Protein AF-A0A818DPW4-F1 (afdb_monomer_lite)

Radius of gyration: 39.36 Å; chains: 1; bounding box: 122×91×58 Å

pLDDT: mean 83.92, std 16.4, range [26.89, 98.94]

Organism: NCBI:txid392032

InterPro domains:
  IPR001952 Alkaline phosphatase [PF00245] (474-916)
  IPR001952 Alkaline phosphatase [PR00113] (474-494)
  IPR001952 Alkaline phosphatase [PR00113] (530-545)
  IPR001952 Alkaline phosphatase [PR00113] (577-597)
  IPR001952 Alkaline phosphatase [PR00113] (639-649)
  IPR001952 Alkaline phosphatase [PR00113] (728-757)
  IPR001952 Alkaline phosphatase [PTHR11596] (425-923)
  IPR001952 Alkaline phosphatase [SM00098] (475-918)
  IPR001952 Alkaline phosphatase [cd16012] (475-916)
  IPR002867 IBR domain [PF01485] (257-321)
  IPR002867 IBR domain [SM00647] (256-321)
  IPR002867 IBR domain [SM00647] (355-417)
  IPR006575 RWD domain [PF05773] (7-127)
  IPR006575 RWD domain [PS50908] (11-133)
  IPR006575 RWD domain [SM00591] (11-133)
  IPR013083 Zinc finger, RING/FYVE/PHD-type [G3DSA:3.30.40.10] (181-267)
  IPR016135 Ubiquitin-conjugating enzyme/RWD-like [G3DSA:3.10.110.10] (1-137)
  IPR016135 Ubiquitin-conjugating enzyme/RWD-like [SSF54495] (6-136)
  IPR017850 Alkaline-phosphatase-like, core domain superfamily [G3DSA:3.40.720.10] (444-927)
  IPR017850 Alkaline-phosphatase-like, core domain superfamily [SSF53649] (446-919)

Secondary structure (DSSP, 8-state):
--HHHHHHHHHHHHHHHHHS-TTTEEEE--SSTTSPPEEEEEEPPPPPTT-EEEETTTEEEE-S-PPPEEEEEE--TTTTTT-PPEEEEE-TTS-HHHHHHHHHHHHHHHHHTTTS--HHHHHHHHHHHHHHHTT-SSEEETT--------S----PPPHHHHHHHHHHHHHHHHHHHHHTSEEE-TTT--EEEGGGEEEETTTTEEEEHHHHHHHHHHHHHTT--SS-B-SS-TT--PBPPHHHHHTTS-HHHHHHHHHHHHHHHHTT-TTEEE-TTT--EEE----SS-TTTTTEEEETTTTEEEETTTSSB--TTSPP---HHHHHHHHHHHHHS-HHHHHHHHHHHTHHHHHHHHHHHHTTTGGGT-EE-TTT--EE---SS-SEEE-TTT--EEETTT--EE-SSSSGGGSS---------------------------TGGGSHHHHHHHHHHHHHHHHH-----SPPSEEEEEEETT--HHHHHHHHHHHHHHTTS-STT---TTTTSSEEEEEE---SS-SS--HHHHHHHHHHSS---TT-BSB-TTSPTT-GGGGTT-BPPPHHHHHHHTT-EEEEEEEEETTSHHHHTTT--BS-TT-SSS-SSS-SHHHHHTT---HHHHHHH-SSPPSEEEEE-GGGGSBTTSBPSS-TT-B--BSS---IIIII--SEEE-SHHHHTTPPTT-SS-EEEE-SSSSPPPHHHHHHS--S---HHHHHHHHHHHHHHHTSSS--EEEEEE-THHHHHHHTT-HHHHHHHHHHHHHHHHHHHHHHHHTT-GGGEEEEEEES-EESEEE-TTPPTT--TTSB---TT-SS-TTT-S--BSEEESSBTTTT----HHHHTT--TT-TTPPPPBSSB-SSPPEE-SPEEEEEESTTGGGS-EEEETTHHHHHHHHHHT-GGGGGSBTB-

Sequence (927 aa):
MSTADSEIQSDELDALGSILDETTFEMTKASIATEKTHGTIVIEVTLPDQFHIEYYPNHRRHVEYLPPIFLRFTLPNDYPSISSPCFQLECIWMTDEQLQVLSENLNNIWLDNSNEPILFLWYSSLSAQTLEWLNMTTTLDLQLSFPSIITESIKPQLTSAQVAATIHNYEREKKIVILSRTIITCPVCVDEVAGTDCFLCYACSGEACKPCIKSYLETRILAGQVKHITCPINPSCNVELTPAQIASCVDKQVFHRYDRLLFQLSIDSMDDIIYCPRCEKPVIVTKGTDDYLKNTLGECATCSFVFCTLCGKTFHGVNPCQYSENKLKDIYKEYQNATPEERLALEQRYGKIFNRLMDDMASMETIKQTARQCPQCSIYVDKLEGCNKMTCIKCHSYFCWVCLQLLSKTDPYGHFNRPGMYHFLVILLIVASNLNIDAGRTDWSEEKNPSFWNEQARLDIEYNIRRTENKRTAKNVIFFLGDGMGISTVTAGRIRKGQMLGQLGEDFITEMEQFSHLGLAKTYCTDHQTSDSAATATALFCGVKAALGTIGLDGRALRGNCSSSHGHHANSIFEWAQQLGYHIGIVVTSRVSHASPASGYAHSPERNWEGYDSINFGAKQVAEGCVDIAQQLVLRSPPIDLVLGGGRRFFYPTQTPDIANSSLRGARTDNVSLIDDIWKGRFIWNKTDLHKIELGSSAPILGLFHYDQMRFETDRIQDPKEEPSLSEMATFAVKHLLQKSQDKNGFFLFVEGSRIDHAHHYTQPRYALDDYVEFDNTIGQIKRILQDEGVLDDTLLVVTSDHSNAFSFGAGAARGSNIFGFGTLENANVSSIDKMPVNIIAYGNGPNFASNRNKTYLDSLDFNQTGYRAPAALPMSEASHAGEDVAVFAQGPWSHLFIGVMEQSTIAHKMAYAACWGDYQKRKGCA

Structure (mmCIF, N/CA/C/O backbone):
data_AF-A0A818DPW4-F1
#
_entry.id   AF-A0A818DPW4-F1
#
loop_
_atom_site.group_PDB
_atom_site.id
_atom_site.type_symbol
_atom_site.label_atom_id
_atom_site.label_alt_id
_atom_site.label_comp_id
_atom_site.label_asym_id
_atom_site.label_entity_id
_atom_site.label_seq_id
_atom_site.pdbx_PDB_ins_code
_atom_site.Cartn_x
_atom_site.Cartn_y
_atom_site.Cartn_z
_atom_site.occupancy
_atom_site.B_iso_or_equiv
_atom_site.auth_seq_id
_atom_site.auth_comp_id
_atom_site.auth_asym_id
_atom_site.auth_atom_id
_atom_site.pdbx_PDB_model_num
ATOM 1 N N . MET A 1 1 ? -37.219 -36.122 5.006 1.00 50.38 1 MET A N 1
ATOM 2 C CA . MET A 1 1 ? -36.490 -37.121 5.807 1.00 50.38 1 MET A CA 1
ATOM 3 C C . MET A 1 1 ? -37.498 -38.166 6.248 1.00 50.38 1 MET A C 1
ATOM 5 O O . MET A 1 1 ? -38.609 -37.775 6.606 1.00 50.38 1 MET A O 1
ATOM 9 N N . SER A 1 2 ? -37.151 -39.454 6.212 1.00 55.03 2 SER A N 1
ATOM 10 C CA . SER A 1 2 ? -37.752 -40.378 7.181 1.00 55.03 2 SER A CA 1
ATOM 11 C C . SER A 1 2 ? -37.152 -40.046 8.557 1.00 55.03 2 SER A C 1
ATOM 13 O O . SER A 1 2 ? -36.068 -39.462 8.622 1.00 55.03 2 SER A O 1
ATOM 15 N N . THR A 1 3 ? -37.838 -40.347 9.660 1.00 63.53 3 THR A N 1
ATOM 16 C CA . THR A 1 3 ? -37.243 -40.112 10.990 1.00 63.53 3 THR A CA 1
ATOM 17 C C . THR A 1 3 ? -36.083 -41.073 11.257 1.00 63.53 3 THR A C 1
ATOM 19 O O . THR A 1 3 ? -35.090 -40.656 11.836 1.00 63.53 3 THR A O 1
ATOM 22 N N . ALA A 1 4 ? -36.164 -42.307 10.746 1.00 76.44 4 ALA A N 1
ATOM 23 C CA . ALA A 1 4 ? -35.147 -43.339 10.937 1.00 76.44 4 ALA A CA 1
ATOM 24 C C . ALA A 1 4 ? -33.811 -43.007 10.247 1.00 76.44 4 ALA A C 1
ATOM 26 O O . ALA A 1 4 ? -32.771 -43.082 10.889 1.00 76.44 4 ALA A O 1
ATOM 27 N N . ASP A 1 5 ? -33.823 -42.580 8.976 1.00 82.75 5 ASP A N 1
ATOM 28 C CA . ASP A 1 5 ? -32.588 -42.212 8.256 1.00 82.75 5 ASP A CA 1
ATOM 29 C C . ASP A 1 5 ? -31.846 -41.072 8.972 1.00 82.75 5 ASP A C 1
ATOM 31 O O . ASP A 1 5 ? -30.628 -41.100 9.111 1.00 82.75 5 ASP A O 1
ATOM 35 N N . SER A 1 6 ? -32.586 -40.080 9.484 1.00 79.94 6 SER A N 1
ATOM 36 C CA . SER A 1 6 ? -31.998 -38.938 10.193 1.00 79.94 6 SER A CA 1
ATOM 37 C C . SER A 1 6 ? -31.430 -39.295 11.572 1.00 79.94 6 SER A C 1
ATOM 39 O O . SER A 1 6 ? -30.535 -38.594 12.041 1.00 79.94 6 SER A O 1
ATOM 41 N N . GLU A 1 7 ? -31.954 -40.333 12.226 1.00 82.25 7 GLU A N 1
ATOM 42 C CA . GLU A 1 7 ? -31.418 -40.865 13.485 1.00 82.25 7 GLU A CA 1
ATOM 43 C C . GLU A 1 7 ? -30.132 -41.660 13.200 1.00 82.25 7 GLU A C 1
ATOM 45 O O . GLU A 1 7 ? -29.079 -41.330 13.744 1.00 82.25 7 GLU A O 1
ATOM 50 N N . ILE A 1 8 ? -30.178 -42.590 12.236 1.00 85.94 8 ILE A N 1
ATOM 51 C CA . ILE A 1 8 ? -29.028 -43.404 11.799 1.00 85.94 8 ILE A CA 1
ATOM 52 C C . ILE A 1 8 ? -27.851 -42.528 11.330 1.00 85.94 8 ILE A C 1
ATOM 54 O O . ILE A 1 8 ? -26.698 -42.833 11.631 1.00 85.94 8 ILE A O 1
ATOM 58 N N . GLN A 1 9 ? -28.123 -41.412 10.643 1.00 87.25 9 GLN A N 1
ATOM 59 C CA . GLN A 1 9 ? -27.086 -40.452 10.254 1.00 87.25 9 GLN A CA 1
ATOM 60 C C . GLN A 1 9 ? -26.390 -39.795 11.448 1.00 87.25 9 GLN A C 1
ATOM 62 O O . GLN A 1 9 ? -25.172 -39.631 11.404 1.00 87.25 9 GLN A O 1
ATOM 67 N N . SER A 1 10 ? -27.113 -39.404 12.506 1.00 83.56 10 SER A N 1
ATOM 68 C CA . SER A 1 10 ? -26.437 -38.836 13.682 1.00 83.56 10 SER A CA 1
ATOM 69 C C . SER A 1 10 ? -25.642 -39.910 14.414 1.00 83.56 10 SER A C 1
ATOM 71 O O . SER A 1 10 ? -24.503 -39.643 14.781 1.00 83.56 10 SER A O 1
ATOM 73 N N . ASP A 1 11 ? -26.188 -41.121 14.549 1.00 86.12 11 ASP A N 1
ATOM 74 C CA . ASP A 1 11 ? -25.507 -42.236 15.211 1.00 86.12 11 ASP A CA 1
ATOM 75 C C . ASP A 1 11 ? -24.190 -42.614 14.502 1.00 86.12 11 ASP A C 1
ATOM 77 O O . ASP A 1 11 ? -23.176 -42.798 15.175 1.00 86.12 11 ASP A O 1
ATOM 81 N N . GLU A 1 12 ? -24.146 -42.663 13.161 1.00 89.75 12 GLU A N 1
ATOM 82 C CA . GLU A 1 12 ? -22.893 -42.892 12.417 1.00 89.75 12 GLU A CA 1
ATOM 83 C C . GLU A 1 12 ? -21.880 -41.756 12.631 1.00 89.75 12 GLU A C 1
ATOM 85 O O . GLU A 1 12 ? -20.703 -42.010 12.889 1.00 89.75 12 GLU A O 1
ATOM 90 N N . LEU A 1 13 ? -22.319 -40.500 12.533 1.00 86.62 13 LEU A N 1
ATOM 91 C CA . LEU A 1 13 ? -21.433 -39.336 12.620 1.00 86.62 13 LEU A CA 1
ATOM 92 C C . LEU A 1 13 ? -20.890 -39.116 14.041 1.00 86.62 13 LEU A C 1
ATOM 94 O O . LEU A 1 13 ? -19.720 -38.768 14.211 1.00 86.62 13 LEU A O 1
ATOM 98 N N . ASP A 1 14 ? -21.713 -39.354 15.062 1.00 84.19 14 ASP A N 1
ATOM 99 C CA . ASP A 1 14 ? -21.319 -39.257 16.467 1.00 84.19 14 ASP A CA 1
ATOM 100 C C . ASP A 1 14 ? -20.467 -40.478 16.892 1.00 84.19 14 ASP A C 1
ATOM 102 O O . ASP A 1 14 ? -19.559 -40.340 17.718 1.00 84.19 14 ASP A O 1
ATOM 106 N N . ALA A 1 15 ? -20.652 -41.649 16.264 1.00 85.56 15 ALA A N 1
ATOM 107 C CA . ALA A 1 15 ? -19.731 -42.783 16.388 1.00 85.56 15 ALA A CA 1
ATOM 108 C C . ALA A 1 15 ? -18.373 -42.513 15.712 1.00 85.56 15 ALA A C 1
ATOM 110 O O . ALA A 1 15 ? -17.335 -42.786 16.315 1.00 85.56 15 ALA A O 1
ATOM 111 N N . LEU A 1 16 ? -18.345 -41.925 14.510 1.00 85.31 16 LEU A N 1
ATOM 112 C CA . LEU A 1 16 ? -17.101 -41.516 13.841 1.00 85.31 16 LEU A CA 1
ATOM 113 C C . LEU A 1 16 ? -16.308 -40.517 14.686 1.00 85.31 16 LEU A C 1
ATOM 115 O O . LEU A 1 16 ? -15.124 -40.742 14.920 1.00 85.31 16 LEU A O 1
ATOM 119 N N . GLY A 1 17 ? -16.965 -39.484 15.224 1.00 79.19 17 GLY A N 1
ATOM 120 C CA . GLY A 1 17 ? -16.358 -38.531 16.164 1.00 79.19 17 GLY A CA 1
ATOM 121 C C . GLY A 1 17 ? -15.961 -39.124 17.525 1.00 79.19 17 GLY A C 1
ATOM 122 O O . GLY A 1 17 ? -15.327 -38.442 18.324 1.00 79.19 17 GLY A O 1
ATOM 123 N N . SER A 1 18 ? -16.316 -40.386 17.795 1.00 82.00 18 SER A N 1
ATOM 124 C CA . SER A 1 18 ? -15.868 -41.148 18.970 1.00 82.00 18 SER A CA 1
ATOM 125 C C . SER A 1 18 ? -14.706 -42.110 18.667 1.00 82.00 18 SER A C 1
ATOM 127 O O . SER A 1 18 ? -14.065 -42.600 19.597 1.00 82.00 18 SER A O 1
ATOM 129 N N . ILE A 1 19 ? -14.453 -42.418 17.388 1.00 83.50 19 ILE A N 1
ATOM 130 C CA . ILE A 1 19 ? -13.435 -43.380 16.922 1.00 83.50 19 ILE A CA 1
ATOM 131 C C . ILE A 1 19 ? -12.226 -42.658 16.308 1.00 83.50 19 ILE A C 1
ATOM 133 O O . ILE A 1 19 ? -11.092 -43.109 16.467 1.00 83.50 19 ILE A O 1
ATOM 137 N N . LEU A 1 20 ? -12.471 -41.553 15.604 1.00 83.56 20 LEU A N 1
ATOM 138 C CA . LEU A 1 20 ? -11.479 -40.721 14.928 1.00 83.56 20 LEU A CA 1
ATOM 139 C C . LEU A 1 20 ? -11.209 -39.461 15.758 1.00 83.56 20 LEU A C 1
ATOM 141 O O . LEU A 1 20 ? -12.117 -38.941 16.403 1.00 83.56 20 LEU A O 1
ATOM 145 N N . ASP A 1 21 ? -9.971 -38.958 15.747 1.00 75.81 21 ASP A N 1
ATOM 146 C CA . ASP A 1 21 ? -9.649 -37.708 16.443 1.00 75.81 21 ASP A CA 1
ATOM 147 C C . ASP A 1 21 ? -10.079 -36.458 15.650 1.00 75.81 21 ASP A C 1
ATOM 149 O O . ASP A 1 21 ? -10.329 -36.513 14.444 1.00 75.81 21 ASP A O 1
ATOM 153 N N . GLU A 1 22 ? -10.132 -35.308 16.331 1.00 67.75 22 GLU A N 1
ATOM 154 C CA . GLU A 1 22 ? -10.517 -34.005 15.753 1.00 67.75 22 GLU A CA 1
ATOM 155 C C . GLU A 1 22 ? -9.590 -33.535 14.611 1.00 67.75 22 GLU A C 1
ATOM 157 O O . GLU A 1 22 ? -9.921 -32.589 13.902 1.00 67.75 22 GLU A O 1
ATOM 162 N N . THR A 1 23 ? -8.430 -34.175 14.410 1.00 67.50 23 THR A N 1
ATOM 163 C CA . THR A 1 23 ? -7.540 -33.921 13.261 1.00 67.50 23 THR A CA 1
ATOM 164 C C . THR A 1 23 ? -7.739 -34.900 12.100 1.00 67.50 23 THR A C 1
ATOM 166 O O . THR A 1 23 ? -7.218 -34.671 11.009 1.00 67.50 23 THR A O 1
ATOM 169 N N . THR A 1 24 ? -8.509 -35.967 12.320 1.00 76.44 24 THR A N 1
ATOM 170 C CA . THR A 1 24 ? -8.822 -37.033 11.359 1.00 76.44 24 THR A CA 1
ATOM 171 C C . THR A 1 24 ? -10.228 -36.871 10.768 1.00 76.44 24 THR A C 1
ATOM 173 O O . THR A 1 24 ? -10.471 -37.282 9.632 1.00 76.44 24 THR A O 1
ATOM 176 N N . PHE A 1 25 ? -11.162 -36.260 11.505 1.00 81.31 25 PHE A N 1
ATOM 177 C CA . PHE A 1 25 ? -12.560 -36.098 11.097 1.00 81.31 25 PHE A CA 1
ATOM 178 C C . PHE A 1 25 ? -13.116 -34.711 11.451 1.00 81.31 25 PHE A C 1
ATOM 180 O O . PHE A 1 25 ? -13.179 -34.340 12.621 1.00 81.31 25 PHE A O 1
ATOM 187 N N . GLU A 1 26 ? -13.575 -33.967 10.439 1.00 78.12 26 GLU A N 1
ATOM 188 C CA . GLU A 1 26 ? -14.241 -32.667 10.597 1.00 78.12 26 GLU A CA 1
ATOM 189 C C . GLU A 1 26 ? -15.654 -32.708 9.991 1.00 78.12 26 GLU A C 1
ATOM 191 O O . GLU A 1 26 ? -15.867 -33.222 8.890 1.00 78.12 26 GLU A O 1
ATOM 196 N N . MET A 1 27 ? -16.635 -32.141 10.697 1.00 77.50 27 MET A N 1
ATOM 197 C CA . MET A 1 27 ? -18.051 -32.152 10.318 1.00 77.50 27 MET A CA 1
ATOM 198 C C . MET A 1 27 ? -18.702 -30.792 10.583 1.00 77.50 27 MET A C 1
ATOM 200 O O . MET A 1 27 ? -18.478 -30.173 11.620 1.00 77.50 27 MET A O 1
ATOM 204 N N . THR A 1 28 ? -19.615 -30.380 9.701 1.00 64.25 28 THR A N 1
ATOM 205 C CA . THR A 1 28 ? -20.562 -29.290 9.977 1.00 64.25 28 THR A CA 1
ATOM 206 C C . THR A 1 28 ? -21.982 -29.857 9.993 1.00 64.25 28 THR A C 1
ATOM 208 O O . THR A 1 28 ? -22.497 -30.292 8.962 1.00 64.25 28 THR A O 1
ATOM 211 N N . LYS A 1 29 ? -22.630 -29.882 11.169 1.00 58.94 29 LYS A N 1
ATOM 212 C CA . LYS A 1 29 ? -24.044 -30.281 11.271 1.00 58.94 29 LYS A CA 1
ATOM 213 C C . LYS A 1 29 ? -24.932 -29.163 10.700 1.00 58.94 29 LYS A C 1
ATOM 215 O O . LYS A 1 29 ? -24.752 -27.994 11.037 1.00 58.94 29 LYS A O 1
ATOM 220 N N . ALA A 1 30 ? -25.871 -29.538 9.830 1.00 56.16 30 ALA A N 1
ATOM 221 C CA . ALA A 1 30 ? -26.829 -28.636 9.189 1.00 56.16 30 ALA A CA 1
ATOM 222 C C . ALA A 1 30 ? -27.627 -27.813 10.220 1.00 56.16 30 ALA A C 1
ATOM 224 O O . ALA A 1 30 ? -28.093 -28.355 11.224 1.00 56.16 30 ALA A O 1
ATOM 225 N N . SER A 1 31 ? -27.810 -26.513 9.971 1.00 44.91 31 SER A N 1
ATOM 226 C CA . SER A 1 31 ? -28.505 -25.604 10.899 1.00 44.91 31 SER A CA 1
ATOM 227 C C . SER A 1 31 ? -30.018 -25.566 10.669 1.00 44.91 31 SER A C 1
ATOM 229 O O . SER A 1 31 ? -30.778 -25.160 11.550 1.00 44.91 31 SER A O 1
ATOM 231 N N . ILE A 1 32 ? -30.465 -25.968 9.477 1.00 51.00 32 ILE A N 1
ATOM 232 C CA . ILE A 1 32 ? -31.859 -25.913 9.031 1.00 51.00 32 ILE A CA 1
ATOM 233 C C . ILE A 1 32 ? -32.232 -27.260 8.395 1.00 51.00 32 ILE A C 1
ATOM 235 O O . ILE A 1 32 ? -31.444 -27.832 7.648 1.00 51.00 32 ILE A O 1
ATOM 239 N N . ALA A 1 33 ? -33.467 -27.735 8.604 1.00 51.41 33 ALA A N 1
ATOM 240 C CA . ALA A 1 33 ? -33.998 -29.012 8.086 1.00 51.41 33 ALA A CA 1
ATOM 241 C C . ALA A 1 33 ? -34.140 -29.113 6.540 1.00 51.41 33 ALA A C 1
ATOM 243 O O . ALA A 1 33 ? -34.895 -29.939 6.024 1.00 51.41 33 ALA A O 1
ATOM 244 N N . THR A 1 34 ? -33.447 -28.249 5.797 1.00 49.53 34 THR A N 1
ATOM 245 C CA . THR A 1 34 ? -33.343 -28.220 4.330 1.00 49.53 34 THR A CA 1
ATOM 246 C C . THR A 1 34 ? -31.897 -28.282 3.828 1.00 49.53 34 THR A C 1
ATOM 248 O O . THR A 1 34 ? -31.687 -28.440 2.628 1.00 49.53 34 THR A O 1
ATOM 251 N N . GLU A 1 35 ? -30.908 -28.145 4.712 1.00 58.88 35 GLU A N 1
ATOM 252 C CA . GLU A 1 35 ? -29.482 -28.273 4.396 1.00 58.88 35 GLU A CA 1
ATOM 253 C C . GLU A 1 35 ? -29.040 -29.740 4.515 1.00 58.88 35 GLU A C 1
ATOM 255 O O . GLU A 1 35 ? -29.592 -30.500 5.310 1.00 58.88 35 GLU A O 1
ATOM 260 N N . LYS A 1 36 ? -28.041 -30.148 3.723 1.00 69.69 36 LYS A N 1
ATOM 261 C CA . LYS A 1 36 ? -27.438 -31.486 3.808 1.00 69.69 36 LYS A CA 1
ATOM 262 C C . LYS A 1 36 ? -26.220 -31.458 4.726 1.00 69.69 36 LYS A C 1
ATOM 264 O O . LYS A 1 36 ? -25.389 -30.562 4.601 1.00 69.69 36 LYS A O 1
ATOM 269 N N . THR A 1 37 ? -26.074 -32.467 5.580 1.00 80.50 37 THR A N 1
ATOM 270 C CA . THR A 1 37 ? -24.871 -32.646 6.406 1.00 80.50 37 THR A CA 1
ATOM 271 C C . THR A 1 37 ? -23.655 -32.946 5.530 1.00 80.50 37 THR A C 1
ATOM 273 O O . THR A 1 37 ? -23.733 -33.787 4.629 1.00 80.50 37 THR A O 1
ATOM 276 N N . HIS A 1 38 ? -22.528 -32.288 5.806 1.00 86.88 38 HIS A N 1
ATOM 277 C CA . HIS A 1 38 ? -21.263 -32.501 5.103 1.00 86.88 38 HIS A CA 1
ATOM 278 C C . HIS A 1 38 ? -20.082 -32.624 6.073 1.00 86.88 38 HIS A C 1
ATOM 280 O O . HIS A 1 38 ? -20.106 -32.101 7.192 1.00 86.88 38 HIS A O 1
ATOM 286 N N . GLY A 1 39 ? -19.025 -33.296 5.621 1.00 86.56 39 GLY A N 1
ATOM 287 C CA . GLY A 1 39 ? -17.808 -33.505 6.399 1.00 86.56 39 GLY A CA 1
ATOM 288 C C . GLY A 1 39 ? -16.609 -33.880 5.536 1.00 86.56 39 GLY A C 1
ATOM 289 O O . GLY A 1 39 ? -16.734 -34.113 4.330 1.00 86.56 39 GLY A O 1
ATOM 290 N N . THR A 1 40 ? -15.445 -33.932 6.175 1.00 88.81 40 THR A N 1
ATOM 291 C CA . THR A 1 40 ? -14.176 -34.352 5.578 1.00 88.81 40 THR A CA 1
ATOM 292 C C . THR A 1 40 ? -13.524 -35.393 6.477 1.00 88.81 40 THR A C 1
ATOM 294 O O . THR A 1 40 ? -13.404 -35.185 7.684 1.00 88.81 40 THR A O 1
ATOM 297 N N . ILE A 1 41 ? -13.084 -36.502 5.884 1.00 90.00 41 ILE A N 1
ATOM 298 C CA . ILE A 1 41 ? -12.258 -37.511 6.546 1.00 90.00 41 ILE A CA 1
ATOM 299 C C . ILE A 1 41 ? -10.840 -37.417 5.977 1.00 90.00 41 ILE A C 1
ATOM 301 O O . ILE A 1 41 ? -10.646 -37.462 4.760 1.00 90.00 41 ILE A O 1
ATOM 305 N N . VAL A 1 42 ? -9.856 -37.271 6.860 1.00 90.31 42 VAL A N 1
ATOM 306 C CA . VAL A 1 42 ? -8.427 -37.245 6.539 1.00 90.31 42 VAL A CA 1
ATOM 307 C C . VAL A 1 42 ? -7.889 -38.661 6.720 1.00 90.31 42 VAL A C 1
ATOM 309 O O . VAL A 1 42 ? -7.921 -39.211 7.818 1.00 90.31 42 VAL A O 1
ATOM 312 N N . ILE A 1 43 ? -7.435 -39.287 5.638 1.00 90.81 43 ILE A N 1
ATOM 313 C CA . ILE A 1 43 ? -7.058 -40.703 5.628 1.00 90.81 43 ILE A CA 1
ATOM 314 C C . ILE A 1 43 ? -5.553 -40.839 5.437 1.00 90.81 43 ILE A C 1
ATOM 316 O O . ILE A 1 43 ? -5.000 -40.461 4.403 1.00 90.81 43 ILE A O 1
ATOM 320 N N . GLU A 1 44 ? -4.898 -41.440 6.423 1.00 88.56 44 GLU A N 1
ATOM 321 C CA . GLU A 1 44 ? -3.495 -41.835 6.337 1.00 88.56 44 GLU A CA 1
ATOM 322 C C . GLU A 1 44 ? -3.407 -43.278 5.816 1.00 88.56 44 GLU A C 1
ATOM 324 O O . GLU A 1 44 ? -4.101 -44.176 6.301 1.00 88.56 44 GLU A O 1
ATOM 329 N N . VAL A 1 45 ? -2.589 -43.491 4.782 1.00 88.94 45 VAL A N 1
ATOM 330 C CA . VAL A 1 45 ? -2.424 -44.794 4.119 1.00 88.94 45 VAL A CA 1
ATOM 331 C C . VAL A 1 45 ? -1.341 -45.595 4.834 1.00 88.94 45 VAL A C 1
ATOM 333 O O . VAL A 1 45 ? -0.231 -45.102 5.033 1.00 88.94 45 VAL A O 1
ATOM 336 N N . THR A 1 46 ? -1.644 -46.843 5.186 1.00 85.81 46 THR A N 1
ATOM 337 C CA . THR A 1 46 ? -0.691 -47.747 5.842 1.00 85.81 46 THR A CA 1
ATOM 338 C C . THR A 1 46 ? 0.393 -48.186 4.852 1.00 85.81 46 THR A C 1
ATOM 340 O O . THR A 1 46 ? 0.086 -48.833 3.852 1.00 85.81 46 THR A O 1
ATOM 343 N N . LEU A 1 47 ? 1.662 -47.854 5.119 1.00 86.81 47 LEU A N 1
ATOM 344 C CA . LEU A 1 47 ? 2.795 -48.238 4.266 1.00 86.81 47 LEU A CA 1
ATOM 345 C C . LEU A 1 47 ? 3.527 -49.489 4.797 1.00 86.81 47 LEU A C 1
ATOM 347 O O . LEU A 1 47 ? 3.671 -49.637 6.010 1.00 86.81 47 LEU A O 1
ATOM 351 N N . PRO A 1 48 ? 4.066 -50.357 3.919 1.00 85.69 48 PRO A N 1
ATOM 352 C CA . PRO A 1 48 ? 5.023 -51.397 4.305 1.00 85.69 48 PRO A CA 1
ATOM 353 C C . PRO A 1 48 ? 6.386 -50.829 4.736 1.00 85.69 48 PRO A C 1
ATOM 355 O O . PRO A 1 48 ? 6.860 -49.857 4.150 1.00 85.69 48 PRO A O 1
ATOM 358 N N . ASP A 1 49 ? 7.088 -51.526 5.640 1.00 76.56 49 ASP A N 1
ATOM 359 C CA . ASP A 1 49 ? 8.403 -51.162 6.214 1.00 76.56 49 ASP A CA 1
ATOM 360 C C . ASP A 1 49 ? 9.474 -50.682 5.210 1.00 76.56 49 ASP A C 1
ATOM 362 O O . ASP A 1 49 ? 10.403 -49.965 5.579 1.00 76.56 49 ASP A O 1
ATOM 366 N N . GLN A 1 50 ? 9.393 -51.105 3.943 1.00 81.25 50 GLN A N 1
ATOM 367 C CA . GLN A 1 50 ? 10.348 -50.769 2.879 1.00 81.25 50 GLN A CA 1
ATOM 368 C C . GLN A 1 50 ? 9.689 -50.069 1.679 1.00 81.25 50 GLN A C 1
ATOM 370 O O . GLN A 1 50 ? 10.083 -50.294 0.530 1.00 81.25 50 GLN A O 1
ATOM 375 N N . PHE A 1 51 ? 8.696 -49.212 1.920 1.00 87.62 51 PHE A N 1
ATOM 376 C CA . PHE A 1 51 ? 8.114 -48.369 0.876 1.00 87.62 51 PHE A CA 1
ATOM 377 C C . PHE A 1 51 ? 9.090 -47.277 0.402 1.00 87.62 51 PHE A C 1
ATOM 379 O O . PHE A 1 51 ? 9.873 -46.728 1.175 1.00 87.62 51 PHE A O 1
ATOM 386 N N . HIS A 1 52 ? 9.078 -46.974 -0.895 1.00 87.06 52 HIS A N 1
ATOM 387 C CA . HIS A 1 52 ? 9.957 -45.981 -1.513 1.00 87.06 52 HIS A CA 1
ATOM 388 C C . HIS A 1 52 ? 9.187 -45.067 -2.471 1.00 87.06 52 HIS A C 1
ATOM 390 O O . HIS A 1 52 ? 8.224 -45.500 -3.095 1.00 87.06 52 HIS A O 1
ATOM 396 N N . ILE A 1 53 ? 9.673 -43.842 -2.669 1.00 88.00 53 ILE A N 1
ATOM 397 C CA . ILE A 1 53 ? 9.286 -42.990 -3.801 1.00 88.00 53 ILE A CA 1
ATOM 398 C C . ILE A 1 53 ? 10.429 -42.911 -4.819 1.00 88.00 53 ILE A C 1
ATOM 400 O O . ILE A 1 53 ? 11.602 -42.841 -4.432 1.00 88.00 53 ILE A O 1
ATOM 404 N N . GLU A 1 54 ? 10.094 -42.898 -6.110 1.00 84.31 54 GLU A N 1
ATOM 405 C CA . GLU A 1 54 ? 11.044 -42.728 -7.218 1.00 84.31 54 GLU A CA 1
ATOM 406 C C . GLU A 1 54 ? 10.662 -41.518 -8.083 1.00 84.31 54 GLU A C 1
ATOM 408 O O . GLU A 1 54 ? 9.503 -41.348 -8.452 1.00 84.31 54 GLU A O 1
ATOM 413 N N . TYR A 1 55 ? 11.624 -40.633 -8.369 1.00 81.94 55 TYR A N 1
ATOM 414 C CA . TYR A 1 55 ? 11.390 -39.397 -9.126 1.00 81.94 55 TYR A CA 1
ATOM 415 C C . TYR A 1 55 ? 12.617 -38.943 -9.931 1.00 81.94 55 TYR A C 1
ATOM 417 O O . TYR A 1 55 ? 13.756 -39.333 -9.665 1.00 81.94 55 TYR A O 1
ATOM 425 N N . TYR A 1 56 ? 12.392 -38.101 -10.942 1.00 64.12 56 TYR A N 1
ATOM 426 C CA . TYR A 1 56 ? 13.438 -37.655 -11.863 1.00 64.12 56 TYR A CA 1
ATOM 427 C C . TYR A 1 56 ? 14.442 -36.677 -11.206 1.00 64.12 56 TYR A C 1
ATOM 429 O O . TYR A 1 56 ? 14.015 -35.778 -10.477 1.00 64.12 56 TYR A O 1
ATOM 437 N N . PRO A 1 57 ? 15.757 -36.759 -11.509 1.00 53.75 57 PRO A N 1
ATOM 438 C CA . PRO A 1 57 ? 16.431 -37.807 -12.279 1.00 53.75 57 PRO A CA 1
ATOM 439 C C . PRO A 1 57 ? 16.863 -38.973 -11.373 1.00 53.75 57 PRO A C 1
ATOM 441 O O . PRO A 1 57 ? 17.810 -38.837 -10.602 1.00 53.75 57 PRO A O 1
ATOM 444 N N . ASN A 1 58 ? 16.184 -40.119 -11.474 1.00 62.91 58 ASN A N 1
ATOM 445 C CA . ASN A 1 58 ? 16.505 -41.393 -10.807 1.00 62.91 58 ASN A CA 1
ATOM 446 C C . ASN A 1 58 ? 16.825 -41.302 -9.297 1.00 62.91 58 ASN A C 1
ATOM 448 O O . ASN A 1 58 ? 17.711 -41.991 -8.788 1.00 62.91 58 ASN A O 1
ATOM 452 N N . HIS A 1 59 ? 16.100 -40.457 -8.565 1.00 71.75 59 HIS A N 1
ATOM 453 C CA . HIS A 1 59 ? 16.159 -40.390 -7.110 1.00 71.75 59 HIS A CA 1
ATOM 454 C C . HIS A 1 59 ? 15.158 -41.380 -6.504 1.00 71.75 59 HIS A C 1
ATOM 456 O O . HIS A 1 59 ? 13.959 -41.115 -6.489 1.00 71.75 59 HIS A O 1
ATOM 462 N N . ARG A 1 60 ? 15.660 -42.494 -5.959 1.00 82.44 60 ARG A N 1
ATOM 463 C CA . ARG A 1 60 ? 14.902 -43.411 -5.092 1.00 82.44 60 ARG A CA 1
ATOM 464 C C . ARG A 1 60 ? 15.147 -43.052 -3.626 1.00 82.44 60 ARG A C 1
ATOM 466 O O . ARG A 1 60 ? 16.303 -42.927 -3.217 1.00 82.44 60 ARG A O 1
ATOM 473 N N . ARG A 1 61 ? 14.091 -42.921 -2.820 1.00 80.75 61 ARG A N 1
ATOM 474 C CA . ARG A 1 61 ? 14.181 -42.725 -1.359 1.00 80.75 61 ARG A CA 1
ATOM 475 C C . ARG A 1 61 ? 13.113 -43.521 -0.620 1.00 80.75 61 ARG A C 1
ATOM 477 O O . ARG A 1 61 ? 11.985 -43.591 -1.085 1.00 80.75 61 ARG A O 1
ATOM 484 N N . HIS A 1 62 ? 13.486 -44.099 0.517 1.00 84.88 62 HIS A N 1
ATOM 485 C CA . HIS A 1 62 ? 12.562 -44.705 1.481 1.00 84.88 62 HIS A CA 1
ATOM 486 C C . HIS A 1 62 ? 11.744 -43.615 2.196 1.00 84.88 62 HIS A C 1
ATOM 488 O O . HIS A 1 62 ? 12.256 -42.509 2.387 1.00 84.88 62 HIS A O 1
ATOM 494 N N . VAL A 1 63 ? 10.487 -43.921 2.532 1.00 85.69 63 VAL A N 1
ATOM 495 C CA . VAL A 1 63 ? 9.561 -43.067 3.301 1.00 85.69 63 VAL A CA 1
ATOM 496 C C . VAL A 1 63 ? 8.686 -43.945 4.200 1.00 85.69 63 VAL A C 1
ATOM 498 O O . VAL A 1 63 ? 8.395 -45.086 3.842 1.00 85.69 63 VAL A O 1
ATOM 501 N N . GLU A 1 64 ? 8.243 -43.414 5.339 1.00 85.62 64 GLU A N 1
ATOM 502 C CA . GLU A 1 64 ? 7.341 -44.112 6.274 1.00 85.62 64 GLU A CA 1
ATOM 503 C C . GLU A 1 64 ? 5.924 -43.518 6.273 1.00 85.62 64 GLU A C 1
ATOM 505 O O . GLU A 1 64 ? 4.970 -44.221 6.599 1.00 85.62 64 GLU A O 1
ATOM 510 N N . TYR A 1 65 ? 5.769 -42.255 5.861 1.00 88.56 65 TYR A N 1
ATOM 511 C CA . TYR A 1 65 ? 4.499 -41.534 5.868 1.00 88.56 65 TYR A CA 1
ATOM 512 C C . TYR A 1 65 ? 4.279 -40.801 4.537 1.00 88.56 65 TYR A C 1
ATOM 514 O O . TYR A 1 65 ? 5.101 -39.990 4.105 1.00 88.56 65 TYR A O 1
ATOM 522 N N . LEU A 1 66 ? 3.131 -41.040 3.897 1.00 89.88 66 LEU A N 1
ATOM 523 C CA . LEU A 1 66 ? 2.664 -40.233 2.766 1.00 89.88 66 LEU A CA 1
ATOM 524 C C . LEU A 1 66 ? 1.663 -39.165 3.247 1.00 89.88 66 LEU A C 1
ATOM 526 O O . LEU A 1 66 ? 0.925 -39.425 4.197 1.00 89.88 66 LEU A O 1
ATOM 530 N N . PRO A 1 67 ? 1.594 -37.991 2.586 1.00 90.50 67 PRO A N 1
ATOM 531 C CA . PRO A 1 67 ? 0.524 -37.015 2.804 1.00 90.50 67 PRO A CA 1
ATOM 532 C C . PRO A 1 67 ? -0.868 -37.668 2.701 1.00 90.50 67 PRO A C 1
ATOM 534 O O . PRO A 1 67 ? -1.044 -38.555 1.862 1.00 90.50 67 PRO A O 1
ATOM 537 N N . PRO A 1 68 ? -1.862 -37.247 3.498 1.00 91.56 68 PRO A N 1
ATOM 538 C CA . PRO A 1 68 ? -3.150 -37.927 3.558 1.00 91.56 68 PRO A CA 1
ATOM 539 C C . PRO A 1 68 ? -3.986 -37.764 2.282 1.00 91.56 68 PRO A C 1
ATOM 541 O O . PRO A 1 68 ? -3.811 -36.823 1.502 1.00 91.56 68 PRO A O 1
ATOM 544 N N . ILE A 1 69 ? -4.943 -38.677 2.119 1.00 92.62 69 ILE A N 1
ATOM 545 C CA . ILE A 1 69 ? -6.056 -38.557 1.175 1.00 92.62 69 ILE A CA 1
ATOM 546 C C . ILE A 1 69 ? -7.196 -37.835 1.897 1.00 92.62 69 ILE A C 1
ATOM 548 O O . ILE A 1 69 ? -7.557 -38.209 3.013 1.00 92.62 69 ILE A O 1
ATOM 552 N N . PHE A 1 70 ? -7.794 -36.833 1.262 1.00 91.06 70 PHE A N 1
ATOM 553 C CA . PHE A 1 70 ? -8.973 -36.145 1.783 1.00 91.06 70 PHE A CA 1
ATOM 554 C C . PHE A 1 70 ? -10.231 -36.704 1.115 1.00 91.06 70 PHE A C 1
ATOM 556 O O . PHE A 1 70 ? -10.405 -36.576 -0.097 1.00 91.06 70 PHE A O 1
ATOM 563 N N . LEU A 1 71 ? -11.111 -37.313 1.910 1.00 93.31 71 LEU A N 1
ATOM 564 C CA . LEU A 1 71 ? -12.443 -37.756 1.501 1.00 93.31 71 LEU A CA 1
ATOM 565 C C . LEU A 1 71 ? -13.467 -36.721 1.975 1.00 93.31 71 LEU A C 1
ATOM 567 O O . LEU A 1 71 ? -13.858 -36.707 3.141 1.00 93.31 71 LEU A O 1
ATOM 571 N N . ARG A 1 72 ? -13.900 -35.842 1.069 1.00 91.06 72 ARG A N 1
ATOM 572 C CA . ARG A 1 72 ? -14.998 -34.894 1.315 1.00 91.06 72 ARG A CA 1
ATOM 573 C C . ARG A 1 72 ? -16.317 -35.585 0.988 1.00 91.06 72 ARG A C 1
ATOM 575 O O . ARG A 1 72 ? -16.415 -36.203 -0.071 1.00 91.06 72 ARG A O 1
ATOM 582 N N . PHE A 1 73 ? -17.334 -35.472 1.840 1.00 91.62 73 PHE A N 1
ATOM 583 C CA . PHE A 1 73 ? -18.633 -36.113 1.611 1.00 91.62 73 PHE A CA 1
ATOM 584 C C . PHE A 1 73 ? -19.834 -35.238 1.996 1.00 91.62 73 PHE A C 1
ATOM 586 O O . PHE A 1 73 ? -19.726 -34.246 2.718 1.00 91.62 73 PHE A O 1
ATOM 593 N N . THR A 1 74 ? -21.012 -35.601 1.489 1.00 89.75 74 THR A N 1
ATOM 594 C CA . THR A 1 74 ? -22.300 -34.960 1.783 1.00 89.75 74 THR A CA 1
ATOM 595 C C . THR A 1 74 ? -23.413 -36.004 1.783 1.00 89.75 74 THR A C 1
ATOM 597 O O . THR A 1 74 ? -23.566 -36.752 0.814 1.00 89.75 74 THR A O 1
ATOM 600 N N . LEU A 1 75 ? -24.210 -36.042 2.853 1.00 89.06 75 LEU A N 1
ATOM 601 C CA . LEU A 1 75 ? -25.257 -37.047 3.049 1.00 89.06 75 LEU A CA 1
ATOM 602 C C . LEU A 1 75 ? -26.591 -36.631 2.392 1.00 89.06 75 LEU A C 1
ATOM 604 O O . LEU A 1 75 ? -27.058 -35.505 2.588 1.00 89.06 75 LEU A O 1
ATOM 608 N N . PRO A 1 76 ? -27.227 -37.507 1.592 1.00 87.69 76 PRO A N 1
ATOM 609 C CA . PRO A 1 76 ? -28.628 -37.373 1.192 1.00 87.69 76 PRO A CA 1
ATOM 610 C C . PRO A 1 76 ? -29.607 -37.464 2.378 1.00 87.69 76 PRO A C 1
ATOM 612 O O . PRO A 1 76 ? -29.280 -37.993 3.433 1.00 87.69 76 PRO A O 1
ATOM 615 N N . ASN A 1 77 ? -30.854 -37.018 2.186 1.00 84.31 77 ASN A N 1
ATOM 616 C CA . ASN A 1 77 ? -31.916 -37.048 3.217 1.00 84.31 77 ASN A CA 1
ATOM 617 C C . ASN A 1 77 ? -32.587 -38.434 3.381 1.00 84.31 77 ASN A C 1
ATOM 619 O O . ASN A 1 77 ? -33.616 -38.557 4.056 1.00 84.31 77 ASN A O 1
ATOM 623 N N . ASP A 1 78 ? -32.038 -39.414 2.671 1.00 85.19 78 ASP A N 1
ATOM 624 C CA . ASP A 1 78 ? -32.508 -40.768 2.373 1.00 85.19 78 ASP A CA 1
ATOM 625 C C . ASP A 1 78 ? -31.328 -41.772 2.348 1.00 85.19 78 ASP A C 1
ATOM 627 O O . ASP A 1 78 ? -31.426 -42.866 1.796 1.00 85.19 78 ASP A O 1
ATOM 631 N N . TYR A 1 79 ? -30.192 -41.382 2.932 1.00 86.94 79 TYR A N 1
ATOM 632 C CA . TYR A 1 79 ? -29.084 -42.269 3.290 1.00 86.94 79 TYR A CA 1
ATOM 633 C C . TYR A 1 79 ? -29.280 -42.763 4.740 1.00 86.94 79 TYR A C 1
ATOM 635 O O . TYR A 1 79 ? -29.605 -41.929 5.589 1.00 86.94 79 TYR A O 1
ATOM 643 N N . PRO A 1 80 ? -29.060 -44.053 5.059 1.00 86.56 80 PRO A N 1
ATOM 644 C CA . PRO A 1 80 ? -28.575 -45.109 4.169 1.00 86.56 80 PRO A CA 1
ATOM 645 C C . PRO A 1 80 ? -29.666 -45.883 3.408 1.00 86.56 80 PRO A C 1
ATOM 647 O O . PRO A 1 80 ? -29.317 -46.725 2.588 1.00 86.56 80 PRO A O 1
ATOM 650 N N . SER A 1 81 ? -30.966 -45.639 3.618 1.00 83.88 81 SER A N 1
ATOM 651 C CA . SER A 1 81 ? -32.018 -46.525 3.071 1.00 83.88 81 SER A CA 1
ATOM 652 C C . SER A 1 81 ? -32.201 -46.509 1.541 1.00 83.88 81 SER A C 1
ATOM 654 O O . SER A 1 81 ? -32.895 -47.376 1.012 1.00 83.88 81 SER A O 1
ATOM 656 N N . ILE A 1 82 ? -31.681 -45.510 0.814 1.00 84.25 82 ILE A N 1
ATOM 657 C CA . ILE A 1 82 ? -31.899 -45.355 -0.642 1.00 84.25 82 ILE A CA 1
ATOM 658 C C . ILE A 1 82 ? -30.645 -44.883 -1.391 1.00 84.25 82 ILE A C 1
ATOM 660 O O . ILE A 1 82 ? -30.296 -45.467 -2.419 1.00 84.25 82 ILE A O 1
ATOM 664 N N . SER A 1 83 ? -29.981 -43.825 -0.916 1.00 87.88 83 SER A N 1
ATOM 665 C CA . SER A 1 83 ? -28.935 -43.121 -1.678 1.00 87.88 83 SER A CA 1
ATOM 666 C C . SER A 1 83 ? -27.567 -43.158 -0.995 1.00 87.88 83 SER A C 1
ATOM 668 O O . SER A 1 83 ? -27.472 -42.904 0.199 1.00 87.88 83 SER A O 1
ATOM 670 N N . SER A 1 84 ? -26.499 -43.380 -1.771 1.00 89.81 84 SER A N 1
ATOM 671 C CA . SER A 1 84 ? -25.102 -43.274 -1.312 1.00 89.81 84 SER A CA 1
ATOM 672 C C . SER A 1 84 ? -24.755 -41.840 -0.882 1.00 89.81 84 SER A C 1
ATOM 674 O O . SER A 1 84 ? -25.268 -40.891 -1.490 1.00 89.81 84 SER A O 1
ATOM 676 N N . PRO A 1 85 ? -23.814 -41.631 0.061 1.00 91.44 85 PRO A N 1
ATOM 677 C CA . PRO A 1 85 ? -23.174 -40.335 0.244 1.00 91.44 85 PRO A CA 1
ATOM 678 C C . PRO A 1 85 ? -22.584 -39.836 -1.082 1.00 91.44 85 PRO A C 1
ATOM 680 O O . PRO A 1 85 ? -21.953 -40.597 -1.819 1.00 91.44 85 PRO A O 1
ATOM 683 N N . CYS A 1 86 ? -22.768 -38.552 -1.386 1.00 90.00 86 CYS A N 1
ATOM 684 C CA . CYS A 1 86 ? -22.023 -37.897 -2.461 1.00 90.00 86 CYS A CA 1
ATOM 685 C C . CYS A 1 86 ? -20.608 -37.620 -1.946 1.00 90.00 86 CYS A C 1
ATOM 687 O O . CYS A 1 86 ? -20.486 -37.077 -0.849 1.00 90.00 86 CYS A O 1
ATOM 689 N N . PHE A 1 87 ? -19.559 -37.953 -2.699 1.00 93.19 87 PHE A N 1
ATOM 690 C CA . PHE A 1 87 ? -18.179 -37.782 -2.236 1.00 93.19 87 PHE A CA 1
ATOM 691 C C . PHE A 1 87 ? -17.220 -37.273 -3.319 1.00 93.19 87 PHE A C 1
ATOM 693 O O . PHE A 1 87 ? -17.499 -37.359 -4.514 1.00 93.19 87 PHE A O 1
ATOM 700 N N . GLN A 1 88 ? -16.075 -36.756 -2.873 1.00 91.25 88 GLN A N 1
ATOM 701 C CA . GLN A 1 88 ? -14.932 -36.373 -3.696 1.00 91.25 88 GLN A CA 1
ATOM 702 C C . GLN A 1 88 ? -13.639 -36.766 -2.966 1.00 91.25 88 GLN A C 1
ATOM 704 O O . GLN A 1 88 ? -13.493 -36.493 -1.773 1.00 91.25 88 GLN A O 1
ATOM 709 N N . LEU A 1 89 ? -12.700 -37.379 -3.691 1.00 91.50 89 LEU A N 1
ATOM 710 C CA . LEU A 1 89 ? -11.346 -37.660 -3.209 1.00 91.50 89 LEU A CA 1
ATOM 711 C C . LEU A 1 89 ? -10.361 -36.593 -3.704 1.00 91.50 89 LEU A C 1
ATOM 713 O O . LEU A 1 89 ? -10.405 -36.187 -4.866 1.00 91.50 89 LEU A O 1
ATOM 717 N N . GLU A 1 90 ? -9.436 -36.181 -2.841 1.00 89.62 90 GLU A N 1
ATOM 718 C CA . GLU A 1 90 ? -8.307 -35.313 -3.186 1.00 89.62 90 GLU A CA 1
ATOM 719 C C . GLU A 1 90 ? -7.011 -35.876 -2.585 1.00 89.62 90 GLU A C 1
ATOM 721 O O . GLU A 1 90 ? -6.948 -36.177 -1.393 1.00 89.62 90 GLU A O 1
ATOM 726 N N . CYS A 1 91 ? -5.960 -36.018 -3.395 1.00 87.88 91 CYS A N 1
ATOM 727 C CA . CYS A 1 91 ? -4.643 -36.463 -2.943 1.00 87.88 91 CYS A CA 1
ATOM 728 C C . CYS A 1 91 ? -3.547 -35.839 -3.813 1.00 87.88 91 CYS A C 1
ATOM 730 O O . CYS A 1 91 ? -3.682 -35.778 -5.032 1.00 87.88 91 CYS A O 1
ATOM 732 N N . ILE A 1 92 ? -2.453 -35.377 -3.201 1.00 85.19 92 ILE A N 1
ATOM 733 C CA . ILE A 1 92 ? -1.402 -34.611 -3.899 1.00 85.19 92 ILE A CA 1
ATOM 734 C C . ILE A 1 92 ? -0.327 -35.467 -4.587 1.00 85.19 92 ILE A C 1
ATOM 736 O O . ILE A 1 92 ? 0.550 -34.921 -5.254 1.00 85.19 92 ILE A O 1
ATOM 740 N N . TRP A 1 93 ? -0.359 -36.788 -4.395 1.00 86.25 93 TRP A N 1
ATOM 741 C CA . TRP A 1 93 ? 0.610 -37.743 -4.952 1.00 86.25 93 TRP A CA 1
ATOM 742 C C . TRP A 1 93 ? -0.034 -38.823 -5.835 1.00 86.25 93 TRP A C 1
ATOM 744 O O . TRP A 1 93 ? 0.637 -39.770 -6.237 1.00 86.25 93 TRP A O 1
ATOM 754 N N . MET A 1 94 ? -1.317 -38.655 -6.167 1.00 85.81 94 MET A N 1
ATOM 755 C CA . MET A 1 94 ? -2.069 -39.500 -7.096 1.00 85.81 94 MET A CA 1
ATOM 756 C C . MET A 1 94 ? -2.451 -38.724 -8.359 1.00 85.81 94 MET A C 1
ATOM 758 O O . MET A 1 94 ? -2.590 -37.502 -8.343 1.00 85.81 94 MET A O 1
ATOM 762 N N . THR A 1 95 ? -2.659 -39.456 -9.446 1.00 81.69 95 THR A N 1
ATOM 763 C CA . THR A 1 95 ? -3.272 -38.965 -10.689 1.00 81.69 95 THR A CA 1
ATOM 764 C C . THR A 1 95 ? -4.802 -39.010 -10.610 1.00 81.69 95 THR A C 1
ATOM 766 O O . THR A 1 95 ? -5.361 -39.773 -9.820 1.00 81.69 95 THR A O 1
ATOM 769 N N . ASP A 1 96 ? -5.498 -38.245 -11.462 1.00 81.56 96 ASP A N 1
ATOM 770 C CA . ASP A 1 96 ? -6.967 -38.312 -11.551 1.00 81.56 96 ASP A CA 1
ATOM 771 C C . ASP A 1 96 ? -7.453 -39.738 -11.936 1.00 81.56 96 ASP A C 1
ATOM 773 O O . ASP A 1 96 ? -8.482 -40.184 -11.434 1.00 81.56 96 ASP A O 1
ATOM 777 N N . GLU A 1 97 ? -6.680 -40.507 -12.724 1.00 83.69 97 GLU A N 1
ATOM 778 C CA . GLU A 1 97 ? -6.964 -41.926 -13.035 1.00 83.69 97 GLU A CA 1
ATOM 779 C C . GLU A 1 97 ? -6.930 -42.818 -11.779 1.00 83.69 97 GLU A C 1
ATOM 781 O O . GLU A 1 97 ? -7.820 -43.639 -11.559 1.00 83.69 97 GLU A O 1
ATOM 786 N N . GLN A 1 98 ? -5.930 -42.640 -10.910 1.00 87.81 98 GLN A N 1
ATOM 787 C CA . GLN A 1 98 ? -5.824 -43.386 -9.650 1.00 87.81 98 GLN A CA 1
ATOM 788 C C . GLN A 1 98 ? -6.935 -42.990 -8.666 1.00 87.81 98 GLN A C 1
ATOM 790 O O . GLN A 1 98 ? -7.516 -43.856 -8.011 1.00 87.81 98 GLN A O 1
ATOM 795 N N . LEU A 1 99 ? -7.293 -41.703 -8.604 1.00 89.19 99 LEU A N 1
ATOM 796 C CA . LEU A 1 99 ? -8.434 -41.226 -7.815 1.00 89.19 99 LEU A CA 1
ATOM 797 C C . LEU A 1 99 ? -9.771 -41.785 -8.334 1.00 89.19 99 LEU A C 1
ATOM 799 O O . LEU A 1 99 ? -10.657 -42.079 -7.525 1.00 89.19 99 LEU A O 1
ATOM 803 N N . GLN A 1 100 ? -9.914 -42.003 -9.647 1.00 89.25 100 GLN A N 1
ATOM 804 C CA . GLN A 1 100 ? -11.067 -42.705 -10.213 1.00 89.25 100 GLN A CA 1
ATOM 805 C C . GLN A 1 100 ? -11.108 -44.175 -9.762 1.00 89.25 100 GLN A C 1
ATOM 807 O O . GLN A 1 100 ? -12.154 -44.614 -9.291 1.00 89.25 100 GLN A O 1
ATOM 812 N N . VAL A 1 101 ? -9.990 -44.913 -9.806 1.00 92.31 101 VAL A N 1
ATOM 813 C CA . VAL A 1 101 ? -9.931 -46.313 -9.327 1.00 92.31 101 VAL A CA 1
ATOM 814 C C . VAL A 1 101 ? -10.331 -46.428 -7.851 1.00 92.31 101 VAL A C 1
ATOM 816 O O . VAL A 1 101 ? -11.108 -47.313 -7.490 1.00 92.31 101 VAL A O 1
ATOM 819 N N . LEU A 1 102 ? -9.868 -45.518 -6.986 1.00 93.31 102 LEU A N 1
ATOM 820 C CA . LEU A 1 102 ? -10.327 -45.481 -5.591 1.00 93.31 102 LEU A CA 1
ATOM 821 C C . LEU A 1 102 ? -11.834 -45.191 -5.505 1.00 93.31 102 LEU A C 1
ATOM 823 O O . LEU A 1 102 ? -12.552 -45.875 -4.779 1.00 93.31 102 LEU A O 1
ATOM 827 N N . SER A 1 103 ? -12.332 -44.227 -6.284 1.00 93.00 103 SER A N 1
ATOM 828 C CA . SER A 1 103 ? -13.755 -43.861 -6.310 1.00 93.00 103 SER A CA 1
ATOM 829 C C . SER A 1 103 ? -14.657 -45.010 -6.780 1.00 93.00 103 SER A C 1
ATOM 831 O O . SER A 1 103 ? -15.742 -45.201 -6.235 1.00 93.00 103 SER A O 1
ATOM 833 N N . GLU A 1 104 ? -14.227 -45.812 -7.753 1.00 92.88 104 GLU A N 1
ATOM 834 C CA . GLU A 1 104 ? -14.959 -47.003 -8.204 1.00 92.88 104 GLU A CA 1
ATOM 835 C C . GLU A 1 104 ? -15.050 -48.062 -7.092 1.00 92.88 104 GLU A C 1
ATOM 837 O O . GLU A 1 104 ? -16.129 -48.605 -6.852 1.00 92.88 104 GLU A O 1
ATOM 842 N N . ASN A 1 105 ? -13.977 -48.277 -6.323 1.00 93.00 105 ASN A N 1
ATOM 843 C CA . ASN A 1 105 ? -14.001 -49.186 -5.171 1.00 93.00 105 ASN A CA 1
ATOM 844 C C . ASN A 1 105 ? -14.909 -48.689 -4.028 1.00 93.00 105 ASN A C 1
ATOM 846 O O . ASN A 1 105 ? -15.624 -49.490 -3.428 1.00 93.00 105 ASN A O 1
ATOM 850 N N . LEU A 1 106 ? -14.970 -47.378 -3.767 1.00 93.31 106 LEU A N 1
ATOM 851 C CA . LEU A 1 106 ? -15.910 -46.809 -2.786 1.00 93.31 106 LEU A CA 1
ATOM 852 C C . LEU A 1 106 ? -17.376 -46.996 -3.200 1.00 93.31 106 LEU A C 1
ATOM 854 O O . LEU A 1 106 ? -18.217 -47.322 -2.358 1.00 93.31 106 LEU A O 1
ATOM 858 N N . ASN A 1 107 ? -17.678 -46.856 -4.494 1.00 92.12 107 ASN A N 1
ATOM 859 C CA . ASN A 1 107 ? -19.006 -47.155 -5.031 1.00 92.12 107 ASN A CA 1
ATOM 860 C C . ASN A 1 107 ? -19.349 -48.652 -4.917 1.00 92.12 107 ASN A C 1
ATOM 862 O O . ASN A 1 107 ? -20.483 -48.981 -4.576 1.00 92.12 107 ASN A O 1
ATOM 866 N N . ASN A 1 108 ? -18.385 -49.557 -5.123 1.00 91.75 108 ASN A N 1
ATOM 867 C CA . ASN A 1 108 ? -18.592 -50.995 -4.909 1.00 91.75 108 ASN A CA 1
ATOM 868 C C . ASN A 1 108 ? -18.896 -51.315 -3.433 1.00 91.75 108 ASN A C 1
ATOM 870 O O . ASN A 1 108 ? -19.855 -52.029 -3.159 1.00 91.75 108 ASN A O 1
ATOM 874 N N . ILE A 1 109 ? -18.170 -50.710 -2.481 1.00 91.69 109 ILE A N 1
ATOM 875 C CA . ILE A 1 109 ? -18.444 -50.867 -1.038 1.00 91.69 109 ILE A CA 1
ATOM 876 C C . ILE A 1 109 ? -19.877 -50.436 -0.688 1.00 91.69 109 ILE A C 1
ATOM 878 O O . ILE A 1 109 ? -20.532 -51.113 0.102 1.00 91.69 109 ILE A O 1
ATOM 882 N N . TRP A 1 110 ? -20.399 -49.362 -1.289 1.00 91.00 110 TRP A N 1
ATOM 883 C CA . TRP A 1 110 ? -21.810 -48.992 -1.124 1.00 91.00 110 TRP A CA 1
ATOM 884 C C . TRP A 1 110 ? -22.771 -50.035 -1.715 1.00 91.00 110 TRP A C 1
ATOM 886 O O . TRP A 1 110 ? -23.757 -50.386 -1.070 1.00 91.00 110 TRP A O 1
ATOM 896 N N . LEU A 1 111 ? -22.501 -50.542 -2.922 1.00 88.56 111 LEU A N 1
ATOM 897 C CA . LEU A 1 111 ? -23.363 -51.534 -3.578 1.00 88.56 111 LEU A CA 1
ATOM 898 C C . LEU A 1 111 ? -23.452 -52.844 -2.779 1.00 88.56 111 LEU A C 1
ATOM 900 O O . LEU A 1 111 ? -24.541 -53.404 -2.660 1.00 88.56 111 LEU A O 1
ATOM 904 N N . ASP A 1 112 ? -22.339 -53.289 -2.192 1.00 88.62 112 ASP A N 1
ATOM 905 C CA . ASP A 1 112 ? -22.280 -54.499 -1.365 1.00 88.62 112 ASP A CA 1
ATOM 906 C C . ASP A 1 112 ? -22.923 -54.317 0.028 1.00 88.62 112 ASP A C 1
ATOM 908 O O . ASP A 1 112 ? -23.385 -55.295 0.615 1.00 88.62 112 ASP A O 1
ATOM 912 N N . ASN A 1 113 ? -23.000 -53.081 0.543 1.00 88.31 113 ASN A N 1
ATOM 913 C CA . ASN A 1 113 ? -23.518 -52.747 1.884 1.00 88.31 113 ASN A CA 1
ATOM 914 C C . ASN A 1 113 ? -24.750 -51.815 1.829 1.00 88.31 113 ASN A C 1
ATOM 916 O O . ASN A 1 113 ? -24.971 -50.987 2.713 1.00 88.31 113 ASN A O 1
ATOM 920 N N . SER A 1 114 ? -25.558 -51.917 0.768 1.00 75.00 114 SER A N 1
ATOM 921 C CA . SER A 1 114 ? -26.743 -51.066 0.594 1.00 75.00 114 SER A CA 1
ATOM 922 C C . SER A 1 114 ? -27.718 -51.189 1.776 1.00 75.00 114 SER A C 1
ATOM 924 O O . SER A 1 114 ? -27.993 -52.298 2.241 1.00 75.00 114 SER A O 1
ATOM 926 N N . ASN A 1 115 ? -28.313 -50.067 2.199 1.00 81.25 115 ASN A N 1
ATOM 927 C CA . ASN A 1 115 ? -29.134 -49.906 3.414 1.00 81.25 115 ASN A CA 1
ATOM 928 C C . ASN A 1 115 ? -28.363 -49.843 4.752 1.00 81.25 115 ASN A C 1
ATOM 930 O O . ASN A 1 115 ? -29.004 -49.636 5.783 1.00 81.25 115 ASN A O 1
ATOM 934 N N . GLU A 1 116 ? -27.029 -49.954 4.768 1.00 86.94 116 GLU A N 1
ATOM 935 C CA . GLU A 1 116 ? -26.206 -49.811 5.983 1.00 86.94 116 GLU A CA 1
ATOM 936 C C . GLU A 1 116 ? -25.319 -48.541 5.951 1.00 86.94 116 GLU A C 1
ATOM 938 O O . GLU A 1 116 ? -25.071 -47.992 4.873 1.00 86.94 116 GLU A O 1
ATOM 943 N N . PRO A 1 117 ? -24.852 -48.023 7.109 1.00 89.44 117 PRO A N 1
ATOM 944 C CA . PRO A 1 117 ? -23.919 -46.893 7.162 1.00 89.44 117 PRO A CA 1
ATOM 945 C C . PRO A 1 117 ? -22.495 -47.321 6.762 1.00 89.44 117 PRO A C 1
ATOM 947 O O . PRO A 1 117 ? -21.987 -48.333 7.247 1.00 89.44 117 PRO A O 1
ATOM 950 N N . ILE A 1 118 ? -21.840 -46.561 5.876 1.00 92.31 118 ILE A N 1
ATOM 951 C CA . ILE A 1 118 ? -20.599 -46.978 5.193 1.00 92.31 118 ILE A CA 1
ATOM 952 C C . ILE A 1 118 ? -19.383 -46.068 5.407 1.00 92.31 118 ILE A C 1
ATOM 954 O O . ILE A 1 118 ? -18.290 -46.425 4.967 1.00 92.31 118 ILE A O 1
ATOM 958 N N . LEU A 1 119 ? -19.507 -44.902 6.045 1.00 90.94 119 LEU A N 1
ATOM 959 C CA . LEU A 1 119 ? -18.415 -43.918 6.106 1.00 90.94 119 LEU A CA 1
ATOM 960 C C . LEU A 1 119 ? -17.178 -44.472 6.834 1.00 90.94 119 LEU A C 1
ATOM 962 O O . LEU A 1 119 ? -16.043 -44.224 6.418 1.00 90.94 119 LEU A O 1
ATOM 966 N N . PHE A 1 120 ? -17.379 -45.285 7.878 1.00 90.25 120 PHE A N 1
ATOM 967 C CA . PHE A 1 120 ? -16.279 -45.981 8.556 1.00 90.25 120 PHE A CA 1
ATOM 968 C C . PHE A 1 120 ? -15.674 -47.115 7.706 1.00 90.25 120 PHE A C 1
ATOM 970 O O . PHE A 1 120 ? -14.460 -47.339 7.750 1.00 90.25 120 PHE A O 1
ATOM 977 N N . LEU A 1 121 ? -16.482 -47.806 6.891 1.00 90.62 121 LEU A N 1
ATOM 978 C CA . LEU A 1 121 ? -16.001 -48.820 5.943 1.00 90.62 121 LEU A CA 1
ATOM 979 C C . LEU A 1 121 ? -15.157 -48.178 4.833 1.00 90.62 121 LEU A C 1
ATOM 981 O O . LEU A 1 121 ? -14.106 -48.709 4.481 1.00 90.62 121 LEU A O 1
ATOM 985 N N . TRP A 1 122 ? -15.557 -47.003 4.340 1.00 93.56 122 TRP A N 1
ATOM 986 C CA . TRP A 1 122 ? -14.766 -46.188 3.417 1.00 93.56 122 TRP A CA 1
ATOM 987 C C . TRP A 1 122 ? -13.441 -45.731 4.037 1.00 93.56 122 TRP A C 1
ATOM 989 O O . TRP A 1 122 ? -12.392 -45.970 3.442 1.00 93.56 122 TRP A O 1
ATOM 999 N N . TYR A 1 123 ? -13.458 -45.141 5.239 1.00 92.19 123 TYR A N 1
ATOM 1000 C CA . TYR A 1 123 ? -12.239 -44.726 5.951 1.00 92.19 123 TYR A CA 1
ATOM 1001 C C . TYR A 1 123 ? -11.250 -45.889 6.135 1.00 92.19 123 TYR A C 1
ATOM 1003 O O . TYR A 1 123 ? -10.089 -45.801 5.727 1.00 92.19 123 TYR A O 1
ATOM 1011 N N . SER A 1 124 ? -11.717 -46.999 6.715 1.00 90.75 124 SER A N 1
ATOM 1012 C CA . SER A 1 124 ? -10.868 -48.155 7.024 1.00 90.75 124 SER A CA 1
ATOM 1013 C C . SER A 1 124 ? -10.353 -48.858 5.763 1.00 90.75 124 SER A C 1
ATOM 1015 O O . SER A 1 124 ? -9.183 -49.241 5.714 1.00 90.75 124 SER A O 1
ATOM 1017 N N . SER A 1 125 ? -11.170 -48.952 4.708 1.00 92.19 125 SER A N 1
ATOM 1018 C CA . SER A 1 125 ? -10.737 -49.522 3.427 1.00 92.19 125 SER A CA 1
ATOM 1019 C C . SER A 1 125 ? -9.728 -48.626 2.706 1.00 92.19 125 SER A C 1
ATOM 1021 O O . SER A 1 125 ? -8.732 -49.137 2.207 1.00 92.19 125 SER A O 1
ATOM 1023 N N . LEU A 1 126 ? -9.896 -47.299 2.709 1.00 91.44 126 LEU A N 1
ATOM 1024 C CA . LEU A 1 126 ? -8.909 -46.385 2.116 1.00 91.44 126 LEU A CA 1
ATOM 1025 C C . LEU A 1 126 ? -7.583 -46.380 2.894 1.00 91.44 126 LEU A C 1
ATOM 1027 O O . LEU A 1 126 ? -6.522 -46.326 2.273 1.00 91.44 126 LEU A O 1
ATOM 1031 N N . SER A 1 127 ? -7.610 -46.488 4.226 1.00 89.75 127 SER A N 1
ATOM 1032 C CA . SER A 1 127 ? -6.382 -46.550 5.034 1.00 89.75 127 SER A CA 1
ATOM 1033 C C . SER A 1 127 ? -5.596 -47.859 4.837 1.00 89.75 127 SER A C 1
ATOM 1035 O O . SER A 1 127 ? -4.362 -47.838 4.830 1.00 89.75 127 SER A O 1
ATOM 1037 N N . ALA A 1 128 ? -6.291 -48.989 4.644 1.00 87.88 128 ALA A N 1
ATOM 1038 C CA . ALA A 1 128 ? -5.677 -50.319 4.563 1.00 87.88 128 ALA A CA 1
ATOM 1039 C C . ALA A 1 128 ? -5.451 -50.853 3.133 1.00 87.88 128 ALA A C 1
ATOM 1041 O O . ALA A 1 128 ? -4.445 -51.514 2.889 1.00 87.88 128 ALA A O 1
ATOM 1042 N N . GLN A 1 129 ? -6.368 -50.597 2.192 1.00 91.25 129 GLN A N 1
ATOM 1043 C CA . GLN A 1 129 ? -6.408 -51.258 0.875 1.00 91.25 129 GLN A CA 1
ATOM 1044 C C . GLN A 1 129 ? -5.987 -50.360 -0.300 1.00 91.25 129 GLN A C 1
ATOM 1046 O O . GLN A 1 129 ? -5.780 -50.877 -1.393 1.00 91.25 129 GLN A O 1
ATOM 1051 N N . THR A 1 130 ? -5.797 -49.044 -0.110 1.00 91.25 130 THR A N 1
ATOM 1052 C CA . THR A 1 130 ? -5.398 -48.113 -1.195 1.00 91.25 130 THR A CA 1
ATOM 1053 C C . THR A 1 130 ? -4.202 -48.620 -2.008 1.00 91.25 130 THR A C 1
ATOM 1055 O O . THR A 1 130 ? -4.215 -48.543 -3.235 1.00 91.25 130 THR A O 1
ATOM 1058 N N . LEU A 1 131 ? -3.172 -49.163 -1.351 1.00 88.62 131 LEU A N 1
ATOM 1059 C CA . LEU A 1 131 ? -1.991 -49.686 -2.045 1.00 88.62 131 LEU A CA 1
ATOM 1060 C C . LEU A 1 131 ? -2.304 -50.944 -2.875 1.00 88.62 131 LEU A C 1
ATOM 1062 O O . LEU A 1 131 ? -1.765 -51.095 -3.967 1.00 88.62 131 LEU A O 1
ATOM 1066 N N . GLU A 1 132 ? -3.207 -51.809 -2.408 1.00 88.69 132 GLU A N 1
ATOM 1067 C CA . GLU A 1 132 ? -3.658 -52.996 -3.145 1.00 88.69 132 GLU A CA 1
ATOM 1068 C C . GLU A 1 132 ? -4.523 -52.605 -4.353 1.00 88.69 132 GLU A C 1
ATOM 1070 O O . GLU A 1 132 ? -4.243 -53.036 -5.472 1.00 88.69 132 GLU A O 1
ATOM 1075 N N . TRP A 1 133 ? -5.504 -51.714 -4.165 1.00 90.75 133 TRP A N 1
ATOM 1076 C CA . TRP A 1 133 ? -6.379 -51.220 -5.238 1.00 90.75 133 TRP A CA 1
ATOM 1077 C C . TRP A 1 133 ? -5.611 -50.467 -6.336 1.00 90.75 133 TRP A C 1
ATOM 1079 O O . TRP A 1 133 ? -5.979 -50.543 -7.506 1.00 90.75 133 TRP A O 1
ATOM 1089 N N . LEU A 1 134 ? -4.522 -49.773 -5.981 1.00 87.19 134 LEU A N 1
ATOM 1090 C CA . LEU A 1 134 ? -3.622 -49.107 -6.931 1.00 87.19 134 LEU A CA 1
ATOM 1091 C C . LEU A 1 134 ? -2.465 -50.001 -7.424 1.00 87.19 134 LEU A C 1
ATOM 1093 O O . LEU A 1 134 ? -1.613 -49.526 -8.177 1.00 87.19 134 LEU A O 1
ATOM 1097 N N . ASN A 1 135 ? -2.422 -51.279 -7.024 1.00 84.19 135 ASN A N 1
ATOM 1098 C CA . ASN A 1 135 ? -1.382 -52.257 -7.373 1.00 84.19 135 ASN A CA 1
ATOM 1099 C C . ASN A 1 135 ? 0.061 -51.791 -7.036 1.00 84.19 135 ASN A C 1
ATOM 1101 O O . ASN A 1 135 ? 1.026 -52.105 -7.736 1.00 84.19 135 ASN A O 1
ATOM 1105 N N . MET A 1 136 ? 0.211 -51.017 -5.956 1.00 82.81 136 MET A N 1
ATOM 1106 C CA . MET A 1 136 ? 1.471 -50.460 -5.457 1.00 82.81 136 MET A CA 1
ATOM 1107 C C . MET A 1 136 ? 2.043 -51.337 -4.336 1.00 82.81 136 MET A C 1
ATOM 1109 O O . MET A 1 136 ? 1.557 -51.311 -3.211 1.00 82.81 136 MET A O 1
ATOM 1113 N N . THR A 1 137 ? 3.114 -52.092 -4.597 1.00 75.00 137 THR A N 1
ATOM 1114 C CA . THR A 1 137 ? 3.653 -53.038 -3.597 1.00 75.00 137 THR A CA 1
ATOM 1115 C C . THR A 1 137 ? 4.694 -52.433 -2.651 1.00 75.00 137 THR A C 1
ATOM 1117 O O . THR A 1 137 ? 4.609 -52.612 -1.441 1.00 75.00 137 THR A O 1
ATOM 1120 N N . THR A 1 138 ? 5.717 -51.754 -3.182 1.00 80.88 138 THR A N 1
ATOM 1121 C CA . THR A 1 138 ? 6.855 -51.215 -2.397 1.00 80.88 138 THR A CA 1
ATOM 1122 C C . THR A 1 138 ? 7.427 -49.906 -2.956 1.00 80.88 138 THR A C 1
ATOM 1124 O O . THR A 1 138 ? 8.422 -49.393 -2.439 1.00 80.88 138 THR A O 1
ATOM 1127 N N . THR A 1 139 ? 6.827 -49.362 -4.016 1.00 82.38 139 THR A N 1
ATOM 1128 C CA . THR A 1 139 ? 7.328 -48.197 -4.757 1.00 82.38 139 THR A CA 1
ATOM 1129 C C . THR A 1 139 ? 6.181 -47.346 -5.296 1.00 82.38 139 THR A C 1
ATOM 1131 O O . THR A 1 139 ? 5.338 -47.861 -6.029 1.00 82.38 139 THR A O 1
ATOM 1134 N N . LEU A 1 140 ? 6.206 -46.044 -5.013 1.00 84.56 140 LEU A N 1
ATOM 1135 C CA . LEU A 1 140 ? 5.430 -45.012 -5.700 1.00 84.56 140 LEU A CA 1
ATOM 1136 C C . LEU A 1 140 ? 6.318 -44.349 -6.765 1.00 84.56 140 LEU A C 1
ATOM 1138 O O . LEU A 1 140 ? 7.257 -43.624 -6.429 1.00 84.56 140 LEU A O 1
ATOM 1142 N N . ASP A 1 141 ? 6.034 -44.604 -8.042 1.00 80.06 141 ASP A N 1
ATOM 1143 C CA . ASP A 1 141 ? 6.740 -43.968 -9.159 1.00 80.06 141 ASP A CA 1
ATOM 1144 C C . ASP A 1 141 ? 6.063 -42.647 -9.549 1.00 80.06 141 ASP A C 1
ATOM 1146 O O . ASP A 1 141 ? 4.936 -42.624 -10.043 1.00 80.06 141 ASP A O 1
ATOM 1150 N N . LEU A 1 142 ? 6.771 -41.537 -9.342 1.00 76.06 142 LEU A N 1
ATOM 1151 C CA . LEU A 1 142 ? 6.316 -40.187 -9.674 1.00 76.06 142 LEU A CA 1
ATOM 1152 C C . LEU A 1 142 ? 6.703 -39.774 -11.109 1.00 76.06 142 LEU A C 1
ATOM 1154 O O . LEU A 1 142 ? 6.579 -38.603 -11.461 1.00 76.06 142 LEU A O 1
ATOM 1158 N N . GLN A 1 143 ? 7.202 -40.691 -11.947 1.00 64.69 143 GLN A N 1
ATOM 1159 C CA . GLN A 1 143 ? 7.576 -40.410 -13.342 1.00 64.69 143 GLN A CA 1
ATOM 1160 C C . GLN A 1 143 ? 6.423 -40.594 -14.345 1.00 64.69 143 GLN A C 1
ATOM 1162 O O . GLN A 1 143 ? 6.531 -40.145 -15.486 1.00 64.69 143 GLN A O 1
ATOM 1167 N N . LEU A 1 144 ? 5.309 -41.215 -13.942 1.00 56.28 144 LEU A N 1
ATOM 1168 C CA . LEU A 1 144 ? 4.203 -41.620 -14.824 1.00 56.28 144 LEU A CA 1
ATOM 1169 C C . LEU A 1 144 ? 3.190 -40.494 -15.138 1.00 56.28 144 LEU A C 1
ATOM 1171 O O . LEU A 1 144 ? 1.984 -40.713 -15.201 1.00 56.28 144 LEU A O 1
ATOM 1175 N N . SER A 1 145 ? 3.668 -39.267 -15.356 1.00 48.81 145 SER A N 1
ATOM 1176 C CA . SER A 1 145 ? 2.883 -38.129 -15.870 1.00 48.81 145 SER A CA 1
ATOM 1177 C C . SER A 1 145 ? 3.831 -37.130 -16.557 1.00 48.81 145 SER A C 1
ATOM 1179 O O . SER A 1 145 ? 4.847 -36.760 -15.976 1.00 48.81 145 SER A O 1
ATOM 1181 N N . PHE A 1 146 ? 3.616 -36.665 -17.795 1.00 43.72 146 PHE A N 1
ATOM 1182 C CA . PHE A 1 146 ? 2.394 -36.652 -18.616 1.00 43.72 146 PHE A CA 1
ATOM 1183 C C . PHE A 1 146 ? 2.689 -36.988 -20.095 1.00 43.72 146 PHE A C 1
ATOM 1185 O O . PHE A 1 146 ? 3.708 -36.533 -20.623 1.00 43.72 146 PHE A O 1
ATOM 1192 N N . PRO A 1 147 ? 1.767 -37.639 -20.830 1.00 31.66 147 PRO A N 1
ATOM 1193 C CA . PRO A 1 147 ? 1.680 -37.515 -22.283 1.00 31.66 147 PRO A CA 1
ATOM 1194 C C . PRO A 1 147 ? 1.027 -36.170 -22.641 1.00 31.66 147 PRO A C 1
ATOM 1196 O O . PRO A 1 147 ? -0.106 -35.896 -22.253 1.00 31.66 147 PRO A O 1
ATOM 1199 N N . SER A 1 148 ? 1.716 -35.306 -23.386 1.00 41.03 148 SER A N 1
ATOM 1200 C CA . SER A 1 148 ? 1.160 -34.006 -23.787 1.00 41.03 148 SER A CA 1
ATOM 1201 C C . SER A 1 148 ? 0.138 -34.141 -24.924 1.00 41.03 148 SER A C 1
ATOM 1203 O O . SER A 1 148 ? 0.543 -34.507 -26.023 1.00 41.03 148 SER A O 1
ATOM 1205 N N . ILE A 1 149 ? -1.132 -33.756 -24.713 1.00 29.42 149 ILE A N 1
ATOM 1206 C CA . ILE A 1 149 ? -2.052 -33.258 -25.763 1.00 29.42 149 ILE A CA 1
ATOM 1207 C C . ILE A 1 149 ? -3.230 -32.453 -25.154 1.00 29.42 149 ILE A C 1
ATOM 1209 O O . ILE A 1 149 ? -4.075 -32.990 -24.457 1.00 29.42 149 ILE A O 1
ATOM 1213 N N . ILE A 1 150 ? -3.217 -31.145 -25.439 1.00 37.53 150 ILE A N 1
ATOM 1214 C CA . ILE A 1 150 ? -4.315 -30.228 -25.834 1.00 37.53 150 ILE A CA 1
ATOM 1215 C C . ILE A 1 150 ? -5.695 -30.267 -25.108 1.00 37.53 150 ILE A C 1
ATOM 1217 O O . ILE A 1 150 ? -6.389 -31.276 -25.072 1.00 37.53 150 ILE A O 1
ATOM 1221 N N . THR A 1 151 ? -6.160 -29.045 -24.788 1.00 34.69 151 THR A N 1
ATOM 1222 C CA . THR A 1 151 ? -7.530 -28.544 -24.474 1.00 34.69 151 THR A CA 1
ATOM 1223 C C . THR A 1 151 ? -8.112 -28.643 -23.051 1.00 34.69 151 THR A C 1
ATOM 1225 O O . THR A 1 151 ? -8.326 -29.719 -22.517 1.00 34.69 151 THR A O 1
ATOM 1228 N N . GLU A 1 152 ? -8.503 -27.449 -22.570 1.00 34.81 152 GLU A N 1
ATOM 1229 C CA . GLU A 1 152 ? -9.462 -27.106 -21.499 1.00 34.81 152 GLU A CA 1
ATOM 1230 C C . GLU A 1 152 ? -9.109 -27.445 -20.029 1.00 34.81 152 GLU A C 1
ATOM 1232 O O . GLU A 1 152 ? -8.452 -28.426 -19.716 1.00 34.81 152 GLU A O 1
ATOM 1237 N N . SER A 1 153 ? -9.562 -26.572 -19.114 1.00 35.44 153 SER A N 1
ATOM 1238 C CA . SER A 1 153 ? -9.447 -26.669 -17.641 1.00 35.44 153 SER A CA 1
ATOM 1239 C C . SER A 1 153 ? -8.026 -26.715 -17.035 1.00 35.44 153 SER A C 1
ATOM 1241 O O . SER A 1 153 ? -7.502 -27.775 -16.701 1.00 35.44 153 SER A O 1
ATOM 1243 N N . ILE A 1 154 ? -7.421 -25.549 -16.763 1.00 37.41 154 ILE A N 1
ATOM 1244 C CA . ILE A 1 154 ? -6.131 -25.476 -16.045 1.00 37.41 154 ILE A CA 1
ATOM 1245 C C . ILE A 1 154 ? -6.336 -25.615 -14.523 1.00 37.41 154 ILE A C 1
ATOM 1247 O O . ILE A 1 154 ? -6.560 -24.625 -13.829 1.00 37.41 154 ILE A O 1
ATOM 1251 N N . LYS A 1 155 ? -6.152 -26.830 -13.987 1.00 39.22 155 LYS A N 1
ATOM 1252 C CA . LYS A 1 155 ? -5.511 -26.996 -12.665 1.00 39.22 155 LYS A CA 1
ATOM 1253 C C . LYS A 1 155 ? -3.991 -26.806 -12.856 1.00 39.22 155 LYS A C 1
ATOM 1255 O O . LYS A 1 155 ? -3.459 -27.301 -13.852 1.00 39.22 155 LYS A O 1
ATOM 1260 N N . PRO A 1 156 ? -3.256 -26.136 -11.948 1.00 43.50 156 PRO A N 1
ATOM 1261 C CA . PRO A 1 156 ? -1.802 -26.029 -12.058 1.00 43.50 156 PRO A CA 1
ATOM 1262 C C . PRO A 1 156 ? -1.142 -27.397 -11.816 1.00 43.50 156 PRO A C 1
ATOM 1264 O O . PRO A 1 156 ? -1.139 -27.909 -10.699 1.00 43.50 156 PRO A O 1
ATOM 1267 N N . GLN A 1 157 ? -0.583 -27.997 -12.869 1.00 57.06 157 GLN A N 1
ATOM 1268 C CA . GLN A 1 157 ? 0.096 -29.293 -12.785 1.00 57.06 157 GLN A CA 1
ATOM 1269 C C . GLN A 1 157 ? 1.415 -29.174 -12.005 1.00 57.06 157 GLN A C 1
ATOM 1271 O O . GLN A 1 157 ? 2.338 -28.471 -12.420 1.00 57.06 157 GLN A O 1
ATOM 1276 N N . LEU A 1 158 ? 1.509 -29.881 -10.875 1.00 62.72 158 LEU A N 1
ATOM 1277 C CA . LEU A 1 158 ? 2.742 -30.006 -10.098 1.00 62.72 158 LEU A CA 1
ATOM 1278 C C . LEU A 1 158 ? 3.739 -30.922 -10.821 1.00 62.72 158 LEU A C 1
ATOM 1280 O O . LEU A 1 158 ? 3.375 -31.973 -11.345 1.00 62.72 158 LEU A O 1
ATOM 1284 N N . THR A 1 159 ? 5.020 -30.554 -10.810 1.00 73.44 159 THR A N 1
ATOM 1285 C CA . THR A 1 159 ? 6.093 -31.435 -11.295 1.00 73.44 159 THR A CA 1
ATOM 1286 C C . THR A 1 159 ? 6.392 -32.544 -10.285 1.00 73.44 159 THR A C 1
ATOM 1288 O O . THR A 1 159 ? 6.254 -32.357 -9.074 1.00 73.44 159 THR A O 1
ATOM 1291 N N . SER A 1 160 ? 6.896 -33.684 -10.760 1.00 72.56 160 SER A N 1
ATOM 1292 C CA . SER A 1 160 ? 7.292 -34.820 -9.912 1.00 72.56 160 SER A CA 1
ATOM 1293 C C . SER A 1 160 ? 8.306 -34.451 -8.820 1.00 72.56 160 SER A C 1
ATOM 1295 O O . SER A 1 160 ? 8.229 -34.962 -7.704 1.00 72.56 160 SER A O 1
ATOM 1297 N N . ALA A 1 161 ? 9.203 -33.498 -9.096 1.00 71.88 161 ALA A N 1
ATOM 1298 C CA . ALA A 1 161 ? 10.139 -32.952 -8.113 1.00 71.88 161 ALA A CA 1
ATOM 1299 C C . ALA A 1 161 ? 9.450 -32.115 -7.015 1.00 71.88 161 ALA A C 1
ATOM 1301 O O . ALA A 1 161 ? 9.878 -32.159 -5.862 1.00 71.88 161 ALA A O 1
ATOM 1302 N N . GLN A 1 162 ? 8.376 -31.382 -7.338 1.00 76.56 162 GLN A N 1
ATOM 1303 C CA . GLN A 1 162 ? 7.563 -30.661 -6.350 1.00 76.56 162 GLN A CA 1
ATOM 1304 C C . GLN A 1 162 ? 6.736 -31.630 -5.496 1.00 76.56 162 GLN A C 1
ATOM 1306 O O . GLN A 1 162 ? 6.736 -31.495 -4.276 1.00 76.56 162 GLN A O 1
ATOM 1311 N N . VAL A 1 163 ? 6.103 -32.643 -6.100 1.00 81.06 163 VAL A N 1
ATOM 1312 C CA . VAL A 1 163 ? 5.368 -33.688 -5.359 1.00 81.06 163 VAL A CA 1
ATOM 1313 C C . VAL A 1 163 ? 6.303 -34.427 -4.395 1.00 81.06 163 VAL A C 1
ATOM 1315 O O . VAL A 1 163 ? 6.009 -34.518 -3.203 1.00 81.06 163 VAL A O 1
ATOM 1318 N N . ALA A 1 164 ? 7.479 -34.858 -4.866 1.00 81.62 164 ALA A N 1
ATOM 1319 C CA . ALA A 1 164 ? 8.495 -35.483 -4.021 1.00 81.62 164 ALA A CA 1
ATOM 1320 C C . ALA A 1 164 ? 8.965 -34.559 -2.881 1.00 81.62 164 ALA A C 1
ATOM 1322 O O . ALA A 1 164 ? 9.120 -35.012 -1.748 1.00 81.62 164 ALA A O 1
ATOM 1323 N N . ALA A 1 165 ? 9.162 -33.261 -3.141 1.00 79.75 165 ALA A N 1
ATOM 1324 C CA . ALA A 1 165 ? 9.534 -32.295 -2.107 1.00 79.75 165 ALA A CA 1
ATOM 1325 C C . ALA A 1 165 ? 8.447 -32.129 -1.029 1.00 79.75 165 ALA A C 1
ATOM 1327 O O . ALA A 1 165 ? 8.782 -32.033 0.153 1.00 79.75 165 ALA A O 1
ATOM 1328 N N . THR A 1 166 ? 7.165 -32.141 -1.406 1.00 82.38 166 THR A N 1
ATOM 1329 C CA . THR A 1 166 ? 6.052 -32.071 -0.448 1.00 82.38 166 THR A CA 1
ATOM 1330 C C . THR A 1 166 ? 5.961 -33.340 0.401 1.00 82.38 166 THR A C 1
ATOM 1332 O O . THR A 1 166 ? 5.836 -33.229 1.620 1.00 82.38 166 THR A O 1
ATOM 1335 N N . ILE A 1 167 ? 6.139 -34.530 -0.192 1.00 87.06 167 ILE A N 1
ATOM 1336 C CA . ILE A 1 167 ? 6.237 -35.798 0.555 1.00 87.06 167 ILE A CA 1
ATOM 1337 C C . ILE A 1 167 ? 7.399 -35.735 1.565 1.00 87.06 167 ILE A C 1
ATOM 1339 O O . ILE A 1 167 ? 7.184 -35.961 2.752 1.00 87.06 167 ILE A O 1
ATOM 1343 N N . HIS A 1 168 ? 8.605 -35.324 1.145 1.00 84.31 168 HIS A N 1
ATOM 1344 C CA . HIS A 1 168 ? 9.789 -35.204 2.024 1.00 84.31 168 HIS A CA 1
ATOM 1345 C C . HIS A 1 168 ? 9.673 -34.142 3.131 1.00 84.31 168 HIS A C 1
ATOM 1347 O O . HIS A 1 168 ? 10.483 -34.139 4.066 1.00 84.31 168 HIS A O 1
ATOM 1353 N N . ASN A 1 169 ? 8.734 -33.199 3.019 1.00 82.00 169 ASN A N 1
ATOM 1354 C CA . ASN A 1 169 ? 8.432 -32.232 4.074 1.00 82.00 169 ASN A CA 1
ATOM 1355 C C . ASN A 1 169 ? 7.381 -32.793 5.042 1.00 82.00 169 ASN A C 1
ATOM 1357 O O . ASN A 1 169 ? 7.630 -32.777 6.245 1.00 82.00 169 ASN A O 1
ATOM 1361 N N . TYR A 1 170 ? 6.292 -33.380 4.533 1.00 86.19 170 TYR A N 1
ATOM 1362 C CA . TYR A 1 170 ? 5.270 -34.035 5.356 1.00 86.19 170 TYR A CA 1
ATOM 1363 C C . TYR A 1 170 ? 5.857 -35.184 6.198 1.00 86.19 170 TYR A C 1
ATOM 1365 O O . TYR A 1 170 ? 5.673 -35.205 7.410 1.00 86.19 170 TYR A O 1
ATOM 1373 N N . GLU A 1 171 ? 6.660 -36.066 5.592 1.00 84.94 171 GLU A N 1
ATOM 1374 C CA . GLU A 1 171 ? 7.445 -37.124 6.259 1.00 84.94 171 GLU A CA 1
ATOM 1375 C C . GLU A 1 171 ? 8.240 -36.579 7.464 1.00 84.94 171 GLU A C 1
ATOM 1377 O O . GLU A 1 171 ? 8.245 -37.163 8.549 1.00 84.94 171 GLU A O 1
ATOM 1382 N N . ARG A 1 172 ? 8.891 -35.418 7.296 1.00 80.94 172 ARG A N 1
ATOM 1383 C CA . ARG A 1 172 ? 9.698 -34.770 8.342 1.00 80.94 172 ARG A CA 1
ATOM 1384 C C . ARG A 1 172 ? 8.828 -34.212 9.464 1.00 80.94 172 ARG A C 1
ATOM 1386 O O . ARG A 1 172 ? 9.166 -34.380 10.632 1.00 80.94 172 ARG A O 1
ATOM 1393 N N . GLU A 1 173 ? 7.738 -33.538 9.119 1.00 81.75 173 GLU A N 1
ATOM 1394 C CA . GLU A 1 173 ? 6.815 -32.929 10.081 1.00 81.75 173 GLU A CA 1
ATOM 1395 C C . GLU A 1 173 ? 6.071 -34.002 10.885 1.00 81.75 173 GLU A C 1
ATOM 1397 O O . GLU A 1 173 ? 6.059 -33.944 12.115 1.00 81.75 173 GLU A O 1
ATOM 1402 N N . LYS A 1 174 ? 5.570 -35.047 10.217 1.00 84.25 174 LYS A N 1
ATOM 1403 C CA . LYS A 1 174 ? 4.938 -36.216 10.841 1.00 84.25 174 LYS A CA 1
ATOM 1404 C C . LYS A 1 174 ? 5.891 -36.919 11.810 1.00 84.25 174 LYS A C 1
ATOM 1406 O O . LYS A 1 174 ? 5.510 -37.153 12.956 1.00 84.25 174 LYS A O 1
ATOM 1411 N N . LYS A 1 175 ? 7.150 -37.161 11.416 1.00 82.56 175 LYS A N 1
ATOM 1412 C CA . LYS A 1 175 ? 8.177 -37.728 12.311 1.00 82.56 175 LYS A CA 1
ATOM 1413 C C . LYS A 1 175 ? 8.502 -36.830 13.506 1.00 82.56 175 LYS A C 1
ATOM 1415 O O . LYS A 1 175 ? 8.633 -37.343 14.611 1.00 82.56 175 LYS A O 1
ATOM 1420 N N . ILE A 1 176 ? 8.560 -35.506 13.339 1.00 79.38 176 ILE A N 1
ATOM 1421 C CA . ILE A 1 176 ? 8.741 -34.567 14.465 1.00 79.38 176 ILE A CA 1
ATOM 1422 C C . ILE A 1 176 ? 7.544 -34.617 15.431 1.00 79.38 176 ILE A C 1
ATOM 1424 O O . ILE A 1 176 ? 7.743 -34.630 16.648 1.00 79.38 176 ILE A O 1
ATOM 1428 N N . VAL A 1 177 ? 6.309 -34.684 14.918 1.00 81.69 177 VAL A N 1
ATOM 1429 C CA . VAL A 1 177 ? 5.095 -34.801 15.745 1.00 81.69 177 VAL A CA 1
ATOM 1430 C C . VAL A 1 177 ? 5.066 -36.133 16.497 1.00 81.69 177 VAL A C 1
ATOM 1432 O O . VAL A 1 177 ? 4.806 -36.130 17.701 1.00 81.69 177 VAL A O 1
ATOM 1435 N N . ILE A 1 178 ? 5.381 -37.251 15.836 1.00 82.75 178 ILE A N 1
ATOM 1436 C CA . ILE A 1 178 ? 5.464 -38.574 16.473 1.00 82.75 178 ILE A CA 1
ATOM 1437 C C . ILE A 1 178 ? 6.549 -38.571 17.552 1.00 82.75 178 ILE A C 1
ATOM 1439 O O . ILE A 1 178 ? 6.235 -38.858 18.706 1.00 82.75 178 ILE A O 1
ATOM 1443 N N . LEU A 1 179 ? 7.774 -38.140 17.226 1.00 82.12 179 LEU A N 1
ATOM 1444 C CA . LEU A 1 179 ? 8.872 -38.021 18.186 1.00 82.12 179 LEU A CA 1
ATOM 1445 C C . LEU A 1 179 ? 8.432 -37.218 19.419 1.00 82.12 179 LEU A C 1
ATOM 1447 O O . LEU A 1 179 ? 8.563 -37.711 20.536 1.00 82.12 179 LEU A O 1
ATOM 1451 N N . SER A 1 180 ? 7.798 -36.052 19.241 1.00 79.81 180 SER A N 1
ATOM 1452 C CA . SER A 1 180 ? 7.321 -35.205 20.352 1.00 79.81 180 SER A CA 1
ATOM 1453 C C . SER A 1 180 ? 6.341 -35.887 21.323 1.00 79.81 180 SER A C 1
ATOM 1455 O O . SER A 1 180 ? 6.221 -35.443 22.463 1.00 79.81 180 SER A O 1
ATOM 1457 N N . ARG A 1 181 ? 5.673 -36.972 20.901 1.00 82.81 181 ARG A N 1
ATOM 1458 C CA . ARG A 1 181 ? 4.740 -37.777 21.711 1.00 82.81 181 ARG A CA 1
ATOM 1459 C C . ARG A 1 181 ? 5.383 -39.039 22.315 1.00 82.81 181 ARG A C 1
ATOM 1461 O O . ARG A 1 181 ? 4.701 -39.781 23.016 1.00 82.81 181 ARG A O 1
ATOM 1468 N N . THR A 1 182 ? 6.668 -39.291 22.060 1.00 84.38 182 THR A N 1
ATOM 1469 C CA . THR A 1 182 ? 7.405 -40.483 22.527 1.00 84.38 182 THR A CA 1
ATOM 1470 C C . THR A 1 182 ? 8.465 -40.155 23.584 1.00 84.38 182 THR A C 1
ATOM 1472 O O . THR A 1 182 ? 8.849 -39.000 23.786 1.00 84.38 182 THR A O 1
ATOM 1475 N N . ILE A 1 183 ? 8.952 -41.198 24.260 1.00 85.88 183 ILE A N 1
ATOM 1476 C CA . ILE A 1 183 ? 10.165 -41.174 25.084 1.00 85.88 183 ILE A CA 1
ATOM 1477 C C . ILE A 1 183 ? 11.195 -42.048 24.370 1.00 85.88 183 ILE A C 1
ATOM 1479 O O . ILE A 1 183 ? 10.877 -43.180 24.005 1.00 85.88 183 ILE A O 1
ATOM 1483 N N . ILE A 1 184 ? 12.412 -41.537 24.185 1.00 87.19 184 ILE A N 1
ATOM 1484 C CA . ILE A 1 184 ? 13.512 -42.265 23.543 1.00 87.19 184 ILE A CA 1
ATOM 1485 C C . ILE A 1 184 ? 14.669 -42.465 24.522 1.00 87.19 184 ILE A C 1
ATOM 1487 O O . ILE A 1 184 ? 14.944 -41.605 25.359 1.00 87.19 184 ILE A O 1
ATOM 1491 N N . THR A 1 185 ? 15.399 -43.571 24.386 1.00 88.69 185 THR A N 1
ATOM 1492 C CA . THR A 1 185 ? 16.697 -43.747 25.052 1.00 88.69 185 THR A CA 1
ATOM 1493 C C . THR A 1 185 ? 17.785 -43.141 24.171 1.00 88.69 185 THR A C 1
ATOM 1495 O O . THR A 1 185 ? 18.009 -43.587 23.047 1.00 88.69 185 THR A O 1
ATOM 1498 N N . CYS A 1 186 ? 18.475 -42.114 24.658 1.00 87.88 186 CYS A N 1
ATOM 1499 C CA . CYS A 1 186 ? 19.476 -41.404 23.870 1.00 87.88 186 CYS A CA 1
ATOM 1500 C C . CYS A 1 186 ? 20.715 -42.285 23.591 1.00 87.88 186 CYS A C 1
ATOM 1502 O O . CYS A 1 186 ? 21.380 -42.699 24.541 1.00 87.88 186 CYS A O 1
ATOM 1504 N N . PRO A 1 187 ? 21.145 -42.491 22.331 1.00 85.81 187 PRO A N 1
ATOM 1505 C CA . PRO A 1 187 ? 22.297 -43.343 22.011 1.00 85.81 187 PRO A CA 1
ATOM 1506 C C . PRO A 1 187 ? 23.661 -42.762 22.436 1.00 85.81 187 PRO A C 1
ATOM 1508 O O . PRO A 1 187 ? 24.677 -43.438 22.298 1.00 85.81 187 PRO A O 1
ATOM 1511 N N . VAL A 1 188 ? 23.707 -41.518 22.935 1.00 86.06 188 VAL A N 1
ATOM 1512 C CA . VAL A 1 188 ? 24.949 -40.827 23.341 1.00 86.06 188 VAL A CA 1
ATOM 1513 C C . VAL A 1 188 ? 25.166 -40.844 24.860 1.00 86.06 188 VAL A C 1
ATOM 1515 O O . VAL A 1 188 ? 26.299 -41.014 25.302 1.00 86.06 188 VAL A O 1
ATOM 1518 N N . CYS A 1 189 ? 24.108 -40.670 25.662 1.00 88.75 189 CYS A N 1
ATOM 1519 C CA . CYS A 1 189 ? 24.184 -40.662 27.133 1.00 88.75 189 CYS A CA 1
ATOM 1520 C C . CYS A 1 189 ? 23.447 -41.828 27.812 1.00 88.75 189 CYS A C 1
ATOM 1522 O O . CYS A 1 189 ? 23.686 -42.085 28.986 1.00 88.75 189 CYS A O 1
ATOM 1524 N N . VAL A 1 190 ? 22.608 -42.564 27.073 1.00 89.06 190 VAL A N 1
ATOM 1525 C CA . VAL A 1 190 ? 21.748 -43.667 27.551 1.00 89.06 190 VAL A CA 1
ATOM 1526 C C . VAL A 1 190 ? 20.627 -43.221 28.513 1.00 89.06 190 VAL A C 1
ATOM 1528 O O . VAL A 1 190 ? 19.881 -44.054 29.017 1.00 89.06 190 VAL A O 1
ATOM 1531 N N . ASP A 1 191 ? 20.4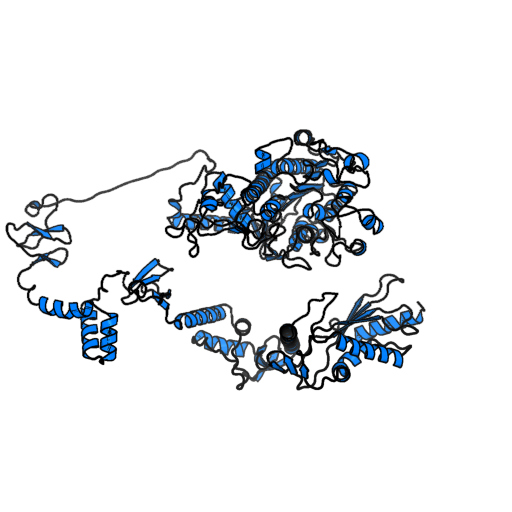32 -41.913 28.709 1.00 88.88 191 ASP A N 1
ATOM 1532 C CA . ASP A 1 191 ? 19.274 -41.374 29.433 1.00 88.88 191 ASP A CA 1
ATOM 1533 C C . ASP A 1 191 ? 17.974 -41.531 28.621 1.00 88.88 191 ASP A C 1
ATOM 1535 O O . ASP A 1 191 ? 17.974 -41.414 27.390 1.00 88.88 191 ASP A O 1
ATOM 1539 N N . GLU A 1 192 ? 16.851 -41.730 29.315 1.00 88.75 192 GLU A N 1
ATOM 1540 C CA . GLU A 1 192 ? 15.503 -41.607 28.749 1.00 88.75 192 GLU A CA 1
ATOM 1541 C C . GLU A 1 192 ? 15.099 -40.128 28.663 1.00 88.75 192 GLU A C 1
ATOM 1543 O O . GLU A 1 192 ? 15.192 -39.384 29.641 1.00 88.75 192 GLU A O 1
ATOM 1548 N N . VAL A 1 193 ? 14.657 -39.687 27.484 1.00 87.06 193 VAL A N 1
ATOM 1549 C CA . VAL A 1 193 ? 14.357 -38.279 27.191 1.00 87.06 193 VAL A CA 1
ATOM 1550 C C . VAL A 1 193 ? 13.055 -38.187 26.395 1.00 87.06 193 VAL A C 1
ATOM 1552 O O . VAL A 1 193 ? 12.840 -38.943 25.448 1.00 87.06 193 VAL A O 1
ATOM 1555 N N . ALA A 1 194 ? 12.177 -37.251 26.762 1.00 86.56 194 ALA A N 1
ATOM 1556 C CA . ALA A 1 194 ? 10.986 -36.942 25.972 1.00 86.56 194 ALA A CA 1
ATOM 1557 C C . ALA A 1 194 ? 11.393 -36.390 24.596 1.00 86.56 194 ALA A C 1
ATOM 1559 O O . ALA A 1 194 ? 12.307 -35.567 24.495 1.00 86.56 194 ALA A O 1
ATOM 1560 N N . GLY A 1 195 ? 10.717 -36.800 23.522 1.00 81.94 195 GLY A N 1
ATOM 1561 C CA . GLY A 1 195 ? 11.102 -36.398 22.167 1.00 81.94 195 GLY A CA 1
ATOM 1562 C C . GLY A 1 195 ? 11.000 -34.891 21.896 1.00 81.94 195 GLY A C 1
ATOM 1563 O O . GLY A 1 195 ? 11.694 -34.377 21.020 1.00 81.94 195 GLY A O 1
ATOM 1564 N N . THR A 1 196 ? 10.237 -34.149 22.710 1.00 82.62 196 THR A N 1
ATOM 1565 C CA . THR A 1 196 ? 10.257 -32.673 22.773 1.00 82.62 196 THR A CA 1
ATOM 1566 C C . THR A 1 196 ? 11.659 -32.101 22.972 1.00 82.62 196 THR A C 1
ATOM 1568 O O . THR A 1 196 ? 11.982 -31.040 22.434 1.00 82.62 196 THR A O 1
ATOM 1571 N N . ASP A 1 197 ? 12.513 -32.815 23.701 1.00 84.44 197 ASP A N 1
ATOM 1572 C CA . ASP A 1 197 ? 13.871 -32.424 24.082 1.00 84.44 197 ASP A CA 1
ATOM 1573 C C . ASP A 1 197 ? 14.943 -33.209 23.311 1.00 84.44 197 ASP A C 1
ATOM 1575 O O . ASP A 1 197 ? 16.131 -33.187 23.650 1.00 84.44 197 ASP A O 1
ATOM 1579 N N . CYS A 1 198 ? 14.533 -33.846 22.213 1.00 86.25 198 CYS A N 1
ATOM 1580 C CA . CYS A 1 198 ? 15.388 -34.614 21.320 1.00 86.25 198 CYS A CA 1
ATOM 1581 C C . CYS A 1 198 ? 15.595 -33.918 19.969 1.00 86.25 198 CYS A C 1
ATOM 1583 O O . CYS A 1 198 ? 14.844 -33.037 19.551 1.00 86.25 198 CYS A O 1
ATOM 1585 N N . PHE A 1 199 ? 16.680 -34.288 19.303 1.00 86.56 199 PHE A N 1
ATOM 1586 C CA . PHE A 1 199 ? 17.085 -33.800 17.995 1.00 86.56 199 PHE A CA 1
ATOM 1587 C C . PHE A 1 199 ? 17.030 -34.948 16.988 1.00 86.56 199 PHE A C 1
ATOM 1589 O O . PHE A 1 199 ? 17.605 -36.010 17.231 1.00 86.56 199 PHE A O 1
ATOM 1596 N N . LEU A 1 200 ? 16.384 -34.696 15.848 1.00 86.12 200 LEU A N 1
ATOM 1597 C CA . LEU A 1 200 ? 16.240 -35.631 14.737 1.00 86.12 200 LEU A CA 1
ATOM 1598 C C . LEU A 1 200 ? 17.209 -35.272 13.601 1.00 86.12 200 LEU A C 1
ATOM 1600 O O . LEU A 1 200 ? 17.160 -34.180 13.021 1.00 86.12 200 LEU A O 1
ATOM 1604 N N . CYS A 1 201 ? 18.078 -36.209 13.224 1.00 83.44 201 CYS A N 1
ATOM 1605 C CA . CYS A 1 201 ? 18.897 -36.064 12.030 1.00 83.44 201 CYS A CA 1
ATOM 1606 C C . CYS A 1 201 ? 18.123 -36.506 10.779 1.00 83.44 201 CYS A C 1
ATOM 1608 O O . CYS A 1 201 ? 18.065 -37.693 10.462 1.00 83.44 201 CYS A O 1
ATOM 1610 N N . TYR A 1 202 ? 17.618 -35.537 10.007 1.00 77.38 202 TYR A N 1
ATOM 1611 C CA . TYR A 1 202 ? 16.858 -35.754 8.762 1.00 77.38 202 TYR A CA 1
ATOM 1612 C C . TYR A 1 202 ? 17.567 -36.599 7.682 1.00 77.38 202 TYR A C 1
ATOM 1614 O O . TYR A 1 202 ? 16.949 -36.943 6.679 1.00 77.38 202 TYR A O 1
ATOM 1622 N N . ALA A 1 203 ? 18.864 -36.885 7.833 1.00 73.38 203 ALA A N 1
ATOM 1623 C CA . ALA A 1 203 ? 19.657 -37.632 6.859 1.00 73.38 203 ALA A CA 1
ATOM 1624 C C . ALA A 1 203 ? 19.750 -39.143 7.146 1.00 73.38 203 ALA A C 1
ATOM 1626 O O . ALA A 1 203 ? 20.083 -39.909 6.246 1.00 73.38 203 ALA A O 1
ATOM 1627 N N . CYS A 1 204 ? 19.501 -39.566 8.388 1.00 79.12 204 CYS A N 1
ATOM 1628 C CA . CYS A 1 204 ? 19.622 -40.965 8.815 1.00 79.12 204 CYS A CA 1
ATOM 1629 C C . CYS A 1 204 ? 18.523 -41.412 9.788 1.00 79.12 204 CYS A C 1
ATOM 1631 O O . CYS A 1 204 ? 18.653 -42.477 10.385 1.00 79.12 204 CYS A O 1
ATOM 1633 N N . SER A 1 205 ? 17.500 -40.573 9.995 1.00 76.38 205 SER A N 1
ATOM 1634 C CA . SER A 1 205 ? 16.452 -40.712 11.021 1.00 76.38 205 SER A CA 1
ATOM 1635 C C . SER A 1 205 ? 16.987 -40.962 12.442 1.00 76.38 205 SER A C 1
ATOM 1637 O O . SER A 1 205 ? 16.270 -41.451 13.301 1.00 76.38 205 SER A O 1
ATOM 1639 N N . GLY A 1 206 ? 18.259 -40.638 12.702 1.00 83.56 206 GLY A N 1
ATOM 1640 C CA . GLY A 1 206 ? 18.890 -40.842 14.002 1.00 83.56 206 GLY A CA 1
ATOM 1641 C C . GLY A 1 206 ? 18.440 -39.790 15.010 1.00 83.56 206 GLY A C 1
ATOM 1642 O O . GLY A 1 206 ? 18.499 -38.593 14.720 1.00 83.56 206 GLY A O 1
ATOM 1643 N N . GLU A 1 207 ? 18.054 -40.241 16.198 1.00 87.88 207 GLU A N 1
ATOM 1644 C CA . GLU A 1 207 ? 17.518 -39.415 17.280 1.00 87.88 207 GLU A CA 1
ATOM 1645 C C . GLU A 1 207 ? 18.465 -39.403 18.488 1.00 87.88 207 GLU A C 1
ATOM 1647 O O . GLU A 1 207 ? 19.087 -40.415 18.815 1.00 87.88 207 GLU A O 1
ATOM 1652 N N . ALA A 1 208 ? 18.617 -38.253 19.150 1.00 88.62 208 ALA A N 1
ATOM 1653 C CA . ALA A 1 208 ? 19.437 -38.118 20.358 1.00 88.62 208 ALA A CA 1
ATOM 1654 C C . ALA A 1 208 ? 19.030 -36.905 21.207 1.00 88.62 208 ALA A C 1
ATOM 1656 O O . ALA A 1 208 ? 18.370 -35.988 20.723 1.00 88.62 208 ALA A O 1
ATOM 1657 N N . CYS A 1 209 ? 19.471 -36.854 22.467 1.00 90.50 209 CYS A N 1
ATOM 1658 C CA . CYS A 1 209 ? 19.146 -35.752 23.373 1.00 90.50 209 CYS A CA 1
ATOM 1659 C C . CYS A 1 209 ? 19.702 -34.402 22.874 1.00 90.50 209 CYS A C 1
ATOM 1661 O O . CYS A 1 209 ? 20.867 -34.313 22.470 1.00 90.50 209 CYS A O 1
ATOM 1663 N N . LYS A 1 210 ? 18.914 -33.316 22.941 1.00 89.06 210 LYS A N 1
ATOM 1664 C CA . LYS A 1 210 ? 19.389 -31.967 22.569 1.00 89.06 210 LYS A CA 1
ATOM 1665 C C . LYS A 1 210 ? 20.657 -31.549 23.332 1.00 89.06 210 LYS A C 1
ATOM 1667 O O . LYS A 1 210 ? 21.566 -31.062 22.664 1.00 89.06 210 LYS A O 1
ATOM 1672 N N . PRO A 1 211 ? 20.809 -31.778 24.657 1.00 90.06 211 PRO A N 1
ATOM 1673 C CA . PRO A 1 211 ? 22.065 -31.499 25.369 1.00 90.06 211 PRO A CA 1
ATOM 1674 C C . PRO A 1 211 ? 23.295 -32.215 24.784 1.00 90.06 211 PRO A C 1
ATOM 1676 O O . PRO A 1 211 ? 24.375 -31.630 24.704 1.00 90.06 211 PRO A O 1
ATOM 1679 N N . CYS A 1 212 ? 23.120 -33.452 24.318 1.00 90.62 212 CYS A N 1
ATOM 1680 C CA . CYS A 1 212 ? 24.158 -34.298 23.736 1.00 90.62 212 CYS A CA 1
ATOM 1681 C C . CYS A 1 212 ? 24.674 -33.690 22.422 1.00 90.62 212 CYS A C 1
ATOM 1683 O O . CYS A 1 212 ? 25.877 -33.511 22.221 1.00 90.62 212 CYS A O 1
ATOM 1685 N N . ILE A 1 213 ? 23.738 -33.312 21.547 1.00 91.12 213 ILE A N 1
ATOM 1686 C CA . ILE A 1 213 ? 24.027 -32.682 20.255 1.00 91.12 213 ILE A CA 1
ATOM 1687 C C . ILE A 1 213 ? 24.561 -31.259 20.443 1.00 91.12 213 ILE A C 1
ATOM 1689 O O . ILE A 1 213 ? 25.545 -30.894 19.800 1.00 91.12 213 ILE A O 1
ATOM 1693 N N . LYS A 1 214 ? 23.993 -30.483 21.376 1.00 92.00 214 LYS A N 1
ATOM 1694 C CA . LYS A 1 214 ? 24.486 -29.154 21.760 1.00 92.00 214 LYS A CA 1
ATOM 1695 C C . LYS A 1 214 ? 25.952 -29.214 22.191 1.00 92.00 214 LYS A C 1
ATOM 1697 O O . LYS A 1 214 ? 26.760 -28.484 21.631 1.00 92.00 214 LYS A O 1
ATOM 1702 N N . SER A 1 215 ? 26.318 -30.131 23.090 1.00 90.88 215 SER A N 1
ATOM 1703 C CA . SER A 1 215 ? 27.700 -30.289 23.568 1.00 90.88 215 SER A CA 1
ATOM 1704 C C . SER A 1 215 ? 28.685 -30.662 22.447 1.00 90.88 215 SER A C 1
ATOM 1706 O O . SER A 1 215 ? 29.770 -30.078 22.357 1.00 90.88 215 SER A O 1
ATOM 1708 N N . TYR A 1 216 ? 28.301 -31.570 21.538 1.00 91.31 216 TYR A N 1
ATOM 1709 C CA . TYR A 1 216 ? 29.097 -31.900 20.346 1.00 91.31 216 TYR A CA 1
ATOM 1710 C C . TYR A 1 216 ? 29.307 -30.677 19.438 1.00 91.31 216 TYR A C 1
ATOM 1712 O O . TYR A 1 216 ? 30.444 -30.358 19.078 1.00 91.31 216 TYR A O 1
ATOM 1720 N N . LEU A 1 217 ? 28.227 -29.965 19.102 1.00 91.25 217 LEU A N 1
ATOM 1721 C CA . LEU A 1 217 ? 28.271 -28.780 18.244 1.00 91.25 217 LEU A CA 1
ATOM 1722 C C . LEU A 1 217 ? 29.083 -27.648 18.885 1.00 91.25 217 LEU A C 1
ATOM 1724 O O . LEU A 1 217 ? 29.971 -27.095 18.240 1.00 91.25 217 LEU A O 1
ATOM 1728 N N . GLU A 1 218 ? 28.848 -27.336 20.158 1.00 92.19 218 GLU A N 1
ATOM 1729 C CA . GLU A 1 218 ? 29.598 -26.323 20.907 1.00 92.19 218 GLU A CA 1
ATOM 1730 C C . GLU A 1 218 ? 31.090 -26.645 20.945 1.00 92.19 218 GLU A C 1
ATOM 1732 O O . GLU A 1 218 ? 31.903 -25.775 20.638 1.00 92.19 218 GLU A O 1
ATOM 1737 N N . THR A 1 219 ? 31.465 -27.898 21.214 1.00 89.75 219 THR A N 1
ATOM 1738 C CA . THR A 1 219 ? 32.873 -28.325 21.213 1.00 89.75 219 THR A CA 1
ATOM 1739 C C . THR A 1 219 ? 33.533 -28.080 19.851 1.00 89.75 219 THR A C 1
ATOM 1741 O O . THR A 1 219 ? 34.612 -27.486 19.786 1.00 89.75 219 THR A O 1
ATOM 1744 N N . ARG A 1 220 ? 32.868 -28.458 18.748 1.00 89.12 220 ARG A N 1
ATOM 1745 C CA . ARG A 1 220 ? 33.345 -28.216 17.371 1.00 89.12 220 ARG A CA 1
ATOM 1746 C C . ARG A 1 220 ? 33.482 -26.720 17.061 1.00 89.12 220 ARG A C 1
ATOM 1748 O O . ARG A 1 220 ? 34.536 -26.277 16.606 1.00 89.12 220 ARG A O 1
ATOM 1755 N N . ILE A 1 221 ? 32.440 -25.935 17.336 1.00 90.06 221 ILE A N 1
ATOM 1756 C CA . ILE A 1 221 ? 32.337 -24.505 16.992 1.00 90.06 221 ILE A CA 1
ATOM 1757 C C . ILE A 1 221 ? 33.288 -23.648 17.847 1.00 90.06 221 ILE A C 1
ATOM 1759 O O . ILE A 1 221 ? 33.896 -22.688 17.358 1.00 90.06 221 ILE A O 1
ATOM 1763 N N . LEU A 1 222 ? 33.483 -23.997 19.120 1.00 86.19 222 LEU A N 1
ATOM 1764 C CA . LEU A 1 222 ? 34.479 -23.362 19.983 1.00 86.19 222 LEU A CA 1
ATOM 1765 C C . LEU A 1 222 ? 35.901 -23.688 19.507 1.00 86.19 222 LEU A C 1
ATOM 1767 O O . LEU A 1 222 ? 36.703 -22.763 19.374 1.00 86.19 222 LEU A O 1
ATOM 1771 N N . ALA A 1 223 ? 36.180 -24.939 19.130 1.00 85.00 223 ALA A N 1
ATOM 1772 C CA . ALA A 1 223 ? 37.461 -25.367 18.557 1.00 85.00 223 ALA A CA 1
ATOM 1773 C C . ALA A 1 223 ? 37.732 -24.871 17.116 1.00 85.00 223 ALA A C 1
ATOM 1775 O O . ALA A 1 223 ? 38.786 -25.169 16.560 1.00 85.00 223 ALA A O 1
ATOM 1776 N N . GLY A 1 224 ? 36.806 -24.131 16.494 1.00 81.50 224 GLY A N 1
ATOM 1777 C CA . GLY A 1 224 ? 36.953 -23.608 15.128 1.00 81.50 224 GLY A CA 1
ATOM 1778 C C . GLY A 1 224 ? 36.634 -24.608 14.008 1.00 81.50 224 GLY A C 1
ATOM 1779 O O . GLY A 1 224 ? 36.723 -24.264 12.832 1.00 81.50 224 GLY A O 1
ATOM 1780 N N . GLN A 1 225 ? 36.232 -25.834 14.347 1.00 84.12 225 GLN A N 1
ATOM 1781 C CA . GLN A 1 225 ? 35.956 -26.922 13.407 1.00 84.12 225 GLN A CA 1
ATOM 1782 C C . GLN A 1 225 ? 34.536 -26.821 12.830 1.00 84.12 225 GLN A C 1
ATOM 1784 O O . GLN A 1 225 ? 33.666 -27.626 13.154 1.00 84.12 225 GLN A O 1
ATOM 1789 N N . VAL A 1 226 ? 34.290 -25.808 11.995 1.00 84.94 226 VAL A N 1
ATOM 1790 C CA . VAL A 1 226 ? 32.947 -25.529 11.441 1.00 84.94 226 VAL A CA 1
ATOM 1791 C C . VAL A 1 226 ? 32.701 -26.085 10.035 1.00 84.94 226 VAL A C 1
ATOM 1793 O O . VAL A 1 226 ? 31.566 -26.077 9.567 1.00 84.94 226 VAL A O 1
ATOM 1796 N N . LYS A 1 227 ? 33.744 -26.584 9.363 1.00 79.06 227 LYS A N 1
ATOM 1797 C CA . LYS A 1 227 ? 33.653 -27.210 8.036 1.00 79.06 227 LYS A CA 1
ATOM 1798 C C . LYS A 1 227 ? 33.314 -28.699 8.179 1.00 79.06 227 LYS A C 1
ATOM 1800 O O . LYS A 1 227 ? 33.951 -29.377 8.984 1.00 79.06 227 LYS A O 1
ATOM 1805 N N . HIS A 1 228 ? 32.364 -29.203 7.389 1.00 80.38 228 HIS A N 1
ATOM 1806 C CA . HIS A 1 228 ? 31.944 -30.612 7.377 1.00 80.38 228 HIS A CA 1
ATOM 1807 C C . HIS A 1 228 ? 31.520 -31.162 8.755 1.00 80.38 228 HIS A C 1
ATOM 1809 O O . HIS A 1 228 ? 32.003 -32.203 9.206 1.00 80.38 228 HIS A O 1
ATOM 1815 N N . ILE A 1 229 ? 30.609 -30.463 9.450 1.00 86.62 229 ILE A N 1
ATOM 1816 C CA . ILE A 1 229 ? 30.009 -30.978 10.693 1.00 86.62 229 ILE A CA 1
ATOM 1817 C C . ILE A 1 229 ? 29.013 -32.094 10.341 1.00 86.62 229 ILE A C 1
ATOM 1819 O O . ILE A 1 229 ? 27.849 -31.838 10.039 1.00 86.62 229 ILE A O 1
ATOM 1823 N N . THR A 1 230 ? 29.472 -33.342 10.398 1.00 88.50 230 THR A N 1
ATOM 1824 C CA . THR A 1 230 ? 28.638 -34.537 10.211 1.00 88.50 230 THR A CA 1
ATOM 1825 C C . THR A 1 230 ? 27.805 -34.880 11.448 1.00 88.50 230 THR A C 1
ATOM 1827 O O . THR A 1 230 ? 28.113 -34.463 12.574 1.00 88.50 230 THR A O 1
ATOM 1830 N N . CYS A 1 231 ? 26.747 -35.663 11.227 1.00 84.69 231 CYS A N 1
ATOM 1831 C CA . CYS A 1 231 ? 25.894 -36.217 12.276 1.00 84.69 231 CYS A CA 1
ATOM 1832 C C . CYS A 1 231 ? 26.684 -37.115 13.257 1.00 84.69 231 CYS A C 1
ATOM 1834 O O . CYS A 1 231 ? 27.355 -38.043 12.810 1.00 84.69 231 CYS A O 1
ATOM 1836 N N . PRO A 1 232 ? 26.579 -36.909 14.586 1.00 84.25 232 PRO A N 1
ATOM 1837 C CA . PRO A 1 232 ? 27.267 -37.738 15.581 1.00 84.25 232 PRO A CA 1
ATOM 1838 C C . PRO A 1 232 ? 26.479 -38.992 16.012 1.00 84.25 232 PRO A C 1
ATOM 1840 O O . PRO A 1 232 ? 26.985 -39.768 16.814 1.00 84.25 232 PRO A O 1
ATOM 1843 N N . ILE A 1 233 ? 25.234 -39.171 15.546 1.00 85.00 233 ILE A N 1
ATOM 1844 C CA . ILE A 1 233 ? 24.280 -40.150 16.108 1.00 85.00 233 ILE A CA 1
ATOM 1845 C C . ILE A 1 233 ? 24.470 -41.551 15.518 1.00 85.00 233 ILE A C 1
ATOM 1847 O O . ILE A 1 233 ? 24.444 -42.543 16.239 1.00 85.00 233 ILE A O 1
ATOM 1851 N N . ASN A 1 234 ? 24.662 -41.639 14.200 1.00 80.50 234 ASN A N 1
ATOM 1852 C CA . ASN A 1 234 ? 24.825 -42.902 13.484 1.00 80.50 234 ASN A CA 1
ATOM 1853 C C . ASN A 1 234 ? 26.215 -42.922 12.821 1.00 80.50 234 ASN A C 1
ATOM 1855 O O . ASN A 1 234 ? 26.445 -42.101 11.931 1.00 80.50 234 ASN A O 1
ATOM 1859 N N . PRO A 1 235 ? 27.124 -43.854 13.181 1.00 75.44 235 PRO A N 1
ATOM 1860 C CA . PRO A 1 235 ? 28.465 -43.951 12.592 1.00 75.44 235 PRO A CA 1
ATOM 1861 C C . PRO A 1 235 ? 28.505 -44.148 11.067 1.00 75.44 235 PRO A C 1
ATOM 1863 O O . PRO A 1 235 ? 29.542 -43.916 10.454 1.00 75.44 235 PRO A O 1
ATOM 1866 N N . SER A 1 236 ? 27.395 -44.562 10.448 1.00 77.50 236 SER A N 1
ATOM 1867 C CA . SER A 1 236 ? 27.263 -44.694 8.989 1.00 77.50 236 SER A CA 1
ATOM 1868 C C . SER A 1 236 ? 26.801 -43.397 8.301 1.00 77.50 236 SER A C 1
ATOM 1870 O O . SER A 1 236 ? 26.776 -43.321 7.074 1.00 77.50 236 SER A O 1
ATOM 1872 N N . CYS A 1 237 ? 26.416 -42.365 9.062 1.00 80.31 237 CYS A N 1
ATOM 1873 C CA . CYS A 1 237 ? 25.857 -41.119 8.540 1.00 80.31 237 CYS A CA 1
ATOM 1874 C C . CYS A 1 237 ? 26.938 -40.057 8.279 1.00 80.31 237 CYS A C 1
ATOM 1876 O O . CYS A 1 237 ? 27.120 -39.116 9.051 1.00 80.31 237 CYS A O 1
ATOM 1878 N N . ASN A 1 238 ? 27.584 -40.142 7.116 1.00 79.25 238 ASN A N 1
ATOM 1879 C CA . ASN A 1 238 ? 28.550 -39.139 6.641 1.00 79.25 238 ASN A CA 1
ATOM 1880 C C . ASN A 1 238 ? 27.910 -37.840 6.096 1.00 79.25 238 ASN A C 1
ATOM 1882 O O . ASN A 1 238 ? 28.582 -37.062 5.425 1.00 79.25 238 ASN A O 1
ATOM 1886 N N . VAL A 1 239 ? 26.620 -37.599 6.349 1.00 79.25 239 VAL A N 1
ATOM 1887 C CA . VAL A 1 239 ? 25.907 -36.405 5.868 1.00 79.25 239 VAL A CA 1
ATOM 1888 C C . VAL A 1 239 ? 26.119 -35.228 6.825 1.00 79.25 239 VAL A C 1
ATOM 1890 O O . VAL A 1 239 ? 26.079 -35.384 8.050 1.00 79.25 239 VAL A O 1
ATOM 1893 N N . GLU A 1 240 ? 26.353 -34.047 6.253 1.00 85.12 240 GLU A N 1
ATOM 1894 C CA . GLU A 1 240 ? 26.525 -32.789 6.984 1.00 85.12 240 GLU A CA 1
ATOM 1895 C C . GLU A 1 240 ? 25.202 -32.286 7.577 1.00 85.12 240 GLU A C 1
ATOM 1897 O O . GLU A 1 240 ? 24.142 -32.370 6.953 1.00 85.12 240 GLU A O 1
ATOM 1902 N N . LEU A 1 241 ? 25.264 -31.743 8.793 1.00 84.75 241 LEU A N 1
ATOM 1903 C CA . LEU A 1 241 ? 24.116 -31.132 9.454 1.00 84.75 241 LEU A CA 1
ATOM 1904 C C . LEU A 1 241 ? 23.826 -29.758 8.846 1.00 84.75 241 LEU A C 1
ATOM 1906 O O . LEU A 1 241 ? 24.714 -28.916 8.717 1.00 84.75 241 LEU A O 1
ATOM 1910 N N . THR A 1 242 ? 22.562 -29.513 8.503 1.00 83.75 242 THR A N 1
ATOM 1911 C CA . THR A 1 242 ? 22.144 -28.228 7.922 1.00 83.75 242 THR A CA 1
ATOM 1912 C C . THR A 1 242 ? 22.288 -27.074 8.929 1.00 83.75 242 THR A C 1
ATOM 1914 O O . THR A 1 242 ? 22.131 -27.291 10.135 1.00 83.75 242 THR A O 1
ATOM 1917 N N . PRO A 1 243 ? 22.492 -25.817 8.481 1.00 85.19 243 PRO A N 1
ATOM 1918 C CA . PRO A 1 243 ? 22.540 -24.663 9.383 1.00 85.19 243 PRO A CA 1
ATOM 1919 C C . PRO A 1 243 ? 21.291 -24.528 10.268 1.00 85.19 243 PRO A C 1
ATOM 1921 O O . PRO A 1 243 ? 21.412 -24.164 11.434 1.00 85.19 243 PRO A O 1
ATOM 1924 N N . ALA A 1 244 ? 20.109 -24.899 9.760 1.00 79.75 244 ALA A N 1
ATOM 1925 C CA . ALA A 1 244 ? 18.866 -24.933 10.534 1.00 79.75 244 ALA A CA 1
ATOM 1926 C C . ALA A 1 244 ? 18.900 -25.974 11.671 1.00 79.75 244 ALA A C 1
ATOM 1928 O O . ALA A 1 244 ? 18.496 -25.675 12.793 1.00 79.75 244 ALA A O 1
ATOM 1929 N N . GLN A 1 245 ? 19.436 -27.173 11.417 1.00 84.69 245 GLN A N 1
ATOM 1930 C CA . GLN A 1 245 ? 19.644 -28.188 12.455 1.00 84.69 245 GLN A CA 1
ATOM 1931 C C . GLN A 1 245 ? 20.640 -27.715 13.521 1.00 84.69 245 GLN A C 1
ATOM 1933 O O . GLN A 1 245 ? 20.374 -27.869 14.711 1.00 84.69 245 GLN A O 1
ATOM 1938 N N . ILE A 1 246 ? 21.743 -27.078 13.119 1.00 88.25 246 ILE A N 1
ATOM 1939 C CA . ILE A 1 246 ? 22.734 -26.525 14.055 1.00 88.25 246 ILE A CA 1
ATOM 1940 C C . ILE A 1 246 ? 22.098 -25.414 14.913 1.00 88.25 246 ILE A C 1
ATOM 1942 O O . ILE A 1 246 ? 22.201 -25.449 16.140 1.00 88.25 246 ILE A O 1
ATOM 1946 N N . ALA A 1 247 ? 21.365 -24.482 14.292 1.00 87.56 247 ALA A N 1
ATOM 1947 C CA . ALA A 1 247 ? 20.634 -23.413 14.978 1.00 87.56 247 ALA A CA 1
ATOM 1948 C C . ALA A 1 247 ? 19.545 -23.925 15.941 1.00 87.56 247 ALA A C 1
ATOM 1950 O O . ALA A 1 247 ? 19.241 -23.250 16.921 1.00 87.56 247 ALA A O 1
ATOM 1951 N N . SER A 1 248 ? 18.975 -25.111 15.696 1.00 84.56 248 SER A N 1
ATOM 1952 C CA . SER A 1 248 ? 17.962 -25.717 16.575 1.00 84.56 248 SER A CA 1
ATOM 1953 C C . SER A 1 248 ? 18.519 -26.285 17.890 1.00 84.56 248 SER A C 1
ATOM 1955 O O . SER A 1 248 ? 17.747 -26.550 18.813 1.00 84.56 248 SER A O 1
ATOM 1957 N N . CYS A 1 249 ? 19.844 -26.463 17.995 1.00 86.19 249 CYS A N 1
ATOM 1958 C CA . CYS A 1 249 ? 20.500 -27.060 19.164 1.00 86.19 249 CYS A CA 1
ATOM 1959 C C . CYS A 1 249 ? 21.447 -26.126 19.926 1.00 86.19 249 CYS A C 1
ATOM 1961 O O . CYS A 1 249 ? 21.668 -26.366 21.111 1.00 86.19 249 CYS A O 1
ATOM 1963 N N . VAL A 1 250 ? 22.035 -25.108 19.288 1.00 89.38 250 VAL A N 1
ATOM 1964 C CA . VAL A 1 250 ? 23.014 -24.217 19.941 1.00 89.38 250 VAL A CA 1
ATOM 1965 C C . VAL A 1 250 ? 22.460 -22.818 20.207 1.00 89.38 250 VAL A C 1
ATOM 1967 O O . VAL A 1 250 ? 21.623 -22.307 19.465 1.00 89.38 250 VAL A O 1
ATOM 1970 N N . ASP A 1 251 ? 22.962 -22.159 21.251 1.00 89.19 251 ASP A N 1
ATOM 1971 C CA . ASP A 1 251 ? 22.499 -20.815 21.607 1.00 89.19 251 ASP A CA 1
ATOM 1972 C C . ASP A 1 251 ? 22.915 -19.784 20.544 1.00 89.19 251 ASP A C 1
ATOM 1974 O O . ASP A 1 251 ? 23.960 -19.914 19.901 1.00 89.19 251 ASP A O 1
ATOM 1978 N N . LYS A 1 252 ? 22.143 -18.697 20.394 1.00 86.81 252 LYS A N 1
ATOM 1979 C CA . LYS A 1 252 ? 22.350 -17.675 19.342 1.00 86.81 252 LYS A CA 1
ATOM 1980 C C . LYS A 1 252 ? 23.790 -17.142 19.253 1.00 86.81 252 LYS A C 1
ATOM 1982 O O . LYS A 1 252 ? 24.273 -16.861 18.160 1.00 86.81 252 LYS A O 1
ATOM 1987 N N . GLN A 1 253 ? 24.497 -17.029 20.380 1.00 87.69 253 GLN A N 1
ATOM 1988 C CA . GLN A 1 253 ? 25.903 -16.599 20.410 1.00 87.69 253 GLN A CA 1
ATOM 1989 C C . GLN A 1 253 ? 26.861 -17.639 19.803 1.00 87.69 253 GLN A C 1
ATOM 1991 O O . GLN A 1 253 ? 27.807 -17.276 19.102 1.00 87.69 253 GLN A O 1
ATOM 1996 N N . VAL A 1 254 ? 26.606 -18.929 20.031 1.00 87.06 254 VAL A N 1
ATOM 1997 C CA . VAL A 1 254 ? 27.362 -20.037 19.433 1.00 87.06 254 VAL A CA 1
ATOM 1998 C C . VAL A 1 254 ? 27.046 -20.134 17.942 1.00 87.06 254 VAL A C 1
ATOM 2000 O O . VAL A 1 254 ? 27.966 -20.273 17.139 1.00 87.06 254 VAL A O 1
ATOM 2003 N N . PHE A 1 255 ? 25.779 -19.969 17.547 1.00 90.94 255 PHE A N 1
ATOM 2004 C CA . PHE A 1 255 ? 25.403 -19.965 16.132 1.00 90.94 255 PHE A CA 1
ATOM 2005 C C . PHE A 1 255 ? 26.065 -18.812 15.356 1.00 90.94 255 PHE A C 1
ATOM 2007 O O . PHE A 1 255 ? 26.682 -19.053 14.322 1.00 90.94 255 PHE A O 1
ATOM 2014 N N . HIS A 1 256 ? 26.075 -17.586 15.895 1.00 84.44 256 HIS A N 1
ATOM 2015 C CA . HIS A 1 256 ? 26.832 -16.474 15.297 1.00 84.44 256 HIS A CA 1
ATOM 2016 C C . HIS A 1 256 ? 28.349 -16.726 15.240 1.00 84.44 256 HIS A C 1
ATOM 2018 O O . HIS A 1 256 ? 29.023 -16.216 14.345 1.00 84.44 256 HIS A O 1
ATOM 2024 N N . ARG A 1 257 ? 28.917 -17.509 16.170 1.00 88.06 257 ARG A N 1
ATOM 2025 C CA . ARG A 1 257 ? 30.323 -17.937 16.082 1.00 88.06 257 ARG A CA 1
ATOM 2026 C C . ARG A 1 257 ? 30.529 -18.931 14.935 1.00 88.06 257 ARG A C 1
ATOM 2028 O O . ARG A 1 257 ? 31.512 -18.781 14.216 1.00 88.06 257 ARG A O 1
ATOM 2035 N N . TYR A 1 258 ? 29.633 -19.906 14.771 1.00 89.94 258 TYR A N 1
ATOM 2036 C CA . TYR A 1 258 ? 29.648 -20.874 13.667 1.00 89.94 258 TYR A CA 1
ATOM 2037 C C . TYR A 1 258 ? 29.576 -20.174 12.306 1.00 89.94 258 TYR A C 1
ATOM 2039 O O . TYR A 1 258 ? 30.492 -20.321 11.501 1.00 89.94 258 TYR A O 1
ATOM 2047 N N . ASP A 1 259 ? 28.550 -19.348 12.112 1.00 85.62 259 ASP A N 1
ATOM 2048 C CA . ASP A 1 259 ? 28.297 -18.569 10.897 1.00 85.62 259 ASP A CA 1
ATOM 2049 C C . ASP A 1 259 ? 29.508 -17.703 10.509 1.00 85.62 259 ASP A C 1
ATOM 2051 O O . ASP A 1 259 ? 30.078 -17.849 9.426 1.00 85.62 259 ASP A O 1
ATOM 2055 N N . ARG A 1 260 ? 30.019 -16.899 11.453 1.00 84.50 260 ARG A N 1
ATOM 2056 C CA . ARG A 1 260 ? 31.203 -16.055 11.233 1.00 84.50 260 ARG A CA 1
ATOM 2057 C C . ARG A 1 260 ? 32.457 -16.856 10.873 1.00 84.50 260 ARG A C 1
ATOM 2059 O O . ARG A 1 260 ? 33.264 -16.380 10.082 1.00 84.50 260 ARG A O 1
ATOM 2066 N N . LEU A 1 261 ? 32.660 -18.034 11.467 1.00 83.44 261 LEU A N 1
ATOM 2067 C CA . LEU A 1 261 ? 33.803 -18.899 11.153 1.00 83.44 261 LEU A CA 1
ATOM 2068 C C . LEU A 1 261 ? 33.647 -19.579 9.786 1.00 83.44 261 LEU A C 1
ATOM 2070 O O . LEU A 1 261 ? 34.639 -19.742 9.083 1.00 83.44 261 LEU A O 1
ATOM 2074 N N . LEU A 1 262 ? 32.426 -19.948 9.391 1.00 82.81 262 LEU A N 1
ATOM 2075 C CA . LEU A 1 262 ? 32.144 -20.553 8.088 1.00 82.81 262 LEU A CA 1
ATOM 2076 C C . LEU A 1 262 ? 32.341 -19.527 6.962 1.00 82.81 262 LEU A C 1
ATOM 2078 O O . LEU A 1 262 ? 32.990 -19.824 5.958 1.00 82.81 262 LEU A O 1
ATOM 2082 N N . PHE A 1 263 ? 31.869 -18.297 7.174 1.00 79.06 263 PHE A N 1
ATOM 2083 C CA . PHE A 1 263 ? 32.123 -17.144 6.309 1.00 79.06 263 PHE A CA 1
ATOM 2084 C C . PHE A 1 263 ? 33.626 -16.841 6.188 1.00 79.06 263 PHE A C 1
ATOM 2086 O O . PHE A 1 263 ? 34.150 -16.738 5.080 1.00 79.06 263 PHE A O 1
ATOM 2093 N N . GLN A 1 264 ? 34.343 -16.793 7.318 1.00 76.69 264 GLN A N 1
ATOM 2094 C CA . GLN A 1 264 ? 35.793 -16.577 7.361 1.00 76.69 264 GLN A CA 1
ATOM 2095 C C . GLN A 1 264 ? 36.566 -17.663 6.591 1.00 76.69 264 GLN A C 1
ATOM 2097 O O . GLN A 1 264 ? 37.370 -17.332 5.728 1.00 76.69 264 GLN A O 1
ATOM 2102 N N . LEU A 1 265 ? 36.275 -18.949 6.821 1.00 75.44 265 LEU A N 1
ATOM 2103 C CA . LEU A 1 265 ? 36.913 -20.058 6.095 1.00 75.44 265 LEU A CA 1
ATOM 2104 C C . LEU A 1 265 ? 36.570 -20.084 4.599 1.00 75.44 265 LEU A C 1
ATOM 2106 O O . LEU A 1 265 ? 37.369 -20.574 3.804 1.00 75.44 265 LEU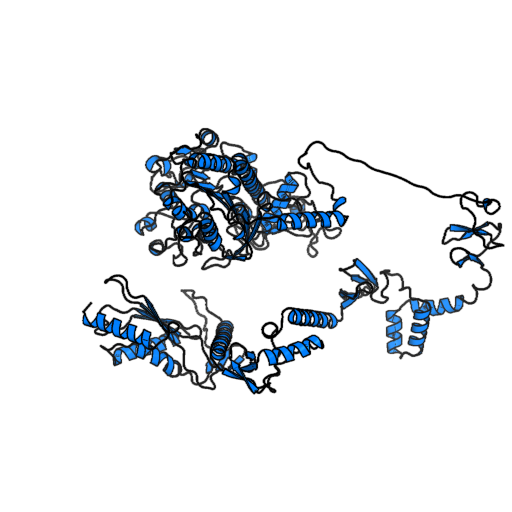 A O 1
ATOM 2110 N N . SER A 1 266 ? 35.398 -19.576 4.213 1.00 76.38 266 SER A N 1
ATOM 2111 C CA . SER A 1 266 ? 35.029 -19.430 2.801 1.00 76.38 266 SER A CA 1
ATOM 2112 C C . SER A 1 266 ? 35.904 -18.366 2.132 1.00 76.38 266 SER A C 1
ATOM 2114 O O . SER A 1 266 ? 36.480 -18.628 1.081 1.00 76.38 266 SER A O 1
ATOM 2116 N N . ILE A 1 267 ? 36.083 -17.216 2.789 1.00 72.56 267 ILE A N 1
ATOM 2117 C CA . ILE A 1 267 ? 36.968 -16.120 2.360 1.00 72.56 267 ILE A CA 1
ATOM 2118 C C . ILE A 1 267 ? 38.436 -16.569 2.299 1.00 72.56 267 ILE A C 1
ATOM 2120 O O . ILE A 1 267 ? 39.103 -16.335 1.297 1.00 72.56 267 ILE A O 1
ATOM 2124 N N . ASP A 1 268 ? 38.931 -17.271 3.323 1.00 68.38 268 ASP A N 1
ATOM 2125 C CA . ASP A 1 268 ? 40.316 -17.771 3.379 1.00 68.38 268 ASP A CA 1
ATOM 2126 C C . ASP A 1 268 ? 40.629 -18.855 2.329 1.00 68.38 268 ASP A C 1
ATOM 2128 O O . ASP A 1 268 ? 41.792 -19.209 2.138 1.00 68.38 268 ASP A O 1
ATOM 2132 N N . SER A 1 269 ? 39.612 -19.389 1.642 1.00 69.12 269 SER A N 1
ATOM 2133 C CA . SER A 1 269 ? 39.773 -20.357 0.548 1.00 69.12 269 SER A CA 1
ATOM 2134 C C . SER A 1 269 ? 39.826 -19.731 -0.854 1.00 69.12 269 SER A C 1
ATOM 2136 O O . SER A 1 269 ? 39.951 -20.459 -1.838 1.00 69.12 269 SER A O 1
ATOM 2138 N N . MET A 1 270 ? 39.732 -18.401 -0.960 1.00 75.00 270 MET A N 1
ATOM 2139 C CA . MET A 1 270 ? 39.694 -17.673 -2.231 1.00 75.00 270 MET A CA 1
ATOM 2140 C C . MET A 1 270 ? 41.081 -17.127 -2.598 1.00 75.00 270 MET A C 1
ATOM 2142 O O . MET A 1 270 ? 41.587 -16.199 -1.969 1.00 75.00 270 MET A O 1
ATOM 2146 N N . ASP A 1 271 ? 41.694 -17.688 -3.647 1.00 64.00 271 ASP A N 1
ATOM 2147 C CA . ASP A 1 271 ? 43.047 -17.333 -4.112 1.00 64.00 271 ASP A CA 1
ATOM 2148 C C . ASP A 1 271 ? 43.221 -15.846 -4.476 1.00 64.00 271 ASP A C 1
ATOM 2150 O O . ASP A 1 271 ? 44.350 -15.353 -4.561 1.00 64.00 271 ASP A O 1
ATOM 2154 N N . ASP A 1 272 ? 42.137 -15.136 -4.779 1.00 71.38 272 ASP A N 1
ATOM 2155 C CA . ASP A 1 272 ? 42.105 -13.717 -5.125 1.00 71.38 272 ASP A CA 1
ATOM 2156 C C . ASP A 1 272 ? 41.908 -12.785 -3.916 1.00 71.38 272 ASP A C 1
ATOM 2158 O O . ASP A 1 272 ? 41.900 -11.570 -4.100 1.00 71.38 272 ASP A O 1
ATOM 2162 N N . ILE A 1 273 ? 41.829 -13.295 -2.683 1.00 74.56 273 ILE A N 1
ATOM 2163 C CA . ILE A 1 273 ? 41.697 -12.469 -1.475 1.00 74.56 273 ILE A CA 1
ATOM 2164 C C . ILE A 1 273 ? 43.043 -12.263 -0.761 1.00 74.56 273 ILE A C 1
ATOM 2166 O O . ILE A 1 273 ? 43.835 -13.181 -0.562 1.00 74.56 273 ILE A O 1
ATOM 2170 N N . ILE A 1 274 ? 43.300 -11.022 -0.334 1.00 77.00 274 ILE A N 1
ATOM 2171 C CA . ILE A 1 274 ? 44.443 -10.633 0.502 1.00 77.00 274 ILE A CA 1
ATOM 2172 C C . ILE A 1 274 ? 43.984 -9.781 1.692 1.00 77.00 274 ILE A C 1
ATOM 2174 O O . ILE A 1 274 ? 43.016 -9.031 1.601 1.00 77.00 274 ILE A O 1
ATOM 2178 N N . TYR A 1 275 ? 44.692 -9.848 2.817 1.00 80.56 275 TYR A N 1
ATOM 2179 C CA . TYR A 1 275 ? 44.352 -9.067 4.008 1.00 80.56 275 TYR A CA 1
ATOM 2180 C C . TYR A 1 275 ? 44.958 -7.661 4.007 1.00 80.56 275 TYR A C 1
ATOM 2182 O O . TYR A 1 275 ? 46.133 -7.462 3.698 1.00 80.56 275 TYR A O 1
ATOM 2190 N N . CYS A 1 276 ? 44.156 -6.670 4.407 1.00 82.19 276 CYS A N 1
ATOM 2191 C CA . CYS A 1 276 ? 44.597 -5.289 4.564 1.00 82.19 276 CYS A CA 1
ATOM 2192 C C . CYS A 1 276 ? 45.626 -5.158 5.706 1.00 82.19 276 CYS A C 1
ATOM 2194 O O . CYS A 1 276 ? 45.260 -5.343 6.872 1.00 82.19 276 CYS A O 1
ATOM 2196 N N . PRO A 1 277 ? 46.865 -4.700 5.440 1.00 80.19 277 PRO A N 1
ATOM 2197 C CA . PRO A 1 277 ? 47.939 -4.603 6.437 1.00 80.19 277 PRO A CA 1
ATOM 2198 C C . PRO A 1 277 ? 47.754 -3.467 7.467 1.00 80.19 277 PRO A C 1
ATOM 2200 O O . PRO A 1 277 ? 48.676 -3.157 8.219 1.00 80.19 277 PRO A O 1
ATOM 2203 N N . ARG A 1 278 ? 46.584 -2.810 7.493 1.00 79.31 278 ARG A N 1
ATOM 2204 C CA . ARG A 1 278 ? 46.196 -1.796 8.490 1.00 79.31 278 ARG A CA 1
ATOM 2205 C C . ARG A 1 278 ? 45.049 -2.205 9.414 1.00 79.31 278 ARG A C 1
ATOM 2207 O O . ARG A 1 278 ? 44.883 -1.565 10.447 1.00 79.31 278 ARG A O 1
ATOM 2214 N N . CYS A 1 279 ? 44.214 -3.165 9.023 1.00 82.50 279 CYS A N 1
ATOM 2215 C CA . CYS A 1 279 ? 42.994 -3.505 9.771 1.00 82.50 279 CYS A CA 1
ATOM 2216 C C . CYS A 1 279 ? 42.545 -4.968 9.636 1.00 82.50 279 CYS A C 1
ATOM 2218 O O . CYS A 1 279 ? 41.462 -5.301 10.111 1.00 82.50 279 CYS A O 1
ATOM 2220 N N . GLU A 1 280 ? 43.340 -5.815 8.973 1.00 79.19 280 GLU A N 1
ATOM 2221 C CA . GLU A 1 280 ? 43.132 -7.270 8.882 1.00 79.19 280 GLU A CA 1
ATOM 2222 C C . GLU A 1 280 ? 41.759 -7.664 8.305 1.00 79.19 280 GLU A C 1
ATOM 2224 O O . GLU A 1 280 ? 41.213 -8.729 8.579 1.00 79.19 280 GLU A O 1
ATOM 2229 N N . LYS A 1 281 ? 41.197 -6.799 7.451 1.00 82.69 281 LYS A N 1
ATOM 2230 C CA . LYS A 1 281 ? 39.998 -7.079 6.652 1.00 82.69 281 LYS A CA 1
ATOM 2231 C C . LYS A 1 281 ? 40.368 -7.632 5.273 1.00 82.69 281 LYS A C 1
ATOM 2233 O O . LYS A 1 281 ? 41.374 -7.177 4.719 1.00 82.69 281 LYS A O 1
ATOM 2238 N N . PRO A 1 282 ? 39.588 -8.582 4.730 1.00 79.50 282 PRO A N 1
ATOM 2239 C CA . PRO A 1 282 ? 39.834 -9.154 3.413 1.00 79.50 282 PRO A CA 1
ATOM 2240 C C . PRO A 1 282 ? 39.596 -8.118 2.308 1.00 79.50 282 PRO A C 1
ATOM 2242 O O . PRO A 1 282 ? 38.742 -7.238 2.429 1.00 79.50 282 PRO A O 1
ATOM 2245 N N . VAL A 1 283 ? 40.371 -8.233 1.234 1.00 80.44 283 VAL A N 1
ATOM 2246 C CA . VAL A 1 283 ? 40.369 -7.367 0.052 1.00 80.44 283 VAL A CA 1
ATOM 2247 C C . VAL A 1 283 ? 40.500 -8.251 -1.183 1.00 80.44 283 VAL A C 1
ATOM 2249 O O . VAL A 1 283 ? 41.434 -9.045 -1.266 1.00 80.44 283 VAL A O 1
ATOM 2252 N N . ILE A 1 284 ? 39.581 -8.109 -2.136 1.00 75.44 284 ILE A N 1
ATOM 2253 C CA . ILE A 1 284 ? 39.589 -8.865 -3.396 1.00 75.44 284 ILE A CA 1
ATOM 2254 C C . ILE A 1 284 ? 40.587 -8.219 -4.372 1.00 75.44 284 ILE A C 1
ATOM 2256 O O . ILE A 1 284 ? 40.610 -6.997 -4.530 1.00 75.44 284 ILE A O 1
ATOM 2260 N N . VAL A 1 285 ? 41.409 -9.037 -5.030 1.00 69.50 285 VAL A N 1
ATOM 2261 C CA . VAL A 1 285 ? 42.487 -8.646 -5.948 1.00 69.50 285 VAL A CA 1
ATOM 2262 C C . VAL A 1 285 ? 42.180 -9.190 -7.341 1.00 69.50 285 VAL A C 1
ATOM 2264 O O . VAL A 1 285 ? 42.295 -10.386 -7.601 1.00 69.50 285 VAL A O 1
ATOM 2267 N N . THR A 1 286 ? 41.822 -8.309 -8.273 1.00 59.28 286 THR A N 1
ATOM 2268 C CA . THR A 1 286 ? 41.374 -8.680 -9.625 1.00 59.28 286 THR A CA 1
ATOM 2269 C C . THR A 1 286 ? 42.508 -9.197 -10.522 1.00 59.28 286 THR A C 1
ATOM 2271 O O . THR A 1 286 ? 43.049 -8.484 -11.367 1.00 59.28 286 THR A O 1
ATOM 2274 N N . LYS A 1 287 ? 42.840 -10.488 -10.384 1.00 55.47 287 LYS A N 1
ATOM 2275 C CA . LYS A 1 287 ? 43.737 -11.238 -11.282 1.00 55.47 287 LYS A CA 1
ATOM 2276 C C . LYS A 1 287 ? 43.068 -11.469 -12.650 1.00 55.47 287 LYS A C 1
ATOM 2278 O O . LYS A 1 287 ? 42.502 -12.532 -12.885 1.00 55.47 287 LYS A O 1
ATOM 2283 N N . GLY A 1 288 ? 43.093 -10.473 -13.541 1.00 50.78 288 GLY A N 1
ATOM 2284 C CA . GLY A 1 288 ? 42.292 -10.511 -14.780 1.00 50.78 288 GLY A CA 1
ATOM 2285 C C . GLY A 1 288 ? 42.944 -10.005 -16.072 1.00 50.78 288 GLY A C 1
ATOM 2286 O O . GLY A 1 288 ? 42.313 -10.083 -17.121 1.00 50.78 288 GLY A O 1
ATOM 2287 N N . THR A 1 289 ? 44.170 -9.474 -16.035 1.00 50.94 289 THR A N 1
ATOM 2288 C CA . THR A 1 289 ? 44.854 -8.912 -17.222 1.00 50.94 289 THR A CA 1
ATOM 2289 C C . THR A 1 289 ? 46.374 -8.985 -17.085 1.00 50.94 289 THR A C 1
ATOM 2291 O O . THR A 1 289 ? 46.869 -8.888 -15.966 1.00 50.94 289 THR A O 1
ATOM 2294 N N . ASP A 1 290 ? 47.124 -8.993 -18.194 1.00 52.03 290 ASP A N 1
ATOM 2295 C CA . ASP A 1 290 ? 48.604 -8.869 -18.223 1.00 52.03 290 ASP A CA 1
ATOM 2296 C C . ASP A 1 290 ? 49.146 -7.508 -17.714 1.00 52.03 290 ASP A C 1
ATOM 2298 O O . ASP A 1 290 ? 50.344 -7.224 -17.739 1.00 52.03 290 ASP A O 1
ATOM 2302 N N . ASP A 1 291 ? 48.256 -6.637 -17.241 1.00 56.91 291 ASP A N 1
ATOM 2303 C CA . ASP A 1 291 ? 48.550 -5.312 -16.713 1.00 56.91 291 ASP A CA 1
ATOM 2304 C C . ASP A 1 291 ? 49.076 -5.394 -15.266 1.00 56.91 291 ASP A C 1
ATOM 2306 O O . ASP A 1 291 ? 48.317 -5.418 -14.292 1.00 56.91 291 ASP A O 1
ATOM 2310 N N . TYR A 1 292 ? 50.407 -5.421 -15.131 1.00 56.81 292 TYR A N 1
ATOM 2311 C CA . TYR A 1 292 ? 51.149 -5.471 -13.859 1.00 56.81 292 TYR A CA 1
ATOM 2312 C C . TYR A 1 292 ? 50.671 -4.438 -12.813 1.00 56.81 292 TYR A C 1
ATOM 2314 O O . TYR A 1 292 ? 50.768 -4.684 -11.609 1.00 56.81 292 TYR A O 1
ATOM 2322 N N . LEU A 1 293 ? 50.119 -3.295 -13.243 1.00 55.00 293 LEU A N 1
ATOM 2323 C CA . LEU A 1 293 ? 49.556 -2.276 -12.349 1.00 55.00 293 LEU A CA 1
ATOM 2324 C C . LEU A 1 293 ? 48.306 -2.744 -11.596 1.00 55.00 293 LEU A C 1
ATOM 2326 O O . LEU A 1 293 ? 48.130 -2.376 -10.437 1.00 55.00 293 LEU A O 1
ATOM 2330 N N . LYS A 1 294 ? 47.438 -3.531 -12.240 1.00 58.31 294 LYS A N 1
ATOM 2331 C CA . LYS A 1 294 ? 46.159 -3.973 -11.658 1.00 58.31 294 LYS A CA 1
ATOM 2332 C C . LYS A 1 294 ? 46.355 -5.151 -10.717 1.00 58.31 294 LYS A C 1
ATOM 2334 O O . LYS A 1 294 ? 45.879 -5.120 -9.589 1.00 58.31 294 LYS A O 1
ATOM 2339 N N . ASN A 1 295 ? 47.171 -6.120 -11.130 1.00 60.84 295 ASN A N 1
ATOM 2340 C CA . ASN A 1 295 ? 47.476 -7.321 -10.343 1.00 60.84 295 ASN A CA 1
ATOM 2341 C C . ASN A 1 295 ? 48.241 -7.022 -9.030 1.00 60.84 295 ASN A C 1
ATOM 2343 O O . ASN A 1 295 ? 48.428 -7.916 -8.205 1.00 60.84 295 ASN A O 1
ATOM 2347 N N . THR A 1 296 ? 48.711 -5.782 -8.834 1.00 69.44 296 THR A N 1
ATOM 2348 C CA . THR A 1 296 ? 49.478 -5.351 -7.653 1.00 69.44 296 THR A CA 1
ATOM 2349 C C . THR A 1 296 ? 48.748 -4.340 -6.759 1.00 69.44 296 THR A C 1
ATOM 2351 O O . THR A 1 296 ? 49.295 -3.937 -5.731 1.00 69.44 296 THR A O 1
ATOM 2354 N N . LEU A 1 297 ? 47.513 -3.954 -7.099 1.00 78.81 297 LEU A N 1
ATOM 2355 C CA . LEU A 1 297 ? 46.683 -3.004 -6.353 1.00 78.81 297 LEU A CA 1
ATOM 2356 C C . LEU A 1 297 ? 45.739 -3.730 -5.380 1.00 78.81 297 LEU A C 1
ATOM 2358 O O . LEU A 1 297 ? 45.044 -4.663 -5.770 1.00 78.81 297 LEU A O 1
ATOM 2362 N N . GLY A 1 298 ? 45.685 -3.282 -4.124 1.00 81.06 298 GLY A N 1
ATOM 2363 C CA . GLY A 1 298 ? 44.680 -3.703 -3.146 1.00 81.06 298 GLY A CA 1
ATOM 2364 C C . GLY A 1 298 ? 44.085 -2.492 -2.433 1.00 81.06 298 GLY A C 1
ATOM 2365 O O . GLY A 1 298 ? 44.820 -1.681 -1.873 1.00 81.06 298 GLY A O 1
ATOM 2366 N N . GLU A 1 299 ? 42.761 -2.358 -2.440 1.00 84.62 299 GLU A N 1
ATOM 2367 C CA . GLU A 1 299 ? 42.043 -1.260 -1.785 1.00 84.62 299 GLU A CA 1
ATOM 2368 C C . GLU A 1 299 ? 41.121 -1.793 -0.687 1.00 84.62 299 GLU A C 1
ATOM 2370 O O . GLU A 1 299 ? 40.163 -2.518 -0.944 1.00 84.62 299 GLU A O 1
ATOM 2375 N N . CYS A 1 300 ? 41.403 -1.438 0.568 1.00 81.06 300 CYS A N 1
ATOM 2376 C CA . CYS A 1 300 ? 40.573 -1.878 1.681 1.00 81.06 300 CYS A CA 1
ATOM 2377 C C . CYS A 1 300 ? 39.333 -0.997 1.858 1.00 81.06 300 CYS A C 1
ATOM 2379 O O . CYS A 1 300 ? 39.412 0.062 2.482 1.00 81.06 300 CYS A O 1
ATOM 2381 N N . ALA A 1 301 ? 38.173 -1.495 1.429 1.00 78.06 301 ALA A N 1
ATOM 2382 C CA . ALA A 1 301 ? 36.874 -0.838 1.598 1.00 78.06 301 ALA A CA 1
ATOM 2383 C C . ALA A 1 301 ? 36.518 -0.459 3.057 1.00 78.06 301 ALA A C 1
ATOM 2385 O O . ALA A 1 301 ? 35.680 0.407 3.272 1.00 78.06 301 ALA A O 1
ATOM 2386 N N . THR A 1 302 ? 37.143 -1.074 4.074 1.00 82.25 302 THR A N 1
ATOM 2387 C CA . THR A 1 302 ? 36.847 -0.780 5.495 1.00 82.25 302 THR A CA 1
ATOM 2388 C C . THR A 1 302 ? 37.638 0.400 6.074 1.00 82.25 302 THR A C 1
ATOM 2390 O O . THR A 1 302 ? 37.170 1.045 7.005 1.00 82.25 302 THR A O 1
ATOM 2393 N N . CYS A 1 303 ? 38.852 0.678 5.584 1.00 83.81 303 CYS A N 1
ATOM 2394 C CA . CYS A 1 303 ? 39.696 1.770 6.107 1.00 83.81 303 CYS A CA 1
ATOM 2395 C C . CYS A 1 303 ? 40.306 2.668 5.020 1.00 83.81 303 CYS A C 1
ATOM 2397 O O . CYS A 1 303 ? 41.222 3.445 5.303 1.00 83.81 303 CYS A O 1
ATOM 2399 N N . SER A 1 304 ? 39.834 2.511 3.780 1.00 83.38 304 SER A N 1
ATOM 2400 C CA . SER A 1 304 ? 40.260 3.215 2.563 1.00 83.38 304 SER A CA 1
ATOM 2401 C C . SER A 1 304 ? 41.778 3.196 2.340 1.00 83.38 304 SER A C 1
ATOM 2403 O O . SER A 1 304 ? 42.353 4.087 1.714 1.00 83.38 304 SER A O 1
ATOM 2405 N N . PHE A 1 305 ? 42.468 2.184 2.879 1.00 85.81 305 PHE A N 1
ATOM 2406 C CA . PHE A 1 305 ? 43.901 2.033 2.684 1.00 85.81 305 PHE A CA 1
ATOM 2407 C C . PHE A 1 305 ? 44.165 1.332 1.358 1.00 85.81 305 PHE A C 1
ATOM 2409 O O . PHE A 1 305 ? 43.878 0.145 1.204 1.00 85.81 305 PHE A O 1
ATOM 2416 N N . VAL A 1 306 ? 44.730 2.091 0.422 1.00 84.81 306 VAL A N 1
ATOM 2417 C CA . VAL A 1 306 ? 45.182 1.610 -0.883 1.00 84.81 306 VAL A CA 1
ATOM 2418 C C . VAL A 1 306 ? 46.649 1.192 -0.768 1.00 84.81 306 VAL A C 1
ATOM 2420 O O . VAL A 1 306 ? 47.526 2.026 -0.520 1.00 84.81 306 VAL A O 1
ATOM 2423 N N . PHE A 1 307 ? 46.930 -0.099 -0.920 1.00 84.00 307 PHE A N 1
ATOM 2424 C CA . PHE A 1 307 ? 48.247 -0.708 -0.728 1.00 84.00 307 PHE A CA 1
ATOM 2425 C C . PHE A 1 307 ? 48.695 -1.540 -1.934 1.00 84.00 307 PHE A C 1
ATOM 2427 O O . PHE A 1 307 ? 47.898 -1.972 -2.762 1.00 84.00 307 PHE A O 1
ATOM 2434 N N . CYS A 1 308 ? 50.005 -1.759 -2.040 1.00 81.81 308 CYS A N 1
ATOM 2435 C CA . CYS A 1 308 ? 50.579 -2.707 -2.984 1.00 81.81 308 CYS A CA 1
ATOM 2436 C C . CYS A 1 308 ? 50.512 -4.122 -2.398 1.00 81.81 308 CYS A C 1
ATOM 2438 O O . CYS A 1 308 ? 51.142 -4.390 -1.369 1.00 81.81 308 CYS A O 1
ATOM 2440 N N . THR A 1 309 ? 49.814 -5.039 -3.071 1.00 76.31 309 THR A N 1
ATOM 2441 C CA . THR A 1 309 ? 49.606 -6.428 -2.611 1.00 76.31 309 THR A CA 1
ATOM 2442 C C . THR A 1 309 ? 50.923 -7.191 -2.431 1.00 76.31 309 THR A C 1
ATOM 2444 O O . THR A 1 309 ? 51.040 -8.017 -1.531 1.00 76.31 309 THR A O 1
ATOM 2447 N N . LEU A 1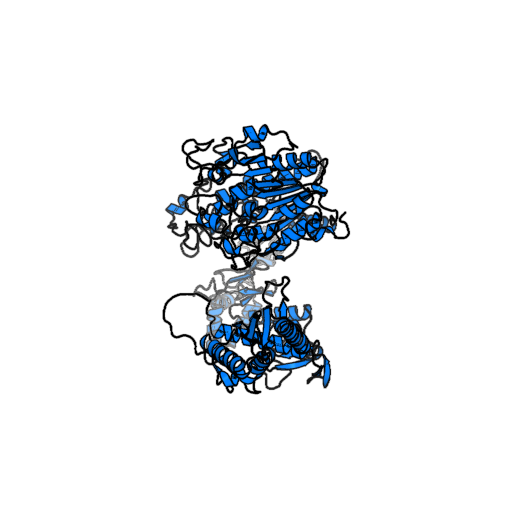 310 ? 51.962 -6.849 -3.207 1.00 71.94 310 LEU A N 1
ATOM 2448 C CA . LEU A 1 310 ? 53.298 -7.455 -3.106 1.00 71.94 310 LEU A CA 1
ATOM 2449 C C . LEU A 1 310 ? 54.130 -6.997 -1.894 1.00 71.94 310 LEU A C 1
ATOM 2451 O O . LEU A 1 310 ? 55.043 -7.714 -1.481 1.00 71.94 310 LEU A O 1
ATOM 2455 N N . CYS A 1 311 ? 53.887 -5.801 -1.339 1.00 72.69 311 CYS A N 1
ATOM 2456 C CA . CYS A 1 311 ? 54.782 -5.217 -0.327 1.00 72.69 311 CYS A CA 1
ATOM 2457 C C . CYS A 1 311 ? 54.096 -4.658 0.930 1.00 72.69 311 CYS A C 1
ATOM 2459 O O . CYS A 1 311 ? 54.802 -4.231 1.846 1.00 72.69 311 CYS A O 1
ATOM 2461 N N . GLY A 1 312 ? 52.760 -4.630 0.987 1.00 72.88 312 GLY A N 1
ATOM 2462 C CA . GLY A 1 312 ? 51.972 -4.210 2.156 1.00 72.88 312 GLY A CA 1
ATOM 2463 C C . GLY A 1 312 ? 52.068 -2.721 2.526 1.00 72.88 312 GLY A C 1
ATOM 2464 O O . GLY A 1 312 ? 51.564 -2.308 3.567 1.00 72.88 312 GLY A O 1
ATOM 2465 N N . LYS A 1 313 ? 52.721 -1.899 1.697 1.00 79.62 313 LYS A N 1
ATOM 2466 C CA . LYS A 1 313 ? 52.821 -0.438 1.867 1.00 79.62 313 LYS A CA 1
ATOM 2467 C C . LYS A 1 313 ? 51.818 0.265 0.960 1.00 79.62 313 LYS A C 1
ATOM 2469 O O . LYS A 1 313 ? 51.322 -0.354 0.024 1.00 79.62 313 LYS A O 1
ATOM 2474 N N . THR A 1 314 ? 51.575 1.554 1.203 1.00 81.19 314 THR A N 1
ATOM 2475 C CA . THR A 1 314 ? 50.753 2.420 0.341 1.00 81.19 314 THR A CA 1
ATOM 2476 C C . THR A 1 314 ? 51.089 2.209 -1.138 1.00 81.19 314 THR A C 1
ATOM 2478 O O . THR A 1 314 ? 52.270 2.146 -1.493 1.00 81.19 314 THR A O 1
ATOM 2481 N N . PHE A 1 315 ? 50.067 2.072 -1.983 1.00 81.44 315 PHE A N 1
ATOM 2482 C CA . PHE A 1 315 ? 50.249 1.760 -3.398 1.00 81.44 315 PHE A CA 1
ATOM 2483 C C . PHE A 1 315 ? 51.073 2.840 -4.113 1.00 81.44 315 PHE A C 1
ATOM 2485 O O . PHE A 1 315 ? 50.906 4.036 -3.875 1.00 81.44 315 PHE A O 1
ATOM 2492 N N . HIS A 1 316 ? 51.980 2.404 -4.985 1.00 73.25 316 HIS A N 1
ATOM 2493 C CA . HIS A 1 316 ? 52.998 3.252 -5.613 1.00 73.25 316 HIS A CA 1
ATOM 2494 C C . HIS A 1 316 ? 52.989 3.184 -7.153 1.00 73.25 316 HIS A C 1
ATOM 2496 O O . HIS A 1 316 ? 53.854 3.781 -7.802 1.00 73.25 316 HIS A O 1
ATOM 2502 N N . GLY A 1 317 ? 52.007 2.499 -7.753 1.00 71.62 317 GLY A N 1
ATOM 2503 C CA . GLY A 1 317 ? 51.859 2.382 -9.205 1.00 71.62 317 GLY A CA 1
ATOM 2504 C C . GLY A 1 317 ? 53.075 1.739 -9.873 1.00 71.62 317 GLY A C 1
ATOM 2505 O O . GLY A 1 317 ? 53.670 0.809 -9.333 1.00 71.62 317 GLY A O 1
ATOM 2506 N N . VAL A 1 318 ? 53.484 2.282 -11.026 1.00 64.75 318 VAL A N 1
ATOM 2507 C CA . VAL A 1 318 ? 54.642 1.804 -11.812 1.00 64.75 318 VAL A CA 1
ATOM 2508 C C . VAL A 1 318 ? 55.987 1.924 -11.088 1.00 64.75 318 VAL A C 1
ATOM 2510 O O . VAL A 1 318 ? 56.993 1.406 -11.575 1.00 64.75 318 VAL A O 1
ATOM 2513 N N . ASN A 1 319 ? 56.047 2.628 -9.953 1.00 60.50 319 ASN A N 1
ATOM 2514 C CA . ASN A 1 319 ? 57.280 2.720 -9.185 1.00 60.50 319 ASN A CA 1
ATOM 2515 C C . ASN A 1 319 ? 57.605 1.354 -8.559 1.00 60.50 319 ASN A C 1
ATOM 2517 O O . ASN A 1 319 ? 56.707 0.709 -8.016 1.00 60.50 319 ASN A O 1
ATOM 2521 N N . PRO A 1 320 ? 58.874 0.916 -8.573 1.00 60.62 320 PRO A N 1
ATOM 2522 C CA . PRO A 1 320 ? 59.277 -0.304 -7.887 1.00 60.62 320 PRO A CA 1
ATOM 2523 C C . PRO A 1 320 ? 58.986 -0.241 -6.381 1.00 60.62 320 PRO A C 1
ATOM 2525 O O . PRO A 1 320 ? 59.204 0.790 -5.739 1.00 60.62 320 PRO A O 1
ATOM 2528 N N . CYS A 1 321 ? 58.559 -1.370 -5.807 1.00 64.38 321 CYS A N 1
ATOM 2529 C CA . CYS A 1 321 ? 58.337 -1.527 -4.372 1.00 64.38 321 CYS A CA 1
ATOM 2530 C C . CYS A 1 321 ? 59.575 -1.107 -3.560 1.00 64.38 321 CYS A C 1
ATOM 2532 O O . CYS A 1 321 ? 60.640 -1.716 -3.666 1.00 64.38 321 CYS A O 1
ATOM 2534 N N . GLN A 1 322 ? 59.433 -0.102 -2.692 1.00 61.38 322 GLN A N 1
ATOM 2535 C CA . GLN A 1 322 ? 60.515 0.313 -1.795 1.00 61.38 322 GLN A CA 1
ATOM 2536 C C . GLN A 1 322 ? 60.631 -0.635 -0.595 1.00 61.38 322 GLN A C 1
ATOM 2538 O O . GLN A 1 322 ? 60.060 -0.401 0.477 1.00 61.38 322 GLN A O 1
ATOM 2543 N N . TYR A 1 323 ? 61.383 -1.717 -0.768 1.00 66.00 323 TYR A N 1
ATOM 2544 C CA . TYR A 1 323 ? 61.825 -2.589 0.321 1.00 66.00 323 TYR A CA 1
ATOM 2545 C C . TYR A 1 323 ? 62.879 -1.891 1.206 1.00 66.00 323 TYR A C 1
ATOM 2547 O O . TYR A 1 323 ? 63.502 -0.912 0.802 1.00 66.00 323 TYR A O 1
ATOM 2555 N N . SER A 1 324 ? 63.053 -2.356 2.445 1.00 58.16 324 SER A N 1
ATOM 2556 C CA . SER A 1 324 ? 64.125 -1.884 3.335 1.00 58.16 324 SER A CA 1
ATOM 2557 C C . SER A 1 324 ? 65.444 -2.596 3.025 1.00 58.16 324 SER A C 1
ATOM 2559 O O . SER A 1 324 ? 65.421 -3.731 2.558 1.00 58.16 324 SER A O 1
ATOM 2561 N N . GLU A 1 325 ? 66.589 -1.982 3.352 1.00 55.44 325 GLU A N 1
ATOM 2562 C CA . GLU A 1 325 ? 67.918 -2.598 3.166 1.00 55.44 325 GLU A CA 1
ATOM 2563 C C . GLU A 1 325 ? 68.005 -4.034 3.703 1.00 55.44 325 GLU A C 1
ATOM 2565 O O . GLU A 1 325 ? 68.600 -4.889 3.057 1.00 55.44 325 GLU A O 1
ATOM 2570 N N . ASN A 1 326 ? 67.411 -4.311 4.868 1.00 58.47 326 ASN A N 1
ATOM 2571 C CA . ASN A 1 326 ? 67.410 -5.657 5.440 1.00 58.47 326 ASN A CA 1
ATOM 2572 C C . ASN A 1 326 ? 66.610 -6.620 4.555 1.00 58.47 326 ASN A C 1
ATOM 2574 O O . ASN A 1 326 ? 67.163 -7.614 4.105 1.00 58.47 326 ASN A O 1
ATOM 2578 N N . LYS A 1 327 ? 65.369 -6.266 4.185 1.00 65.94 327 LYS A N 1
ATOM 2579 C CA . LYS A 1 327 ? 64.532 -7.110 3.320 1.00 65.94 327 LYS A CA 1
ATOM 2580 C C . LYS A 1 327 ? 65.145 -7.312 1.925 1.00 65.94 327 LYS A C 1
ATOM 2582 O O . LYS A 1 327 ? 64.952 -8.365 1.337 1.00 65.94 327 LYS A O 1
ATOM 2587 N N . LEU A 1 328 ? 65.928 -6.355 1.424 1.00 64.00 328 LEU A N 1
ATOM 2588 C CA . LEU A 1 328 ? 66.705 -6.499 0.186 1.00 64.00 328 LEU A CA 1
ATOM 2589 C C . LEU A 1 328 ? 67.906 -7.447 0.347 1.00 64.00 328 LEU A C 1
ATOM 2591 O O . LEU A 1 328 ? 68.134 -8.287 -0.518 1.00 64.00 328 LEU A O 1
ATOM 2595 N N . LYS A 1 329 ? 68.633 -7.375 1.470 1.00 64.31 329 LYS A N 1
ATOM 2596 C CA . LYS A 1 329 ? 69.705 -8.332 1.813 1.00 64.31 329 LYS A CA 1
ATOM 2597 C C . LYS A 1 329 ? 69.160 -9.743 2.045 1.00 64.31 329 LYS A C 1
ATOM 2599 O O . LYS A 1 329 ? 69.858 -10.711 1.764 1.00 64.31 329 LYS A O 1
ATOM 2604 N N . ASP A 1 330 ? 67.933 -9.866 2.541 1.00 70.00 330 ASP A N 1
ATOM 2605 C CA . ASP A 1 330 ? 67.280 -11.156 2.753 1.00 70.00 330 ASP A CA 1
ATOM 2606 C C . ASP A 1 330 ? 66.778 -11.755 1.426 1.00 70.00 330 ASP A C 1
ATOM 2608 O O . ASP A 1 330 ? 67.119 -12.900 1.147 1.00 70.00 330 ASP A O 1
ATOM 2612 N N . ILE A 1 331 ? 66.139 -10.967 0.545 1.00 68.12 331 ILE A N 1
ATOM 2613 C CA . ILE A 1 331 ? 65.802 -11.382 -0.837 1.00 68.12 331 ILE A CA 1
ATOM 2614 C C . ILE A 1 331 ? 67.062 -11.796 -1.623 1.00 68.12 331 ILE A C 1
ATOM 2616 O O . ILE A 1 331 ? 67.035 -12.763 -2.380 1.00 68.12 331 ILE A O 1
ATOM 2620 N N . TYR A 1 332 ? 68.194 -11.108 -1.429 1.00 68.00 332 TYR A N 1
ATOM 2621 C CA . TYR A 1 332 ? 69.465 -11.480 -2.060 1.00 68.00 332 TYR A CA 1
ATOM 2622 C C . TYR A 1 332 ? 69.985 -12.850 -1.581 1.00 68.00 332 TYR A C 1
ATOM 2624 O O . TYR A 1 332 ? 70.387 -13.670 -2.405 1.00 68.00 332 TYR A O 1
ATOM 2632 N N . LYS A 1 333 ? 69.928 -13.147 -0.271 1.00 71.38 333 LYS A N 1
ATOM 2633 C CA . LYS A 1 333 ? 70.265 -14.486 0.265 1.00 71.38 333 LYS A CA 1
ATOM 2634 C C . LYS A 1 333 ? 69.295 -15.563 -0.224 1.00 71.38 333 LYS A C 1
ATOM 2636 O O . LYS A 1 333 ? 69.720 -16.674 -0.524 1.00 71.38 333 LYS A O 1
ATOM 2641 N N . GLU A 1 334 ? 68.004 -15.246 -0.270 1.00 75.25 334 GLU A N 1
ATOM 2642 C CA . GLU A 1 334 ? 66.943 -16.136 -0.747 1.00 75.25 334 GLU A CA 1
ATOM 2643 C C . GLU A 1 334 ? 67.215 -16.536 -2.203 1.00 75.25 334 GLU A C 1
ATOM 2645 O O . GLU A 1 334 ? 67.361 -17.719 -2.495 1.00 75.25 334 GLU A O 1
ATOM 2650 N N . TYR A 1 335 ? 67.461 -15.560 -3.083 1.00 69.38 335 TYR A N 1
ATOM 2651 C CA . TYR A 1 335 ? 67.862 -15.803 -4.470 1.00 69.38 335 TYR A CA 1
ATOM 2652 C C . TYR A 1 335 ? 69.173 -16.599 -4.590 1.00 69.38 335 TYR A C 1
ATOM 2654 O O . TYR A 1 335 ? 69.258 -17.526 -5.399 1.00 69.38 335 TYR A O 1
ATOM 2662 N N . GLN A 1 336 ? 70.200 -16.287 -3.786 1.00 69.56 336 GLN A N 1
ATOM 2663 C CA . GLN A 1 336 ? 71.457 -17.049 -3.789 1.00 69.56 336 GLN A CA 1
ATOM 2664 C C . GLN A 1 336 ? 71.241 -18.538 -3.474 1.00 69.56 336 GLN A C 1
ATOM 2666 O O . GLN A 1 336 ? 71.907 -19.378 -4.078 1.00 69.56 336 GLN A O 1
ATOM 2671 N N . ASN A 1 337 ? 70.286 -18.872 -2.605 1.00 70.38 337 ASN A N 1
ATOM 2672 C CA . ASN A 1 337 ? 70.010 -20.248 -2.180 1.00 70.38 337 ASN A CA 1
ATOM 2673 C C . ASN A 1 337 ? 68.915 -20.963 -3.002 1.00 70.38 337 ASN A C 1
ATOM 2675 O O . ASN A 1 337 ? 68.831 -22.187 -2.943 1.00 70.38 337 ASN A O 1
ATOM 2679 N N . ALA A 1 338 ? 68.097 -20.227 -3.760 1.00 73.81 338 ALA A N 1
ATOM 2680 C CA . ALA A 1 338 ? 66.972 -20.750 -4.539 1.00 73.81 338 ALA A CA 1
ATOM 2681 C C . ALA A 1 338 ? 67.383 -21.578 -5.777 1.00 73.81 338 ALA A C 1
ATOM 2683 O O . ALA A 1 338 ? 68.461 -21.393 -6.355 1.00 73.81 338 ALA A O 1
ATOM 2684 N N . THR A 1 339 ? 66.488 -22.465 -6.219 1.00 71.25 339 THR A N 1
ATOM 2685 C CA . THR A 1 339 ? 66.617 -23.253 -7.460 1.00 71.25 339 THR A CA 1
ATOM 2686 C C . THR A 1 339 ? 66.388 -22.394 -8.721 1.00 71.25 339 THR A C 1
ATOM 2688 O O . THR A 1 339 ? 65.887 -21.274 -8.619 1.00 71.25 339 THR A O 1
ATOM 2691 N N . PRO A 1 340 ? 66.740 -22.862 -9.940 1.00 64.19 340 PRO A N 1
ATOM 2692 C CA . PRO A 1 340 ? 66.607 -22.056 -11.161 1.00 64.19 340 PRO A CA 1
ATOM 2693 C C . PRO A 1 340 ? 65.178 -21.580 -11.468 1.00 64.19 340 PRO A C 1
ATOM 2695 O O . PRO A 1 340 ? 64.994 -20.465 -11.950 1.00 64.19 340 PRO A O 1
ATOM 2698 N N . GLU A 1 341 ? 64.171 -22.399 -11.166 1.00 64.75 341 GLU A N 1
ATOM 2699 C CA . GLU A 1 341 ? 62.757 -22.094 -11.426 1.00 64.75 341 GLU A CA 1
ATOM 2700 C C . GLU A 1 341 ? 62.213 -21.087 -10.400 1.00 64.75 341 GLU A C 1
ATOM 2702 O O . GLU A 1 341 ? 61.553 -20.112 -10.764 1.00 64.75 341 GLU A O 1
ATOM 2707 N N . GLU A 1 342 ? 62.592 -21.238 -9.127 1.00 64.25 342 GLU A N 1
ATOM 2708 C CA . GLU A 1 342 ? 62.314 -20.258 -8.071 1.00 64.25 342 GLU A CA 1
ATOM 2709 C C . GLU A 1 342 ? 63.013 -18.916 -8.338 1.00 64.25 342 GLU A C 1
ATOM 2711 O O . GLU A 1 342 ? 62.407 -17.863 -8.147 1.00 64.25 342 GLU A O 1
ATOM 2716 N N . ARG A 1 343 ? 64.259 -18.921 -8.836 1.00 63.78 343 ARG A N 1
ATOM 2717 C CA . ARG A 1 343 ? 64.976 -17.699 -9.246 1.00 63.78 343 ARG A CA 1
ATOM 2718 C C . ARG A 1 343 ? 64.256 -16.962 -10.367 1.00 63.78 343 ARG A C 1
ATOM 2720 O O . ARG A 1 343 ? 64.088 -15.750 -10.262 1.00 63.78 343 ARG A O 1
ATOM 2727 N N . LEU A 1 344 ? 63.767 -17.675 -11.383 1.00 60.06 344 LEU A N 1
ATOM 2728 C CA . LEU A 1 344 ? 62.984 -17.070 -12.462 1.00 60.06 344 LEU A CA 1
ATOM 2729 C C . LEU A 1 344 ? 61.672 -16.462 -11.932 1.00 60.06 344 LEU A C 1
ATOM 2731 O O . LEU A 1 344 ? 61.297 -15.358 -12.327 1.00 60.06 344 LEU A O 1
ATOM 2735 N N . ALA A 1 345 ? 61.006 -17.129 -10.983 1.00 63.12 345 ALA A N 1
ATOM 2736 C CA . ALA A 1 345 ? 59.826 -16.585 -10.312 1.00 63.12 345 ALA A CA 1
ATOM 2737 C C . ALA A 1 345 ? 60.153 -15.342 -9.455 1.00 63.12 345 ALA A C 1
ATOM 2739 O O . ALA A 1 345 ? 59.399 -14.370 -9.475 1.00 63.12 345 ALA A O 1
ATOM 2740 N N . LEU A 1 346 ? 61.286 -15.323 -8.743 1.00 64.88 346 LEU A N 1
ATOM 2741 C CA . LEU A 1 346 ? 61.771 -14.160 -7.984 1.00 64.88 346 LEU A CA 1
ATOM 2742 C C . LEU A 1 346 ? 62.112 -12.977 -8.910 1.00 64.88 346 LEU A C 1
ATOM 2744 O O . LEU A 1 346 ? 61.734 -11.840 -8.619 1.00 64.88 346 LEU A O 1
ATOM 2748 N N . GLU A 1 347 ? 62.759 -13.233 -10.049 1.00 63.88 347 GLU A N 1
ATOM 2749 C CA . GLU A 1 347 ? 63.059 -12.232 -11.082 1.00 63.88 347 GLU A CA 1
ATOM 2750 C C . GLU A 1 347 ? 61.783 -11.637 -11.687 1.00 63.88 347 GLU A C 1
ATOM 2752 O O . GLU A 1 347 ? 61.670 -10.416 -11.797 1.00 63.88 347 GLU A O 1
ATOM 2757 N N . GLN A 1 348 ? 60.779 -12.461 -12.001 1.00 59.84 348 GLN A N 1
ATOM 2758 C CA . GLN A 1 348 ? 59.473 -11.988 -12.477 1.00 59.84 348 GLN A CA 1
ATOM 2759 C C . GLN A 1 348 ? 58.706 -11.196 -11.400 1.00 59.84 348 GLN A C 1
ATOM 2761 O O . GLN A 1 348 ? 58.035 -10.214 -11.716 1.00 59.84 348 GLN A O 1
ATOM 2766 N N . ARG A 1 349 ? 58.833 -11.578 -10.120 1.00 63.34 349 ARG A N 1
ATOM 2767 C CA . ARG A 1 349 ? 58.124 -10.966 -8.979 1.00 63.34 349 ARG A CA 1
ATOM 2768 C C . ARG A 1 349 ? 58.728 -9.641 -8.500 1.00 63.34 349 ARG A C 1
ATOM 2770 O O . ARG A 1 349 ? 57.999 -8.810 -7.960 1.00 63.34 349 ARG A O 1
ATOM 2777 N N . TYR A 1 350 ? 60.037 -9.437 -8.671 1.00 60.59 350 TYR A N 1
ATOM 2778 C CA . TYR A 1 350 ? 60.744 -8.223 -8.228 1.00 60.59 350 TYR A CA 1
ATOM 2779 C C . TYR A 1 350 ? 61.287 -7.353 -9.379 1.00 60.59 350 TYR A C 1
ATOM 2781 O O . TYR A 1 350 ? 61.532 -6.156 -9.187 1.00 60.59 350 TYR A O 1
ATOM 2789 N N . GLY A 1 351 ? 61.419 -7.905 -10.587 1.00 65.19 351 GLY A N 1
ATOM 2790 C CA . GLY A 1 351 ? 61.688 -7.179 -11.827 1.00 65.19 351 GLY A CA 1
ATOM 2791 C C . GLY A 1 351 ? 62.925 -6.278 -11.774 1.00 65.19 351 GLY A C 1
ATOM 2792 O O . GLY A 1 351 ? 63.979 -6.645 -11.259 1.00 65.19 351 GLY A O 1
ATOM 2793 N N . LYS A 1 352 ? 62.788 -5.045 -12.283 1.00 53.41 352 LYS A N 1
ATOM 2794 C CA . LYS A 1 352 ? 63.887 -4.062 -12.414 1.00 53.41 352 LYS A CA 1
ATOM 2795 C C . LYS A 1 352 ? 64.581 -3.681 -11.093 1.00 53.41 352 LYS A C 1
ATOM 2797 O O . LYS A 1 352 ? 65.634 -3.051 -11.139 1.00 53.41 352 LYS A O 1
ATOM 2802 N N . ILE A 1 353 ? 64.021 -4.042 -9.933 1.00 58.56 353 ILE A N 1
ATOM 2803 C CA . ILE A 1 353 ? 64.677 -3.882 -8.624 1.00 58.56 353 ILE A CA 1
ATOM 2804 C C . ILE A 1 353 ? 65.920 -4.768 -8.537 1.00 58.56 353 ILE A C 1
ATOM 2806 O O . ILE A 1 353 ? 66.930 -4.340 -7.986 1.00 58.56 353 ILE A O 1
ATOM 2810 N N . PHE A 1 354 ? 65.852 -5.978 -9.097 1.00 61.12 354 PHE A N 1
ATOM 2811 C CA . PHE A 1 354 ? 66.901 -6.981 -8.967 1.00 61.12 354 PHE A CA 1
ATOM 2812 C C . PHE A 1 354 ? 68.208 -6.521 -9.627 1.00 61.12 354 PHE A C 1
ATOM 2814 O O . PHE A 1 354 ? 69.250 -6.484 -8.979 1.00 61.12 354 PHE A O 1
ATOM 2821 N N . ASN A 1 355 ? 68.124 -6.032 -10.869 1.00 55.81 355 ASN A N 1
ATOM 2822 C CA . ASN A 1 355 ? 69.261 -5.440 -11.582 1.00 55.81 355 ASN A CA 1
ATOM 2823 C C . ASN A 1 355 ? 69.840 -4.243 -10.813 1.00 55.81 355 ASN A C 1
ATOM 2825 O O . ASN A 1 355 ? 71.048 -4.160 -10.610 1.00 55.81 355 ASN A O 1
ATOM 2829 N N . ARG A 1 356 ? 68.969 -3.355 -10.309 1.00 55.66 356 ARG A N 1
ATOM 2830 C CA . ARG A 1 356 ? 69.395 -2.170 -9.555 1.00 55.66 356 ARG A CA 1
ATOM 2831 C C . ARG A 1 356 ? 70.139 -2.527 -8.268 1.00 55.66 356 ARG A C 1
ATOM 2833 O O . ARG A 1 356 ? 71.049 -1.805 -7.892 1.00 55.66 356 ARG A O 1
ATOM 2840 N N . LEU A 1 357 ? 69.796 -3.641 -7.616 1.00 62.16 357 LEU A N 1
ATOM 2841 C CA . LEU A 1 357 ? 70.517 -4.120 -6.433 1.00 62.16 357 LEU A CA 1
ATOM 2842 C C . LEU A 1 357 ? 71.990 -4.422 -6.734 1.00 62.16 357 LEU A C 1
ATOM 2844 O O . LEU A 1 357 ? 72.858 -4.121 -5.917 1.00 62.16 357 LEU A O 1
ATOM 2848 N N . MET A 1 358 ? 72.254 -5.001 -7.908 1.00 58.12 358 MET A N 1
ATOM 2849 C CA . MET A 1 358 ? 73.604 -5.334 -8.359 1.00 58.12 358 MET A CA 1
ATOM 2850 C C . MET A 1 358 ? 74.410 -4.063 -8.681 1.00 58.12 358 MET A C 1
ATOM 2852 O O . MET A 1 358 ? 75.580 -3.975 -8.308 1.00 58.12 358 MET A O 1
ATOM 2856 N N . ASP A 1 359 ? 73.772 -3.056 -9.289 1.00 53.97 359 ASP A N 1
ATOM 2857 C CA . ASP A 1 359 ? 74.389 -1.760 -9.621 1.00 53.97 359 ASP A CA 1
ATOM 2858 C C . ASP A 1 359 ? 74.625 -0.865 -8.379 1.00 53.97 359 ASP A C 1
ATOM 2860 O O . ASP A 1 359 ? 75.694 -0.266 -8.211 1.00 53.97 359 ASP A O 1
ATOM 2864 N N . ASP A 1 360 ? 73.642 -0.777 -7.474 1.00 55.34 360 ASP A N 1
ATOM 2865 C CA . ASP A 1 360 ? 73.702 0.070 -6.274 1.00 55.34 360 ASP A CA 1
ATOM 2866 C C . ASP A 1 360 ? 74.805 -0.416 -5.310 1.00 55.34 360 ASP A C 1
ATOM 2868 O O . ASP A 1 360 ? 75.517 0.398 -4.711 1.00 55.34 360 ASP A O 1
ATOM 2872 N N . MET A 1 361 ? 75.019 -1.736 -5.200 1.00 55.47 361 MET A N 1
ATOM 2873 C CA . MET A 1 361 ? 76.098 -2.303 -4.380 1.00 55.47 361 MET A CA 1
ATOM 2874 C C . MET A 1 361 ? 77.503 -1.963 -4.900 1.00 55.47 361 MET A C 1
ATOM 2876 O O . MET A 1 361 ? 78.407 -1.793 -4.083 1.00 55.47 361 MET A O 1
ATOM 2880 N N . ALA A 1 362 ? 77.687 -1.775 -6.211 1.00 45.66 362 ALA A N 1
ATOM 2881 C CA . ALA A 1 362 ? 78.948 -1.284 -6.779 1.00 45.66 362 ALA A CA 1
ATOM 2882 C C . ALA A 1 362 ? 79.184 0.221 -6.516 1.00 45.66 362 ALA A C 1
ATOM 2884 O O . ALA A 1 362 ? 80.309 0.704 -6.624 1.00 45.66 362 ALA A O 1
ATOM 2885 N N . SER A 1 363 ? 78.135 0.966 -6.146 1.00 49.41 363 SER A N 1
ATOM 2886 C CA . SER A 1 363 ? 78.167 2.430 -6.001 1.00 49.41 363 SER A CA 1
ATOM 2887 C C . SER A 1 363 ? 78.342 2.913 -4.550 1.00 49.41 363 SER A C 1
ATOM 2889 O O . SER A 1 363 ? 78.766 4.047 -4.309 1.00 49.41 363 SER A O 1
ATOM 2891 N N . MET A 1 364 ? 78.037 2.074 -3.551 1.00 49.72 364 MET A N 1
ATOM 2892 C CA . MET A 1 364 ? 78.052 2.470 -2.130 1.00 49.72 364 MET A CA 1
ATOM 2893 C C . MET A 1 364 ? 79.447 2.702 -1.520 1.00 49.72 364 MET A C 1
ATOM 2895 O O . MET A 1 364 ? 79.539 3.358 -0.477 1.00 49.72 364 MET A O 1
ATOM 2899 N N . GLU A 1 365 ? 80.529 2.191 -2.114 1.00 49.94 365 GLU A N 1
ATOM 2900 C CA . GLU A 1 365 ? 81.883 2.374 -1.560 1.00 49.94 365 GLU A CA 1
ATOM 2901 C C . GLU A 1 365 ? 82.446 3.786 -1.792 1.00 49.94 365 GLU A C 1
ATOM 2903 O O . GLU A 1 365 ? 83.175 4.303 -0.944 1.00 49.94 365 GLU A O 1
ATOM 2908 N N . THR A 1 366 ? 82.060 4.459 -2.881 1.00 45.91 366 THR A N 1
ATOM 2909 C CA . THR A 1 366 ? 82.617 5.770 -3.263 1.00 45.91 366 THR A CA 1
ATOM 2910 C C . THR A 1 366 ? 82.095 6.924 -2.395 1.00 45.91 366 THR A C 1
ATOM 2912 O O . THR A 1 366 ? 82.842 7.836 -2.046 1.00 45.91 366 THR A O 1
ATOM 2915 N N . ILE A 1 367 ? 80.816 6.890 -2.006 1.00 51.75 367 ILE A N 1
ATOM 2916 C CA . ILE A 1 367 ? 80.105 8.040 -1.403 1.00 51.75 367 ILE A CA 1
ATOM 2917 C C . ILE A 1 367 ? 80.594 8.379 0.024 1.00 51.75 367 ILE A C 1
ATOM 2919 O O . ILE A 1 367 ? 80.418 9.499 0.502 1.00 51.75 367 ILE A O 1
ATOM 2923 N N . LYS A 1 368 ? 81.249 7.443 0.723 1.00 52.19 368 LYS A N 1
ATOM 2924 C CA . LYS A 1 368 ? 81.648 7.608 2.136 1.00 52.19 368 LYS A CA 1
ATOM 2925 C C . LYS A 1 368 ? 82.807 8.588 2.387 1.00 52.19 368 LYS A C 1
ATOM 2927 O O . LYS A 1 368 ? 83.125 8.815 3.553 1.00 52.19 368 LYS A O 1
ATOM 2932 N N . GLN A 1 369 ? 83.452 9.138 1.353 1.00 53.94 369 GLN A N 1
ATOM 2933 C CA . GLN A 1 369 ? 84.732 9.851 1.505 1.00 53.94 369 GLN A CA 1
ATOM 2934 C C . GLN A 1 369 ? 84.666 11.395 1.445 1.00 53.94 369 GLN A C 1
ATOM 2936 O O . GLN A 1 369 ? 85.633 12.030 1.862 1.00 53.94 369 GLN A O 1
ATOM 2941 N N . THR A 1 370 ? 83.565 12.019 0.995 1.00 55.84 370 THR A N 1
ATOM 2942 C CA . THR A 1 370 ? 83.487 13.495 0.807 1.00 55.84 370 THR A CA 1
ATOM 2943 C C . THR A 1 370 ? 82.472 14.218 1.704 1.00 55.84 370 THR A C 1
ATOM 2945 O O . THR A 1 370 ? 82.813 15.217 2.343 1.00 55.84 370 THR A O 1
ATOM 2948 N N . ALA A 1 371 ? 81.236 13.721 1.788 1.00 65.38 371 ALA A N 1
ATOM 2949 C CA . ALA A 1 371 ? 80.103 14.489 2.312 1.00 65.38 371 ALA A CA 1
ATOM 2950 C C . ALA A 1 371 ? 80.006 14.576 3.856 1.00 65.38 371 ALA A C 1
ATOM 2952 O O . ALA A 1 371 ? 80.458 13.699 4.597 1.00 65.38 371 ALA A O 1
ATOM 2953 N N . ARG A 1 372 ? 79.319 15.613 4.366 1.00 68.06 372 ARG A N 1
ATOM 2954 C CA . ARG A 1 372 ? 79.028 15.834 5.803 1.00 68.06 372 ARG A CA 1
ATOM 2955 C C . ARG A 1 372 ? 77.529 15.715 6.094 1.00 68.06 372 ARG A C 1
ATOM 2957 O O . ARG A 1 372 ? 76.708 16.086 5.266 1.00 68.06 372 ARG A O 1
ATOM 2964 N N . GLN A 1 373 ? 77.139 15.236 7.275 1.00 68.69 373 GLN A N 1
ATOM 2965 C CA . GLN A 1 373 ? 75.719 15.083 7.628 1.00 68.69 373 GLN A CA 1
ATOM 2966 C C . GLN A 1 373 ? 75.065 16.393 8.101 1.00 68.69 373 GLN A C 1
ATOM 2968 O O . GLN A 1 373 ? 75.655 17.172 8.849 1.00 68.69 373 GLN A O 1
ATOM 2973 N N . CYS A 1 374 ? 73.808 16.610 7.705 1.00 69.06 374 CYS A N 1
ATOM 2974 C CA . CYS A 1 374 ? 72.971 17.703 8.191 1.00 69.06 374 CYS A CA 1
ATOM 2975 C C . CYS A 1 374 ? 72.516 17.451 9.645 1.00 69.06 374 CYS A C 1
ATOM 2977 O O . CYS A 1 374 ? 71.896 16.421 9.910 1.00 69.06 374 CYS A O 1
ATOM 2979 N N . PRO A 1 375 ? 72.695 18.403 10.577 1.00 70.75 375 PRO A N 1
ATOM 2980 C CA . PRO A 1 375 ? 72.410 18.194 12.000 1.00 70.75 375 PRO A CA 1
ATOM 2981 C C . PRO A 1 375 ? 70.927 18.031 12.379 1.00 70.75 375 PRO A C 1
ATOM 2983 O O . PRO A 1 375 ? 70.650 17.610 13.496 1.00 70.75 375 PRO A O 1
ATOM 2986 N N . GLN A 1 376 ? 69.966 18.351 11.499 1.00 66.75 376 GLN A N 1
ATOM 2987 C CA . GLN A 1 376 ? 68.529 18.197 11.807 1.00 66.75 376 GLN A CA 1
ATOM 2988 C C . GLN A 1 376 ? 67.901 16.908 11.259 1.00 66.75 376 GLN A C 1
ATOM 2990 O O . GLN A 1 376 ? 66.855 16.485 11.742 1.00 66.75 376 GLN A O 1
ATOM 2995 N N . CYS A 1 377 ? 68.485 16.302 10.223 1.00 73.12 377 CYS A N 1
ATOM 2996 C CA . CYS A 1 377 ? 67.890 15.139 9.549 1.00 73.12 377 CYS A CA 1
ATOM 2997 C C . CYS A 1 377 ? 68.909 14.082 9.096 1.00 73.12 377 CYS A C 1
ATOM 2999 O O . CYS A 1 377 ? 68.558 13.190 8.327 1.00 73.12 377 CYS A O 1
ATOM 3001 N N . SER A 1 378 ? 70.167 14.210 9.532 1.00 67.44 378 SER A N 1
ATOM 3002 C CA . SER A 1 378 ? 71.311 13.314 9.293 1.00 67.44 378 SER A CA 1
ATOM 3003 C C . SER A 1 378 ? 71.644 12.990 7.831 1.00 67.44 378 SER A C 1
ATOM 3005 O O . SER A 1 378 ? 72.581 12.238 7.574 1.00 67.44 378 SER A O 1
ATOM 3007 N N . ILE A 1 379 ? 70.937 13.570 6.856 1.00 70.31 379 ILE A N 1
ATOM 3008 C CA . ILE A 1 379 ? 71.221 13.358 5.436 1.00 70.31 379 ILE A CA 1
ATOM 3009 C C . ILE A 1 379 ? 72.560 13.992 5.061 1.00 70.31 379 ILE A C 1
ATOM 3011 O O . ILE A 1 379 ? 72.890 15.084 5.529 1.00 70.31 379 ILE A O 1
ATOM 3015 N N . TYR A 1 380 ? 73.325 13.308 4.219 1.00 70.81 380 TYR A N 1
ATOM 3016 C CA . TYR A 1 380 ? 74.594 13.816 3.719 1.00 70.81 380 TYR A CA 1
ATOM 3017 C C . TYR A 1 380 ? 74.374 15.014 2.783 1.00 70.81 380 TYR A C 1
ATOM 3019 O O . TYR A 1 380 ? 73.434 15.051 1.989 1.00 70.81 380 TYR A O 1
ATOM 3027 N N . VAL A 1 381 ? 75.242 16.009 2.923 1.00 66.75 381 VAL A N 1
ATOM 3028 C CA . VAL A 1 381 ? 75.297 17.260 2.171 1.00 66.75 381 VAL A CA 1
ATOM 3029 C C . VAL A 1 381 ? 76.757 17.461 1.783 1.00 66.75 381 VAL A C 1
ATOM 3031 O O . VAL A 1 381 ? 77.640 17.370 2.639 1.00 66.75 381 VAL A O 1
ATOM 3034 N N . ASP A 1 382 ? 77.012 17.727 0.506 1.00 66.06 382 ASP A N 1
ATOM 3035 C CA . ASP A 1 382 ? 78.357 17.993 -0.005 1.00 66.06 382 ASP A CA 1
ATOM 3036 C C . ASP A 1 382 ? 78.555 19.491 -0.284 1.00 66.06 382 ASP A C 1
ATOM 3038 O O . ASP A 1 382 ? 77.588 20.219 -0.537 1.00 66.06 382 ASP A O 1
ATOM 3042 N N . LYS A 1 383 ? 79.799 19.974 -0.196 1.00 65.94 383 LYS A N 1
ATOM 3043 C CA . LYS A 1 383 ? 80.126 21.407 -0.311 1.00 65.94 383 LYS A CA 1
ATOM 3044 C C . LYS A 1 383 ? 80.916 21.681 -1.585 1.00 65.94 383 LYS A C 1
ATOM 3046 O O . LYS A 1 383 ? 82.107 21.404 -1.645 1.00 65.94 383 LYS A O 1
ATOM 3051 N N . LEU A 1 384 ? 80.248 22.295 -2.560 1.00 59.59 384 LEU A N 1
ATOM 3052 C CA . LEU A 1 384 ? 80.821 22.543 -3.885 1.00 59.59 384 LEU A CA 1
ATOM 3053 C C . LEU A 1 384 ? 81.748 23.769 -3.958 1.00 59.59 384 LEU A C 1
ATOM 3055 O O . LEU A 1 384 ? 82.689 23.696 -4.728 1.00 59.59 384 LEU A O 1
ATOM 3059 N N . GLU A 1 385 ? 81.515 24.840 -3.172 1.00 50.53 385 GLU A N 1
ATOM 3060 C CA . GLU A 1 385 ? 82.519 25.822 -2.681 1.00 50.53 385 GLU A CA 1
ATOM 3061 C C . GLU A 1 385 ? 81.857 27.016 -1.929 1.00 50.53 385 GLU A C 1
ATOM 3063 O O . GLU A 1 385 ? 80.670 26.989 -1.597 1.00 50.53 385 GLU A O 1
ATOM 3068 N N . GLY A 1 386 ? 82.625 28.065 -1.600 1.00 57.59 386 GLY A N 1
ATOM 3069 C CA . GLY A 1 386 ? 82.121 29.448 -1.498 1.00 57.59 386 GLY A CA 1
ATOM 3070 C C . GLY A 1 386 ? 81.605 29.974 -0.148 1.00 57.59 386 GLY A C 1
ATOM 3071 O O . GLY A 1 386 ? 81.740 31.167 0.113 1.00 57.59 386 GLY A O 1
ATOM 3072 N N . CYS A 1 387 ? 81.035 29.153 0.743 1.00 61.97 387 CYS A N 1
ATOM 3073 C CA . CYS A 1 387 ? 80.530 29.645 2.042 1.00 61.97 387 CYS A CA 1
ATOM 3074 C C . CYS A 1 387 ? 80.585 28.597 3.171 1.00 61.97 387 CYS A C 1
ATOM 3076 O O . CYS A 1 387 ? 80.781 27.408 2.928 1.00 61.97 387 CYS A O 1
ATOM 3078 N N . ASN A 1 388 ? 80.384 29.029 4.423 1.00 72.00 388 ASN A N 1
ATOM 3079 C CA . ASN A 1 388 ? 80.175 28.148 5.584 1.00 72.00 388 ASN A CA 1
ATOM 3080 C C . ASN A 1 388 ? 78.714 28.108 6.074 1.00 72.00 388 ASN A C 1
ATOM 3082 O O . ASN A 1 388 ? 78.380 27.231 6.868 1.00 72.00 388 ASN A O 1
ATOM 3086 N N . LYS A 1 389 ? 77.833 28.992 5.578 1.00 79.12 389 LYS A N 1
ATOM 3087 C CA . LYS A 1 389 ? 76.376 28.905 5.762 1.00 79.12 389 LYS A CA 1
ATOM 3088 C C . LYS A 1 389 ? 75.801 27.932 4.728 1.00 79.12 389 LYS A C 1
ATOM 3090 O O . LYS A 1 389 ? 75.681 28.271 3.554 1.00 79.12 389 LYS A O 1
ATOM 3095 N N . MET A 1 390 ? 75.454 26.726 5.159 1.00 76.81 390 MET A N 1
ATOM 3096 C CA . MET A 1 390 ? 74.946 25.644 4.311 1.00 76.81 390 MET A CA 1
ATOM 3097 C C . MET A 1 390 ? 73.424 25.577 4.358 1.00 76.81 390 MET A C 1
ATOM 3099 O O . MET A 1 390 ? 72.818 25.983 5.347 1.00 76.81 390 MET A O 1
ATOM 3103 N N . THR A 1 391 ? 72.808 25.030 3.310 1.00 74.94 391 THR A N 1
ATOM 3104 C CA . THR A 1 391 ? 71.360 24.786 3.237 1.00 74.94 391 THR A CA 1
ATOM 3105 C C . THR A 1 391 ? 71.133 23.312 2.940 1.00 74.94 391 THR A C 1
ATOM 3107 O O . THR A 1 391 ? 71.583 22.822 1.909 1.00 74.94 391 THR A O 1
ATOM 3110 N N . CYS A 1 392 ? 70.446 22.586 3.821 1.00 70.75 392 CYS A N 1
ATOM 3111 C CA . CYS A 1 392 ? 70.098 21.195 3.538 1.00 70.75 392 CYS A CA 1
ATOM 3112 C C . CYS A 1 392 ? 68.990 21.128 2.480 1.00 70.75 392 CYS A C 1
ATOM 3114 O O . CYS A 1 392 ? 67.916 21.686 2.683 1.00 70.75 392 CYS A O 1
ATOM 3116 N N . ILE A 1 393 ? 69.210 20.393 1.389 1.00 66.38 393 ILE A N 1
ATOM 3117 C CA . ILE A 1 393 ? 68.241 20.271 0.286 1.00 66.38 393 ILE A CA 1
ATOM 3118 C C . ILE A 1 393 ? 66.919 19.582 0.668 1.00 66.38 393 ILE A C 1
ATOM 3120 O O . ILE A 1 393 ? 65.939 19.760 -0.040 1.00 66.38 393 ILE A O 1
ATOM 3124 N N . LY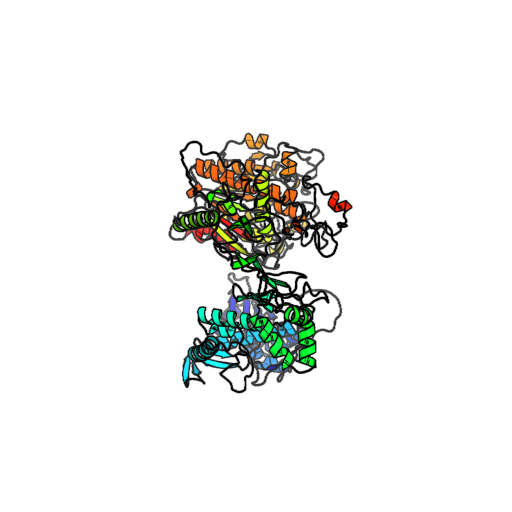S A 1 394 ? 66.874 18.810 1.769 1.00 64.25 394 LYS A N 1
ATOM 3125 C CA . LYS A 1 394 ? 65.700 18.004 2.161 1.00 64.25 394 LYS A CA 1
ATOM 3126 C C . LYS A 1 394 ? 64.789 18.669 3.198 1.00 64.25 394 LYS A C 1
ATOM 3128 O O . LYS A 1 394 ? 63.580 18.488 3.143 1.00 64.25 394 LYS A O 1
ATOM 3133 N N . CYS A 1 395 ? 65.347 19.408 4.158 1.00 66.94 395 CYS A N 1
ATOM 3134 C CA . CYS A 1 395 ? 64.568 20.134 5.176 1.00 66.94 395 CYS A CA 1
ATOM 3135 C C . CYS A 1 395 ? 64.637 21.665 5.014 1.00 66.94 395 CYS A C 1
ATOM 3137 O O . CYS A 1 395 ? 64.007 22.413 5.765 1.00 66.94 395 CYS A O 1
ATOM 3139 N N . HIS A 1 396 ? 65.434 22.150 4.055 1.00 66.38 396 HIS A N 1
ATOM 3140 C CA . HIS A 1 396 ? 65.722 23.567 3.809 1.00 66.38 396 HIS A CA 1
ATOM 3141 C C . HIS A 1 396 ? 66.201 24.330 5.057 1.00 66.38 396 HIS A C 1
ATOM 3143 O O . HIS A 1 396 ? 66.081 25.553 5.126 1.00 66.38 396 HIS A O 1
ATOM 3149 N N . SER A 1 397 ? 66.722 23.620 6.063 1.00 69.19 397 SER A N 1
ATOM 3150 C CA . SER A 1 397 ? 67.334 24.212 7.252 1.00 69.19 397 SER A CA 1
ATOM 3151 C C . SER A 1 397 ? 68.719 24.735 6.910 1.00 69.19 397 SER A C 1
ATOM 3153 O O . SER A 1 397 ? 69.496 24.061 6.223 1.00 69.19 397 SER A O 1
ATOM 3155 N N . TYR A 1 398 ? 69.040 25.921 7.421 1.00 80.31 398 TYR A N 1
ATOM 3156 C CA . TYR A 1 398 ? 70.394 26.442 7.356 1.00 80.31 398 TYR A CA 1
ATOM 3157 C C . TYR A 1 398 ? 71.233 25.847 8.495 1.00 80.31 398 TYR A C 1
ATOM 3159 O O . TYR A 1 398 ? 70.742 25.727 9.616 1.00 80.31 398 TYR A O 1
ATOM 3167 N N . PHE A 1 399 ? 72.487 25.478 8.233 1.00 75.69 399 PHE A N 1
ATOM 3168 C CA . PHE A 1 399 ? 73.432 25.003 9.254 1.00 75.69 399 PHE A CA 1
ATOM 3169 C C . PHE A 1 399 ? 74.872 25.424 8.927 1.00 75.69 399 PHE A C 1
ATOM 3171 O O . PHE A 1 399 ? 75.183 25.766 7.787 1.00 75.69 399 PHE A O 1
ATOM 3178 N N . CYS A 1 400 ? 75.760 25.432 9.919 1.00 72.25 400 CYS A N 1
ATOM 3179 C CA . CYS A 1 400 ? 77.163 25.800 9.731 1.00 72.25 400 CYS A CA 1
ATOM 3180 C C . CYS A 1 400 ? 77.979 24.580 9.286 1.00 72.25 400 CYS A C 1
ATOM 3182 O O . CYS A 1 400 ? 77.967 23.559 9.969 1.00 72.25 400 CYS A O 1
ATOM 3184 N N . TRP A 1 401 ? 78.739 24.686 8.191 1.00 75.50 401 TRP A N 1
ATOM 3185 C CA . TRP A 1 401 ? 79.604 23.598 7.701 1.00 75.50 401 TRP A CA 1
ATOM 3186 C C . TRP A 1 401 ? 80.683 23.175 8.712 1.00 75.50 401 TRP A C 1
ATOM 3188 O O . TRP A 1 401 ? 81.083 22.017 8.740 1.00 75.50 401 TRP A O 1
ATOM 3198 N N . VAL A 1 402 ? 81.166 24.119 9.529 1.00 65.12 402 VAL A N 1
ATOM 3199 C CA . VAL A 1 402 ? 82.329 23.916 10.410 1.00 65.12 402 VAL A CA 1
ATOM 3200 C C . VAL A 1 402 ? 81.937 23.275 11.743 1.00 65.12 402 VAL A C 1
ATOM 3202 O O . VAL A 1 402 ? 82.594 22.336 12.177 1.00 65.12 402 VAL A O 1
ATOM 3205 N N . CYS A 1 403 ? 80.872 23.763 12.390 1.00 67.81 403 CYS A N 1
ATOM 3206 C CA . CYS A 1 403 ? 80.439 23.293 13.715 1.00 67.81 403 CYS A CA 1
ATOM 3207 C C . CYS A 1 403 ? 79.132 22.482 13.712 1.00 67.81 403 CYS A C 1
ATOM 3209 O O . CYS A 1 403 ? 78.711 22.024 14.768 1.00 67.81 403 CYS A O 1
ATOM 3211 N N . LEU A 1 404 ? 78.481 22.314 12.553 1.00 63.31 404 LEU A N 1
ATOM 3212 C CA . LEU A 1 404 ? 77.222 21.573 12.388 1.00 63.31 404 LEU A CA 1
ATOM 3213 C C . LEU A 1 404 ? 76.095 22.026 13.339 1.00 63.31 404 LEU A C 1
ATOM 3215 O O . LEU A 1 404 ? 75.243 21.236 13.731 1.00 63.31 404 LEU A O 1
ATOM 3219 N N . GLN A 1 405 ? 76.042 23.317 13.676 1.00 72.81 405 GLN A N 1
ATOM 3220 C CA . GLN A 1 405 ? 74.919 23.915 14.403 1.00 72.81 405 GLN A CA 1
ATOM 3221 C C . GLN A 1 405 ? 73.920 24.566 13.430 1.00 72.81 405 GLN A C 1
ATOM 3223 O O . GLN A 1 405 ? 74.307 25.088 12.382 1.00 72.81 405 GLN A O 1
ATOM 3228 N N . LEU A 1 406 ? 72.626 24.511 13.759 1.00 62.72 406 LEU A N 1
ATOM 3229 C CA . LEU A 1 406 ? 71.533 25.076 12.957 1.00 62.72 406 LEU A CA 1
ATOM 3230 C C . LEU A 1 406 ? 71.468 26.608 13.076 1.00 62.72 406 LEU A C 1
ATOM 3232 O O . LEU A 1 406 ? 71.738 27.167 14.140 1.00 62.72 406 LEU A O 1
ATOM 3236 N N . LEU A 1 407 ? 71.097 27.274 11.977 1.00 62.91 407 LEU A N 1
ATOM 3237 C CA . LEU A 1 407 ? 70.998 28.734 11.863 1.00 62.91 407 LEU A CA 1
ATOM 3238 C C . LEU A 1 407 ? 69.539 29.170 11.679 1.00 62.91 407 LEU A C 1
ATOM 3240 O O . LEU A 1 407 ? 68.740 28.451 11.074 1.00 62.91 407 LEU A O 1
ATOM 3244 N N . SER A 1 408 ? 69.205 30.376 12.148 1.00 61.09 408 SER A N 1
ATOM 3245 C CA . SER A 1 408 ? 67.889 30.986 11.911 1.00 61.09 408 SER A CA 1
ATOM 3246 C C . SER A 1 408 ? 67.628 31.196 10.412 1.00 61.09 408 SER A C 1
ATOM 3248 O O . SER A 1 408 ? 68.558 31.383 9.627 1.00 61.09 408 SER A O 1
ATOM 3250 N N . LYS A 1 409 ? 66.357 31.160 9.987 1.00 59.66 409 LYS A N 1
ATOM 3251 C CA . LYS A 1 409 ? 65.980 31.429 8.587 1.00 59.66 409 LYS A CA 1
ATOM 3252 C C . LYS A 1 409 ? 65.846 32.919 8.259 1.00 59.66 409 LYS A C 1
ATOM 3254 O O . LYS A 1 409 ? 66.005 33.264 7.092 1.00 59.66 409 LYS A O 1
ATOM 3259 N N . THR A 1 410 ? 65.581 33.773 9.251 1.00 57.94 410 THR A N 1
ATOM 3260 C CA . THR A 1 410 ? 65.334 35.218 9.071 1.00 57.94 410 THR A CA 1
ATOM 3261 C C . THR A 1 410 ? 66.602 36.054 9.199 1.00 57.94 410 THR A C 1
ATOM 3263 O O . THR A 1 410 ? 66.854 36.898 8.348 1.00 57.94 410 THR A O 1
ATOM 3266 N N . ASP A 1 411 ? 67.448 35.749 10.183 1.00 50.84 411 ASP A N 1
ATOM 3267 C CA . ASP A 1 411 ? 68.851 36.166 10.197 1.00 50.84 411 ASP A CA 1
ATOM 3268 C C . ASP A 1 411 ? 69.749 34.915 10.242 1.00 50.84 411 ASP A C 1
ATOM 3270 O O . ASP A 1 411 ? 70.062 34.409 11.320 1.00 50.84 411 ASP A O 1
ATOM 3274 N N . PRO A 1 412 ? 70.164 34.365 9.084 1.00 61.41 412 PRO A N 1
ATOM 3275 C CA . PRO A 1 412 ? 71.044 33.197 9.043 1.00 61.41 412 PRO A CA 1
ATOM 3276 C C . PRO A 1 412 ? 72.484 33.515 9.438 1.00 61.41 412 PRO A C 1
ATOM 3278 O O . PRO A 1 412 ? 73.198 32.631 9.912 1.00 61.41 412 PRO A O 1
ATOM 3281 N N . TYR A 1 413 ? 72.895 34.775 9.286 1.00 63.47 413 TYR A N 1
ATOM 3282 C CA . TYR A 1 413 ? 74.118 35.285 9.900 1.00 63.47 413 TYR A CA 1
ATOM 3283 C C . TYR A 1 413 ? 73.898 35.575 11.395 1.00 63.47 413 TYR A C 1
ATOM 3285 O O . TYR A 1 413 ? 74.844 35.709 12.155 1.00 63.47 413 TYR A O 1
ATOM 3293 N N . GLY A 1 414 ? 72.655 35.485 11.852 1.00 52.62 414 GLY A N 1
ATOM 3294 C CA . GLY A 1 414 ? 72.219 35.505 13.235 1.00 52.62 414 GLY A CA 1
ATOM 3295 C C . GLY A 1 414 ? 72.320 34.180 13.975 1.00 52.62 414 GLY A C 1
ATOM 3296 O O . GLY A 1 414 ? 72.014 34.131 15.157 1.00 52.62 414 GLY A O 1
ATOM 3297 N N . HIS A 1 415 ? 72.862 33.120 13.374 1.00 58.53 415 HIS A N 1
ATOM 3298 C CA . HIS A 1 415 ? 73.576 32.126 14.190 1.00 58.53 415 HIS A CA 1
ATOM 3299 C C . HIS A 1 415 ? 74.859 32.715 14.797 1.00 58.53 415 HIS A C 1
ATOM 3301 O O . HIS A 1 415 ? 75.264 32.337 15.893 1.00 58.53 415 HIS A O 1
ATOM 3307 N N . PHE A 1 416 ? 75.436 33.708 14.123 1.00 54.25 416 PHE A N 1
ATOM 3308 C CA . PHE A 1 416 ? 76.447 34.595 14.674 1.00 54.25 416 PHE A CA 1
ATOM 3309 C C . PHE A 1 416 ? 75.785 35.769 15.489 1.00 54.25 416 PHE A C 1
ATOM 3311 O O . PHE A 1 416 ? 76.510 36.641 15.952 1.00 54.25 416 PHE A O 1
ATOM 3318 N N . ASN A 1 417 ? 74.442 35.724 15.737 1.00 48.00 417 ASN A N 1
ATOM 3319 C CA . ASN A 1 417 ? 73.572 36.524 16.661 1.00 48.00 417 ASN A CA 1
ATOM 3320 C C . ASN A 1 417 ? 72.627 35.598 17.519 1.00 48.00 417 ASN A C 1
ATOM 3322 O O . ASN A 1 417 ? 73.179 34.767 18.244 1.00 48.00 417 ASN A O 1
ATOM 3326 N N . ARG A 1 418 ? 71.257 35.698 17.485 1.00 35.88 418 ARG A N 1
ATOM 3327 C CA . ARG A 1 418 ? 70.292 34.664 18.028 1.00 35.88 418 ARG A CA 1
ATOM 3328 C C . ARG A 1 418 ? 68.830 34.490 17.442 1.00 35.88 418 ARG A C 1
ATOM 3330 O O . ARG A 1 418 ? 68.687 33.611 16.594 1.00 35.88 418 ARG A O 1
ATOM 3337 N N . PRO A 1 419 ? 67.715 35.104 17.947 1.00 36.69 419 PRO A N 1
ATOM 3338 C CA . PRO A 1 419 ? 66.464 34.342 18.266 1.00 36.69 419 PRO A CA 1
ATOM 3339 C C . PRO A 1 419 ? 65.094 34.808 17.658 1.00 36.69 419 PRO A C 1
ATOM 3341 O O . PRO A 1 419 ? 65.026 35.843 17.005 1.00 36.69 419 PRO A O 1
ATOM 3344 N N . GLY A 1 420 ? 63.984 34.068 17.918 1.00 35.12 420 GLY A N 1
ATOM 3345 C CA . GLY A 1 420 ? 62.561 34.411 17.601 1.00 35.12 420 GLY A CA 1
ATOM 3346 C C . GLY A 1 420 ? 61.513 33.327 18.017 1.00 35.12 420 GLY A C 1
ATOM 3347 O O . GLY A 1 420 ? 61.934 32.219 18.348 1.00 35.12 420 GLY A O 1
ATOM 3348 N N . MET A 1 421 ? 60.182 33.604 18.040 1.00 28.91 421 MET A N 1
ATOM 3349 C CA . MET A 1 421 ? 59.115 32.639 18.475 1.00 28.91 421 MET A CA 1
ATOM 3350 C C . MET A 1 421 ? 57.642 32.930 18.000 1.00 28.91 421 MET A C 1
ATOM 3352 O O . MET A 1 421 ? 57.447 33.782 17.140 1.00 28.91 421 MET A O 1
ATOM 3356 N N . TYR A 1 422 ? 56.626 32.200 18.527 1.00 28.00 422 TYR A N 1
ATOM 3357 C CA . TYR A 1 422 ? 55.184 32.125 18.116 1.00 28.00 422 TYR A CA 1
ATOM 3358 C C . TYR A 1 422 ? 54.160 32.806 19.084 1.00 28.00 422 TYR A C 1
ATOM 3360 O O . TYR A 1 422 ? 54.524 32.948 20.247 1.00 28.00 422 TYR A O 1
ATOM 3368 N N . HIS A 1 423 ? 52.889 33.080 18.671 1.00 29.66 423 HIS A N 1
ATOM 3369 C CA . HIS A 1 423 ? 51.563 33.065 19.413 1.00 29.66 423 HIS A CA 1
ATOM 3370 C C . HIS A 1 423 ? 50.419 33.739 18.560 1.00 29.66 423 HIS A C 1
ATOM 3372 O O . HIS A 1 423 ? 50.772 34.343 17.552 1.00 29.66 423 HIS A O 1
ATOM 3378 N N . PHE A 1 424 ? 49.099 33.812 18.887 1.00 28.09 424 PHE A N 1
ATOM 3379 C CA . PHE A 1 424 ? 48.029 32.832 19.283 1.00 28.09 424 PHE A CA 1
ATOM 3380 C C . PHE A 1 424 ? 46.610 33.533 19.344 1.00 28.09 424 PHE A C 1
ATOM 3382 O O . PHE A 1 424 ? 46.566 34.734 19.096 1.00 28.09 424 PHE A O 1
ATOM 3389 N N . LEU A 1 425 ? 45.514 32.837 19.762 1.00 27.28 425 LEU A N 1
ATOM 3390 C CA . LEU A 1 425 ? 44.176 33.336 20.276 1.00 27.28 425 LEU A CA 1
ATOM 3391 C C . LEU A 1 425 ? 43.085 33.826 19.249 1.00 27.28 425 LEU A C 1
ATOM 3393 O O . LEU A 1 425 ? 43.452 34.068 18.108 1.00 27.28 425 LEU A O 1
ATOM 3397 N N . VAL A 1 426 ? 41.772 34.099 19.535 1.00 29.39 426 VAL A N 1
ATOM 3398 C CA . VAL A 1 426 ? 40.615 33.544 20.362 1.00 29.39 426 VAL A CA 1
ATOM 3399 C C . VAL A 1 426 ? 39.458 34.620 20.434 1.00 29.39 426 VAL A C 1
ATOM 3401 O O . VAL A 1 426 ? 39.820 35.790 20.399 1.00 29.39 426 VAL A O 1
ATOM 3404 N N . ILE A 1 427 ? 38.115 34.445 20.612 1.00 30.03 427 ILE A N 1
ATOM 3405 C CA . ILE A 1 427 ? 37.053 33.401 20.396 1.00 30.03 427 ILE A CA 1
ATOM 3406 C C . ILE A 1 427 ? 35.615 33.964 20.753 1.00 30.03 427 ILE A C 1
ATOM 3408 O O . ILE A 1 427 ? 35.552 35.008 21.396 1.00 30.03 427 ILE A O 1
ATOM 3412 N N . LEU A 1 428 ? 34.500 33.240 20.462 1.00 29.22 428 LEU A N 1
ATOM 3413 C CA . LEU A 1 428 ? 33.082 33.406 20.961 1.00 29.22 428 LEU A CA 1
ATOM 3414 C C . LEU A 1 428 ? 32.248 34.633 20.448 1.00 29.22 428 LEU A C 1
ATOM 3416 O O . LEU A 1 428 ? 32.806 35.452 19.729 1.00 29.22 428 LEU A O 1
ATOM 3420 N N . LEU A 1 429 ? 30.915 34.824 20.667 1.00 29.31 429 LEU A N 1
ATOM 3421 C CA . LEU A 1 429 ? 29.878 34.225 21.572 1.00 29.31 429 LEU A CA 1
ATOM 3422 C C . LEU A 1 429 ? 28.446 34.092 20.907 1.00 29.31 429 LEU A C 1
ATOM 3424 O O . LEU A 1 429 ? 28.370 33.705 19.748 1.00 29.31 429 LEU A O 1
ATOM 3428 N N . ILE A 1 430 ? 27.323 34.314 21.637 1.00 28.69 430 ILE A N 1
ATOM 3429 C CA . ILE A 1 430 ? 25.881 33.926 21.401 1.00 28.69 430 ILE A CA 1
ATOM 3430 C C . ILE A 1 430 ? 24.951 35.131 21.855 1.00 28.69 430 ILE A C 1
ATOM 3432 O O . ILE A 1 430 ? 25.506 36.011 22.510 1.00 28.69 430 ILE A O 1
ATOM 3436 N N . VAL A 1 431 ? 23.649 35.392 21.517 1.00 28.89 431 VAL A N 1
ATOM 3437 C CA . VAL A 1 431 ? 22.334 34.744 21.891 1.00 28.89 431 VAL A CA 1
ATOM 3438 C C . VAL A 1 431 ? 21.067 35.270 21.124 1.00 28.89 431 VAL A C 1
ATOM 3440 O O . VAL A 1 431 ? 20.971 36.454 20.828 1.00 28.89 431 VAL A O 1
ATOM 3443 N N . ALA A 1 432 ? 20.075 34.378 20.915 1.00 31.66 432 ALA A N 1
ATOM 3444 C CA . ALA A 1 432 ? 18.594 34.481 20.731 1.00 31.66 432 ALA A CA 1
ATOM 3445 C C . ALA A 1 432 ? 17.845 35.730 20.170 1.00 31.66 432 ALA A C 1
ATOM 3447 O O . ALA A 1 432 ? 17.596 36.708 20.873 1.00 31.66 432 ALA A O 1
ATOM 3448 N N . SER A 1 433 ? 17.212 35.560 18.999 1.00 28.11 433 SER A N 1
ATOM 3449 C CA . SER A 1 433 ? 15.748 35.716 18.772 1.00 28.11 433 SER A CA 1
ATOM 3450 C C . SER A 1 433 ? 15.362 35.184 17.374 1.00 28.11 433 SER A C 1
ATOM 3452 O O . SER A 1 433 ? 16.244 34.933 16.561 1.00 28.11 433 SER A O 1
ATOM 3454 N N . ASN A 1 434 ? 14.058 35.001 17.118 1.00 26.89 434 ASN A N 1
ATOM 3455 C CA . ASN A 1 434 ? 13.442 34.387 15.924 1.00 26.89 434 ASN A CA 1
ATOM 3456 C C . ASN A 1 434 ? 13.682 32.875 15.737 1.00 26.89 434 ASN A C 1
ATOM 3458 O O . ASN A 1 434 ? 14.751 32.429 15.328 1.00 26.89 434 ASN A O 1
ATOM 3462 N N . LEU A 1 435 ? 12.607 32.098 15.913 1.00 32.56 435 LEU A N 1
ATOM 3463 C CA . LEU A 1 435 ? 12.426 30.817 15.228 1.00 32.56 435 LEU A CA 1
ATOM 3464 C C . LEU A 1 435 ? 12.146 31.108 13.746 1.00 32.56 435 LEU A C 1
ATOM 3466 O O . LEU A 1 435 ? 10.989 31.201 13.337 1.00 32.56 435 LEU A O 1
ATOM 3470 N N . ASN A 1 436 ? 13.197 31.285 12.945 1.00 27.59 436 ASN A N 1
ATOM 3471 C CA . ASN A 1 436 ? 13.045 31.140 11.502 1.00 27.59 436 ASN A CA 1
ATOM 3472 C C . ASN A 1 436 ? 12.810 29.657 11.195 1.00 27.59 436 ASN A C 1
ATOM 3474 O O . ASN A 1 436 ? 13.572 28.800 11.638 1.00 27.59 436 ASN A O 1
ATOM 3478 N N . ILE A 1 437 ? 11.766 29.375 10.416 1.00 34.84 437 ILE A N 1
ATOM 3479 C CA . ILE A 1 437 ? 11.598 28.090 9.730 1.00 34.84 437 ILE A CA 1
ATOM 3480 C C . ILE A 1 437 ? 12.834 27.893 8.841 1.00 34.84 437 ILE A C 1
ATOM 3482 O O . ILE A 1 437 ? 13.239 28.839 8.162 1.00 34.84 437 ILE A O 1
ATOM 3486 N N . ASP A 1 438 ? 13.452 26.711 8.891 1.00 36.28 438 ASP A N 1
ATOM 3487 C CA . ASP A 1 438 ? 14.823 26.525 8.402 1.00 36.28 438 ASP A CA 1
ATOM 3488 C C . ASP A 1 438 ? 14.908 26.623 6.865 1.00 36.28 438 ASP A C 1
ATOM 3490 O O . ASP A 1 438 ? 14.514 25.727 6.110 1.00 36.28 438 ASP A O 1
ATOM 3494 N N . ALA A 1 439 ? 15.348 27.791 6.398 1.00 32.62 439 ALA A N 1
ATOM 3495 C CA . ALA A 1 439 ? 15.194 28.238 5.023 1.00 32.62 439 ALA A CA 1
ATOM 3496 C C . ALA A 1 439 ? 16.381 27.804 4.152 1.00 32.62 439 ALA A C 1
ATOM 3498 O O . ALA A 1 439 ? 17.264 28.601 3.839 1.00 32.62 439 ALA A O 1
ATOM 3499 N N . GLY A 1 440 ? 16.354 26.541 3.722 1.00 44.56 440 GLY A N 1
ATOM 3500 C CA . GLY A 1 440 ? 17.240 26.018 2.680 1.00 44.56 440 GLY A CA 1
ATOM 3501 C C . GLY A 1 440 ? 18.619 25.605 3.191 1.00 44.56 440 GLY A C 1
ATOM 3502 O O . GLY A 1 440 ? 19.614 26.288 2.951 1.00 44.56 440 GLY A O 1
ATOM 3503 N N . ARG A 1 441 ? 18.705 24.434 3.835 1.00 52.00 441 ARG A N 1
ATOM 3504 C CA . ARG A 1 441 ? 19.984 23.807 4.197 1.00 52.00 441 ARG A CA 1
ATOM 3505 C C . ARG A 1 441 ? 20.667 23.235 2.944 1.00 52.00 441 ARG A C 1
ATOM 3507 O O . ARG A 1 441 ? 20.557 22.054 2.631 1.00 52.00 441 ARG A O 1
ATOM 3514 N N . THR A 1 442 ? 21.333 24.109 2.188 1.00 56.38 442 THR A N 1
ATOM 3515 C CA . THR A 1 442 ? 22.058 23.771 0.945 1.00 56.38 442 THR A CA 1
ATOM 3516 C C . THR A 1 442 ? 23.542 23.465 1.158 1.00 56.38 442 THR A C 1
ATOM 3518 O O . THR A 1 442 ? 24.221 23.082 0.209 1.00 56.38 442 THR A O 1
ATOM 3521 N N . ASP A 1 443 ? 24.070 23.660 2.371 1.00 64.69 443 ASP A N 1
ATOM 3522 C CA . ASP A 1 443 ? 25.439 23.291 2.743 1.00 64.69 443 ASP A CA 1
ATOM 3523 C C . ASP A 1 443 ? 25.435 22.107 3.717 1.00 64.69 443 ASP A C 1
ATOM 3525 O O . ASP A 1 443 ? 24.790 22.137 4.762 1.00 64.69 443 ASP A O 1
ATOM 3529 N N . TRP A 1 444 ? 26.204 21.078 3.365 1.00 72.50 444 TRP A N 1
ATOM 3530 C CA . TRP A 1 444 ? 26.422 19.855 4.139 1.00 72.50 444 TRP A CA 1
ATOM 3531 C C . TRP A 1 444 ? 27.845 19.797 4.725 1.00 72.50 444 TRP A C 1
ATOM 3533 O O . TRP A 1 444 ? 28.407 18.725 4.964 1.00 72.50 444 TRP A O 1
ATOM 3543 N N . SER A 1 445 ? 28.489 20.951 4.927 1.00 81.00 445 SER A N 1
ATOM 3544 C CA . SER A 1 445 ? 29.813 21.047 5.551 1.00 81.00 445 SER A CA 1
ATOM 3545 C C . SER A 1 445 ? 29.845 20.469 6.971 1.00 81.00 445 SER A C 1
ATOM 3547 O O . SER A 1 445 ? 30.803 19.774 7.311 1.00 81.00 445 SER A O 1
ATOM 3549 N N . GLU A 1 446 ? 28.788 20.673 7.762 1.00 81.56 446 GLU A N 1
ATOM 3550 C CA . GLU A 1 446 ? 28.661 20.152 9.131 1.00 81.56 446 GLU A CA 1
ATOM 3551 C C . GLU A 1 446 ? 28.591 18.619 9.181 1.00 81.56 446 GLU A C 1
ATOM 3553 O O . GLU A 1 446 ? 29.194 17.998 10.054 1.00 81.56 446 GLU A O 1
ATOM 3558 N N . GLU A 1 447 ? 27.938 17.988 8.204 1.00 87.25 447 GLU A N 1
ATOM 3559 C CA . GLU A 1 447 ? 27.811 16.526 8.100 1.00 87.25 447 GLU A CA 1
ATOM 3560 C C . GLU A 1 447 ? 29.146 15.806 7.866 1.00 87.25 447 GLU A C 1
ATOM 3562 O O . GLU A 1 447 ? 29.265 14.602 8.096 1.00 87.25 447 GLU A O 1
ATOM 3567 N N . LYS A 1 448 ? 30.187 16.532 7.443 1.00 88.75 448 LYS A N 1
ATOM 3568 C CA . LYS A 1 448 ? 31.553 15.995 7.322 1.00 88.75 448 LYS A CA 1
ATOM 3569 C C . LYS A 1 448 ? 32.203 15.774 8.694 1.00 88.75 448 LYS A C 1
ATOM 3571 O O . LYS A 1 448 ? 33.262 15.153 8.775 1.00 88.75 448 LYS A O 1
ATOM 3576 N N . ASN A 1 449 ? 31.591 16.277 9.768 1.00 92.00 449 ASN A N 1
ATOM 3577 C CA . ASN A 1 449 ? 32.033 16.110 11.145 1.00 92.00 449 ASN A CA 1
ATOM 3578 C C . ASN A 1 449 ? 31.175 15.044 11.868 1.00 92.00 449 ASN A C 1
ATOM 3580 O O . ASN A 1 449 ? 29.962 15.224 11.997 1.00 92.00 449 ASN A O 1
ATOM 3584 N N . PRO A 1 450 ? 31.777 13.971 12.424 1.00 94.56 450 PRO A N 1
ATOM 3585 C CA . PRO A 1 450 ? 31.059 12.963 13.208 1.00 94.56 450 PRO A CA 1
ATOM 3586 C C . PRO A 1 450 ? 30.215 13.511 14.369 1.00 94.56 450 PRO A C 1
ATOM 3588 O O . PRO A 1 450 ? 29.269 12.848 14.786 1.00 94.56 450 PRO A O 1
ATOM 3591 N N . SER A 1 451 ? 30.510 14.708 14.897 1.00 93.00 451 SER A N 1
ATOM 3592 C CA . SER A 1 451 ? 29.691 15.306 15.960 1.00 93.00 451 SER A CA 1
ATOM 3593 C C . SER A 1 451 ? 28.253 15.607 15.531 1.00 93.00 451 SER A C 1
ATOM 3595 O O . SER A 1 451 ? 27.368 15.516 16.374 1.00 93.00 451 SER A O 1
ATOM 3597 N N . PHE A 1 452 ? 28.007 15.928 14.253 1.00 89.56 452 PHE A N 1
ATOM 3598 C CA . PHE A 1 452 ? 26.653 16.167 13.740 1.00 89.56 452 PHE A CA 1
ATOM 3599 C C . PHE A 1 452 ? 25.799 14.893 13.839 1.00 89.56 452 PHE A C 1
ATOM 3601 O O . PHE A 1 452 ? 24.748 14.889 14.477 1.00 89.56 452 PHE A O 1
ATOM 3608 N N . TRP A 1 453 ? 26.303 13.781 13.298 1.00 89.94 453 TRP A N 1
ATOM 3609 C CA . TRP A 1 453 ? 25.614 12.487 13.320 1.00 89.94 453 TRP A CA 1
ATOM 3610 C C . TRP A 1 453 ? 25.432 11.932 14.737 1.00 89.94 453 TRP A C 1
ATOM 3612 O O . TRP A 1 453 ? 24.369 11.405 15.057 1.00 89.94 453 TRP A O 1
ATOM 3622 N N . ASN A 1 454 ? 26.438 12.091 15.603 1.00 92.62 454 ASN A N 1
ATOM 3623 C CA . ASN A 1 454 ? 26.351 11.671 17.004 1.00 92.62 454 ASN A CA 1
ATOM 3624 C C . ASN A 1 454 ? 25.276 12.450 17.782 1.00 92.62 454 ASN A C 1
ATOM 3626 O O . ASN A 1 454 ? 24.570 11.860 18.596 1.00 92.62 454 ASN A O 1
ATOM 3630 N N . GLU A 1 455 ? 25.139 13.756 17.536 1.00 89.06 455 GLU A N 1
ATOM 3631 C CA . GLU A 1 455 ? 24.114 14.587 18.178 1.00 89.06 455 GLU A CA 1
ATOM 3632 C C . GLU A 1 455 ? 22.712 14.266 17.643 1.00 89.06 455 GLU A C 1
ATOM 3634 O O . GLU A 1 455 ? 21.787 14.080 18.432 1.00 89.06 455 GLU A O 1
ATOM 3639 N N . GLN A 1 456 ? 22.560 14.096 16.325 1.00 88.12 456 GLN A N 1
ATOM 3640 C CA . GLN A 1 456 ? 21.291 13.680 15.719 1.00 88.12 456 GLN A CA 1
ATOM 3641 C C . GLN A 1 456 ? 20.817 12.323 16.271 1.00 88.12 456 GLN A C 1
ATOM 3643 O O . GLN A 1 456 ? 19.651 12.174 16.637 1.00 88.12 456 GLN A O 1
ATOM 3648 N N . ALA A 1 457 ? 21.728 11.351 16.404 1.00 89.38 457 ALA A N 1
ATOM 3649 C CA . ALA A 1 457 ? 21.431 10.052 17.004 1.00 89.38 457 ALA A CA 1
ATOM 3650 C C . ALA A 1 457 ? 21.086 10.156 18.502 1.00 89.38 457 ALA A C 1
ATOM 3652 O O . ALA A 1 457 ? 20.174 9.474 18.967 1.00 89.38 457 ALA A O 1
ATOM 3653 N N . ARG A 1 458 ? 21.762 11.029 19.267 1.00 93.38 458 ARG A N 1
ATOM 3654 C CA . ARG A 1 458 ? 21.419 11.287 20.678 1.00 93.38 458 ARG A CA 1
ATOM 3655 C C . ARG A 1 458 ? 19.998 11.838 20.815 1.00 93.38 458 ARG A C 1
ATOM 3657 O O . ARG A 1 458 ? 19.260 11.395 21.692 1.00 93.38 458 ARG A O 1
ATOM 3664 N N . LEU A 1 459 ? 19.619 12.789 19.960 1.00 86.12 459 LEU A N 1
ATOM 3665 C CA . LEU A 1 459 ? 18.299 13.421 19.983 1.00 86.12 459 LEU A CA 1
ATOM 3666 C C . LEU A 1 459 ? 17.175 12.434 19.634 1.00 86.12 459 LEU A C 1
ATOM 3668 O O . LEU A 1 459 ? 16.166 12.418 20.338 1.00 86.12 459 LEU A O 1
ATOM 3672 N N . ASP A 1 460 ? 17.361 11.573 18.628 1.00 84.50 460 ASP A N 1
ATOM 3673 C CA . ASP A 1 460 ? 16.407 10.498 18.310 1.00 84.50 460 ASP A CA 1
ATOM 3674 C C . ASP A 1 460 ? 16.263 9.490 19.465 1.00 84.50 460 ASP A C 1
ATOM 3676 O O . ASP A 1 460 ? 15.150 9.194 19.906 1.00 84.50 460 ASP A O 1
ATOM 3680 N N . ILE A 1 461 ? 17.382 9.016 20.025 1.00 89.19 461 ILE A N 1
ATOM 3681 C CA . ILE A 1 461 ? 17.371 8.078 21.156 1.00 89.19 461 ILE A CA 1
ATOM 3682 C C . ILE A 1 461 ? 16.648 8.698 22.362 1.00 89.19 461 ILE A C 1
ATOM 3684 O O . ILE A 1 461 ? 15.831 8.035 23.002 1.00 89.19 461 ILE A O 1
ATOM 3688 N N . GLU A 1 462 ? 16.886 9.976 22.666 1.00 88.94 462 GLU A N 1
ATOM 3689 C CA . GLU A 1 462 ? 16.187 10.666 23.752 1.00 88.94 462 GLU A CA 1
ATOM 3690 C C . GLU A 1 462 ? 14.703 10.919 23.462 1.00 88.94 462 GLU A C 1
ATOM 3692 O O . GLU A 1 462 ? 13.901 10.839 24.393 1.00 88.94 462 GLU A O 1
ATOM 3697 N N . TYR A 1 463 ? 14.312 11.184 22.213 1.00 82.44 463 TYR A N 1
ATOM 3698 C CA . TYR A 1 463 ? 12.904 11.263 21.814 1.00 82.44 463 TYR A CA 1
ATOM 3699 C C . TYR A 1 463 ? 12.203 9.914 22.027 1.00 82.44 463 TYR A C 1
ATOM 3701 O O . TYR A 1 463 ? 11.176 9.843 22.707 1.00 82.44 463 TYR A O 1
ATOM 3709 N N . ASN A 1 464 ? 12.802 8.829 21.533 1.00 85.31 464 ASN A N 1
ATOM 3710 C CA . ASN A 1 464 ? 12.242 7.483 21.619 1.00 85.31 464 ASN A CA 1
ATOM 3711 C C . ASN A 1 464 ? 12.186 6.944 23.061 1.00 85.31 464 ASN A C 1
ATOM 3713 O O . ASN A 1 464 ? 11.198 6.309 23.422 1.00 85.31 464 ASN A O 1
ATOM 3717 N N . ILE A 1 465 ? 13.166 7.257 23.920 1.00 90.25 465 ILE A N 1
ATOM 3718 C CA . ILE A 1 465 ? 13.138 6.904 25.356 1.00 90.25 465 ILE A CA 1
ATOM 3719 C C . ILE A 1 465 ? 12.045 7.668 26.123 1.00 90.25 465 ILE A C 1
ATOM 3721 O O . ILE A 1 465 ? 11.465 7.131 27.066 1.00 90.25 465 ILE A O 1
ATOM 3725 N N . ARG A 1 466 ? 11.753 8.921 25.751 1.00 87.12 466 ARG A N 1
ATOM 3726 C CA . ARG A 1 466 ? 10.727 9.752 26.414 1.00 87.12 466 ARG A CA 1
ATOM 3727 C C . ARG A 1 466 ? 9.302 9.458 25.926 1.00 87.12 466 ARG A C 1
ATOM 3729 O O . ARG A 1 466 ? 8.347 9.987 26.498 1.00 87.12 466 ARG A O 1
ATOM 3736 N N . ARG A 1 467 ? 9.143 8.658 24.868 1.00 84.44 467 ARG A N 1
ATOM 3737 C CA . ARG A 1 467 ? 7.854 8.381 24.227 1.00 84.44 467 ARG A CA 1
ATOM 3738 C C . ARG A 1 467 ? 6.952 7.548 25.137 1.00 84.44 467 ARG A C 1
ATOM 3740 O O . ARG A 1 467 ? 7.342 6.490 25.620 1.00 84.44 467 ARG A O 1
ATOM 3747 N N . THR A 1 468 ? 5.720 8.007 25.340 1.00 90.31 468 THR A N 1
ATOM 3748 C CA . THR A 1 468 ? 4.700 7.286 26.114 1.00 90.31 468 THR A CA 1
ATOM 3749 C C . THR A 1 468 ? 3.656 6.663 25.189 1.00 90.31 468 THR A C 1
ATOM 3751 O O . THR A 1 468 ? 3.317 7.210 24.140 1.00 90.31 468 THR A O 1
ATOM 3754 N N . GLU A 1 469 ? 3.149 5.488 25.557 1.00 93.94 469 GLU A N 1
ATOM 3755 C CA . GLU A 1 469 ? 2.115 4.799 24.785 1.00 93.94 469 GLU A CA 1
ATOM 3756 C C . GLU A 1 469 ? 0.741 5.424 25.059 1.00 93.94 469 GLU A C 1
ATOM 3758 O O . GLU A 1 469 ? 0.145 5.201 26.116 1.00 93.94 469 GLU A O 1
ATOM 3763 N N . ASN A 1 470 ? 0.192 6.167 24.094 1.00 95.06 470 ASN A N 1
ATOM 3764 C CA . ASN A 1 470 ? -1.199 6.605 24.178 1.00 95.06 470 ASN A CA 1
ATOM 3765 C C . ASN A 1 470 ? -2.126 5.374 24.092 1.00 95.06 470 ASN A C 1
ATOM 3767 O O . ASN A 1 470 ? -2.164 4.671 23.078 1.00 95.06 470 ASN A O 1
ATOM 3771 N N . LYS A 1 471 ? -2.836 5.103 25.193 1.00 95.38 471 LYS A N 1
ATOM 3772 C CA . LYS A 1 471 ? -3.739 3.956 25.394 1.00 95.38 471 LYS A CA 1
ATOM 3773 C C . LYS A 1 471 ? -5.197 4.377 25.639 1.00 95.38 471 LYS A C 1
ATOM 3775 O O . LYS A 1 471 ? -6.003 3.555 26.075 1.00 95.38 471 LYS A O 1
ATOM 3780 N N . ARG A 1 472 ? -5.550 5.639 25.347 1.00 94.12 472 ARG A N 1
ATOM 3781 C CA . ARG A 1 472 ? -6.947 6.118 25.343 1.00 94.12 472 ARG A CA 1
ATOM 3782 C C . ARG A 1 472 ? -7.741 5.436 24.219 1.00 94.12 472 ARG A C 1
ATOM 3784 O O . ARG A 1 472 ? -7.156 4.778 23.365 1.00 94.12 472 ARG A O 1
ATOM 3791 N N . THR A 1 473 ? -9.063 5.553 24.216 1.00 95.31 473 THR A N 1
ATOM 3792 C CA . THR A 1 473 ? -9.875 5.146 23.056 1.00 95.31 473 THR A CA 1
ATOM 3793 C C . THR A 1 473 ? -9.834 6.266 22.021 1.00 95.31 473 THR A C 1
ATOM 3795 O O . THR A 1 473 ? -9.954 7.434 22.386 1.00 95.31 473 THR A O 1
ATOM 3798 N N . ALA A 1 474 ? -9.644 5.935 20.744 1.00 97.25 474 ALA A N 1
ATOM 3799 C CA . ALA A 1 474 ? -9.688 6.919 19.668 1.00 97.25 474 ALA A CA 1
ATOM 3800 C C . ALA A 1 474 ? -11.124 7.446 19.504 1.00 97.25 474 ALA A C 1
ATOM 3802 O O . ALA A 1 474 ? -12.035 6.665 19.223 1.00 97.25 474 ALA A O 1
ATOM 3803 N N . LYS A 1 475 ? -11.340 8.761 19.665 1.00 95.69 475 LYS A N 1
ATOM 3804 C CA . LYS A 1 475 ? -12.633 9.382 19.324 1.00 95.69 475 LYS A CA 1
ATOM 3805 C C . LYS A 1 475 ? -12.805 9.414 17.806 1.00 95.69 475 LYS A C 1
ATOM 3807 O O . LYS A 1 475 ? -13.890 9.127 17.312 1.00 95.69 475 LYS A O 1
ATOM 3812 N N . ASN A 1 476 ? -11.737 9.743 17.082 1.00 98.31 476 ASN A N 1
ATOM 3813 C CA . ASN A 1 476 ? -11.735 9.825 15.624 1.00 98.31 476 ASN A CA 1
ATOM 3814 C C . ASN A 1 476 ? -10.642 8.920 15.045 1.00 98.31 476 ASN A C 1
ATOM 3816 O O . ASN A 1 476 ? -9.599 8.717 15.672 1.00 98.31 476 ASN A O 1
ATOM 3820 N N . VAL A 1 477 ? -10.853 8.430 13.827 1.00 98.81 477 VAL A N 1
ATOM 3821 C CA . VAL A 1 477 ? -9.862 7.674 13.054 1.00 98.81 477 VAL A CA 1
ATOM 3822 C C . VAL A 1 477 ? -9.756 8.304 11.669 1.00 98.81 477 VAL A C 1
ATOM 3824 O O . VAL A 1 477 ? -10.768 8.485 10.993 1.00 98.81 477 VAL A O 1
ATOM 3827 N N . ILE A 1 478 ? -8.539 8.630 11.237 1.00 98.94 478 ILE A N 1
ATOM 3828 C CA . ILE A 1 478 ? -8.265 9.091 9.873 1.00 98.94 478 ILE A CA 1
ATOM 3829 C C . ILE A 1 478 ? -7.288 8.120 9.222 1.00 98.94 478 ILE A C 1
ATOM 3831 O O . ILE A 1 478 ? -6.165 7.933 9.699 1.00 98.94 478 ILE A O 1
ATOM 3835 N N . PHE A 1 479 ? -7.744 7.504 8.137 1.00 98.94 479 PHE A N 1
ATOM 3836 C CA . PHE A 1 479 ? -6.995 6.538 7.355 1.00 98.94 479 PHE A CA 1
ATOM 3837 C C . PHE A 1 479 ? -6.574 7.169 6.028 1.00 98.94 479 PHE A C 1
ATOM 3839 O O . PHE A 1 479 ? -7.413 7.545 5.208 1.00 98.94 479 PHE A O 1
ATOM 3846 N N . PHE A 1 480 ? -5.265 7.295 5.837 1.00 98.94 480 PHE A N 1
ATOM 3847 C CA . PHE A 1 480 ? -4.639 7.841 4.643 1.00 98.94 480 PHE A CA 1
ATOM 3848 C C . PHE A 1 480 ? -4.053 6.710 3.798 1.00 98.94 480 PHE A C 1
ATOM 3850 O O . PHE A 1 480 ? -3.254 5.911 4.293 1.00 98.94 480 PHE A O 1
ATOM 3857 N N . LEU A 1 481 ? -4.396 6.683 2.513 1.00 98.94 481 LEU A N 1
ATOM 3858 C CA . LEU A 1 481 ? -3.907 5.687 1.566 1.00 98.94 481 LEU A CA 1
ATOM 3859 C C . LEU A 1 481 ? -3.243 6.359 0.366 1.00 98.94 481 LEU A C 1
ATOM 3861 O O . LEU A 1 481 ? -3.888 7.094 -0.380 1.00 98.94 481 LEU A O 1
ATOM 3865 N N . GLY A 1 482 ? -1.953 6.102 0.175 1.00 98.81 482 GLY A N 1
ATOM 3866 C CA . GLY A 1 482 ? -1.302 6.355 -1.103 1.00 98.81 482 GLY A CA 1
ATOM 3867 C C . GLY A 1 482 ? -1.494 5.129 -1.986 1.00 98.81 482 GLY A C 1
ATOM 3868 O O . GLY A 1 482 ? -0.814 4.128 -1.768 1.00 98.81 482 GLY A O 1
ATOM 3869 N N . ASP A 1 483 ? -2.419 5.193 -2.942 1.00 98.81 483 ASP A N 1
ATOM 3870 C CA . ASP A 1 483 ? -2.649 4.137 -3.942 1.00 98.81 483 ASP A CA 1
ATOM 3871 C C . ASP A 1 483 ? -1.322 3.861 -4.678 1.00 98.81 483 ASP A C 1
ATOM 3873 O O . ASP A 1 483 ? -0.684 4.797 -5.177 1.00 98.81 483 ASP A O 1
ATOM 3877 N N . GLY A 1 484 ? -0.831 2.618 -4.640 1.00 98.12 484 GLY A N 1
ATOM 3878 C CA . GLY A 1 484 ? 0.438 2.218 -5.269 1.00 98.12 484 GLY A CA 1
ATOM 3879 C C . GLY A 1 484 ? 1.735 2.819 -4.681 1.00 98.12 484 GLY A C 1
ATOM 3880 O O . GLY A 1 484 ? 2.801 2.703 -5.298 1.00 98.12 484 GLY A O 1
ATOM 3881 N N . MET A 1 485 ? 1.669 3.490 -3.526 1.00 98.50 485 MET A N 1
ATOM 3882 C CA . MET A 1 485 ? 2.756 4.210 -2.841 1.00 98.50 485 MET A CA 1
ATOM 3883 C C . MET A 1 485 ? 3.737 3.284 -2.082 1.00 98.50 485 MET A C 1
ATOM 3885 O O . MET A 1 485 ? 3.815 3.280 -0.850 1.00 98.50 485 MET A O 1
ATOM 3889 N N . GLY A 1 486 ? 4.548 2.532 -2.828 1.00 98.12 486 GLY A N 1
ATOM 3890 C CA . GLY A 1 486 ? 5.618 1.683 -2.285 1.00 98.12 486 GLY A CA 1
ATOM 3891 C C . GLY A 1 486 ? 6.729 2.427 -1.521 1.00 98.12 486 GLY A C 1
ATOM 3892 O O . GLY A 1 486 ? 6.862 3.650 -1.589 1.00 98.12 486 GLY A O 1
ATOM 3893 N N . ILE A 1 487 ? 7.600 1.684 -0.824 1.00 98.19 487 ILE A N 1
ATOM 3894 C CA . ILE A 1 487 ? 8.723 2.245 -0.032 1.00 98.19 487 ILE A CA 1
ATOM 3895 C C . ILE A 1 487 ? 9.702 3.049 -0.914 1.00 98.19 487 ILE A C 1
ATOM 3897 O O . ILE A 1 487 ? 10.257 4.072 -0.488 1.00 98.19 487 ILE A O 1
ATOM 3901 N N . SER A 1 488 ? 9.890 2.613 -2.163 1.00 98.12 488 SER A N 1
ATOM 3902 C CA . SER A 1 488 ? 10.637 3.346 -3.189 1.00 98.12 488 SER A CA 1
ATOM 3903 C C . SER A 1 488 ? 9.970 4.688 -3.512 1.00 98.12 488 SER A C 1
ATOM 3905 O O . SER A 1 488 ? 10.660 5.709 -3.529 1.00 98.12 488 SER A O 1
ATOM 3907 N N . THR A 1 489 ? 8.645 4.714 -3.691 1.00 98.69 489 THR A N 1
ATOM 3908 C CA . THR A 1 489 ? 7.840 5.927 -3.930 1.00 98.69 489 THR A CA 1
ATOM 3909 C C . THR A 1 489 ? 7.888 6.894 -2.749 1.00 98.69 489 THR A C 1
ATOM 3911 O O . THR A 1 489 ? 8.165 8.070 -2.965 1.00 98.69 489 THR A O 1
ATOM 3914 N N . VAL A 1 490 ? 7.732 6.414 -1.507 1.00 98.56 490 VAL A N 1
ATOM 3915 C CA . VAL A 1 490 ? 7.891 7.228 -0.281 1.00 98.56 490 VAL A CA 1
ATOM 3916 C C . VAL A 1 490 ? 9.259 7.916 -0.257 1.00 98.56 490 VAL A C 1
ATOM 3918 O O . VAL A 1 490 ? 9.362 9.127 -0.065 1.00 98.56 490 VAL A O 1
ATOM 3921 N N . THR A 1 491 ? 10.328 7.163 -0.528 1.00 98.44 491 THR A N 1
ATOM 3922 C CA . THR A 1 491 ? 11.699 7.693 -0.477 1.00 98.44 491 THR A CA 1
ATOM 3923 C C . THR A 1 491 ? 11.995 8.674 -1.617 1.00 98.44 491 THR A C 1
ATOM 3925 O O . THR A 1 491 ? 12.558 9.742 -1.378 1.00 98.44 491 THR A O 1
ATOM 3928 N N . ALA A 1 492 ? 11.586 8.368 -2.850 1.00 98.25 492 ALA A N 1
ATOM 3929 C CA . ALA A 1 492 ? 11.741 9.292 -3.973 1.00 98.25 492 ALA A CA 1
ATOM 3930 C C . ALA A 1 492 ? 10.867 10.552 -3.803 1.00 98.25 492 ALA A C 1
ATOM 3932 O O . ALA A 1 492 ? 11.276 11.651 -4.179 1.00 98.25 492 ALA A O 1
ATOM 3933 N N . GLY A 1 493 ? 9.693 10.408 -3.183 1.00 98.00 493 GLY A N 1
ATOM 3934 C CA . GLY A 1 493 ? 8.768 11.484 -2.843 1.00 98.00 493 GLY A CA 1
ATOM 3935 C C . GLY A 1 493 ? 9.291 12.415 -1.745 1.00 98.00 493 GLY A C 1
ATOM 3936 O O . GLY A 1 493 ? 9.183 13.633 -1.882 1.00 98.00 493 GLY A O 1
ATOM 3937 N N . ARG A 1 494 ? 9.946 11.877 -0.706 1.00 98.12 494 ARG A N 1
ATOM 3938 C CA . ARG A 1 494 ? 10.712 12.648 0.296 1.00 98.12 494 ARG A CA 1
ATOM 3939 C C . ARG A 1 494 ? 11.771 13.524 -0.375 1.00 98.12 494 ARG A C 1
ATOM 3941 O O . ARG A 1 494 ? 11.770 14.741 -0.181 1.00 98.12 494 ARG A O 1
ATOM 3948 N N . ILE A 1 495 ? 12.602 12.915 -1.230 1.00 97.25 495 ILE A N 1
ATOM 3949 C CA . ILE A 1 495 ? 13.639 13.621 -1.998 1.00 97.25 495 ILE A CA 1
ATOM 3950 C C . ILE A 1 495 ? 13.003 14.714 -2.859 1.00 97.25 495 ILE A C 1
ATOM 3952 O O . ILE A 1 495 ? 13.438 15.867 -2.819 1.00 97.25 495 ILE A O 1
ATOM 3956 N N . ARG A 1 496 ? 11.920 14.389 -3.577 1.00 96.12 496 ARG A N 1
ATOM 3957 C CA . ARG A 1 496 ? 11.180 15.357 -4.391 1.00 96.12 496 ARG A CA 1
ATOM 3958 C C . ARG A 1 496 ? 10.671 16.539 -3.561 1.00 96.12 496 ARG A C 1
ATOM 3960 O O . ARG A 1 496 ? 10.834 17.680 -3.995 1.00 96.12 496 ARG A O 1
ATOM 3967 N N . LYS A 1 497 ? 10.097 16.287 -2.380 1.00 97.06 497 LYS A N 1
ATOM 3968 C CA . LYS A 1 497 ? 9.539 17.320 -1.497 1.00 97.06 497 LYS A CA 1
ATOM 3969 C C . LYS A 1 497 ? 10.609 18.283 -0.987 1.00 97.06 497 LYS A C 1
ATOM 3971 O O . LYS A 1 497 ? 10.430 19.494 -1.098 1.00 97.06 497 LYS A O 1
ATOM 3976 N N . GLY A 1 498 ? 11.744 17.767 -0.511 1.00 95.06 498 GLY A N 1
ATOM 3977 C CA . GLY A 1 498 ? 12.869 18.608 -0.094 1.00 95.06 498 GLY A CA 1
ATOM 3978 C C . GLY A 1 498 ? 13.454 19.429 -1.251 1.00 95.06 498 GLY A C 1
ATOM 3979 O O . GLY A 1 498 ? 13.678 20.629 -1.100 1.00 95.06 498 GLY A O 1
ATOM 3980 N N . GLN A 1 499 ? 13.594 18.831 -2.441 1.00 93.00 499 GLN A N 1
ATOM 3981 C CA . GLN A 1 499 ? 14.075 19.529 -3.642 1.00 93.00 499 GLN A CA 1
ATOM 3982 C C . GLN A 1 499 ? 13.116 20.631 -4.122 1.00 93.00 499 GLN A C 1
ATOM 3984 O O . GLN A 1 499 ? 13.567 21.682 -4.577 1.00 93.00 499 GLN A O 1
ATOM 3989 N N . MET A 1 500 ? 11.798 20.457 -3.964 1.00 91.94 500 MET A N 1
ATOM 3990 C CA . MET A 1 500 ? 10.809 21.521 -4.214 1.00 91.94 500 MET A CA 1
ATOM 3991 C C . MET A 1 500 ? 10.923 22.700 -3.236 1.00 91.94 500 MET A C 1
ATOM 3993 O O . MET A 1 500 ? 10.507 23.806 -3.573 1.00 91.94 500 MET A O 1
ATOM 3997 N N . LEU A 1 501 ? 11.514 22.487 -2.058 1.00 89.50 501 LEU A N 1
ATOM 3998 C CA . LEU A 1 501 ? 11.790 23.512 -1.047 1.00 89.50 501 LEU A CA 1
ATOM 3999 C C . LEU A 1 501 ? 13.228 24.066 -1.128 1.00 89.50 501 LEU A C 1
ATOM 4001 O O . LEU A 1 501 ? 13.659 24.793 -0.235 1.00 89.50 501 LEU A O 1
ATOM 4005 N N . GLY A 1 502 ? 13.980 23.731 -2.185 1.00 87.81 502 GLY A N 1
ATOM 4006 C CA . GLY A 1 502 ? 15.364 24.175 -2.379 1.00 87.81 502 GLY A CA 1
ATOM 4007 C C . GLY A 1 502 ? 16.388 23.494 -1.463 1.00 87.81 502 GLY A C 1
ATOM 4008 O O . GLY A 1 502 ? 17.502 23.992 -1.326 1.00 87.81 502 GLY A O 1
ATOM 4009 N N . GLN A 1 503 ? 16.023 22.378 -0.829 1.00 89.06 503 GLN A N 1
ATOM 4010 C CA . GLN A 1 503 ? 16.920 21.537 -0.032 1.00 89.06 503 GLN A CA 1
ATOM 4011 C C . GLN A 1 503 ? 17.490 20.386 -0.883 1.00 89.06 503 GLN A C 1
ATOM 4013 O O . GLN A 1 503 ? 17.071 20.173 -2.021 1.00 89.06 503 GLN A O 1
ATOM 4018 N N . LEU A 1 504 ? 18.443 19.627 -0.334 1.00 89.44 504 LEU A N 1
ATOM 4019 C CA . LEU A 1 504 ? 19.083 18.495 -1.027 1.00 89.44 504 LEU A CA 1
ATOM 4020 C C . LEU A 1 504 ? 18.090 17.338 -1.257 1.00 89.44 504 LEU A C 1
ATOM 4022 O O . LEU A 1 504 ? 17.942 16.855 -2.382 1.00 89.44 504 LEU A O 1
ATOM 4026 N N . GLY A 1 505 ? 17.324 17.001 -0.214 1.00 92.69 505 GLY A N 1
ATOM 4027 C CA . GLY A 1 505 ? 16.103 16.196 -0.284 1.00 92.69 505 GLY A CA 1
ATOM 4028 C C . GLY A 1 505 ? 16.182 14.845 0.422 1.00 92.69 505 GLY A C 1
ATOM 4029 O O . GLY A 1 505 ? 15.180 14.392 0.967 1.00 92.69 505 GLY A O 1
ATOM 4030 N N . GLU A 1 506 ? 17.349 14.208 0.464 1.00 93.50 506 GLU A N 1
ATOM 4031 C CA . GLU A 1 506 ? 17.522 12.878 1.065 1.00 93.50 506 GLU A CA 1
ATOM 4032 C C . GLU A 1 506 ? 17.332 12.876 2.592 1.00 93.50 506 GLU A C 1
ATOM 4034 O O . GLU A 1 506 ? 16.893 11.873 3.154 1.00 93.50 506 GLU A O 1
ATOM 4039 N N . ASP A 1 507 ? 17.641 14.005 3.233 1.00 89.44 507 ASP A N 1
ATOM 4040 C CA . ASP A 1 507 ? 17.531 14.290 4.669 1.00 89.44 507 ASP A CA 1
ATOM 4041 C C . ASP A 1 507 ? 16.249 15.043 5.066 1.00 89.44 507 ASP A C 1
ATOM 4043 O O . ASP A 1 507 ? 16.037 15.320 6.247 1.00 89.44 507 ASP A O 1
ATOM 4047 N N . PHE A 1 508 ? 15.384 15.373 4.103 1.00 93.25 508 PHE A N 1
ATOM 4048 C CA . PHE A 1 508 ? 14.076 15.957 4.395 1.00 93.25 508 PHE A CA 1
ATOM 4049 C C . PHE A 1 508 ? 13.200 14.944 5.151 1.00 93.25 508 PHE A C 1
ATOM 4051 O O . PHE A 1 508 ? 13.262 13.755 4.864 1.00 93.25 508 PHE A O 1
ATOM 4058 N N . ILE A 1 509 ? 12.349 15.389 6.080 1.00 92.25 509 ILE A N 1
ATOM 4059 C CA . ILE A 1 509 ? 11.425 14.503 6.811 1.00 92.25 509 ILE A CA 1
ATOM 4060 C C . ILE A 1 509 ? 9.991 14.880 6.441 1.00 92.25 509 ILE A C 1
ATOM 4062 O O . ILE A 1 509 ? 9.536 15.989 6.732 1.00 92.25 509 ILE A O 1
ATOM 4066 N N . THR A 1 510 ? 9.277 13.961 5.790 1.00 94.19 510 THR A N 1
ATOM 4067 C CA . THR A 1 510 ? 7.884 14.180 5.365 1.00 94.19 510 THR A CA 1
ATOM 4068 C C . THR A 1 510 ? 6.905 14.212 6.544 1.00 94.19 510 THR A C 1
ATOM 4070 O O . THR A 1 510 ? 7.233 13.840 7.671 1.00 94.19 510 THR A O 1
ATOM 4073 N N . GLU A 1 511 ? 5.685 14.696 6.314 1.00 96.19 511 GLU A N 1
ATOM 4074 C CA . GLU A 1 511 ? 4.658 14.805 7.354 1.00 96.19 511 GLU A CA 1
ATOM 4075 C C . GLU A 1 511 ? 4.216 13.430 7.876 1.00 96.19 511 GLU A C 1
ATOM 4077 O O . GLU A 1 511 ? 3.917 13.324 9.070 1.00 96.19 511 GLU A O 1
ATOM 4082 N N . MET A 1 512 ? 4.233 12.390 7.029 1.00 93.44 512 MET A N 1
ATOM 4083 C CA . MET A 1 512 ? 4.020 10.991 7.428 1.00 93.44 512 MET A CA 1
ATOM 4084 C C . MET A 1 512 ? 5.220 10.364 8.160 1.00 93.44 512 MET A C 1
ATOM 4086 O O . MET A 1 512 ? 5.031 9.595 9.097 1.00 93.44 512 MET A O 1
ATOM 4090 N N . GLU A 1 513 ? 6.458 10.733 7.820 1.00 94.75 513 GLU A N 1
ATOM 4091 C CA . GLU A 1 513 ? 7.669 10.188 8.465 1.00 94.75 513 GLU A CA 1
ATOM 4092 C C . GLU A 1 513 ? 7.900 10.717 9.891 1.00 94.75 513 GLU A C 1
ATOM 4094 O O . GLU A 1 513 ? 8.681 10.145 10.646 1.00 94.75 513 GLU A O 1
ATOM 4099 N N . GLN A 1 514 ? 7.181 11.767 10.295 1.00 92.06 514 GLN A N 1
ATOM 4100 C CA . GLN A 1 514 ? 7.132 12.254 11.680 1.00 92.06 514 GLN A CA 1
ATOM 4101 C C . GLN A 1 514 ? 6.232 11.407 12.604 1.00 92.06 514 GLN A C 1
ATOM 4103 O O . GLN A 1 514 ? 6.144 11.694 13.800 1.00 92.06 514 GLN A O 1
ATOM 4108 N N . PHE A 1 515 ? 5.504 10.417 12.073 1.00 94.75 515 PHE A N 1
ATOM 4109 C CA . PHE A 1 515 ? 4.586 9.596 12.865 1.00 94.75 515 PHE A CA 1
ATOM 4110 C C . PHE A 1 515 ? 5.367 8.699 13.835 1.00 94.75 515 PHE A C 1
ATOM 4112 O O . PHE A 1 515 ? 6.437 8.180 13.528 1.00 94.75 515 PHE A O 1
ATOM 4119 N N . SER A 1 516 ? 4.815 8.487 15.029 1.00 89.81 516 SER A N 1
ATOM 4120 C CA . SER A 1 516 ? 5.549 7.884 16.147 1.00 89.81 516 SER A CA 1
ATOM 4121 C C . SER A 1 516 ? 5.788 6.373 16.042 1.00 89.81 516 SER A C 1
ATOM 4123 O O . SER A 1 516 ? 6.551 5.825 16.843 1.00 89.81 516 SER A O 1
ATOM 4125 N N . HIS A 1 517 ? 5.142 5.689 15.095 1.00 96.44 517 HIS A N 1
ATOM 4126 C CA . HIS A 1 517 ? 5.250 4.245 14.892 1.00 96.44 517 HIS A CA 1
ATOM 4127 C C . HIS A 1 517 ? 5.290 3.897 13.403 1.00 96.44 517 HIS A C 1
ATOM 4129 O O . HIS A 1 517 ? 4.578 4.505 12.604 1.00 96.44 517 HIS A O 1
ATOM 4135 N N . LEU A 1 518 ? 6.111 2.900 13.064 1.00 96.62 518 LEU A N 1
ATOM 4136 C CA . LEU A 1 518 ? 6.309 2.379 11.716 1.00 96.62 518 LEU A CA 1
ATOM 4137 C C . LEU A 1 518 ? 6.297 0.843 11.742 1.00 96.62 518 LEU A C 1
ATOM 4139 O O . LEU A 1 518 ? 6.975 0.217 12.564 1.00 96.62 518 LEU A O 1
ATOM 4143 N N . GLY A 1 519 ? 5.575 0.249 10.798 1.00 98.31 519 GLY A N 1
ATOM 4144 C CA . GLY A 1 519 ? 5.599 -1.176 10.484 1.00 98.31 519 GLY A CA 1
ATOM 4145 C C . GLY A 1 519 ? 5.546 -1.439 8.977 1.00 98.31 519 GLY A C 1
ATOM 4146 O O . GLY A 1 519 ? 5.543 -0.510 8.170 1.00 98.31 519 GLY A O 1
ATOM 4147 N N . LEU A 1 520 ? 5.499 -2.718 8.613 1.00 98.75 520 LEU A N 1
ATOM 4148 C CA . LEU A 1 520 ? 5.408 -3.215 7.240 1.00 98.75 520 LEU A CA 1
ATOM 4149 C C . LEU A 1 520 ? 4.175 -4.109 7.081 1.00 98.75 520 LEU A C 1
ATOM 4151 O O . LEU A 1 520 ? 3.900 -4.931 7.957 1.00 98.75 520 LEU A O 1
ATOM 4155 N N . ALA A 1 521 ? 3.443 -3.963 5.978 1.00 98.75 521 ALA A N 1
ATOM 4156 C CA . ALA A 1 521 ? 2.241 -4.731 5.665 1.00 98.75 521 ALA A CA 1
ATOM 4157 C C . ALA A 1 521 ? 2.425 -5.591 4.409 1.00 98.75 521 ALA A C 1
ATOM 4159 O O . ALA A 1 521 ? 2.775 -5.079 3.348 1.00 98.75 521 ALA A O 1
ATOM 4160 N N . LYS A 1 522 ? 2.126 -6.889 4.528 1.00 98.81 522 LYS A N 1
ATOM 4161 C CA . LYS A 1 522 ? 2.219 -7.870 3.436 1.00 98.81 522 LYS A CA 1
ATOM 4162 C C . LYS A 1 522 ? 0.987 -7.803 2.524 1.00 98.81 522 LYS A C 1
ATOM 4164 O O . LYS A 1 522 ? -0.129 -8.081 2.979 1.00 98.81 522 LYS A O 1
ATOM 4169 N N . THR A 1 523 ? 1.198 -7.491 1.248 1.00 98.62 523 THR A N 1
ATOM 4170 C CA . THR A 1 523 ? 0.177 -7.027 0.279 1.00 98.62 523 THR A CA 1
ATOM 4171 C C . THR A 1 523 ? -0.470 -8.115 -0.589 1.00 98.62 523 THR A C 1
ATOM 4173 O O . THR A 1 523 ? -1.448 -7.839 -1.277 1.00 98.62 523 THR A O 1
ATOM 4176 N N . TYR A 1 524 ? 0.023 -9.359 -0.548 1.00 98.62 524 TYR A N 1
ATOM 4177 C CA . TYR A 1 524 ? -0.554 -10.486 -1.303 1.00 98.62 524 TYR A CA 1
ATOM 4178 C C . TYR A 1 524 ? -2.046 -10.715 -0.987 1.00 98.62 524 TYR A C 1
ATOM 4180 O O . TYR A 1 524 ? -2.466 -10.557 0.164 1.00 98.62 524 TYR A O 1
ATOM 4188 N N . CYS A 1 525 ? -2.831 -11.143 -1.977 1.00 97.44 525 CYS A N 1
ATOM 4189 C CA . CYS A 1 525 ? -4.247 -11.506 -1.823 1.00 97.44 525 CYS A CA 1
ATOM 4190 C C . CYS A 1 525 ? -4.436 -13.035 -1.807 1.00 97.44 525 CYS A C 1
ATOM 4192 O O . CYS A 1 525 ? -3.456 -13.777 -1.788 1.00 97.44 525 CYS A O 1
ATOM 4194 N N . THR A 1 526 ? -5.675 -13.531 -1.737 1.00 97.50 526 THR A N 1
ATOM 4195 C CA . THR A 1 526 ? -5.919 -14.979 -1.543 1.00 97.50 526 THR A CA 1
ATOM 4196 C C . THR A 1 526 ? -5.536 -15.851 -2.743 1.00 97.50 526 THR A C 1
ATOM 4198 O O . THR A 1 526 ? -5.258 -17.032 -2.552 1.00 97.50 526 THR A O 1
ATOM 4201 N N . ASP A 1 527 ? -5.458 -15.276 -3.946 1.00 95.56 527 ASP A N 1
ATOM 4202 C CA . ASP A 1 527 ? -5.146 -15.976 -5.197 1.00 95.56 527 ASP A CA 1
ATOM 4203 C C . ASP A 1 527 ? -3.902 -15.435 -5.943 1.00 95.56 527 ASP A C 1
ATOM 4205 O O . ASP A 1 527 ? -3.350 -16.150 -6.780 1.00 95.56 527 ASP A O 1
ATOM 4209 N N . HIS A 1 528 ? -3.394 -14.231 -5.623 1.00 96.25 528 HIS A N 1
ATOM 4210 C CA . HIS A 1 528 ? -2.209 -13.641 -6.277 1.00 96.25 528 HIS A CA 1
ATOM 4211 C C . HIS A 1 528 ? -1.167 -13.064 -5.301 1.00 96.25 528 HIS A C 1
ATOM 4213 O O . HIS A 1 528 ? -1.488 -12.381 -4.325 1.00 96.25 528 HIS A O 1
ATOM 4219 N N . GLN A 1 529 ? 0.117 -13.271 -5.632 1.00 97.50 529 GLN A N 1
ATOM 4220 C CA . GLN A 1 529 ? 1.271 -12.714 -4.906 1.00 97.50 529 GLN A CA 1
ATOM 4221 C C . GLN A 1 529 ? 1.334 -11.183 -5.001 1.00 97.50 529 GLN A C 1
ATOM 4223 O O . GLN A 1 529 ? 1.494 -10.504 -3.992 1.00 97.50 529 GLN A O 1
ATOM 4228 N N . THR A 1 530 ? 1.169 -10.641 -6.210 1.00 97.44 530 THR A N 1
ATOM 4229 C CA . THR A 1 530 ? 0.958 -9.210 -6.450 1.00 97.44 530 THR A CA 1
ATOM 4230 C C . THR A 1 530 ? -0.541 -8.976 -6.570 1.00 97.44 530 THR A C 1
ATOM 4232 O O . THR A 1 530 ? -1.164 -9.472 -7.507 1.00 97.44 530 THR A O 1
ATOM 4235 N N . SER A 1 531 ? -1.116 -8.262 -5.605 1.00 96.00 531 SER A N 1
ATOM 4236 C CA . SER A 1 531 ? -2.546 -7.955 -5.576 1.00 96.00 531 SER A CA 1
ATOM 4237 C C . SER A 1 531 ? -2.895 -6.715 -6.404 1.00 96.00 531 SER A C 1
ATOM 4239 O O . SER A 1 531 ? -2.030 -5.931 -6.797 1.00 96.00 531 SER A O 1
ATOM 4241 N N . ASP A 1 532 ? -4.190 -6.515 -6.631 1.00 98.06 532 ASP A N 1
ATOM 4242 C CA . ASP A 1 532 ? -4.780 -5.265 -7.083 1.00 98.06 532 ASP A CA 1
ATOM 4243 C C . ASP A 1 532 ? -5.470 -4.512 -5.935 1.00 98.06 532 ASP A C 1
ATOM 4245 O O . ASP A 1 532 ? -5.792 -5.100 -4.897 1.00 98.06 532 ASP A O 1
ATOM 4249 N N . SER A 1 533 ? -5.750 -3.231 -6.184 1.00 98.56 533 SER A N 1
ATOM 4250 C CA . SER A 1 533 ? -6.399 -2.282 -5.267 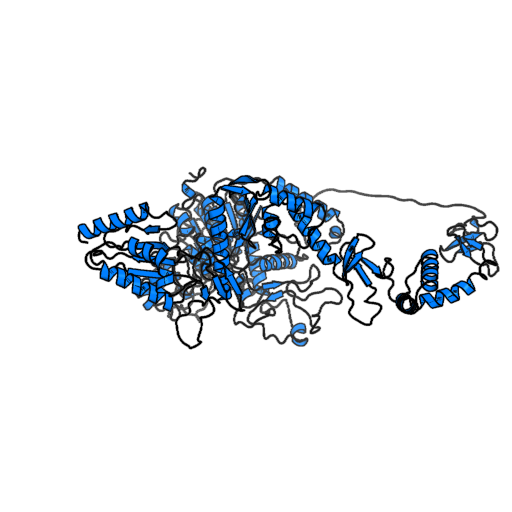1.00 98.56 533 SER A CA 1
ATOM 4251 C C . SER A 1 533 ? -7.749 -2.722 -4.679 1.00 98.56 533 SER A C 1
ATOM 4253 O O . SER A 1 533 ? -8.179 -2.177 -3.668 1.00 98.56 533 SER A O 1
ATOM 4255 N N . ALA A 1 534 ? -8.453 -3.687 -5.284 1.00 98.69 534 ALA A N 1
ATOM 4256 C CA . ALA A 1 534 ? -9.735 -4.172 -4.769 1.00 98.69 534 ALA A CA 1
ATOM 4257 C C . ALA A 1 534 ? -9.553 -5.153 -3.599 1.00 98.69 534 ALA A C 1
ATOM 4259 O O . ALA A 1 534 ? -10.125 -4.968 -2.518 1.00 98.69 534 ALA A O 1
ATOM 4260 N N . ALA A 1 535 ? -8.696 -6.162 -3.775 1.00 98.56 535 ALA A N 1
ATOM 4261 C CA . ALA A 1 535 ? -8.458 -7.161 -2.740 1.00 98.56 535 ALA A CA 1
ATOM 4262 C C . ALA A 1 535 ? -7.614 -6.614 -1.571 1.00 98.56 535 ALA A C 1
ATOM 4264 O O . ALA A 1 535 ? -7.835 -7.003 -0.420 1.00 98.56 535 ALA A O 1
ATOM 4265 N N . THR A 1 536 ? -6.703 -5.669 -1.836 1.00 98.69 536 THR A N 1
ATOM 4266 C CA . THR A 1 536 ? -5.930 -4.948 -0.804 1.00 98.69 536 THR A CA 1
ATOM 4267 C C . THR A 1 536 ? -6.813 -3.997 -0.002 1.00 98.69 536 THR A C 1
ATOM 4269 O O . THR A 1 536 ? -6.773 -4.020 1.227 1.00 98.69 536 THR A O 1
ATOM 4272 N N . ALA A 1 537 ? -7.675 -3.207 -0.651 1.00 98.75 537 ALA A N 1
ATOM 4273 C CA . ALA A 1 537 ? -8.603 -2.330 0.057 1.00 98.75 537 ALA A CA 1
ATOM 4274 C C . ALA A 1 537 ? -9.641 -3.120 0.866 1.00 98.75 537 ALA A C 1
ATOM 4276 O O . ALA A 1 537 ? -9.943 -2.747 1.999 1.00 98.75 537 ALA A O 1
ATOM 4277 N N . THR A 1 538 ? -10.112 -4.264 0.362 1.00 98.81 538 THR A N 1
ATOM 4278 C CA . THR A 1 538 ? -10.963 -5.176 1.145 1.00 98.81 538 THR A CA 1
ATOM 4279 C C . THR A 1 538 ? -10.238 -5.683 2.403 1.00 98.81 538 THR A C 1
ATOM 4281 O O . THR A 1 538 ? -10.837 -5.730 3.478 1.00 98.81 538 THR A O 1
ATOM 4284 N N . ALA A 1 539 ? -8.925 -5.938 2.340 1.00 98.81 539 ALA A N 1
ATOM 4285 C CA . ALA A 1 539 ? -8.127 -6.217 3.537 1.00 98.81 539 ALA A CA 1
ATOM 4286 C C . ALA A 1 539 ? -8.009 -4.996 4.471 1.00 98.81 539 ALA A C 1
ATOM 4288 O O . ALA A 1 539 ? -8.217 -5.127 5.680 1.00 98.81 539 ALA A O 1
ATOM 4289 N N . LEU A 1 540 ? -7.715 -3.811 3.931 1.00 98.88 540 LEU A N 1
ATOM 4290 C CA . LEU A 1 540 ? -7.538 -2.567 4.692 1.00 98.88 540 LEU A CA 1
ATOM 4291 C C . LEU A 1 540 ? -8.816 -2.067 5.385 1.00 98.88 540 LEU A C 1
ATOM 4293 O O . LEU A 1 540 ? -8.709 -1.428 6.434 1.00 98.88 540 LEU A O 1
ATOM 4297 N N . PHE A 1 541 ? -9.999 -2.366 4.838 1.00 98.81 541 PHE A N 1
ATOM 4298 C CA . PHE A 1 541 ? -11.286 -1.921 5.378 1.00 98.81 541 PHE A CA 1
ATOM 4299 C C . PHE A 1 541 ? -12.087 -3.020 6.078 1.00 98.81 541 PHE A C 1
ATOM 4301 O O . PHE A 1 541 ? -12.630 -2.751 7.147 1.00 98.81 541 PHE A O 1
ATOM 4308 N N . CYS A 1 542 ? -12.156 -4.237 5.533 1.00 98.62 542 CYS A N 1
ATOM 4309 C CA . CYS A 1 542 ? -12.971 -5.332 6.083 1.00 98.62 542 CYS A CA 1
ATOM 4310 C C . CYS A 1 542 ? -12.176 -6.320 6.949 1.00 98.62 542 CYS A C 1
ATOM 4312 O O . CYS A 1 542 ? -12.746 -7.225 7.555 1.00 98.62 542 CYS A O 1
ATOM 4314 N N . GLY A 1 543 ? -10.851 -6.171 7.025 1.00 98.44 543 GLY A N 1
ATOM 4315 C CA . GLY A 1 543 ? -10.007 -6.990 7.894 1.00 98.44 543 GLY A CA 1
ATOM 4316 C C . GLY A 1 543 ? -9.884 -8.459 7.477 1.00 98.44 543 GLY A C 1
ATOM 4317 O O . GLY A 1 543 ? -9.445 -9.283 8.282 1.00 98.44 543 GLY A O 1
ATOM 4318 N N . VAL A 1 544 ? -10.228 -8.785 6.228 1.00 98.44 544 VAL A N 1
ATOM 4319 C CA . VAL A 1 544 ? -10.091 -10.112 5.608 1.00 98.44 544 VAL A CA 1
ATOM 4320 C C . VAL A 1 544 ? -9.439 -9.972 4.234 1.00 98.44 544 VAL A C 1
ATOM 4322 O O . VAL A 1 544 ? -9.682 -8.995 3.534 1.00 98.44 544 VAL A O 1
ATOM 4325 N N . LYS A 1 545 ? -8.595 -10.928 3.833 1.00 98.50 545 LYS A N 1
ATOM 4326 C CA . LYS A 1 545 ? -8.043 -10.940 2.470 1.00 98.50 545 LYS A CA 1
ATOM 4327 C C . LYS A 1 545 ? -9.063 -11.546 1.501 1.00 98.50 545 LYS A C 1
ATOM 4329 O O . LYS A 1 545 ? -9.720 -12.530 1.835 1.00 98.50 545 LYS A O 1
ATOM 4334 N N . ALA A 1 546 ? -9.168 -10.945 0.320 1.00 97.69 546 ALA A N 1
ATOM 4335 C CA . ALA A 1 546 ? -10.125 -11.298 -0.727 1.00 97.69 546 ALA A CA 1
ATOM 4336 C C . ALA A 1 546 ? -9.422 -11.867 -1.975 1.00 97.69 546 ALA A C 1
ATOM 4338 O O . ALA A 1 546 ? -8.192 -12.000 -1.990 1.00 97.69 546 ALA A O 1
ATOM 4339 N N . ALA A 1 547 ? -10.188 -12.223 -3.008 1.00 97.00 547 ALA A N 1
ATOM 4340 C CA . ALA A 1 547 ? -9.671 -12.628 -4.320 1.00 97.00 547 ALA A CA 1
ATOM 4341 C C . ALA A 1 547 ? -9.483 -11.410 -5.244 1.00 97.00 547 ALA A C 1
ATOM 4343 O O . ALA A 1 547 ? -10.206 -10.415 -5.117 1.00 97.00 547 ALA A O 1
ATOM 4344 N N . LEU A 1 548 ? -8.528 -11.476 -6.174 1.00 97.69 548 LEU A N 1
ATOM 4345 C CA . LEU A 1 548 ? -8.150 -10.361 -7.050 1.00 97.69 548 LEU A CA 1
ATOM 4346 C C . LEU A 1 548 ? -9.354 -9.748 -7.787 1.00 97.69 548 LEU A C 1
ATOM 4348 O O . LEU A 1 548 ? -10.126 -10.441 -8.448 1.00 97.69 548 LEU A O 1
ATOM 4352 N N . GLY A 1 549 ? -9.488 -8.424 -7.738 1.00 97.69 549 GLY A N 1
ATOM 4353 C CA . GLY A 1 549 ? -10.562 -7.683 -8.400 1.00 97.69 549 GLY A CA 1
ATOM 4354 C C . GLY A 1 549 ? -11.931 -7.754 -7.719 1.00 97.69 549 GLY A C 1
ATOM 4355 O O . GLY A 1 549 ? -12.872 -7.168 -8.257 1.00 97.69 549 GLY A O 1
ATOM 4356 N N . THR A 1 550 ? -12.060 -8.424 -6.568 1.00 98.62 550 THR A N 1
ATOM 4357 C CA . THR A 1 550 ? -13.283 -8.417 -5.745 1.00 98.62 550 THR A CA 1
ATOM 4358 C C . THR A 1 550 ? -13.242 -7.296 -4.698 1.00 98.62 550 THR A C 1
ATOM 4360 O O . THR A 1 550 ? -12.181 -6.944 -4.187 1.00 98.62 550 THR A O 1
ATOM 4363 N N . ILE A 1 551 ? -14.403 -6.707 -4.407 1.00 98.69 551 ILE A N 1
ATOM 4364 C CA . ILE A 1 551 ? -14.598 -5.531 -3.548 1.00 98.69 551 ILE A CA 1
ATOM 4365 C C . ILE A 1 551 ? -15.542 -5.915 -2.414 1.00 98.69 551 ILE A C 1
ATOM 4367 O O . ILE A 1 551 ? -16.675 -6.311 -2.685 1.00 98.69 551 ILE A O 1
ATOM 4371 N N . GLY A 1 552 ? -15.109 -5.773 -1.160 1.00 98.31 552 GLY A N 1
ATOM 4372 C CA . GLY A 1 552 ? -15.966 -5.977 0.014 1.00 98.31 552 GLY A CA 1
ATOM 4373 C C . GLY A 1 552 ? -16.476 -7.415 0.181 1.00 98.31 552 GLY A C 1
ATOM 4374 O O . GLY A 1 552 ? -17.511 -7.627 0.814 1.00 98.31 552 GLY A O 1
ATOM 4375 N N . LEU A 1 553 ? -15.787 -8.399 -0.403 1.00 98.31 553 LEU A N 1
ATOM 4376 C CA . LEU A 1 553 ? -16.126 -9.823 -0.339 1.00 98.31 553 LEU A CA 1
ATOM 4377 C C . LEU A 1 553 ? -14.989 -10.627 0.303 1.00 98.31 553 LEU A C 1
ATOM 4379 O O . LEU A 1 553 ? -13.826 -10.241 0.221 1.00 98.31 553 LEU A O 1
ATOM 4383 N N . ASP A 1 554 ? -15.306 -11.755 0.933 1.00 96.25 554 ASP A N 1
ATOM 4384 C CA . ASP A 1 554 ? -14.282 -12.697 1.390 1.00 96.25 554 ASP A CA 1
ATOM 4385 C C . ASP A 1 554 ? -13.727 -13.559 0.235 1.00 96.25 554 ASP A C 1
ATOM 4387 O O . ASP A 1 554 ? -14.324 -13.659 -0.839 1.00 96.25 554 ASP A O 1
ATOM 4391 N N . GLY A 1 555 ? -12.567 -14.188 0.454 1.00 93.62 555 GLY A N 1
ATOM 4392 C CA . GLY A 1 555 ? -11.827 -14.953 -0.562 1.00 93.62 555 GLY A CA 1
ATOM 4393 C C . GLY A 1 555 ? -12.521 -16.193 -1.150 1.00 93.62 555 GLY A C 1
ATOM 4394 O O . GLY A 1 555 ? -11.900 -16.893 -1.944 1.00 93.62 555 GLY A O 1
ATOM 4395 N N . ARG A 1 556 ? -13.775 -16.495 -0.783 1.00 95.19 556 ARG A N 1
ATOM 4396 C CA . ARG A 1 556 ? -14.604 -17.523 -1.443 1.00 95.19 556 ARG A CA 1
ATOM 4397 C C . ARG A 1 556 ? -15.362 -16.991 -2.664 1.00 95.19 556 ARG A C 1
ATOM 4399 O O . ARG A 1 556 ? -15.787 -17.785 -3.501 1.00 95.19 556 ARG A O 1
ATOM 4406 N N . ALA A 1 557 ? -15.551 -15.674 -2.775 1.00 95.06 557 ALA A N 1
ATOM 4407 C CA . ALA A 1 557 ? -16.223 -15.073 -3.923 1.00 95.06 557 ALA A CA 1
ATOM 4408 C C . ALA A 1 557 ? -15.374 -15.192 -5.200 1.00 95.06 557 ALA A C 1
ATOM 4410 O O . ALA A 1 557 ? -14.168 -14.946 -5.191 1.00 95.06 557 ALA A O 1
ATOM 4411 N N . LEU A 1 558 ? -16.012 -15.537 -6.320 1.00 94.25 558 LEU A N 1
ATOM 4412 C CA . LEU A 1 558 ? -15.343 -15.748 -7.602 1.00 94.25 558 LEU A CA 1
ATOM 4413 C C . LEU A 1 558 ? -15.444 -14.493 -8.470 1.00 94.25 558 LEU A C 1
ATOM 4415 O O . LEU A 1 558 ? -16.538 -13.981 -8.731 1.00 94.25 558 LEU A O 1
ATOM 4419 N N . ARG A 1 559 ? -14.297 -14.015 -8.961 1.00 97.19 559 ARG A N 1
ATOM 4420 C CA . ARG A 1 559 ? -14.221 -12.786 -9.757 1.00 97.19 559 ARG A CA 1
ATOM 4421 C C . ARG A 1 559 ? -15.168 -12.826 -10.969 1.00 97.19 559 ARG A C 1
ATOM 4423 O O . ARG A 1 559 ? -15.190 -13.795 -11.725 1.00 97.19 559 ARG A O 1
ATOM 4430 N N . GLY A 1 560 ? -15.952 -11.765 -11.157 1.00 95.88 560 GLY A N 1
ATOM 4431 C CA . GLY A 1 560 ? -16.908 -11.605 -12.260 1.00 95.88 560 GLY A CA 1
ATOM 4432 C C . GLY A 1 560 ? -18.185 -12.454 -12.170 1.00 95.88 560 GLY A C 1
ATOM 4433 O O . GLY A 1 560 ? -19.051 -12.328 -13.038 1.00 95.88 560 GLY A O 1
ATOM 4434 N N . ASN A 1 561 ? -18.344 -13.295 -11.143 1.00 95.88 561 ASN A N 1
ATOM 4435 C CA . ASN A 1 561 ? -19.515 -14.151 -10.954 1.00 95.88 561 ASN A CA 1
ATOM 4436 C C . ASN A 1 561 ? -20.466 -13.542 -9.911 1.00 95.88 561 ASN A C 1
ATOM 4438 O O . ASN A 1 561 ? -20.248 -13.682 -8.706 1.00 95.88 561 ASN A O 1
ATOM 4442 N N . CYS A 1 562 ? -21.545 -12.906 -10.380 1.00 95.19 562 CYS A N 1
ATOM 4443 C CA . CYS A 1 562 ? -22.540 -12.258 -9.522 1.00 95.19 562 CYS A CA 1
ATOM 4444 C C . CYS A 1 562 ? -23.175 -13.217 -8.499 1.00 95.19 562 CYS A C 1
ATOM 4446 O O . CYS A 1 562 ? -23.299 -12.890 -7.321 1.00 95.19 562 CYS A O 1
ATOM 4448 N N . SER A 1 563 ? -23.530 -14.440 -8.901 1.00 94.31 563 SER A N 1
ATOM 4449 C CA . SER A 1 563 ? -24.130 -15.404 -7.974 1.00 94.31 563 SER A CA 1
ATOM 4450 C C . SER A 1 563 ? -23.194 -15.744 -6.805 1.00 94.31 563 SER A C 1
ATOM 4452 O O . SER A 1 563 ? -23.672 -15.932 -5.692 1.00 94.31 563 SER A O 1
ATOM 4454 N N . SER A 1 564 ? -21.872 -15.731 -7.016 1.00 94.62 564 SER A N 1
ATOM 4455 C CA . SER A 1 564 ? -20.877 -16.075 -5.986 1.00 94.62 564 SER A CA 1
ATOM 4456 C C . SER A 1 564 ? -20.616 -15.011 -4.910 1.00 94.62 564 SER A C 1
ATOM 4458 O O . SER A 1 564 ? -19.948 -15.318 -3.927 1.00 94.62 564 SER A O 1
ATOM 4460 N N . SER A 1 565 ? -21.123 -13.777 -5.041 1.00 94.12 565 SER A N 1
ATOM 4461 C CA . SER A 1 565 ? -21.003 -12.781 -3.961 1.00 94.12 565 SER A CA 1
ATOM 4462 C C . SER A 1 565 ? -22.027 -12.990 -2.839 1.00 94.12 565 SER A C 1
ATOM 4464 O O . SER A 1 565 ? -21.826 -12.527 -1.717 1.00 94.12 565 SER A O 1
ATOM 4466 N N . HIS A 1 566 ? -23.126 -13.695 -3.117 1.00 92.50 566 HIS A N 1
ATOM 4467 C CA . HIS A 1 566 ? -24.232 -13.879 -2.181 1.00 92.50 566 HIS A CA 1
ATOM 4468 C C . HIS A 1 566 ? -23.795 -14.692 -0.952 1.00 92.50 566 HIS A C 1
ATOM 4470 O O . HIS A 1 566 ? -23.420 -15.854 -1.059 1.00 92.50 566 HIS A O 1
ATOM 4476 N N . GLY A 1 567 ? -23.859 -14.077 0.234 1.00 93.25 567 GLY A N 1
ATOM 4477 C CA . GLY A 1 567 ? -23.412 -14.706 1.485 1.00 93.25 567 GLY A CA 1
ATOM 4478 C C . GLY A 1 567 ? -21.893 -14.688 1.708 1.00 93.25 567 GLY A C 1
ATOM 4479 O O . GLY A 1 567 ? -21.415 -15.324 2.647 1.00 93.25 567 GLY A O 1
ATOM 4480 N N . HIS A 1 568 ? -21.131 -13.963 0.882 1.00 96.31 568 HIS A N 1
ATOM 4481 C CA . HIS A 1 568 ? -19.676 -13.777 1.020 1.00 96.31 568 HIS A CA 1
ATOM 4482 C C . HIS A 1 568 ? -19.296 -12.302 1.242 1.00 96.31 568 HIS A C 1
ATOM 4484 O O . HIS A 1 568 ? -18.179 -11.886 0.952 1.00 96.31 568 HIS A O 1
ATOM 4490 N N . HIS A 1 569 ? -20.232 -11.488 1.747 1.00 97.00 569 HIS A N 1
ATOM 4491 C CA . HIS A 1 569 ? -19.994 -10.082 2.088 1.00 97.00 569 HIS A CA 1
ATOM 4492 C C . HIS A 1 569 ? -19.089 -9.966 3.320 1.00 97.00 569 HIS A C 1
ATOM 4494 O O . HIS A 1 569 ? -19.394 -10.518 4.379 1.00 97.00 569 HIS A O 1
ATOM 4500 N N . ALA A 1 570 ? -18.013 -9.190 3.201 1.00 97.00 570 ALA A N 1
ATOM 4501 C CA . ALA A 1 570 ? -17.141 -8.838 4.310 1.00 97.00 570 ALA A CA 1
ATOM 4502 C C . ALA A 1 570 ? -17.530 -7.455 4.855 1.00 97.00 570 ALA A C 1
ATOM 4504 O O . ALA A 1 570 ? -17.439 -6.461 4.136 1.00 97.00 570 ALA A O 1
ATOM 4505 N N . ASN A 1 571 ? -17.950 -7.388 6.123 1.00 95.94 571 ASN A N 1
ATOM 4506 C CA . ASN A 1 571 ? -18.299 -6.121 6.775 1.00 95.94 571 ASN A CA 1
ATOM 4507 C C . ASN A 1 571 ? -17.052 -5.241 6.945 1.00 95.94 571 ASN A C 1
ATOM 4509 O O . ASN A 1 571 ? -16.046 -5.694 7.493 1.00 95.94 571 ASN A O 1
ATOM 4513 N N . SER A 1 572 ? -17.144 -3.983 6.532 1.00 98.06 572 SER A N 1
ATOM 4514 C CA . SER A 1 572 ? -16.077 -2.992 6.596 1.00 98.06 572 SER A CA 1
ATOM 4515 C C . SER A 1 572 ? -16.066 -2.212 7.915 1.00 98.06 572 SER A C 1
ATOM 4517 O O . SER A 1 572 ? -17.058 -2.117 8.644 1.00 98.06 572 SER A O 1
ATOM 4519 N N . ILE A 1 573 ? -14.950 -1.532 8.178 1.00 98.31 573 ILE A N 1
ATOM 4520 C CA . ILE A 1 573 ? -14.829 -0.542 9.252 1.00 98.31 573 ILE A CA 1
ATOM 4521 C C . ILE A 1 573 ? -15.842 0.614 9.126 1.00 98.31 573 ILE A C 1
ATOM 4523 O O . ILE A 1 573 ? -16.172 1.239 10.133 1.00 98.31 573 ILE A O 1
ATOM 4527 N N . PHE A 1 574 ? -16.402 0.861 7.934 1.00 97.81 574 PHE A N 1
ATOM 4528 C CA . PHE A 1 574 ? -17.478 1.832 7.728 1.00 97.81 574 PHE A CA 1
ATOM 4529 C C . PHE A 1 574 ? -18.792 1.290 8.304 1.00 97.81 574 PHE A C 1
ATOM 4531 O O . PHE A 1 574 ? -19.475 2.026 9.012 1.00 97.81 574 PHE A O 1
ATOM 4538 N N . GLU A 1 575 ? -19.137 0.013 8.072 1.00 97.06 575 GLU A N 1
ATOM 4539 C CA . GLU A 1 575 ? -20.264 -0.622 8.772 1.00 97.06 575 GLU A CA 1
ATOM 4540 C C . GLU A 1 575 ? -20.045 -0.600 10.288 1.00 97.06 575 GLU A C 1
ATOM 4542 O O . GLU A 1 575 ? -20.934 -0.169 11.020 1.00 97.06 575 GLU A O 1
ATOM 4547 N N . TRP A 1 576 ? -18.866 -1.014 10.769 1.00 97.38 576 TRP A N 1
ATOM 4548 C CA . TRP A 1 576 ? -18.579 -1.092 12.208 1.00 97.38 576 TRP A CA 1
ATOM 4549 C C . TRP A 1 576 ? -18.691 0.272 12.910 1.00 97.38 576 TRP A C 1
ATOM 4551 O O . TRP A 1 576 ? -19.172 0.346 14.040 1.00 97.38 576 TRP A O 1
ATOM 4561 N N . ALA A 1 577 ? -18.281 1.353 12.239 1.00 96.56 577 ALA A N 1
ATOM 4562 C CA . ALA A 1 577 ? -18.406 2.721 12.733 1.00 96.56 577 ALA A CA 1
ATOM 4563 C C . ALA A 1 577 ? -19.855 3.254 12.631 1.00 96.56 577 ALA A C 1
ATOM 4565 O O . ALA A 1 577 ? -20.374 3.807 13.606 1.00 96.56 577 ALA A O 1
ATOM 4566 N N . GLN A 1 578 ? -20.550 3.047 11.502 1.00 94.06 578 GLN A N 1
ATOM 4567 C CA . GLN A 1 578 ? -21.940 3.505 11.318 1.00 94.06 578 GLN A CA 1
ATOM 4568 C C . GLN A 1 578 ? -22.933 2.787 12.241 1.00 94.06 578 GLN A C 1
ATOM 4570 O O . GLN A 1 578 ? -23.857 3.426 12.744 1.00 94.06 578 GLN A O 1
ATOM 4575 N N . GLN A 1 579 ? -22.733 1.494 12.520 1.00 94.00 579 GLN A N 1
ATOM 4576 C CA . GLN A 1 579 ? -23.530 0.734 13.497 1.00 94.00 579 GLN A CA 1
ATOM 4577 C C . GLN A 1 579 ? -23.444 1.335 14.910 1.00 94.00 579 GLN A C 1
ATOM 4579 O O . GLN A 1 579 ? -24.399 1.249 15.679 1.00 94.00 579 GLN A O 1
ATOM 4584 N N . LEU A 1 580 ? -22.326 1.995 15.228 1.00 94.12 580 LEU A N 1
ATOM 4585 C CA . LEU A 1 580 ? -22.096 2.720 16.479 1.00 94.12 580 LEU A CA 1
ATOM 4586 C C . LEU A 1 580 ? -22.382 4.229 16.361 1.00 94.12 580 LEU A C 1
ATOM 4588 O O . LEU A 1 580 ? -22.049 4.995 17.265 1.00 94.12 580 LEU A O 1
ATOM 4592 N N . GLY A 1 581 ? -23.001 4.683 15.268 1.00 94.06 581 GLY A N 1
ATOM 4593 C CA . GLY A 1 581 ? -23.408 6.076 15.073 1.00 94.06 581 GLY A CA 1
ATOM 4594 C C . GLY A 1 581 ? -22.261 7.074 14.871 1.00 94.06 581 GLY A C 1
ATOM 4595 O O . GLY A 1 581 ? -22.482 8.274 15.044 1.00 94.06 581 GLY A O 1
ATOM 4596 N N . TYR A 1 582 ? -21.060 6.602 14.525 1.00 96.69 582 TYR A N 1
ATOM 4597 C CA . TYR A 1 582 ? -19.946 7.457 14.108 1.00 96.69 582 TYR A CA 1
ATOM 4598 C C . TYR A 1 582 ? -20.178 7.970 12.680 1.00 96.69 582 TYR A C 1
ATOM 4600 O O . TYR A 1 582 ? -20.777 7.293 11.841 1.00 96.69 582 TYR A O 1
ATOM 4608 N N . HIS A 1 583 ? -19.687 9.176 12.405 1.00 97.50 583 HIS A N 1
ATOM 4609 C CA . HIS A 1 583 ? -19.802 9.826 11.101 1.00 97.50 583 HIS A CA 1
ATOM 4610 C C . HIS A 1 583 ? -18.735 9.336 10.110 1.00 97.50 583 HIS A C 1
ATOM 4612 O O . HIS A 1 583 ? -17.617 9.023 10.517 1.00 97.50 583 HIS A O 1
ATOM 4618 N N . ILE A 1 584 ? -19.058 9.278 8.813 1.00 98.06 584 ILE A N 1
ATOM 4619 C CA . ILE A 1 584 ? -18.157 8.722 7.783 1.00 98.06 584 ILE A CA 1
ATOM 4620 C C . ILE A 1 584 ? -17.837 9.741 6.689 1.00 98.06 584 ILE A C 1
ATOM 4622 O O . ILE A 1 584 ? -18.743 10.289 6.059 1.00 98.06 584 ILE A O 1
ATOM 4626 N N . GLY A 1 585 ? -16.545 9.930 6.412 1.00 98.56 585 GLY A N 1
ATOM 4627 C CA . GLY A 1 585 ? -16.049 10.672 5.255 1.00 98.56 585 GLY A CA 1
ATOM 4628 C C . GLY A 1 585 ? -15.240 9.812 4.279 1.00 98.56 585 GLY A C 1
ATOM 4629 O O . GLY A 1 585 ? -14.410 9.009 4.698 1.00 98.56 585 GLY A O 1
ATOM 4630 N N . ILE A 1 586 ? -15.431 10.049 2.982 1.00 98.94 586 ILE A N 1
ATOM 4631 C CA . ILE A 1 586 ? -14.556 9.621 1.883 1.00 98.94 586 ILE A CA 1
ATOM 4632 C C . ILE A 1 586 ? -14.016 10.875 1.193 1.00 98.94 586 ILE A C 1
ATOM 4634 O O . ILE A 1 586 ? -14.797 11.745 0.801 1.00 98.94 586 ILE A O 1
ATOM 4638 N N . VAL A 1 587 ? -12.702 10.948 0.990 1.00 98.94 587 VAL A N 1
ATOM 4639 C CA . VAL A 1 587 ? -12.048 11.953 0.145 1.00 98.94 587 VAL A CA 1
ATOM 4640 C C . VAL A 1 587 ? -11.009 11.267 -0.734 1.00 98.94 587 VAL A C 1
ATOM 4642 O O . VAL A 1 587 ? -10.023 10.746 -0.228 1.00 98.94 587 VAL A O 1
ATOM 4645 N N . VAL A 1 588 ? -11.201 11.280 -2.049 1.00 98.88 588 VAL A N 1
ATOM 4646 C CA . VAL A 1 588 ? -10.307 10.611 -3.005 1.00 98.88 588 VAL A CA 1
ATOM 4647 C C . VAL A 1 588 ? -9.987 11.506 -4.198 1.00 98.88 588 VAL A C 1
ATOM 4649 O O . VAL A 1 588 ? -10.744 12.417 -4.518 1.00 98.88 588 VAL A O 1
ATOM 4652 N N . THR A 1 589 ? -8.880 11.234 -4.890 1.00 98.75 589 THR A N 1
ATOM 4653 C CA . THR A 1 589 ? -8.590 11.822 -6.217 1.00 98.75 589 THR A CA 1
ATOM 4654 C C . THR A 1 589 ? -8.957 10.875 -7.371 1.00 98.75 589 THR A C 1
ATOM 4656 O O . THR A 1 589 ? -8.911 11.251 -8.545 1.00 98.75 589 THR A O 1
ATOM 4659 N N . SER A 1 590 ? -9.394 9.657 -7.051 1.00 98.62 590 SER A N 1
ATOM 4660 C CA . SER A 1 590 ? -10.034 8.706 -7.957 1.00 98.62 590 SER A CA 1
ATOM 4661 C C . SER A 1 590 ? -11.520 9.035 -8.191 1.00 98.62 590 SER A C 1
ATOM 4663 O O . SER A 1 590 ? -12.076 10.004 -7.665 1.00 98.62 590 SER A O 1
ATOM 4665 N N . ARG A 1 591 ? -12.193 8.225 -9.010 1.00 98.69 591 ARG A N 1
ATOM 4666 C CA . ARG A 1 591 ? -13.649 8.095 -9.036 1.00 98.69 591 ARG A CA 1
ATOM 4667 C C . ARG A 1 591 ? -14.104 7.576 -7.675 1.00 98.69 591 ARG A C 1
ATOM 4669 O O . ARG A 1 591 ? -13.517 6.634 -7.159 1.00 98.69 591 ARG A O 1
ATOM 4676 N N . VAL A 1 592 ? -15.193 8.105 -7.122 1.00 98.81 592 VAL A N 1
ATOM 4677 C CA . VAL A 1 592 ? -15.722 7.608 -5.830 1.00 98.81 592 VAL A CA 1
ATOM 4678 C C . VAL A 1 592 ? -16.201 6.145 -5.896 1.00 98.81 592 VAL A C 1
ATOM 4680 O O . VAL A 1 592 ? -16.363 5.500 -4.863 1.00 98.81 592 VAL A O 1
ATOM 4683 N N . SER A 1 593 ? -16.407 5.626 -7.111 1.00 98.56 593 SER A N 1
ATOM 4684 C CA . SER A 1 593 ? -16.700 4.230 -7.462 1.00 98.56 593 SER A CA 1
ATOM 4685 C C . SER A 1 593 ? -15.455 3.352 -7.672 1.00 98.56 593 SER A C 1
ATOM 4687 O O . SER A 1 593 ? -15.603 2.162 -7.936 1.00 98.56 593 SER A O 1
ATOM 4689 N N . HIS A 1 594 ? -14.238 3.901 -7.574 1.00 98.62 594 HIS A N 1
ATOM 4690 C CA . HIS A 1 594 ? -13.001 3.137 -7.744 1.00 98.62 594 HIS A CA 1
ATOM 4691 C C . HIS A 1 594 ? -12.823 2.085 -6.638 1.00 98.62 594 HIS A C 1
ATOM 4693 O O . HIS A 1 594 ? -13.379 2.212 -5.549 1.00 98.62 594 HIS A O 1
ATOM 4699 N N . ALA A 1 595 ? -12.025 1.053 -6.917 1.00 98.38 595 ALA A N 1
ATOM 4700 C CA . ALA A 1 595 ? -11.923 -0.157 -6.104 1.00 98.38 595 ALA A CA 1
ATOM 4701 C C . ALA A 1 595 ? -11.669 0.091 -4.611 1.00 98.38 595 ALA A C 1
ATOM 4703 O O . ALA A 1 595 ? -12.304 -0.530 -3.758 1.00 98.38 595 ALA A O 1
ATOM 4704 N N . SER A 1 596 ? -10.774 1.020 -4.299 1.00 98.25 596 SER A N 1
ATOM 4705 C CA . SER A 1 596 ? -10.374 1.347 -2.939 1.00 98.25 596 SER A CA 1
ATOM 4706 C C . SER A 1 596 ? -11.472 2.059 -2.133 1.00 98.25 596 SER A C 1
ATOM 4708 O O . SER A 1 596 ? -11.911 1.465 -1.147 1.00 98.25 596 SER A O 1
ATOM 4710 N N . PRO A 1 597 ? -12.021 3.232 -2.523 1.00 98.56 597 PRO A N 1
ATOM 4711 C CA . PRO A 1 597 ? -13.179 3.802 -1.825 1.00 98.56 597 PRO A CA 1
ATOM 4712 C C . PRO A 1 597 ? -14.392 2.861 -1.822 1.00 98.56 597 PRO A C 1
ATOM 4714 O O . PRO A 1 597 ? -15.070 2.765 -0.800 1.00 98.56 597 PRO A O 1
ATOM 4717 N N . ALA A 1 598 ? -14.637 2.126 -2.912 1.00 98.69 598 ALA A N 1
ATOM 4718 C CA . ALA A 1 598 ? -15.731 1.161 -3.011 1.00 98.69 598 ALA A CA 1
ATOM 4719 C C . ALA A 1 598 ? -15.633 0.023 -1.985 1.00 98.69 598 ALA A C 1
ATOM 4721 O O . ALA A 1 598 ? -16.650 -0.354 -1.408 1.00 98.69 598 ALA A O 1
ATOM 4722 N N . SER A 1 599 ? -14.426 -0.468 -1.680 1.00 98.25 599 SER A N 1
ATOM 4723 C CA . SER A 1 599 ? -14.211 -1.534 -0.682 1.00 98.25 599 SER A CA 1
ATOM 4724 C C . SER A 1 599 ? -14.522 -1.099 0.756 1.00 98.25 599 SER A C 1
ATOM 4726 O O . SER A 1 599 ? -14.548 -1.930 1.659 1.00 98.25 599 SER A O 1
ATOM 4728 N N . GLY A 1 600 ? -14.783 0.192 0.982 1.00 97.38 600 GLY A N 1
ATOM 4729 C CA . GLY A 1 600 ? -15.346 0.691 2.230 1.00 97.38 600 GLY A CA 1
ATOM 4730 C C . GLY A 1 600 ? -16.872 0.573 2.330 1.00 97.38 600 GLY A C 1
ATOM 4731 O O . GLY A 1 600 ? -17.383 0.545 3.445 1.00 97.38 600 GLY A O 1
ATOM 4732 N N . TYR A 1 601 ? -17.620 0.519 1.218 1.00 98.06 601 TYR A N 1
ATOM 4733 C CA . TYR A 1 601 ? -19.083 0.692 1.251 1.00 98.06 601 TYR A CA 1
ATOM 4734 C C . TYR A 1 601 ? -19.925 -0.230 0.359 1.00 98.06 601 TYR A C 1
ATOM 4736 O O . TYR A 1 601 ? -21.153 -0.210 0.500 1.00 98.06 601 TYR A O 1
ATOM 4744 N N . ALA A 1 602 ? -19.308 -0.966 -0.565 1.00 98.38 602 ALA A N 1
ATOM 4745 C CA . ALA A 1 602 ? -19.967 -1.785 -1.577 1.00 98.38 602 ALA A CA 1
ATOM 4746 C C . ALA A 1 602 ? -19.451 -3.229 -1.561 1.00 98.38 602 ALA A C 1
ATOM 4748 O O . ALA A 1 602 ? -18.340 -3.508 -1.114 1.00 98.38 602 ALA A O 1
ATOM 4749 N N . HIS A 1 603 ? -20.254 -4.133 -2.117 1.00 98.31 603 HIS A N 1
ATOM 4750 C CA . HIS A 1 603 ? -19.910 -5.537 -2.314 1.00 98.31 603 HIS A CA 1
ATOM 4751 C C . HIS A 1 603 ? -20.040 -5.866 -3.809 1.00 98.31 603 HIS A C 1
ATOM 4753 O O . HIS A 1 603 ? -21.128 -5.753 -4.378 1.00 98.31 603 HIS A O 1
ATOM 4759 N N . SER A 1 604 ? -18.942 -6.230 -4.476 1.00 98.44 604 SER A N 1
ATOM 4760 C CA . SER A 1 604 ? -18.935 -6.576 -5.907 1.00 98.44 604 SER A CA 1
ATOM 4761 C C . SER A 1 604 ? -17.878 -7.640 -6.221 1.00 98.44 604 SER A C 1
ATOM 4763 O O . SER A 1 604 ? -16.723 -7.476 -5.826 1.00 98.44 604 SER A O 1
ATOM 4765 N N . PRO A 1 605 ? -18.204 -8.696 -6.988 1.00 98.00 605 PRO A N 1
ATOM 4766 C CA . PRO A 1 605 ? -17.214 -9.660 -7.457 1.00 98.00 605 PRO A CA 1
ATOM 4767 C C . PRO A 1 605 ? -16.366 -9.135 -8.630 1.00 98.00 605 PRO A C 1
ATOM 4769 O O . PRO A 1 605 ? -15.505 -9.857 -9.118 1.00 98.00 605 PRO A O 1
ATOM 4772 N N . GLU A 1 606 ? -16.573 -7.907 -9.115 1.00 98.00 606 GLU A N 1
ATOM 4773 C CA . GLU A 1 606 ? -15.712 -7.289 -10.133 1.00 98.00 606 GLU A CA 1
ATOM 4774 C C . GLU A 1 606 ? -15.596 -5.770 -9.928 1.00 98.00 606 GLU A C 1
ATOM 4776 O O . GLU A 1 606 ? -16.595 -5.043 -9.931 1.00 98.00 606 GLU A O 1
ATOM 4781 N N . ARG A 1 607 ? -14.359 -5.274 -9.794 1.00 98.31 607 ARG A N 1
ATOM 4782 C CA . ARG A 1 607 ? -14.061 -3.847 -9.584 1.00 98.31 607 ARG A CA 1
ATOM 4783 C C . ARG A 1 607 ? -14.465 -2.935 -10.734 1.00 98.31 607 ARG A C 1
ATOM 4785 O O . ARG A 1 607 ? -14.696 -1.753 -10.513 1.00 98.31 607 ARG A O 1
ATOM 4792 N N . ASN A 1 608 ? -14.566 -3.470 -11.949 1.00 98.06 608 ASN A N 1
ATOM 4793 C CA . ASN A 1 608 ? -14.981 -2.703 -13.122 1.00 98.06 608 ASN A CA 1
ATOM 4794 C C . ASN A 1 608 ? -16.505 -2.466 -13.200 1.00 98.06 608 ASN A C 1
ATOM 4796 O O . ASN A 1 608 ? -16.958 -1.738 -14.080 1.00 98.06 608 ASN A O 1
ATOM 4800 N N . TRP A 1 609 ? -17.313 -3.017 -12.284 1.00 98.44 609 TRP A N 1
ATOM 4801 C CA . TRP A 1 609 ? -18.768 -2.784 -12.205 1.00 98.44 609 TRP A CA 1
ATOM 4802 C C . TRP A 1 609 ? -19.117 -1.433 -11.543 1.00 98.44 609 TRP A C 1
ATOM 4804 O O . TRP A 1 609 ? -20.006 -1.332 -10.698 1.00 98.44 609 TRP A O 1
ATOM 4814 N N . GLU A 1 610 ? -18.396 -0.376 -11.927 1.00 98.50 610 GLU A N 1
ATOM 4815 C CA . GLU A 1 610 ? -18.483 0.958 -11.319 1.00 98.50 610 GLU A CA 1
ATOM 4816 C C . GLU A 1 610 ? -19.829 1.662 -11.546 1.00 98.50 610 GLU A C 1
ATOM 4818 O O . GLU A 1 610 ? -20.260 2.443 -10.701 1.00 98.50 610 GLU A O 1
ATOM 4823 N N . GLY A 1 611 ? -20.494 1.381 -12.668 1.00 97.75 611 GLY A N 1
ATOM 4824 C CA . GLY A 1 611 ? -21.805 1.915 -13.031 1.00 97.75 611 GLY A CA 1
ATOM 4825 C C . GLY A 1 611 ? -22.494 1.037 -14.078 1.00 97.75 611 GLY A C 1
ATOM 4826 O O . GLY A 1 611 ? -21.826 0.275 -14.774 1.00 97.75 611 GLY A O 1
ATOM 4827 N N . TYR A 1 612 ? -23.819 1.149 -14.211 1.00 97.31 612 TYR A N 1
ATOM 4828 C CA . TYR A 1 612 ? -24.594 0.427 -15.230 1.00 97.31 612 TYR A CA 1
ATOM 4829 C C . TYR A 1 612 ? -24.293 0.989 -16.630 1.00 97.31 612 TYR A C 1
ATOM 4831 O O . TYR A 1 612 ? -24.868 1.998 -17.032 1.00 97.31 612 TYR A O 1
ATOM 4839 N N . ASP A 1 613 ? -23.365 0.372 -17.361 1.00 94.12 613 ASP A N 1
ATOM 4840 C CA . ASP A 1 613 ? -22.806 0.885 -18.616 1.00 94.12 613 ASP A CA 1
ATOM 4841 C C . ASP A 1 613 ? -23.108 -0.041 -19.818 1.00 94.12 613 ASP A C 1
ATOM 4843 O O . ASP A 1 613 ? -24.166 -0.669 -19.883 1.00 94.12 613 ASP A O 1
ATOM 4847 N N . SER A 1 614 ? -22.254 -0.052 -20.845 1.00 89.81 614 SER A N 1
ATOM 4848 C CA . SER A 1 614 ? -22.380 -0.930 -22.022 1.00 89.81 614 SER A CA 1
ATOM 4849 C C . SER A 1 614 ? -21.210 -1.908 -22.185 1.00 89.81 614 SER A C 1
ATOM 4851 O O . SER A 1 614 ? -21.050 -2.481 -23.262 1.00 89.81 614 SER A O 1
ATOM 4853 N N . ILE A 1 615 ? -20.341 -2.029 -21.178 1.00 92.50 615 ILE A N 1
ATOM 4854 C CA . ILE A 1 615 ? -19.028 -2.687 -21.275 1.00 92.50 615 ILE A CA 1
ATOM 4855 C C . ILE A 1 615 ? -18.851 -3.717 -20.153 1.00 92.50 615 ILE A C 1
ATOM 4857 O O . ILE A 1 615 ? -18.438 -4.843 -20.416 1.00 92.50 615 ILE A O 1
ATOM 4861 N N . ASN A 1 616 ? -19.175 -3.334 -18.918 1.00 95.44 616 ASN A N 1
ATOM 4862 C CA . ASN A 1 616 ? -18.820 -4.055 -17.701 1.00 95.44 616 ASN A CA 1
ATOM 4863 C C . ASN A 1 616 ? -20.051 -4.625 -16.982 1.00 95.44 616 ASN A C 1
ATOM 4865 O O . ASN A 1 616 ? -20.046 -5.796 -16.597 1.00 95.44 616 ASN A O 1
ATOM 4869 N N . PHE A 1 617 ? -21.101 -3.814 -16.806 1.00 97.31 617 PHE A N 1
ATOM 4870 C CA . PHE A 1 617 ? -22.260 -4.145 -15.969 1.00 97.31 617 PHE A CA 1
ATOM 4871 C C . PHE A 1 617 ? -23.578 -3.720 -16.618 1.00 97.31 617 PHE A C 1
ATOM 4873 O O . PHE A 1 617 ? -23.716 -2.583 -17.061 1.00 97.31 617 PHE A O 1
ATOM 4880 N N . GLY A 1 618 ? -24.574 -4.610 -16.615 1.00 95.75 618 GLY A N 1
ATOM 4881 C CA . GLY A 1 618 ? -25.916 -4.290 -17.094 1.00 95.75 618 GLY A CA 1
ATOM 4882 C C . GLY A 1 618 ? -26.957 -5.355 -16.744 1.00 95.75 618 GLY A C 1
ATOM 4883 O O . GLY A 1 618 ? -26.855 -6.054 -15.736 1.00 95.75 618 GLY A O 1
ATOM 4884 N N . ALA A 1 619 ? -27.967 -5.499 -17.607 1.00 94.44 619 ALA A N 1
ATOM 4885 C CA . ALA A 1 619 ? -29.166 -6.306 -17.351 1.00 94.44 619 ALA A CA 1
ATOM 4886 C C . ALA A 1 619 ? -28.904 -7.771 -16.948 1.00 94.44 619 ALA A C 1
ATOM 4888 O O . ALA A 1 619 ? -29.716 -8.344 -16.225 1.00 94.44 619 ALA A O 1
ATOM 4889 N N . LYS A 1 620 ? -27.787 -8.378 -17.382 1.00 94.38 620 LYS A N 1
ATOM 4890 C CA . LYS A 1 620 ? -27.404 -9.736 -16.965 1.00 94.38 620 LYS A CA 1
ATOM 4891 C C . LYS A 1 620 ? -27.101 -9.776 -15.462 1.00 94.38 620 LYS A C 1
ATOM 4893 O O . LYS A 1 620 ? -27.730 -10.536 -14.739 1.00 94.38 620 LYS A O 1
ATOM 4898 N N . GLN A 1 621 ? -26.171 -8.944 -14.998 1.00 96.19 621 GLN A N 1
ATOM 4899 C CA . GLN A 1 621 ? -25.740 -8.911 -13.600 1.00 96.19 621 GLN A CA 1
ATOM 4900 C C . GLN A 1 621 ? -26.882 -8.500 -12.661 1.00 96.19 621 GLN A C 1
ATOM 4902 O O . GLN A 1 621 ? -27.002 -9.049 -11.570 1.00 96.19 621 GLN A O 1
ATOM 4907 N N . VAL A 1 622 ? -27.764 -7.597 -13.105 1.00 95.69 622 VAL A N 1
ATOM 4908 C CA . VAL A 1 622 ? -28.975 -7.225 -12.353 1.00 95.69 622 VAL A CA 1
ATOM 4909 C C . VAL A 1 622 ? -29.967 -8.391 -12.255 1.00 95.69 622 VAL A C 1
ATOM 4911 O O . VAL A 1 622 ? -30.542 -8.610 -11.192 1.00 95.69 622 VAL A O 1
ATOM 4914 N N . ALA A 1 623 ? -30.138 -9.191 -13.314 1.00 95.31 623 ALA A N 1
ATOM 4915 C CA . ALA A 1 623 ? -30.955 -10.408 -13.261 1.00 95.31 623 ALA A CA 1
ATOM 4916 C C . ALA A 1 623 ? -30.338 -11.520 -12.385 1.00 95.31 623 ALA A C 1
ATOM 4918 O O . ALA A 1 623 ? -31.066 -12.368 -11.875 1.00 95.31 623 ALA A O 1
ATOM 4919 N N . GLU A 1 624 ? -29.016 -11.502 -12.187 1.00 94.94 624 GLU A N 1
ATOM 4920 C CA . GLU A 1 624 ? -28.280 -12.391 -11.275 1.00 94.94 624 GLU A CA 1
ATOM 4921 C C . GLU A 1 624 ? -28.252 -11.884 -9.814 1.00 94.94 624 GLU A C 1
ATOM 4923 O O . GLU A 1 624 ? -27.771 -12.606 -8.941 1.00 94.94 624 GLU A O 1
ATOM 4928 N N . GLY A 1 625 ? -28.793 -10.687 -9.536 1.00 95.25 625 GLY A N 1
ATOM 4929 C CA . GLY A 1 625 ? -28.970 -10.119 -8.189 1.00 95.25 625 GLY A CA 1
ATOM 4930 C C . GLY A 1 625 ? -28.041 -8.954 -7.816 1.00 95.25 625 GLY A C 1
ATOM 4931 O O . GLY A 1 625 ? -28.198 -8.377 -6.741 1.00 95.25 625 GLY A O 1
ATOM 4932 N N . CYS A 1 626 ? -27.093 -8.576 -8.677 1.00 96.81 626 CYS A N 1
ATOM 4933 C CA . CYS A 1 626 ? -26.088 -7.557 -8.364 1.00 96.81 626 CYS A CA 1
ATOM 4934 C C . CYS A 1 626 ? -26.551 -6.121 -8.650 1.00 96.81 626 CYS A C 1
ATOM 4936 O O . CYS A 1 626 ? -27.477 -5.872 -9.421 1.00 96.81 626 CYS A O 1
ATOM 4938 N N . VAL A 1 627 ? -25.841 -5.162 -8.049 1.00 97.50 627 VAL A N 1
ATOM 4939 C CA . VAL A 1 627 ? -26.071 -3.710 -8.140 1.00 97.50 627 VAL A CA 1
ATOM 4940 C C . VAL A 1 627 ? -24.735 -3.026 -8.448 1.00 97.50 627 VAL A C 1
ATOM 4942 O O . VAL A 1 627 ? -23.721 -3.403 -7.859 1.00 97.50 627 VAL A O 1
ATOM 4945 N N . ASP A 1 628 ? -24.703 -2.036 -9.346 1.00 98.38 628 ASP A N 1
ATOM 4946 C CA . ASP A 1 628 ? -23.456 -1.329 -9.678 1.00 98.38 628 ASP A CA 1
ATOM 4947 C C . ASP A 1 628 ? -22.940 -0.468 -8.516 1.00 98.38 628 ASP A C 1
ATOM 4949 O O . ASP A 1 628 ? -23.715 0.016 -7.692 1.00 98.38 628 ASP A O 1
ATOM 4953 N N . ILE A 1 629 ? -21.623 -0.271 -8.437 1.00 98.75 629 ILE A N 1
ATOM 4954 C CA . ILE A 1 629 ? -20.964 0.341 -7.271 1.00 98.75 629 ILE A CA 1
ATOM 4955 C C . ILE A 1 629 ? -21.464 1.776 -7.020 1.00 98.75 629 ILE A C 1
ATOM 4957 O O . ILE A 1 629 ? -21.767 2.128 -5.877 1.00 98.75 629 ILE A O 1
ATOM 4961 N N . ALA A 1 630 ? -21.621 2.597 -8.065 1.00 98.62 630 ALA A N 1
ATOM 4962 C CA . ALA A 1 630 ? -22.180 3.943 -7.932 1.00 98.62 630 ALA A CA 1
ATOM 4963 C C . ALA A 1 630 ? -23.631 3.924 -7.410 1.00 98.62 630 ALA A C 1
ATOM 4965 O O . ALA A 1 630 ? -24.004 4.775 -6.598 1.00 98.62 630 ALA A O 1
ATOM 4966 N N . GLN A 1 631 ? -24.444 2.944 -7.818 1.00 98.25 631 GLN A N 1
ATOM 4967 C CA . GLN A 1 631 ? -25.794 2.750 -7.289 1.00 98.25 631 GLN A CA 1
ATOM 4968 C C . GLN A 1 631 ? -25.784 2.242 -5.834 1.00 98.25 631 GLN A C 1
ATOM 4970 O O . GLN A 1 631 ? -26.569 2.740 -5.025 1.00 98.25 631 GLN A O 1
ATOM 4975 N N . GLN A 1 632 ? -24.868 1.339 -5.456 1.00 98.31 632 GLN A N 1
ATOM 4976 C CA . GLN A 1 632 ? -24.688 0.910 -4.059 1.00 98.31 632 GLN A CA 1
ATOM 4977 C C . GLN A 1 632 ? -24.357 2.100 -3.139 1.00 98.31 632 GLN A C 1
ATOM 4979 O O . GLN A 1 632 ? -24.927 2.208 -2.053 1.00 98.31 632 GLN A O 1
ATOM 4984 N N . LEU A 1 633 ? -23.517 3.040 -3.595 1.00 98.38 633 LEU A N 1
ATOM 4985 C CA . LEU A 1 633 ? -23.167 4.254 -2.847 1.00 98.38 633 LEU A CA 1
ATOM 4986 C C . LEU A 1 633 ? -24.395 5.105 -2.477 1.00 98.38 633 LEU A C 1
ATOM 4988 O O . LEU A 1 633 ? -24.531 5.526 -1.328 1.00 98.38 633 LEU A O 1
ATOM 4992 N N . VAL A 1 634 ? -25.285 5.376 -3.441 1.00 97.69 634 VAL A N 1
ATOM 4993 C CA . VAL A 1 634 ? -26.442 6.274 -3.233 1.00 97.69 634 VAL A CA 1
ATOM 4994 C C . VAL A 1 634 ? -27.651 5.593 -2.588 1.00 97.69 634 VAL A C 1
ATOM 4996 O O . VAL A 1 634 ? -28.506 6.290 -2.044 1.00 97.69 634 VAL A O 1
ATOM 4999 N N . LEU A 1 635 ? -27.729 4.257 -2.624 1.00 96.12 635 LEU A N 1
ATOM 5000 C CA . LEU A 1 635 ? -28.772 3.471 -1.948 1.00 96.12 635 LEU A CA 1
ATOM 5001 C C . LEU A 1 635 ? -28.428 3.119 -0.489 1.00 96.12 635 LEU A C 1
ATOM 5003 O O . LEU A 1 635 ? -29.294 2.628 0.239 1.00 96.12 635 LEU A O 1
ATOM 5007 N N . ARG A 1 636 ? -27.186 3.353 -0.046 1.00 93.94 636 ARG A N 1
ATOM 5008 C CA . ARG A 1 636 ? -26.714 2.981 1.293 1.00 93.94 636 ARG A CA 1
ATOM 5009 C C . ARG A 1 636 ? -27.514 3.668 2.408 1.00 93.94 636 ARG A C 1
ATOM 5011 O O . ARG A 1 636 ? -27.719 4.881 2.397 1.00 93.94 636 ARG A O 1
ATOM 5018 N N . SER A 1 637 ? -27.908 2.888 3.416 1.00 91.31 637 SER A N 1
ATOM 5019 C CA . SER A 1 637 ? -28.655 3.350 4.591 1.00 91.31 637 SER A CA 1
ATOM 5020 C C . SER A 1 637 ? -28.011 2.826 5.888 1.00 91.31 637 SER A C 1
ATOM 5022 O O . SER A 1 637 ? -28.018 1.613 6.093 1.00 91.31 637 SER A O 1
ATOM 5024 N N . PRO A 1 638 ? -27.511 3.694 6.792 1.00 92.25 638 PRO A N 1
ATOM 5025 C CA . PRO A 1 638 ? -27.461 5.151 6.671 1.00 92.25 638 PRO A CA 1
ATOM 5026 C C . PRO A 1 638 ? -26.478 5.613 5.574 1.00 92.25 638 PRO A C 1
ATOM 5028 O O . PRO A 1 638 ? -25.439 4.978 5.372 1.00 92.25 638 PRO A O 1
ATOM 5031 N N . PRO A 1 639 ? -26.772 6.725 4.875 1.00 95.44 639 PRO A N 1
ATOM 5032 C CA . PRO A 1 639 ? -25.878 7.269 3.857 1.00 95.44 639 PRO A CA 1
ATOM 5033 C C . PRO A 1 639 ? -24.548 7.719 4.472 1.00 95.44 639 PRO A C 1
ATOM 5035 O O . PRO A 1 639 ? -24.481 8.088 5.646 1.00 95.44 639 PRO A O 1
ATOM 5038 N N . ILE A 1 640 ? -23.491 7.716 3.662 1.00 97.44 640 ILE A N 1
ATOM 5039 C CA . ILE A 1 640 ? -22.188 8.282 4.036 1.00 97.44 640 ILE A CA 1
ATOM 5040 C C . ILE A 1 640 ? -22.338 9.804 4.159 1.00 97.44 640 ILE A C 1
ATOM 5042 O O . ILE A 1 640 ? -22.927 10.437 3.283 1.00 97.44 640 ILE A O 1
ATOM 5046 N N . ASP A 1 641 ? -21.834 10.400 5.243 1.00 97.44 641 ASP A N 1
ATOM 5047 C CA . ASP A 1 641 ? -22.041 11.826 5.530 1.00 97.44 641 ASP A CA 1
ATOM 5048 C C . ASP A 1 641 ? -21.383 12.748 4.508 1.00 97.44 641 ASP A C 1
ATOM 5050 O O . ASP A 1 641 ? -21.923 13.812 4.201 1.00 97.44 641 ASP A O 1
ATOM 5054 N N . LEU A 1 642 ? -20.212 12.357 4.013 1.00 98.56 642 LEU A N 1
ATOM 5055 C CA . LEU A 1 642 ? -19.415 13.149 3.091 1.00 98.56 642 LEU A CA 1
ATOM 5056 C C . LEU A 1 642 ? -18.647 12.238 2.133 1.00 98.56 642 LEU A C 1
ATOM 5058 O O . LEU A 1 642 ? -17.882 11.384 2.568 1.00 98.56 642 LEU A O 1
ATOM 5062 N N . VAL A 1 643 ? -18.817 12.448 0.831 1.00 98.88 643 VAL A N 1
ATOM 5063 C CA . VAL A 1 643 ? -18.102 11.718 -0.221 1.00 98.88 643 VAL A CA 1
ATOM 5064 C C . VAL A 1 643 ? -17.590 12.720 -1.245 1.00 98.88 643 VAL A C 1
ATOM 5066 O O . VAL A 1 643 ? -18.393 13.360 -1.917 1.00 98.88 643 VAL A O 1
ATOM 5069 N N . LEU A 1 644 ? -16.271 12.875 -1.357 1.00 98.94 644 LEU A N 1
ATOM 5070 C CA . LEU A 1 644 ? -15.604 13.835 -2.238 1.00 98.94 644 LEU A CA 1
ATOM 5071 C C . LEU A 1 644 ? -14.636 13.113 -3.190 1.00 98.94 644 LEU A C 1
ATOM 5073 O O . LEU A 1 644 ? -13.810 12.325 -2.734 1.00 98.94 644 LEU A O 1
ATOM 5077 N N . GLY A 1 645 ? -14.719 13.390 -4.493 1.00 98.69 645 GLY A N 1
ATOM 5078 C CA . GLY A 1 645 ? -13.796 12.845 -5.495 1.00 98.69 645 GLY A CA 1
ATOM 5079 C C . GLY A 1 645 ? -14.230 13.099 -6.940 1.00 98.69 645 GLY A C 1
ATOM 5080 O O . GLY A 1 645 ? -14.869 14.107 -7.239 1.00 98.69 645 GLY A O 1
ATOM 5081 N N . GLY A 1 646 ? -13.877 12.198 -7.857 1.00 98.25 646 GLY A N 1
ATOM 5082 C CA . GLY A 1 646 ? -14.276 12.232 -9.269 1.00 98.25 646 GLY A CA 1
ATOM 5083 C C . GLY A 1 646 ? -15.395 11.246 -9.637 1.00 98.25 646 GLY A C 1
ATOM 5084 O O . GLY A 1 646 ? -15.966 10.567 -8.783 1.00 98.25 646 GLY A O 1
ATOM 5085 N N . GLY A 1 647 ? -15.661 11.106 -10.938 1.00 97.81 647 GLY A N 1
ATOM 5086 C CA . GLY A 1 647 ? -16.453 10.006 -11.502 1.00 97.81 647 GLY A CA 1
ATOM 5087 C C . GLY A 1 647 ? -17.901 10.307 -11.888 1.00 97.81 647 GLY A C 1
ATOM 5088 O O . GLY A 1 647 ? -18.674 9.357 -12.017 1.00 97.81 647 GLY A O 1
ATOM 5089 N N . ARG A 1 648 ? -18.285 11.576 -12.124 1.00 97.81 648 ARG A N 1
ATOM 5090 C CA . ARG A 1 648 ? -19.673 11.952 -12.502 1.00 97.81 648 ARG A CA 1
ATOM 5091 C C . ARG A 1 648 ? -20.282 11.096 -13.617 1.00 97.81 648 ARG A C 1
ATOM 5093 O O . ARG A 1 648 ? -21.496 10.897 -13.607 1.00 97.81 648 ARG A O 1
ATOM 5100 N N . ARG A 1 649 ? -19.474 10.568 -14.549 1.00 97.50 649 ARG A N 1
ATOM 5101 C CA . ARG A 1 649 ? -19.944 9.725 -15.663 1.00 97.50 649 ARG A CA 1
ATOM 5102 C C . ARG A 1 649 ? -20.874 8.592 -15.208 1.00 97.50 649 ARG A C 1
ATOM 5104 O O . ARG A 1 649 ? -21.908 8.387 -15.829 1.00 97.50 649 ARG A O 1
ATOM 5111 N N . PHE A 1 650 ? -20.573 7.909 -14.102 1.00 98.25 650 PHE A N 1
ATOM 5112 C CA . PHE A 1 650 ? -21.331 6.730 -13.654 1.00 98.25 650 PHE A CA 1
ATOM 5113 C C . PHE A 1 650 ? -22.649 7.047 -12.924 1.00 98.25 650 PHE A C 1
ATOM 5115 O O . PHE A 1 650 ? -23.409 6.132 -12.607 1.00 98.25 650 PHE A O 1
ATOM 5122 N N . PHE A 1 651 ? -22.949 8.332 -12.709 1.00 98.44 651 PHE A N 1
ATOM 5123 C CA . PHE A 1 651 ? -24.132 8.800 -11.983 1.00 98.44 651 PHE A CA 1
ATOM 5124 C C . PHE A 1 651 ? -25.229 9.379 -12.889 1.00 98.44 651 PHE A C 1
ATOM 5126 O O . PHE A 1 651 ? -26.341 9.591 -12.410 1.00 98.44 651 PHE A O 1
ATOM 5133 N N . TYR A 1 652 ? -24.949 9.603 -14.179 1.00 98.25 652 TYR A N 1
ATOM 5134 C CA . TYR A 1 652 ? -25.873 10.234 -15.130 1.00 98.25 652 TYR A CA 1
ATOM 5135 C C . TYR A 1 652 ? -26.165 9.355 -16.367 1.00 98.25 652 TYR A C 1
ATOM 5137 O O . TYR A 1 652 ? -25.266 8.641 -16.826 1.00 98.25 652 TYR A O 1
ATOM 5145 N N . PRO A 1 653 ? -27.369 9.463 -16.971 1.00 98.06 653 PRO A N 1
ATOM 5146 C CA . PRO A 1 653 ? -27.713 8.835 -18.249 1.00 98.06 653 PRO A CA 1
ATOM 5147 C C . PRO A 1 653 ? -26.825 9.251 -19.427 1.00 98.06 653 PRO A C 1
ATOM 5149 O O . PRO A 1 653 ? -26.363 10.391 -19.512 1.00 98.06 653 PRO A O 1
ATOM 5152 N N . THR A 1 654 ? -26.704 8.363 -20.414 1.00 97.19 654 THR A N 1
ATOM 5153 C CA . THR A 1 654 ? -26.044 8.605 -21.719 1.00 97.19 654 THR A CA 1
ATOM 5154 C C . THR A 1 654 ? -26.622 9.766 -22.540 1.00 97.19 654 THR A C 1
ATOM 5156 O O . THR A 1 654 ? -25.975 10.274 -23.456 1.00 97.19 654 THR A O 1
ATOM 5159 N N . GLN A 1 655 ? -27.818 10.240 -22.199 1.00 95.69 655 GLN A N 1
ATOM 5160 C CA . GLN A 1 655 ? -28.492 11.382 -22.817 1.00 95.69 655 GLN A CA 1
ATOM 5161 C C . GLN A 1 655 ? -28.095 12.712 -22.147 1.00 95.69 655 GLN A C 1
ATOM 5163 O O . GLN A 1 655 ? -28.142 13.762 -22.792 1.00 95.69 655 GLN A O 1
ATOM 5168 N N . THR A 1 656 ? -27.673 12.675 -20.880 1.00 97.44 656 THR A N 1
ATOM 5169 C CA . THR A 1 656 ? -27.405 13.851 -20.041 1.00 97.44 656 THR A CA 1
ATOM 5170 C C . THR A 1 656 ? -25.988 14.391 -20.283 1.00 97.44 656 THR A C 1
ATOM 5172 O O . THR A 1 656 ? -25.024 13.635 -20.142 1.00 97.44 656 THR A O 1
ATOM 5175 N N . PRO A 1 657 ? -25.812 15.678 -20.651 1.00 97.12 657 PRO A N 1
ATOM 5176 C CA . PRO A 1 657 ? -24.494 16.312 -20.752 1.00 97.12 657 PRO A CA 1
ATOM 5177 C C . PRO A 1 657 ? -23.786 16.433 -19.397 1.00 97.12 657 PRO A C 1
ATOM 5179 O O . PRO A 1 657 ? -24.436 16.710 -18.392 1.00 97.12 657 PRO A O 1
ATOM 5182 N N . ASP A 1 658 ? -22.455 16.309 -19.369 1.00 96.25 658 ASP A N 1
ATOM 5183 C CA . ASP A 1 658 ? -21.691 16.627 -18.155 1.00 96.25 658 ASP A CA 1
ATOM 5184 C C . ASP A 1 658 ? -21.750 18.132 -17.845 1.00 96.25 658 ASP A C 1
ATOM 5186 O O . ASP A 1 658 ? -21.572 18.978 -18.726 1.00 96.25 658 ASP A O 1
ATOM 5190 N N . ILE A 1 659 ? -21.967 18.460 -16.569 1.00 93.88 659 ILE A N 1
ATOM 5191 C CA . ILE A 1 659 ? -22.170 19.832 -16.086 1.00 93.88 659 ILE A CA 1
ATOM 5192 C C . ILE A 1 659 ? -20.938 20.743 -16.246 1.00 93.88 659 ILE A C 1
ATOM 5194 O O . ILE A 1 659 ? -21.099 21.952 -16.397 1.00 93.88 659 ILE A O 1
ATOM 5198 N N . ALA A 1 660 ? -19.720 20.186 -16.271 1.00 91.38 660 ALA A N 1
ATOM 5199 C CA . ALA A 1 660 ? -18.489 20.947 -16.503 1.00 91.38 660 ALA A CA 1
ATOM 5200 C C . ALA A 1 660 ? -18.033 20.923 -17.974 1.00 91.38 660 ALA A C 1
ATOM 5202 O O . ALA A 1 660 ? -17.289 21.808 -18.399 1.00 91.38 660 ALA A O 1
ATOM 5203 N N . ASN A 1 661 ? -18.452 19.924 -18.759 1.00 91.25 661 ASN A N 1
ATOM 5204 C CA . ASN A 1 661 ? -18.157 19.841 -20.189 1.00 91.25 661 ASN A CA 1
ATOM 5205 C C . ASN A 1 661 ? -19.337 19.259 -20.981 1.00 91.25 661 ASN A C 1
ATOM 5207 O O . ASN A 1 661 ? -19.462 18.047 -21.150 1.00 91.25 661 ASN A O 1
ATOM 5211 N N . SER A 1 662 ? -20.133 20.140 -21.589 1.00 93.88 662 SER A N 1
ATOM 5212 C CA . SER A 1 662 ? -21.309 19.784 -22.396 1.00 93.88 662 SER A CA 1
ATOM 5213 C C . SER A 1 662 ? -21.012 18.998 -23.687 1.00 93.88 662 SER A C 1
ATOM 5215 O O . SER A 1 662 ? -21.950 18.588 -24.379 1.00 93.88 662 SER A O 1
ATOM 5217 N N . SER A 1 663 ? -19.739 18.725 -24.002 1.00 95.81 663 SER A N 1
ATOM 5218 C CA . SER A 1 663 ? -19.327 17.775 -25.049 1.00 95.81 663 SER A CA 1
ATOM 5219 C C . SER A 1 663 ? -19.336 16.315 -24.572 1.00 95.81 663 SER A C 1
ATOM 5221 O O . SER A 1 663 ? -19.444 15.410 -25.394 1.00 95.81 663 SER A O 1
ATOM 5223 N N . LEU A 1 664 ? -19.236 16.077 -23.259 1.00 96.38 664 LEU A N 1
ATOM 5224 C CA . LEU A 1 664 ? -19.280 14.749 -22.638 1.00 96.38 664 LEU A CA 1
ATOM 5225 C C . LEU A 1 664 ? -20.714 14.392 -22.221 1.00 96.38 664 LEU A C 1
ATOM 5227 O O . LEU A 1 664 ? -21.573 15.267 -22.081 1.00 96.38 664 LEU A O 1
ATOM 5231 N N . ARG A 1 665 ? -20.994 13.101 -22.043 1.00 97.25 665 ARG A N 1
ATOM 5232 C CA . ARG A 1 665 ? -22.304 12.559 -21.643 1.00 97.25 665 ARG A CA 1
ATOM 5233 C C . ARG A 1 665 ? -22.129 11.590 -20.485 1.00 97.25 665 ARG A C 1
ATOM 5235 O O . ARG A 1 665 ? -21.047 11.038 -20.339 1.00 97.25 665 ARG A O 1
ATOM 5242 N N . GLY A 1 666 ? -23.174 11.365 -19.695 1.00 97.38 666 GLY A N 1
ATOM 5243 C CA . GLY A 1 666 ? -23.175 10.288 -18.707 1.00 97.38 666 GLY A CA 1
ATOM 5244 C C . GLY A 1 666 ? -22.892 8.912 -19.328 1.00 97.38 666 GLY A C 1
ATOM 5245 O O . GLY A 1 666 ? -22.982 8.721 -20.540 1.00 97.38 666 GLY A O 1
ATOM 5246 N N . ALA A 1 667 ? -22.526 7.945 -18.496 1.00 96.75 667 ALA A N 1
ATOM 5247 C CA . ALA A 1 667 ? -22.231 6.576 -18.908 1.00 96.75 667 ALA A CA 1
ATOM 5248 C C . ALA A 1 667 ? -23.433 5.635 -18.738 1.00 96.75 667 ALA A C 1
ATOM 5250 O O . ALA A 1 667 ? -23.410 4.536 -19.291 1.00 96.75 667 ALA A O 1
ATOM 5251 N N . ARG A 1 668 ? -24.476 6.035 -17.989 1.00 97.69 668 ARG A N 1
ATOM 5252 C CA . ARG A 1 668 ? -25.541 5.102 -17.615 1.00 97.69 668 ARG A CA 1
ATOM 5253 C C . ARG A 1 668 ? -26.456 4.731 -18.783 1.00 97.69 668 ARG A C 1
ATOM 5255 O O . ARG A 1 668 ? -26.988 5.603 -19.481 1.00 97.69 668 ARG A O 1
ATOM 5262 N N . THR A 1 669 ? -26.652 3.429 -18.981 1.00 97.25 669 THR A N 1
ATOM 5263 C CA . THR A 1 669 ? -27.502 2.867 -20.050 1.00 97.25 669 THR A CA 1
ATOM 5264 C C . THR A 1 669 ? -28.892 2.434 -19.565 1.00 97.25 669 THR A C 1
ATOM 5266 O O . THR A 1 669 ? -29.753 2.134 -20.388 1.00 97.25 669 THR A O 1
ATOM 5269 N N . ASP A 1 670 ? -29.147 2.481 -18.252 1.00 96.25 670 ASP A N 1
ATOM 5270 C CA . ASP A 1 670 ? -30.462 2.259 -17.622 1.00 96.25 670 ASP A CA 1
ATOM 5271 C C . ASP A 1 670 ? -31.413 3.471 -17.706 1.00 96.25 670 ASP A C 1
ATOM 5273 O O . ASP A 1 670 ? -32.596 3.348 -17.390 1.00 96.25 670 ASP A O 1
ATOM 5277 N N . ASN A 1 671 ? -30.911 4.633 -18.147 1.00 95.12 671 ASN A N 1
ATOM 5278 C CA . ASN A 1 671 ? -31.621 5.917 -18.169 1.00 95.12 671 ASN A CA 1
ATOM 5279 C C . ASN A 1 671 ? -32.061 6.407 -16.763 1.00 95.12 671 ASN A C 1
ATOM 5281 O O . ASN A 1 671 ? -33.080 7.084 -16.630 1.00 95.12 671 ASN A O 1
ATOM 5285 N N . VAL A 1 672 ? -31.285 6.108 -15.715 1.00 96.44 672 VAL A N 1
ATOM 5286 C CA . VAL A 1 672 ? -31.486 6.620 -14.343 1.00 96.44 672 VAL A CA 1
ATOM 5287 C C . VAL A 1 672 ? -30.451 7.701 -14.012 1.00 96.44 672 VAL A C 1
ATOM 5289 O O . VAL A 1 672 ? -29.273 7.551 -14.337 1.00 96.44 672 VAL A O 1
ATOM 5292 N N . SER A 1 673 ? -30.850 8.781 -13.331 1.00 97.88 673 SER A N 1
ATOM 5293 C CA . SER A 1 673 ? -29.917 9.717 -12.692 1.00 97.88 673 SER A CA 1
ATOM 5294 C C . SER A 1 673 ? -29.770 9.387 -11.209 1.00 97.88 673 SER A C 1
ATOM 5296 O O . SER A 1 673 ? -30.658 9.638 -10.393 1.00 97.88 673 SER A O 1
ATOM 5298 N N . LEU A 1 674 ? -28.612 8.853 -10.820 1.00 98.44 674 LEU A N 1
ATOM 5299 C CA . LEU A 1 674 ? -28.320 8.560 -9.413 1.00 98.44 674 LEU A CA 1
ATOM 5300 C C . LEU A 1 674 ? -28.301 9.833 -8.549 1.00 98.44 674 LEU A C 1
ATOM 5302 O O . LEU A 1 674 ? -28.564 9.759 -7.350 1.00 98.44 674 LEU A O 1
ATOM 5306 N N . ILE A 1 675 ? -28.003 10.991 -9.147 1.00 97.38 675 ILE A N 1
ATOM 5307 C CA . ILE A 1 675 ? -27.937 12.287 -8.459 1.00 97.38 675 ILE A CA 1
ATOM 5308 C C . ILE A 1 675 ? -29.315 12.953 -8.374 1.00 97.38 675 ILE A C 1
ATOM 5310 O O . ILE A 1 675 ? -29.683 13.415 -7.296 1.00 97.38 675 ILE A O 1
ATOM 5314 N N . ASP A 1 676 ? -30.078 12.990 -9.470 1.00 96.56 676 ASP A N 1
ATOM 5315 C CA . ASP A 1 676 ? -31.357 13.715 -9.499 1.00 96.56 676 ASP A CA 1
ATOM 5316 C C . ASP A 1 676 ? -32.515 12.866 -8.946 1.00 96.56 676 ASP A C 1
ATOM 5318 O O . ASP A 1 676 ? -33.338 13.357 -8.169 1.00 96.56 676 ASP A O 1
ATOM 5322 N N . ASP A 1 677 ? -32.565 11.575 -9.299 1.00 96.38 677 ASP A N 1
ATOM 5323 C CA . ASP A 1 677 ? -33.672 10.685 -8.937 1.00 96.38 677 ASP A CA 1
ATOM 5324 C C . ASP A 1 677 ? -33.452 10.037 -7.561 1.00 96.38 677 ASP A C 1
ATOM 5326 O O . ASP A 1 677 ? -34.372 9.980 -6.735 1.00 96.38 677 ASP A O 1
ATOM 5330 N N . ILE A 1 678 ? -32.230 9.560 -7.277 1.00 96.56 678 ILE A N 1
ATOM 5331 C CA . ILE A 1 678 ? -31.950 8.701 -6.110 1.00 96.56 678 ILE A CA 1
ATOM 5332 C C . ILE A 1 678 ? -31.354 9.461 -4.924 1.00 96.56 678 ILE A C 1
ATOM 5334 O O . ILE A 1 678 ? -31.932 9.390 -3.840 1.00 96.56 678 ILE A O 1
ATOM 5338 N N . TRP A 1 679 ? -30.271 10.227 -5.086 1.00 96.75 679 TRP A N 1
ATOM 5339 C CA . TRP A 1 679 ? -29.609 10.920 -3.970 1.00 96.75 679 TRP A CA 1
ATOM 5340 C C . TRP A 1 679 ? -30.568 11.854 -3.207 1.00 96.75 679 TRP A C 1
ATOM 5342 O O . TRP A 1 679 ? -31.470 12.467 -3.782 1.00 96.75 679 TRP A O 1
ATOM 5352 N N . LYS A 1 680 ? -30.415 11.919 -1.878 1.00 91.38 680 LYS A N 1
ATOM 5353 C CA . LYS A 1 680 ? -31.252 12.746 -0.976 1.00 91.38 680 LYS A CA 1
ATOM 5354 C C . LYS A 1 680 ? -30.432 13.685 -0.081 1.00 91.38 680 LYS A C 1
ATOM 5356 O O . LYS A 1 680 ? -30.992 14.376 0.767 1.00 91.38 680 LYS A O 1
ATOM 5361 N N . GLY A 1 681 ? -29.114 13.709 -0.270 1.00 95.38 681 GLY A N 1
ATOM 5362 C CA . GLY A 1 681 ? -28.222 14.704 0.314 1.00 95.38 681 GLY A CA 1
ATOM 5363 C C . GLY A 1 681 ? -28.069 15.935 -0.582 1.00 95.38 681 GLY A C 1
ATOM 5364 O O . GLY A 1 681 ? -28.794 16.134 -1.555 1.00 95.38 681 GLY A O 1
ATOM 5365 N N . ARG A 1 682 ? -27.071 16.761 -0.276 1.00 97.44 682 ARG A N 1
ATOM 5366 C CA . ARG A 1 682 ? -26.610 17.854 -1.135 1.00 97.44 682 ARG A CA 1
ATOM 5367 C C . ARG A 1 682 ? -25.650 17.297 -2.190 1.00 97.44 682 ARG A C 1
ATOM 5369 O O . ARG A 1 682 ? -24.811 16.458 -1.868 1.00 97.44 682 ARG A O 1
ATOM 5376 N N . PHE A 1 683 ? -25.763 17.761 -3.431 1.00 98.00 683 PHE A N 1
ATOM 5377 C CA . PHE A 1 683 ? -24.789 17.493 -4.491 1.00 98.00 683 PHE A CA 1
ATOM 5378 C C . PHE A 1 683 ? -23.952 18.749 -4.764 1.00 98.00 683 PHE A C 1
ATOM 5380 O O . PHE A 1 683 ? -24.494 19.854 -4.788 1.00 98.00 683 PHE A O 1
ATOM 5387 N N . ILE A 1 684 ? -22.647 18.576 -4.974 1.00 97.75 684 ILE A N 1
ATOM 5388 C CA . ILE A 1 684 ? -21.723 19.601 -5.474 1.00 97.75 684 ILE A CA 1
ATOM 5389 C C . ILE A 1 684 ? -20.813 18.993 -6.547 1.00 97.75 684 ILE A C 1
ATOM 5391 O O . ILE A 1 684 ? -20.570 17.789 -6.574 1.00 97.75 684 ILE A O 1
ATOM 5395 N N . TRP A 1 685 ? -20.292 19.826 -7.442 1.00 96.06 685 TRP A N 1
ATOM 5396 C CA . TRP A 1 685 ? -19.444 19.375 -8.555 1.00 96.06 685 TRP A CA 1
ATOM 5397 C C . TRP A 1 685 ? -18.226 20.271 -8.790 1.00 96.06 685 TRP A C 1
ATOM 5399 O O . TRP A 1 685 ? -17.480 20.051 -9.741 1.00 96.06 685 TRP A O 1
ATOM 5409 N N . ASN A 1 686 ? -18.044 21.308 -7.968 1.00 95.69 686 ASN A N 1
ATOM 5410 C CA . ASN A 1 686 ? -17.056 22.352 -8.200 1.00 95.69 686 ASN A CA 1
ATOM 5411 C C . ASN A 1 686 ? -16.571 22.990 -6.878 1.00 95.69 686 ASN A C 1
ATOM 5413 O O . ASN A 1 686 ? -17.241 22.909 -5.843 1.00 95.69 686 ASN A O 1
ATOM 5417 N N . LYS A 1 687 ? -15.393 23.616 -6.917 1.00 94.62 687 LYS A N 1
ATOM 5418 C CA . LYS A 1 687 ? -14.705 24.232 -5.775 1.00 94.62 687 LYS A CA 1
ATOM 5419 C C . LYS A 1 687 ? -15.495 25.389 -5.158 1.00 94.62 687 LYS A C 1
ATOM 5421 O O . LYS A 1 687 ? -15.663 25.431 -3.941 1.00 94.62 687 LYS A O 1
ATOM 5426 N N . THR A 1 688 ? -16.020 26.295 -5.978 1.00 94.00 688 THR A N 1
ATOM 5427 C CA . THR A 1 688 ? -16.886 27.396 -5.533 1.00 94.00 688 THR A CA 1
ATOM 5428 C C . THR A 1 688 ? -18.103 26.906 -4.734 1.00 94.00 688 THR A C 1
ATOM 5430 O O . THR A 1 688 ? -18.502 27.567 -3.778 1.00 94.00 688 THR A O 1
ATOM 5433 N N . ASP A 1 689 ? -18.675 25.745 -5.055 1.00 95.44 689 ASP A N 1
ATOM 5434 C CA . ASP A 1 689 ? -19.797 25.157 -4.316 1.00 95.44 689 ASP A CA 1
ATOM 5435 C C . ASP A 1 689 ? -19.354 24.419 -3.046 1.00 95.44 689 ASP A C 1
ATOM 5437 O O . ASP A 1 689 ? -20.041 24.528 -2.031 1.00 95.44 689 ASP A O 1
ATOM 5441 N N . LEU A 1 690 ? -18.179 23.772 -3.040 1.00 96.75 690 LEU A N 1
ATOM 5442 C CA . LEU A 1 690 ? -17.548 23.245 -1.817 1.00 96.75 690 LEU A CA 1
ATOM 5443 C C . LEU A 1 690 ? -17.328 24.361 -0.778 1.00 96.75 690 LEU A C 1
ATOM 5445 O O . LEU A 1 690 ? -17.663 24.201 0.393 1.00 96.75 690 LEU A O 1
ATOM 5449 N N . HIS A 1 691 ? -16.842 25.526 -1.217 1.00 94.06 691 HIS A N 1
ATOM 5450 C CA . HIS A 1 691 ? -16.600 26.690 -0.356 1.00 94.06 691 HIS A CA 1
ATOM 5451 C C . HIS A 1 691 ? -17.890 27.356 0.174 1.00 94.06 691 HIS A C 1
ATOM 5453 O O . HIS A 1 691 ? -17.816 28.152 1.109 1.00 94.06 691 HIS A O 1
ATOM 5459 N N . LYS A 1 692 ? -19.069 27.042 -0.386 1.00 95.75 692 LYS A N 1
ATOM 5460 C CA . LYS A 1 692 ? -20.380 27.509 0.113 1.00 95.75 692 LYS A CA 1
ATOM 5461 C C . LYS A 1 692 ? -20.996 26.573 1.157 1.00 95.75 692 LYS A C 1
ATOM 5463 O O . LYS A 1 692 ? -22.065 26.886 1.683 1.00 95.75 692 LYS A O 1
ATOM 5468 N N . ILE A 1 693 ? -20.399 25.410 1.426 1.00 96.62 693 ILE A N 1
ATOM 5469 C CA . ILE A 1 693 ? -20.990 24.447 2.355 1.00 96.62 693 ILE A CA 1
ATOM 5470 C C . ILE A 1 693 ? -20.752 24.875 3.802 1.00 96.62 693 ILE A C 1
ATOM 5472 O O . ILE A 1 693 ? -19.625 24.921 4.287 1.00 96.62 693 ILE A O 1
ATOM 5476 N N . GLU A 1 694 ? -21.853 25.115 4.509 1.00 95.62 694 GLU A N 1
ATOM 5477 C CA . GLU A 1 694 ? -21.880 25.247 5.963 1.00 95.62 694 GLU A CA 1
ATOM 5478 C C . GLU A 1 694 ? -21.312 23.981 6.634 1.00 95.62 694 GLU A C 1
ATOM 5480 O O . GLU A 1 694 ? -21.783 22.857 6.416 1.00 95.62 694 GLU A O 1
ATOM 5485 N N . LEU A 1 695 ? -20.257 24.168 7.428 1.00 96.31 695 LEU A N 1
ATOM 5486 C CA . LEU A 1 695 ? -19.618 23.112 8.209 1.00 96.31 695 LEU A CA 1
ATOM 5487 C C . LEU A 1 695 ? -20.601 22.563 9.264 1.00 96.31 695 LEU A C 1
ATOM 5489 O O . LEU A 1 695 ? -21.537 23.245 9.668 1.00 96.31 695 LEU A O 1
ATOM 5493 N N . GLY A 1 696 ? -20.460 21.290 9.644 1.00 94.69 696 GLY A N 1
ATOM 5494 C CA . GLY A 1 696 ? -21.395 20.623 10.562 1.00 94.69 696 GLY A CA 1
ATOM 5495 C C . GLY A 1 696 ? -22.798 20.321 10.000 1.00 94.69 696 GLY A C 1
ATOM 5496 O O . GLY A 1 696 ? -23.570 19.641 10.672 1.00 94.69 696 GLY A O 1
ATOM 5497 N N . SER A 1 697 ? -23.132 20.764 8.775 1.00 92.56 697 SER A N 1
ATOM 5498 C CA . SER A 1 697 ? -24.423 20.505 8.107 1.00 92.56 697 SER A CA 1
ATOM 5499 C C . SER A 1 697 ? -24.885 19.046 8.251 1.00 92.56 697 SER A C 1
ATOM 5501 O O . SER A 1 697 ? -24.182 18.112 7.865 1.00 92.56 697 SER A O 1
ATOM 5503 N N . SER A 1 698 ? -26.107 18.848 8.753 1.00 90.12 698 SER A N 1
ATOM 5504 C CA . SER A 1 698 ? -26.679 17.519 9.005 1.00 90.12 698 SER A CA 1
ATOM 5505 C C . SER A 1 698 ? -26.866 16.689 7.730 1.00 90.12 698 SER A C 1
ATOM 5507 O O . SER A 1 698 ? -26.577 15.491 7.738 1.00 90.12 698 SER A O 1
ATOM 5509 N N . ALA A 1 699 ? -27.294 17.321 6.633 1.00 94.25 699 ALA A N 1
ATOM 5510 C CA . ALA A 1 699 ? -27.520 16.668 5.346 1.00 94.25 699 ALA A CA 1
ATOM 5511 C C . ALA A 1 699 ? -26.223 16.039 4.785 1.00 94.25 699 ALA A C 1
ATOM 5513 O O . ALA A 1 699 ? -25.195 16.722 4.783 1.00 94.25 699 ALA A O 1
ATOM 5514 N N . PRO A 1 700 ? -26.262 14.788 4.278 1.00 96.94 700 PRO A N 1
ATOM 5515 C CA . PRO A 1 700 ? -25.143 14.166 3.568 1.00 96.94 700 PRO A CA 1
ATOM 5516 C C . PRO A 1 700 ? -24.685 14.977 2.351 1.00 96.94 700 PRO A C 1
ATOM 5518 O O . PRO A 1 700 ? -25.497 15.670 1.734 1.00 96.94 700 PRO A O 1
ATOM 5521 N N . ILE A 1 701 ? -23.410 14.877 1.974 1.00 98.62 701 ILE A N 1
ATOM 5522 C CA . ILE A 1 701 ? -22.806 15.640 0.869 1.00 98.62 701 ILE A CA 1
ATOM 5523 C C . ILE A 1 701 ? -22.103 14.692 -0.109 1.00 98.62 701 ILE A C 1
ATOM 5525 O O . ILE A 1 701 ? -21.198 13.958 0.279 1.00 98.62 701 ILE A O 1
ATOM 5529 N N . LEU A 1 702 ? -22.476 14.768 -1.388 1.00 98.81 702 LEU A N 1
ATOM 5530 C CA . LEU A 1 702 ? -21.809 14.090 -2.502 1.00 98.81 702 LEU A CA 1
ATOM 5531 C C . LEU A 1 702 ? -21.151 15.141 -3.407 1.00 98.81 702 LEU A C 1
ATOM 5533 O O . LEU A 1 702 ? -21.842 15.964 -4.008 1.00 98.81 702 LEU A O 1
ATOM 5537 N N . GLY A 1 703 ? -19.822 15.133 -3.480 1.00 98.56 703 GLY A N 1
ATOM 5538 C CA . GLY A 1 703 ? -19.009 16.068 -4.251 1.00 98.56 703 GLY A CA 1
ATOM 5539 C C . GLY A 1 703 ? -18.225 15.378 -5.357 1.00 98.56 703 GLY A C 1
ATOM 5540 O O . GLY A 1 703 ? -17.233 14.714 -5.075 1.00 98.56 703 GLY A O 1
ATOM 5541 N N . LEU A 1 704 ? -18.655 15.547 -6.611 1.00 98.50 704 LEU A N 1
ATOM 5542 C CA . LEU A 1 704 ? -18.042 14.897 -7.774 1.00 98.50 704 LEU A CA 1
ATOM 5543 C C . LEU A 1 704 ? -17.422 15.940 -8.713 1.00 98.50 704 LEU A C 1
ATOM 5545 O O . LEU A 1 704 ? -18.089 16.490 -9.593 1.00 98.50 704 LEU A O 1
ATOM 5549 N N . PHE A 1 705 ? -16.140 16.232 -8.507 1.00 97.44 705 PHE A N 1
ATOM 5550 C CA . PHE A 1 705 ? -15.433 17.374 -9.094 1.00 97.44 705 PHE A CA 1
ATOM 5551 C C . PHE A 1 705 ? -14.968 17.153 -10.534 1.00 97.44 705 PHE A C 1
ATOM 5553 O O . PHE A 1 705 ? -14.959 18.099 -11.326 1.00 97.44 705 PHE A O 1
ATOM 5560 N N . HIS A 1 706 ? -14.716 15.903 -10.927 1.00 96.38 706 HIS A N 1
ATOM 5561 C CA . HIS A 1 706 ? -14.370 15.553 -12.305 1.00 96.38 706 HIS A CA 1
ATOM 5562 C C . HIS A 1 706 ? -15.333 14.534 -12.934 1.00 96.38 706 HIS A C 1
ATOM 5564 O O . HIS A 1 706 ? -16.052 13.802 -12.249 1.00 96.38 706 HIS A O 1
ATOM 5570 N N . TYR A 1 707 ? -15.352 14.505 -14.268 1.00 97.00 707 TYR A N 1
ATOM 5571 C CA . TYR A 1 707 ? -16.140 13.559 -15.067 1.00 97.00 707 TYR A CA 1
ATOM 5572 C C . TYR A 1 707 ? -15.700 12.100 -14.838 1.00 97.00 707 TYR A C 1
ATOM 5574 O O . TYR A 1 707 ? -16.526 11.189 -14.767 1.00 97.00 707 TYR A O 1
ATOM 5582 N N . ASP A 1 708 ? -14.392 11.915 -14.672 1.00 96.19 708 ASP A N 1
ATOM 5583 C CA . ASP A 1 708 ? -13.686 10.646 -14.478 1.00 96.19 708 ASP A CA 1
ATOM 5584 C C . ASP A 1 708 ? -12.830 10.728 -13.193 1.00 96.19 708 ASP A C 1
ATOM 5586 O O . ASP A 1 708 ? -13.198 11.485 -12.293 1.00 96.19 708 ASP A O 1
ATOM 5590 N N . GLN A 1 709 ? -11.689 10.028 -13.103 1.00 97.19 709 GLN A N 1
ATOM 5591 C CA . GLN A 1 709 ? -10.618 10.339 -12.135 1.00 97.19 709 GLN A CA 1
ATOM 5592 C C . GLN A 1 709 ? -10.359 11.859 -12.098 1.00 97.19 709 GLN A C 1
ATOM 5594 O O . GLN A 1 709 ? -10.413 12.497 -13.155 1.00 97.19 709 GLN A O 1
ATOM 5599 N N . MET A 1 710 ? -10.046 12.446 -10.938 1.00 97.56 710 MET A N 1
ATOM 5600 C CA . MET A 1 710 ? -9.590 13.844 -10.882 1.00 97.56 710 MET A CA 1
ATOM 5601 C C . MET A 1 710 ? -8.225 13.991 -11.574 1.00 97.56 710 MET A C 1
ATOM 5603 O O . MET A 1 710 ? -7.530 13.006 -11.843 1.00 97.56 710 MET A O 1
ATOM 5607 N N . ARG A 1 711 ? -7.847 15.224 -11.922 1.00 95.38 711 ARG A N 1
ATOM 5608 C CA . ARG A 1 711 ? -6.574 15.483 -12.612 1.00 95.38 711 ARG A CA 1
ATOM 5609 C C . ARG A 1 711 ? -5.381 15.259 -11.677 1.00 95.38 711 ARG A C 1
ATOM 5611 O O . ARG A 1 711 ? -5.512 15.360 -10.462 1.00 95.38 711 ARG A O 1
ATOM 5618 N N . PHE A 1 712 ? -4.218 14.965 -12.262 1.00 96.38 712 PHE A N 1
ATOM 5619 C CA . PHE A 1 712 ? -2.943 14.994 -11.538 1.00 96.38 712 PHE A CA 1
ATOM 5620 C C . PHE A 1 712 ? -2.697 16.406 -10.981 1.00 96.38 712 PHE A C 1
ATOM 5622 O O . PHE A 1 712 ? -3.003 17.388 -11.668 1.00 96.38 712 PHE A O 1
ATOM 5629 N N . GLU A 1 713 ? -2.116 16.538 -9.788 1.00 94.75 713 GLU A N 1
ATOM 5630 C CA . GLU A 1 713 ? -1.947 17.840 -9.126 1.00 94.75 713 GLU A CA 1
ATOM 5631 C C . GLU A 1 713 ? -1.139 18.820 -9.992 1.00 94.75 713 GLU A C 1
ATOM 5633 O O . GLU A 1 713 ? -1.503 19.991 -10.126 1.00 94.75 713 GLU A O 1
ATOM 5638 N N . THR A 1 714 ? -0.099 18.336 -10.681 1.00 91.75 714 THR A N 1
ATOM 5639 C CA . THR A 1 714 ? 0.728 19.168 -11.568 1.00 91.75 714 THR A CA 1
ATOM 5640 C C . THR A 1 714 ? -0.051 19.746 -12.757 1.00 91.75 714 THR A C 1
ATOM 5642 O O . THR A 1 714 ? 0.287 20.833 -13.223 1.00 91.75 714 THR A O 1
ATOM 5645 N N . ASP A 1 715 ? -1.102 19.073 -13.240 1.00 91.75 715 ASP A N 1
ATOM 5646 C CA . ASP A 1 715 ? -1.998 19.606 -14.281 1.00 91.75 715 ASP A CA 1
ATOM 5647 C C . ASP A 1 715 ? -3.077 20.516 -13.669 1.00 91.75 715 ASP A C 1
ATOM 5649 O O . ASP A 1 715 ? -3.437 21.548 -14.243 1.00 91.75 715 ASP A O 1
ATOM 5653 N N . ARG A 1 716 ? -3.579 20.158 -12.478 1.00 92.38 716 ARG A N 1
ATOM 5654 C CA . ARG A 1 716 ? -4.597 20.917 -11.738 1.00 92.38 716 ARG A CA 1
ATOM 5655 C C . ARG A 1 716 ? -4.107 22.316 -11.351 1.00 92.38 716 ARG A C 1
ATOM 5657 O O . ARG A 1 716 ? -4.884 23.263 -11.432 1.00 92.38 716 ARG A O 1
ATOM 5664 N N . ILE A 1 717 ? -2.829 22.457 -10.986 1.00 88.56 717 ILE A N 1
ATOM 5665 C CA . ILE A 1 717 ? -2.183 23.749 -10.685 1.00 88.56 717 ILE A CA 1
ATOM 5666 C C . ILE A 1 717 ? -2.017 24.618 -11.945 1.00 88.56 717 ILE A C 1
ATOM 5668 O O . ILE A 1 717 ? -2.132 25.840 -11.854 1.00 88.56 717 ILE A O 1
ATOM 5672 N N . GLN A 1 718 ? -1.746 24.019 -13.111 1.00 83.12 718 GLN A N 1
ATOM 5673 C CA . GLN A 1 718 ? -1.533 24.754 -14.369 1.00 83.12 718 GLN A CA 1
ATOM 5674 C C . GLN A 1 718 ? -2.838 25.283 -14.979 1.00 83.12 718 GLN A C 1
ATOM 5676 O O . GLN A 1 718 ? -2.864 26.385 -15.523 1.00 83.12 718 GLN A O 1
ATOM 5681 N N . ASP A 1 719 ? -3.922 24.515 -14.863 1.00 76.88 719 ASP A N 1
ATOM 5682 C CA . ASP A 1 719 ? -5.272 24.894 -15.292 1.00 76.88 719 ASP A CA 1
ATOM 5683 C C . ASP A 1 719 ? -6.227 24.822 -14.078 1.00 76.88 719 ASP A C 1
ATOM 5685 O O . ASP A 1 719 ? -6.998 23.861 -13.941 1.00 76.88 719 ASP A O 1
ATOM 5689 N N . PRO A 1 720 ? -6.159 25.791 -13.138 1.00 67.94 720 PRO A N 1
ATOM 5690 C CA . PRO A 1 720 ? -6.947 25.788 -11.910 1.00 67.94 720 PRO A CA 1
ATOM 5691 C C . PRO A 1 720 ? -8.387 26.240 -12.186 1.00 67.94 720 PRO A C 1
ATOM 5693 O O . PRO A 1 720 ? -8.825 27.321 -11.791 1.00 67.94 720 PRO A O 1
ATOM 5696 N N . LYS A 1 721 ? -9.136 25.366 -12.866 1.00 69.75 721 LYS A N 1
ATOM 5697 C CA . LYS A 1 721 ? -10.605 25.366 -12.898 1.00 69.75 721 LYS A CA 1
ATOM 5698 C C . LYS A 1 721 ? -11.161 25.205 -11.484 1.00 69.75 721 LYS A C 1
ATOM 5700 O O . LYS A 1 721 ? -10.431 25.050 -10.508 1.00 69.75 721 LYS A O 1
ATOM 5705 N N . GLU A 1 722 ? -12.481 25.132 -11.391 1.00 82.06 722 GLU A N 1
ATOM 5706 C CA . GLU A 1 722 ? -13.225 24.847 -10.164 1.00 82.06 722 GLU A CA 1
ATOM 5707 C C . GLU A 1 722 ? -13.032 23.404 -9.621 1.00 82.06 722 GLU A C 1
ATOM 5709 O O . GLU A 1 722 ? -13.981 22.777 -9.162 1.00 82.06 722 GLU A O 1
ATOM 5714 N N . GLU A 1 723 ? -11.821 22.851 -9.664 1.00 93.81 723 GLU A N 1
ATOM 5715 C CA . GLU A 1 723 ? -11.468 21.534 -9.131 1.00 93.81 723 GLU A CA 1
ATOM 5716 C C . GLU A 1 723 ? -10.561 21.712 -7.892 1.00 93.81 723 GLU A C 1
ATOM 5718 O O . GLU A 1 723 ? -9.443 22.236 -8.017 1.00 93.81 723 GLU A O 1
ATOM 5723 N N . PRO A 1 724 ? -11.033 21.345 -6.685 1.00 96.56 724 PRO A N 1
ATOM 5724 C CA . PRO A 1 724 ? -10.258 21.480 -5.453 1.00 96.56 724 PRO A CA 1
ATOM 5725 C C . PRO A 1 724 ? -9.077 20.499 -5.423 1.00 96.56 724 PRO A C 1
ATOM 5727 O O . PRO A 1 724 ? -9.126 19.447 -6.060 1.00 96.56 724 PRO A O 1
ATOM 5730 N N . SER A 1 725 ? -8.022 20.829 -4.672 1.00 97.44 725 SER A N 1
ATOM 5731 C CA . SER A 1 725 ? -6.944 19.867 -4.385 1.00 97.44 725 SER A CA 1
ATOM 5732 C C . SER A 1 725 ? -7.366 18.838 -3.326 1.00 97.44 725 SER A C 1
ATOM 5734 O O . SER A 1 725 ? -8.375 19.014 -2.631 1.00 97.44 725 SER A O 1
ATOM 5736 N N . LEU A 1 726 ? -6.564 17.781 -3.156 1.00 98.62 726 LEU A N 1
ATOM 5737 C CA . LEU A 1 726 ? -6.751 16.807 -2.077 1.00 98.62 726 LEU A CA 1
ATOM 5738 C C . LEU A 1 726 ? -6.685 17.479 -0.693 1.00 98.62 726 LEU A C 1
ATOM 5740 O O . LEU A 1 726 ? -7.569 17.245 0.136 1.00 98.62 726 LEU A O 1
ATOM 5744 N N . SER A 1 727 ? -5.729 18.394 -0.483 1.00 98.38 727 SER A N 1
ATOM 5745 C CA . SER A 1 727 ? -5.632 19.209 0.736 1.00 98.38 727 SER A CA 1
ATOM 5746 C C . SER A 1 727 ? -6.911 19.990 1.015 1.00 98.38 727 SER A C 1
ATOM 5748 O O . SER A 1 727 ? -7.351 20.054 2.163 1.00 98.38 727 SER A O 1
ATOM 5750 N N . GLU A 1 728 ? -7.517 20.588 -0.013 1.00 98.12 728 GLU A N 1
ATOM 5751 C CA . GLU A 1 728 ? -8.709 21.431 0.128 1.00 98.12 728 GLU A CA 1
ATOM 5752 C C . GLU A 1 728 ? -9.949 20.597 0.478 1.00 98.12 728 GLU A C 1
ATOM 5754 O O . GLU A 1 728 ? -10.671 20.933 1.421 1.00 98.12 728 GLU A O 1
ATOM 5759 N N . MET A 1 729 ? -10.155 19.469 -0.211 1.00 98.81 729 MET A N 1
ATOM 5760 C CA . MET A 1 729 ? -11.247 18.536 0.087 1.00 98.81 729 MET A CA 1
ATOM 5761 C C . MET A 1 729 ? -11.116 17.920 1.486 1.00 98.81 729 MET A C 1
ATOM 5763 O O . MET A 1 729 ? -12.090 17.876 2.237 1.00 98.81 729 MET A O 1
ATOM 5767 N N . ALA A 1 730 ? -9.919 17.468 1.866 1.00 98.81 730 ALA A N 1
ATOM 5768 C CA . ALA A 1 730 ? -9.705 16.780 3.135 1.00 98.81 730 ALA A CA 1
ATOM 5769 C C . ALA A 1 730 ? -9.666 17.752 4.334 1.00 98.81 730 ALA A C 1
ATOM 5771 O O . ALA A 1 730 ? -10.187 17.434 5.404 1.00 98.81 730 ALA A O 1
ATOM 5772 N N . THR A 1 731 ? -9.160 18.979 4.145 1.00 98.69 731 THR A N 1
ATOM 5773 C CA . THR A 1 731 ? -9.287 20.082 5.120 1.00 98.69 731 THR A CA 1
ATOM 5774 C C . THR A 1 731 ? -10.749 20.434 5.377 1.00 98.69 731 THR A C 1
ATOM 5776 O O . THR A 1 731 ? -11.142 20.615 6.532 1.00 98.69 731 THR A O 1
ATOM 5779 N N . PHE A 1 732 ? -11.565 20.520 4.319 1.00 98.75 732 PHE A N 1
ATOM 5780 C CA . PHE A 1 732 ? -13.007 20.691 4.465 1.00 98.75 732 PHE A CA 1
ATOM 5781 C C . PHE A 1 732 ? -13.625 19.507 5.223 1.00 98.75 732 PHE A C 1
ATOM 5783 O O . PHE A 1 732 ? -14.373 19.723 6.176 1.00 98.75 732 PHE A O 1
ATOM 5790 N N . ALA A 1 733 ? -13.275 18.270 4.855 1.00 98.81 733 ALA A N 1
ATOM 5791 C CA . ALA A 1 733 ? -13.837 17.064 5.453 1.00 98.81 733 ALA A CA 1
ATOM 5792 C C . ALA A 1 733 ? -13.582 16.964 6.961 1.00 98.81 733 ALA A C 1
ATOM 5794 O O . ALA A 1 733 ? -14.532 16.783 7.721 1.00 98.81 733 ALA A O 1
ATOM 5795 N N . VAL A 1 734 ? -12.337 17.159 7.411 1.00 98.56 734 VAL A N 1
ATOM 5796 C CA . VAL A 1 734 ? -11.999 17.142 8.845 1.00 98.56 734 VAL A CA 1
ATOM 5797 C C . VAL A 1 734 ? -12.769 18.223 9.603 1.00 98.56 734 VAL A C 1
ATOM 5799 O O . VAL A 1 734 ? -13.382 17.924 10.623 1.00 98.56 734 VAL A O 1
ATOM 5802 N N . LYS A 1 735 ? -12.822 19.459 9.091 1.00 98.38 735 LYS A N 1
ATOM 5803 C CA . LYS A 1 735 ? -13.552 20.558 9.749 1.00 98.38 735 LYS A CA 1
ATOM 5804 C C . LYS A 1 735 ? -15.064 20.321 9.788 1.00 98.38 735 LYS A C 1
ATOM 5806 O O . LYS A 1 735 ? -15.700 20.594 10.804 1.00 98.38 735 LYS A O 1
ATOM 5811 N N . HIS A 1 736 ? -15.639 19.781 8.715 1.00 98.00 736 HIS A N 1
ATOM 5812 C CA . HIS A 1 736 ? -17.058 19.440 8.654 1.00 98.00 736 HIS A CA 1
ATOM 5813 C C . HIS A 1 736 ? -17.402 18.325 9.653 1.00 98.00 736 HIS A C 1
ATOM 5815 O O . HIS A 1 736 ? -18.342 18.483 10.430 1.00 98.00 736 HIS A O 1
ATOM 5821 N N . LEU A 1 737 ? -16.626 17.235 9.676 1.00 97.81 737 LEU A N 1
ATOM 5822 C CA . LEU A 1 737 ? -16.852 16.083 10.554 1.00 97.81 737 LEU A CA 1
ATOM 5823 C C . LEU A 1 737 ? -16.584 16.400 12.033 1.00 97.81 737 LEU A C 1
ATOM 5825 O O . LEU A 1 737 ? -17.335 15.933 12.889 1.00 97.81 737 LEU A O 1
ATOM 5829 N N . LEU A 1 738 ? -15.589 17.236 12.353 1.00 97.00 738 LEU A N 1
ATOM 5830 C CA . LEU A 1 738 ? -15.353 17.717 13.721 1.00 97.00 738 LEU A CA 1
ATOM 5831 C C . LEU A 1 738 ? -16.549 18.505 14.262 1.00 97.00 738 LEU A C 1
ATOM 5833 O O . LEU A 1 738 ? -17.014 18.217 15.361 1.00 97.00 738 LEU A O 1
ATOM 5837 N N . GLN A 1 739 ? -17.102 19.438 13.480 1.00 95.62 739 GLN A N 1
ATOM 5838 C CA . GLN A 1 739 ? -18.303 20.173 13.893 1.00 95.62 739 GLN A CA 1
ATOM 5839 C C . GLN A 1 739 ? -19.536 19.259 13.971 1.00 95.62 739 GLN A C 1
ATOM 5841 O O . GLN A 1 739 ? -20.302 19.346 14.927 1.00 95.62 739 GLN A O 1
ATOM 5846 N N . LYS A 1 740 ? -19.692 18.315 13.032 1.00 93.12 740 LYS A N 1
ATOM 5847 C CA . LYS A 1 740 ? -20.803 17.344 13.029 1.00 93.12 740 LYS A CA 1
ATOM 5848 C C . LYS A 1 740 ? -20.764 16.360 14.212 1.00 93.12 740 LYS A C 1
ATOM 5850 O O . LYS A 1 740 ? -21.801 15.822 14.593 1.00 93.12 740 LYS A O 1
ATOM 5855 N N . SER A 1 741 ? -19.586 16.138 14.802 1.00 92.25 741 SER A N 1
ATOM 5856 C CA . SER A 1 741 ? -19.344 15.211 15.921 1.00 92.25 741 SER A CA 1
ATOM 5857 C C . SER A 1 741 ? -19.116 15.894 17.281 1.00 92.25 741 SER A C 1
ATOM 5859 O O . SER A 1 741 ? -18.569 15.279 18.203 1.00 92.25 741 SER A O 1
ATOM 5861 N N . GLN A 1 742 ? -19.554 17.149 17.450 1.00 82.56 742 GLN A N 1
ATOM 5862 C CA . GLN A 1 742 ? -19.554 17.811 18.764 1.00 82.56 742 GLN A CA 1
ATOM 5863 C C . GLN A 1 742 ? -20.542 17.137 19.734 1.00 82.56 742 GLN A C 1
ATOM 5865 O O . GLN A 1 742 ? -20.130 16.704 20.808 1.00 82.56 742 GLN A O 1
ATOM 5870 N N . ASP A 1 743 ? -21.796 16.937 19.313 1.00 69.06 743 ASP A N 1
ATOM 5871 C CA . ASP A 1 743 ? -22.877 16.342 20.126 1.00 69.06 743 ASP A CA 1
ATOM 5872 C C . ASP A 1 743 ? -23.028 14.813 19.957 1.00 69.06 743 ASP A C 1
ATOM 5874 O O . ASP A 1 743 ? -24.066 14.231 20.283 1.00 69.06 743 ASP A O 1
ATOM 5878 N N . LYS A 1 744 ? -22.022 14.144 19.382 1.00 69.12 744 LYS A N 1
ATOM 5879 C CA . LYS A 1 744 ? -22.098 12.741 18.948 1.00 69.12 744 LYS A CA 1
ATOM 5880 C C . LYS A 1 744 ? -20.788 11.979 19.152 1.00 69.12 744 LYS A C 1
ATOM 5882 O O . LYS A 1 744 ? -19.743 12.547 19.482 1.00 69.12 744 LYS A O 1
ATOM 5887 N N . ASN A 1 745 ? -20.854 10.676 18.881 1.00 81.50 745 ASN A N 1
ATOM 5888 C CA . ASN A 1 745 ? -19.680 9.863 18.581 1.00 81.50 745 ASN A CA 1
ATOM 5889 C C . ASN A 1 745 ? -18.879 10.490 17.420 1.00 81.50 745 ASN A C 1
ATOM 5891 O O . ASN A 1 745 ? -19.415 11.279 16.638 1.00 81.50 745 ASN A O 1
ATOM 5895 N N . GLY A 1 746 ? -17.577 10.197 17.364 1.00 95.69 746 GLY A N 1
ATOM 5896 C CA . GLY A 1 746 ? -16.639 10.832 16.433 1.00 95.69 746 GLY A CA 1
ATOM 5897 C C . GLY A 1 746 ? -16.809 10.386 14.982 1.00 95.69 746 GLY A C 1
ATOM 5898 O O . GLY A 1 746 ? -17.911 10.074 14.528 1.00 95.69 746 GLY A O 1
ATOM 5899 N N . PHE A 1 747 ? -15.707 10.337 14.237 1.00 98.19 747 PHE A N 1
ATOM 5900 C CA . PHE A 1 747 ? -15.749 9.990 12.817 1.00 98.19 747 PHE A CA 1
ATOM 5901 C C . PHE A 1 747 ? -14.648 9.027 12.365 1.00 98.19 747 PHE A C 1
ATOM 5903 O O . PHE A 1 747 ? -13.554 8.994 12.932 1.00 98.19 747 PHE A O 1
ATOM 5910 N N . PHE A 1 748 ? -14.950 8.288 11.296 1.00 98.75 748 PHE A N 1
ATOM 5911 C CA . PHE A 1 748 ? -13.968 7.679 10.405 1.00 98.75 748 PHE A CA 1
ATOM 5912 C C . PHE A 1 748 ? -13.839 8.550 9.149 1.00 98.75 748 PHE A C 1
ATOM 5914 O O . PHE A 1 748 ? -14.847 8.909 8.537 1.00 98.75 748 PHE A O 1
ATOM 5921 N N . LEU A 1 749 ? -12.617 8.895 8.750 1.00 98.88 749 LEU A N 1
ATOM 5922 C CA . LEU A 1 749 ? -12.345 9.607 7.500 1.00 98.88 749 LEU A CA 1
ATOM 5923 C C . LEU A 1 749 ? -11.305 8.845 6.680 1.00 98.88 749 LEU A C 1
ATOM 5925 O O . LEU A 1 749 ? -10.174 8.662 7.125 1.00 98.88 749 LEU A O 1
ATOM 5929 N N . PHE A 1 750 ? -11.682 8.460 5.464 1.00 98.94 750 PHE A N 1
ATOM 5930 C CA . PHE A 1 750 ? -10.775 7.932 4.453 1.00 98.94 750 PHE A CA 1
ATOM 5931 C C . PHE A 1 750 ? -10.260 9.061 3.545 1.00 98.94 750 PHE A C 1
ATOM 5933 O O . PHE A 1 750 ? -11.060 9.858 3.050 1.00 98.94 750 PHE A O 1
ATOM 5940 N N . VAL A 1 751 ? -8.942 9.124 3.322 1.00 98.94 751 VAL A N 1
ATOM 5941 C CA . VAL A 1 751 ? -8.274 10.098 2.440 1.00 98.94 751 VAL A CA 1
ATOM 5942 C C . VAL A 1 751 ? -7.312 9.380 1.487 1.00 98.94 751 VAL A C 1
ATOM 5944 O O . VAL A 1 751 ? -6.392 8.705 1.946 1.00 98.94 751 VAL A O 1
ATOM 5947 N N . GLU A 1 752 ? -7.472 9.549 0.172 1.00 98.94 752 GLU A N 1
ATOM 5948 C CA . GLU A 1 752 ? -6.705 8.801 -0.838 1.00 98.94 752 GLU A CA 1
ATOM 5949 C C . GLU A 1 752 ? -5.896 9.679 -1.811 1.00 98.94 752 GLU A C 1
ATOM 5951 O O . GLU A 1 752 ? -6.440 10.493 -2.567 1.00 98.94 752 GLU A O 1
ATOM 5956 N N . GLY A 1 753 ? -4.585 9.427 -1.867 1.00 98.62 753 GLY A N 1
ATOM 5957 C CA . GLY A 1 753 ? -3.650 9.920 -2.885 1.00 98.62 753 GLY A CA 1
ATOM 5958 C C . GLY A 1 753 ? -3.721 9.118 -4.190 1.00 98.62 753 GLY A C 1
ATOM 5959 O O . GLY A 1 753 ? -2.696 8.710 -4.726 1.00 98.62 753 GLY A O 1
ATOM 5960 N N . SER A 1 754 ? -4.931 8.862 -4.689 1.00 98.19 754 SER A N 1
ATOM 5961 C CA . SER A 1 754 ? -5.267 7.868 -5.723 1.00 98.19 754 SER A CA 1
ATOM 5962 C C . SER A 1 754 ? -4.527 7.998 -7.057 1.00 98.19 754 SER A C 1
ATOM 5964 O O . SER A 1 754 ? -4.538 7.089 -7.883 1.00 98.19 754 SER A O 1
ATOM 5966 N N . ARG A 1 755 ? -3.954 9.167 -7.344 1.00 98.06 755 ARG A N 1
ATOM 5967 C CA . ARG A 1 755 ? -3.301 9.463 -8.626 1.00 98.06 755 ARG A CA 1
ATOM 5968 C C . ARG A 1 755 ? -1.829 9.034 -8.686 1.00 98.06 755 ARG A C 1
ATOM 5970 O O . ARG A 1 755 ? -1.297 8.925 -9.791 1.00 98.06 755 ARG A O 1
ATOM 5977 N N . ILE A 1 756 ? -1.228 8.691 -7.540 1.00 98.81 756 ILE A N 1
ATOM 5978 C CA . ILE A 1 756 ? 0.142 8.164 -7.423 1.00 98.81 756 ILE A CA 1
ATOM 5979 C C . ILE A 1 756 ? 0.305 6.891 -8.274 1.00 98.81 756 ILE A C 1
ATOM 5981 O O . ILE A 1 756 ? 1.135 6.869 -9.187 1.00 98.81 756 ILE A O 1
ATOM 5985 N N . ASP A 1 757 ? -0.533 5.875 -8.046 1.00 98.62 757 ASP A N 1
ATOM 5986 C CA . ASP A 1 757 ? -0.555 4.633 -8.830 1.00 98.62 757 ASP A CA 1
ATOM 5987 C C . ASP A 1 757 ? -0.784 4.874 -10.331 1.00 98.62 757 ASP A C 1
ATOM 5989 O O . ASP A 1 757 ? 0.033 4.479 -11.160 1.00 98.62 757 ASP A O 1
ATOM 5993 N N . HIS A 1 758 ? -1.826 5.631 -10.690 1.00 97.94 758 HIS A N 1
ATOM 5994 C CA . HIS A 1 758 ? -2.146 5.962 -12.084 1.00 97.94 758 HIS A CA 1
ATOM 5995 C C . HIS A 1 758 ? -0.960 6.561 -12.858 1.00 97.94 758 HIS A C 1
ATOM 5997 O O . HIS A 1 758 ? -0.816 6.346 -14.064 1.00 97.94 758 HIS A O 1
ATOM 6003 N N . ALA A 1 759 ? -0.110 7.338 -12.186 1.00 97.88 759 ALA A N 1
ATOM 6004 C CA . ALA A 1 759 ? 1.106 7.878 -12.771 1.00 97.88 759 ALA A CA 1
ATOM 6005 C C . ALA A 1 759 ? 2.236 6.832 -12.869 1.00 97.88 759 ALA A C 1
ATOM 6007 O O . ALA A 1 759 ? 2.980 6.835 -13.856 1.00 97.88 759 ALA A O 1
ATOM 6008 N N . HIS A 1 760 ? 2.349 5.911 -11.907 1.00 98.25 760 HIS A N 1
ATOM 6009 C CA . HIS A 1 760 ? 3.260 4.767 -11.985 1.00 98.25 760 HIS A CA 1
ATOM 6010 C C . HIS A 1 760 ? 2.879 3.780 -13.101 1.00 98.25 760 HIS A C 1
ATOM 6012 O O . HIS A 1 760 ? 3.757 3.433 -13.894 1.00 98.25 760 HIS A O 1
ATOM 6018 N N . HIS A 1 761 ? 1.595 3.432 -13.261 1.00 97.62 761 HIS A N 1
ATOM 6019 C CA . HIS A 1 761 ? 1.073 2.649 -14.391 1.00 97.62 761 HIS A CA 1
ATOM 6020 C C . HIS A 1 761 ? 1.546 3.207 -15.748 1.00 97.62 761 HIS A C 1
ATOM 6022 O O . HIS A 1 761 ? 2.028 2.468 -16.606 1.00 97.62 761 HIS A O 1
ATOM 6028 N N . TYR A 1 762 ? 1.502 4.528 -15.952 1.00 95.94 762 TYR A N 1
ATOM 6029 C CA . TYR A 1 762 ? 1.987 5.144 -17.194 1.00 95.94 762 TYR A CA 1
ATOM 6030 C C . TYR A 1 762 ? 3.499 5.403 -17.245 1.00 95.94 762 TYR A C 1
ATOM 6032 O O . TYR A 1 762 ? 3.989 5.965 -18.228 1.00 95.94 762 TYR A O 1
ATOM 6040 N N . THR A 1 763 ? 4.268 4.949 -16.250 1.00 94.88 763 THR A N 1
ATOM 6041 C CA . THR A 1 763 ? 5.715 5.181 -16.066 1.00 94.88 763 THR A CA 1
ATOM 6042 C C . THR A 1 763 ? 6.099 6.665 -15.977 1.00 94.88 763 THR A C 1
ATOM 6044 O O . THR A 1 763 ? 7.201 7.049 -16.366 1.00 94.88 763 THR A O 1
ATOM 6047 N N . GLN A 1 764 ? 5.202 7.516 -15.465 1.00 95.00 764 GLN A N 1
ATOM 6048 C CA . GLN A 1 764 ? 5.340 8.978 -15.375 1.00 95.00 764 GLN A CA 1
ATOM 6049 C C . GLN A 1 764 ? 5.659 9.427 -13.936 1.00 95.00 764 GLN A C 1
ATOM 6051 O O . GLN A 1 764 ? 4.791 9.958 -13.239 1.00 95.00 764 GLN A O 1
ATOM 6056 N N . PRO A 1 765 ? 6.911 9.270 -13.451 1.00 94.81 765 PRO A N 1
ATOM 6057 C CA . PRO A 1 765 ? 7.253 9.569 -12.059 1.00 94.81 765 PRO A CA 1
ATOM 6058 C C . PRO A 1 765 ? 7.071 11.048 -11.698 1.00 94.81 765 PRO A C 1
ATOM 6060 O O . PRO A 1 765 ? 6.935 11.381 -10.525 1.00 94.81 765 PRO A O 1
ATOM 6063 N N . ARG A 1 766 ? 7.078 11.947 -12.693 1.00 93.31 766 ARG A N 1
ATOM 6064 C CA . ARG A 1 766 ? 6.924 13.386 -12.478 1.00 93.31 766 ARG A CA 1
ATOM 6065 C C . ARG A 1 766 ? 5.556 13.717 -11.872 1.00 93.31 766 ARG A C 1
ATOM 6067 O O . ARG A 1 766 ? 5.530 14.548 -10.972 1.00 93.31 766 ARG A O 1
ATOM 6074 N N . TYR A 1 767 ? 4.492 13.037 -12.312 1.00 96.12 767 TYR A N 1
ATOM 6075 C CA . TYR A 1 767 ? 3.157 13.115 -11.712 1.00 96.12 767 TYR A CA 1
ATOM 6076 C C . TYR A 1 767 ? 3.094 12.355 -10.378 1.00 96.12 767 TYR A C 1
ATOM 6078 O O . TYR A 1 767 ? 2.749 12.955 -9.365 1.00 96.12 767 TYR A O 1
ATOM 6086 N N . ALA A 1 768 ? 3.543 11.091 -10.340 1.00 97.88 768 ALA A N 1
ATOM 6087 C CA . ALA A 1 768 ? 3.450 10.239 -9.144 1.00 97.88 768 ALA A CA 1
ATOM 6088 C C . ALA A 1 768 ? 4.081 10.883 -7.894 1.00 97.88 768 ALA A C 1
ATOM 6090 O O . ALA A 1 768 ? 3.510 10.846 -6.806 1.00 97.88 768 ALA A O 1
ATOM 6091 N N . LEU A 1 769 ? 5.250 11.516 -8.054 1.00 98.00 769 LEU A N 1
ATOM 6092 C CA . LEU A 1 769 ? 5.953 12.166 -6.946 1.00 98.00 769 LEU A CA 1
ATOM 6093 C C . LEU A 1 769 ? 5.431 13.578 -6.615 1.00 98.00 769 LEU A C 1
ATOM 6095 O O . LEU A 1 769 ? 5.752 14.076 -5.541 1.00 98.00 769 LEU A O 1
ATOM 6099 N N . ASP A 1 770 ? 4.638 14.223 -7.479 1.00 96.75 770 ASP A N 1
ATOM 6100 C CA . ASP A 1 770 ? 3.924 15.465 -7.124 1.00 96.75 770 ASP A CA 1
ATOM 6101 C C . ASP A 1 770 ? 2.612 15.160 -6.386 1.00 96.75 770 ASP A C 1
ATOM 6103 O O . ASP A 1 770 ? 2.326 15.801 -5.375 1.00 96.75 770 ASP A O 1
ATOM 6107 N N . ASP A 1 771 ? 1.855 14.146 -6.819 1.00 98.50 771 ASP A N 1
ATOM 6108 C CA . ASP A 1 771 ? 0.653 13.697 -6.102 1.00 98.50 771 ASP A CA 1
ATOM 6109 C C . ASP A 1 771 ? 1.015 13.148 -4.709 1.00 98.50 771 ASP A C 1
ATOM 6111 O O . ASP A 1 771 ? 0.309 13.417 -3.737 1.00 98.50 771 ASP A O 1
ATOM 6115 N N . TYR A 1 772 ? 2.170 12.479 -4.568 1.00 98.69 772 TYR A N 1
ATOM 6116 C CA . TYR A 1 772 ? 2.753 12.142 -3.262 1.00 98.69 772 TYR A CA 1
ATOM 6117 C C . TYR A 1 772 ? 3.014 13.384 -2.395 1.00 98.69 772 TYR A C 1
ATOM 6119 O O . TYR A 1 772 ? 2.703 13.393 -1.203 1.00 98.69 772 TYR A O 1
ATOM 6127 N N . VAL A 1 773 ? 3.585 14.449 -2.975 1.00 98.69 773 VAL A N 1
ATOM 6128 C CA . VAL A 1 773 ? 3.865 15.695 -2.244 1.00 98.69 773 VAL A CA 1
ATOM 6129 C C . VAL A 1 773 ? 2.570 16.331 -1.740 1.00 98.69 773 VAL A C 1
ATOM 6131 O O . VAL A 1 773 ? 2.543 16.787 -0.596 1.00 98.69 773 VAL A O 1
ATOM 6134 N N . GLU A 1 774 ? 1.502 16.319 -2.540 1.00 98.69 774 GLU A N 1
ATOM 6135 C CA . GLU A 1 774 ? 0.187 16.846 -2.155 1.00 98.69 774 GLU A CA 1
ATOM 6136 C C . GLU A 1 774 ? -0.554 15.953 -1.144 1.00 98.69 774 GLU A C 1
ATOM 6138 O O . GLU A 1 774 ? -1.178 16.457 -0.207 1.00 98.69 774 GLU A O 1
ATOM 6143 N N . PHE A 1 775 ? -0.419 14.631 -1.243 1.00 98.88 775 PHE A N 1
ATOM 6144 C CA . PHE A 1 775 ? -0.893 13.686 -0.228 1.00 98.88 775 PHE A CA 1
ATOM 6145 C C . PHE A 1 775 ? -0.204 13.924 1.130 1.00 98.88 775 PHE A C 1
ATOM 6147 O O . PHE A 1 775 ? -0.871 14.070 2.157 1.00 98.88 775 PHE A O 1
ATOM 6154 N N . ASP A 1 776 ? 1.120 14.101 1.148 1.00 98.81 776 ASP A N 1
ATOM 6155 C CA . ASP A 1 776 ? 1.860 14.432 2.371 1.00 98.81 776 ASP A CA 1
ATOM 6156 C C . ASP A 1 776 ? 1.569 15.865 2.875 1.00 98.81 776 ASP A C 1
ATOM 6158 O O . ASP A 1 776 ? 1.481 16.108 4.079 1.00 98.81 776 ASP A O 1
ATOM 6162 N N . ASN A 1 777 ? 1.336 16.835 1.978 1.00 98.38 777 ASN A N 1
ATOM 6163 C CA . ASN A 1 777 ? 0.837 18.168 2.356 1.00 98.38 777 ASN A CA 1
ATOM 6164 C C . ASN A 1 777 ? -0.538 18.093 3.035 1.00 98.38 777 ASN A C 1
ATOM 6166 O O . ASN A 1 777 ? -0.800 18.856 3.971 1.00 98.38 777 ASN A O 1
ATOM 6170 N N . THR A 1 778 ? -1.402 17.187 2.572 1.00 98.69 778 THR A N 1
ATOM 6171 C CA . THR A 1 778 ? -2.739 16.953 3.129 1.00 98.69 778 THR A CA 1
ATOM 6172 C C . THR A 1 778 ? -2.642 16.407 4.554 1.00 98.69 778 THR A C 1
ATOM 6174 O O . THR A 1 778 ? -3.278 16.944 5.464 1.00 98.69 778 THR A O 1
ATOM 6177 N N . ILE A 1 779 ? -1.782 15.405 4.776 1.00 98.75 779 ILE A N 1
ATOM 6178 C CA . ILE A 1 779 ? -1.484 14.844 6.105 1.00 98.75 779 ILE A CA 1
ATOM 6179 C C . ILE A 1 779 ? -0.995 15.946 7.059 1.00 98.75 779 ILE A C 1
ATOM 6181 O O . ILE A 1 779 ? -1.517 16.088 8.168 1.00 98.75 779 ILE A O 1
ATOM 6185 N N . GLY A 1 780 ? -0.056 16.787 6.611 1.00 97.50 780 GLY A N 1
ATOM 6186 C CA . GLY A 1 780 ? 0.455 17.919 7.388 1.00 97.50 780 GLY A CA 1
ATOM 6187 C C . GLY A 1 780 ? -0.604 18.954 7.771 1.00 97.50 780 GLY A C 1
ATOM 6188 O O . GLY A 1 780 ? -0.637 19.423 8.909 1.00 97.50 780 GLY A O 1
ATOM 6189 N N . GLN A 1 781 ? -1.504 19.302 6.849 1.00 98.38 781 GLN A N 1
ATOM 6190 C CA . GLN A 1 781 ? -2.603 20.233 7.128 1.00 98.38 781 GLN A CA 1
ATOM 6191 C C . GLN A 1 781 ? -3.612 19.649 8.121 1.00 98.38 781 GLN A C 1
ATOM 6193 O O . GLN A 1 781 ? -4.027 20.351 9.042 1.00 98.38 781 GLN A O 1
ATOM 6198 N N . ILE A 1 782 ? -3.950 18.363 8.001 1.00 98.56 782 ILE A N 1
ATOM 6199 C CA . ILE A 1 782 ? -4.863 17.695 8.935 1.00 98.56 782 ILE A CA 1
ATOM 6200 C C . ILE A 1 782 ? -4.255 17.582 10.338 1.00 98.56 782 ILE A C 1
ATOM 6202 O O . ILE A 1 782 ? -4.943 17.899 11.307 1.00 98.56 782 ILE A O 1
ATOM 6206 N N . LYS A 1 783 ? -2.964 17.238 10.468 1.00 97.81 783 LYS A N 1
ATOM 6207 C CA . LYS A 1 783 ? -2.248 17.257 11.761 1.00 97.81 783 LYS A CA 1
ATOM 6208 C C . LYS A 1 783 ? -2.378 18.612 12.463 1.00 97.81 783 LYS A C 1
ATOM 6210 O O . LYS A 1 783 ? -2.693 18.646 13.649 1.00 97.81 783 LYS A O 1
ATOM 6215 N N . ARG A 1 784 ? -2.190 19.715 11.725 1.00 97.31 784 ARG A N 1
ATOM 6216 C CA . ARG A 1 784 ? -2.307 21.087 12.252 1.00 97.31 784 ARG A CA 1
ATOM 6217 C C . ARG A 1 784 ? -3.738 21.413 12.680 1.00 97.31 784 ARG A C 1
ATOM 6219 O O . ARG A 1 784 ? -3.929 21.825 13.812 1.00 97.31 784 ARG A O 1
ATOM 6226 N N . ILE A 1 785 ? -4.743 21.121 11.848 1.00 97.81 785 ILE A N 1
ATOM 6227 C CA . ILE A 1 785 ? -6.164 21.335 12.194 1.00 97.81 785 ILE A CA 1
ATOM 6228 C C . ILE A 1 785 ? -6.539 20.579 13.475 1.00 97.81 785 ILE A C 1
ATOM 6230 O O . ILE A 1 785 ? -7.148 21.150 14.371 1.00 97.81 785 ILE A O 1
ATOM 6234 N N . LEU A 1 786 ? -6.146 19.309 13.596 1.00 97.69 786 LEU A N 1
ATOM 6235 C CA . LEU A 1 786 ? -6.416 18.513 14.794 1.00 97.69 786 LEU A CA 1
ATOM 6236 C C . LEU A 1 786 ? -5.661 19.026 16.031 1.00 97.69 786 LEU A C 1
ATOM 6238 O O . LEU A 1 786 ? -6.126 18.825 17.151 1.00 97.69 786 LEU A O 1
ATOM 6242 N N . GLN A 1 787 ? -4.499 19.658 15.851 1.00 96.25 787 GLN A N 1
ATOM 6243 C CA . GLN A 1 787 ? -3.730 20.274 16.932 1.00 96.25 787 GLN A CA 1
ATOM 6244 C C . GLN A 1 787 ? -4.353 21.603 17.386 1.00 96.25 787 GLN A C 1
ATOM 6246 O O . GLN A 1 787 ? -4.490 21.815 18.589 1.00 96.25 787 GLN A O 1
ATOM 6251 N N . ASP A 1 788 ? -4.775 22.452 16.445 1.00 96.56 788 ASP A N 1
ATOM 6252 C CA . ASP A 1 788 ? -5.444 23.734 16.701 1.00 96.56 788 ASP A CA 1
ATOM 6253 C C . ASP A 1 788 ? -6.805 23.532 17.397 1.00 96.56 788 ASP A C 1
ATOM 6255 O O . ASP A 1 788 ? -7.141 24.248 18.338 1.00 96.56 788 ASP A O 1
ATOM 6259 N N . GLU A 1 789 ? -7.557 22.504 16.988 1.00 95.50 789 GLU A N 1
ATOM 6260 C CA . GLU A 1 789 ? -8.827 22.076 17.602 1.00 95.50 789 GLU A CA 1
ATOM 6261 C C . GLU A 1 789 ? -8.619 21.214 18.875 1.00 95.50 789 GLU A C 1
ATOM 6263 O O . GLU A 1 789 ? -9.584 20.778 19.501 1.00 95.50 789 GLU A O 1
ATOM 6268 N N . GLY A 1 790 ? -7.370 20.936 19.278 1.00 95.81 790 GLY A N 1
ATOM 6269 C CA . GLY A 1 790 ? -7.028 20.234 20.526 1.00 95.81 790 GLY A CA 1
ATOM 6270 C C . GLY A 1 790 ? -7.322 18.725 20.574 1.00 95.81 790 GLY A C 1
ATOM 6271 O O . GLY A 1 790 ? -7.232 18.124 21.642 1.00 95.81 790 GLY A O 1
ATOM 6272 N N . VAL A 1 791 ? -7.649 18.097 19.441 1.00 96.56 791 VAL A N 1
ATOM 6273 C CA . VAL A 1 791 ? -8.142 16.704 19.325 1.00 96.56 791 VAL A CA 1
ATOM 6274 C C . VAL A 1 791 ? -7.158 15.720 18.675 1.00 96.56 791 VAL A C 1
ATOM 6276 O O . VAL A 1 791 ? -7.465 14.531 18.560 1.00 96.56 791 VAL A O 1
ATOM 6279 N N . LEU A 1 792 ? -5.968 16.174 18.262 1.00 95.94 792 LEU A N 1
ATOM 6280 C CA . LEU A 1 792 ? -4.907 15.328 17.689 1.00 95.94 792 LEU A CA 1
ATOM 6281 C C . LEU A 1 792 ? -4.560 14.138 18.595 1.00 95.94 792 LEU A C 1
ATOM 6283 O O . LEU A 1 792 ? -4.327 13.036 18.111 1.00 95.94 792 LEU A O 1
ATOM 6287 N N . ASP A 1 793 ? -4.561 14.353 19.908 1.00 95.12 793 ASP A N 1
ATOM 6288 C CA . ASP A 1 793 ? -4.160 13.345 20.892 1.00 95.12 793 ASP A CA 1
ATOM 6289 C C . ASP A 1 793 ? -5.272 12.307 21.189 1.00 95.12 793 ASP A C 1
ATOM 6291 O O . ASP A 1 793 ? -5.001 11.253 21.762 1.00 95.12 793 ASP A O 1
ATOM 6295 N N . ASP A 1 794 ? -6.510 12.563 20.743 1.00 96.00 794 ASP A N 1
ATOM 6296 C CA . ASP A 1 794 ? -7.657 11.633 20.781 1.00 96.00 794 ASP A CA 1
ATOM 6297 C C . ASP A 1 794 ? -8.012 11.061 19.393 1.00 96.00 794 ASP A C 1
ATOM 6299 O O . ASP A 1 794 ? -8.996 10.331 19.241 1.00 96.00 794 ASP A O 1
ATOM 6303 N N . THR A 1 795 ? -7.212 11.379 18.371 1.00 98.50 795 THR A N 1
ATOM 6304 C CA . THR A 1 795 ? -7.420 10.958 16.981 1.00 98.50 795 THR A CA 1
ATOM 6305 C C . THR A 1 795 ? -6.330 9.974 16.563 1.00 98.50 795 THR A C 1
ATOM 6307 O O . THR A 1 795 ? -5.145 10.288 16.642 1.00 98.50 795 THR A O 1
ATOM 6310 N N . LEU A 1 796 ? -6.713 8.781 16.103 1.00 98.88 796 LEU A N 1
ATOM 6311 C CA . LEU A 1 796 ? -5.777 7.845 15.477 1.00 98.88 796 LEU A CA 1
ATOM 6312 C C . LEU A 1 796 ? -5.562 8.260 14.017 1.00 98.88 796 LEU A C 1
ATOM 6314 O O . LEU A 1 796 ? -6.512 8.310 13.238 1.00 98.88 796 LEU A O 1
ATOM 6318 N N . LEU A 1 797 ? -4.311 8.528 13.653 1.00 98.94 797 LEU A N 1
ATOM 6319 C CA . LEU A 1 797 ? -3.872 8.747 12.278 1.00 98.94 797 LEU A CA 1
ATOM 6320 C C . LEU A 1 797 ? -3.089 7.519 11.811 1.00 98.94 797 LEU A C 1
ATOM 6322 O O . LEU A 1 797 ? -2.126 7.122 12.472 1.00 98.94 797 LEU A O 1
ATOM 6326 N N . VAL A 1 798 ? -3.469 6.946 10.670 1.00 98.94 798 VAL A N 1
ATOM 6327 C CA . VAL A 1 798 ? -2.747 5.841 10.017 1.00 98.94 798 VAL A CA 1
ATOM 6328 C C . VAL A 1 798 ? -2.507 6.205 8.556 1.00 98.94 798 VAL A C 1
ATOM 6330 O O . VAL A 1 798 ? -3.448 6.591 7.870 1.00 98.94 798 VAL A O 1
ATOM 6333 N N . VAL A 1 799 ? -1.268 6.071 8.082 1.00 98.94 799 VAL A N 1
ATOM 6334 C CA . VAL A 1 799 ? -0.878 6.260 6.674 1.00 98.94 799 VAL A CA 1
ATOM 6335 C C . VAL A 1 799 ? -0.284 4.961 6.155 1.00 98.94 799 VAL A C 1
ATOM 6337 O O . VAL A 1 799 ? 0.590 4.382 6.799 1.00 98.94 799 VAL A O 1
ATOM 6340 N N . THR A 1 800 ? -0.730 4.491 4.996 1.00 98.88 800 THR A N 1
ATOM 6341 C CA . THR A 1 800 ? -0.156 3.302 4.357 1.00 98.88 800 THR A CA 1
ATOM 6342 C C . THR A 1 800 ? -0.339 3.336 2.839 1.00 98.88 800 THR A C 1
ATOM 6344 O O . THR A 1 800 ? -0.773 4.341 2.271 1.00 98.88 800 THR A O 1
ATOM 6347 N N . SER A 1 801 ? 0.006 2.230 2.192 1.00 98.75 801 SER A N 1
ATOM 6348 C CA . SER A 1 801 ? -0.339 1.935 0.812 1.00 98.75 801 SER A CA 1
ATOM 6349 C C . SER A 1 801 ? -1.112 0.618 0.739 1.00 98.75 801 SER A C 1
ATOM 6351 O O . SER A 1 801 ? -1.159 -0.158 1.697 1.00 98.75 801 SER A O 1
ATOM 6353 N N . ASP A 1 802 ? -1.755 0.377 -0.391 1.00 98.50 802 ASP A N 1
ATOM 6354 C CA . ASP A 1 802 ? -2.497 -0.838 -0.667 1.00 98.50 802 ASP A CA 1
ATOM 6355 C C . ASP A 1 802 ? -1.610 -1.870 -1.391 1.00 98.50 802 ASP A C 1
ATOM 6357 O O . ASP A 1 802 ? -1.575 -3.032 -0.990 1.00 98.50 802 ASP A O 1
ATOM 6361 N N . HIS A 1 803 ? -0.797 -1.443 -2.355 1.00 98.75 803 HIS A N 1
ATOM 6362 C CA . HIS A 1 803 ? 0.287 -2.224 -2.953 1.00 98.75 803 HIS A CA 1
ATOM 6363 C C . HIS A 1 803 ? 1.481 -1.337 -3.327 1.00 98.75 803 HIS A C 1
ATOM 6365 O O . HIS A 1 803 ? 1.414 -0.114 -3.278 1.00 98.75 803 HIS A O 1
ATOM 6371 N N . SER A 1 804 ? 2.606 -1.944 -3.702 1.00 98.50 804 SER A N 1
ATOM 6372 C CA . SER A 1 804 ? 3.706 -1.197 -4.314 1.00 98.50 804 SER A CA 1
ATOM 6373 C C . SER A 1 804 ? 3.493 -1.076 -5.830 1.00 98.50 804 SER A C 1
ATOM 6375 O O . SER A 1 804 ? 2.504 -1.556 -6.387 1.00 98.50 804 SER A O 1
ATOM 6377 N N . ASN A 1 805 ? 4.447 -0.464 -6.520 1.00 98.06 805 ASN A N 1
ATOM 6378 C CA . ASN A 1 805 ? 4.518 -0.399 -7.976 1.00 98.06 805 ASN A CA 1
ATOM 6379 C C . ASN A 1 805 ? 5.847 -0.968 -8.468 1.00 98.06 805 ASN A C 1
ATOM 6381 O O . ASN A 1 805 ? 6.818 -1.003 -7.717 1.00 98.06 805 ASN A O 1
ATOM 6385 N N . ALA A 1 806 ? 5.943 -1.339 -9.749 1.00 96.25 806 ALA A N 1
ATOM 6386 C CA . ALA A 1 806 ? 7.202 -1.764 -10.375 1.00 96.25 806 ALA A CA 1
ATOM 6387 C C . ALA A 1 806 ? 8.233 -0.612 -10.538 1.00 96.25 806 ALA A C 1
ATOM 6389 O O . ALA A 1 806 ? 8.951 -0.552 -11.534 1.00 96.25 806 ALA A O 1
ATOM 6390 N N . PHE A 1 807 ? 8.291 0.322 -9.584 1.00 97.75 807 PHE A N 1
ATOM 6391 C CA . PHE A 1 807 ? 9.061 1.561 -9.559 1.00 97.75 807 PHE A CA 1
ATOM 6392 C C . PHE A 1 807 ? 10.340 1.417 -8.723 1.00 97.75 807 PHE A C 1
ATOM 6394 O O . PHE A 1 807 ? 10.310 1.028 -7.554 1.00 97.75 807 PHE A O 1
ATOM 6401 N N . SER A 1 808 ? 11.473 1.810 -9.306 1.00 95.44 808 SER A N 1
ATOM 6402 C CA . SER A 1 808 ? 12.783 1.797 -8.655 1.00 95.44 808 SER A CA 1
ATOM 6403 C C . SER A 1 808 ? 13.541 3.103 -8.892 1.00 95.44 808 SER A C 1
ATOM 6405 O O . SER A 1 808 ? 13.333 3.785 -9.900 1.00 95.44 808 SER A O 1
ATOM 6407 N N . PHE A 1 809 ? 14.456 3.438 -7.980 1.00 91.56 809 PHE A N 1
ATOM 6408 C CA . PHE A 1 809 ? 15.413 4.522 -8.178 1.00 91.56 809 PHE A CA 1
ATOM 6409 C C . PHE A 1 809 ? 16.814 4.130 -7.669 1.00 91.56 809 PHE A C 1
ATOM 6411 O O . PHE A 1 809 ? 16.942 3.315 -6.755 1.00 91.56 809 PHE A O 1
ATOM 6418 N N . GLY A 1 810 ? 17.874 4.674 -8.274 1.00 86.25 810 GLY A N 1
ATOM 6419 C CA . GLY A 1 810 ? 19.259 4.313 -7.961 1.00 86.25 810 GLY A CA 1
ATOM 6420 C C . GLY A 1 810 ? 20.304 5.011 -8.840 1.00 86.25 810 GLY A C 1
ATOM 6421 O O . GLY A 1 810 ? 20.548 6.206 -8.698 1.00 86.25 810 GLY A O 1
ATOM 6422 N N . ALA A 1 811 ? 20.980 4.243 -9.703 1.00 83.00 811 ALA A N 1
ATOM 6423 C CA . ALA A 1 811 ? 22.022 4.689 -10.647 1.00 83.00 811 ALA A CA 1
ATOM 6424 C C . ALA A 1 811 ? 23.261 5.418 -10.068 1.00 83.00 811 ALA A C 1
ATOM 6426 O O . ALA A 1 811 ? 24.095 5.888 -10.838 1.00 83.00 811 ALA A O 1
ATOM 6427 N N . GLY A 1 812 ? 23.428 5.500 -8.743 1.00 80.38 812 GLY A N 1
ATOM 6428 C CA . GLY A 1 812 ? 24.578 6.181 -8.134 1.00 80.38 812 GLY A CA 1
ATOM 6429 C C . GLY A 1 812 ? 24.532 7.702 -8.320 1.00 80.38 812 GLY A C 1
ATOM 6430 O O . GLY A 1 812 ? 25.505 8.317 -8.755 1.00 80.38 812 GLY A O 1
ATOM 6431 N N . ALA A 1 813 ? 23.384 8.314 -8.033 1.00 84.00 813 ALA A N 1
ATOM 6432 C CA . ALA A 1 813 ? 23.269 9.763 -7.934 1.00 84.00 813 ALA A CA 1
ATOM 6433 C C . ALA A 1 813 ? 24.117 10.319 -6.774 1.00 84.00 813 ALA A C 1
ATOM 6435 O O . ALA A 1 813 ? 24.112 9.774 -5.670 1.00 84.00 813 ALA A O 1
ATOM 6436 N N . ALA A 1 814 ? 24.809 11.433 -7.008 1.00 85.06 814 ALA A N 1
ATOM 6437 C CA . ALA A 1 814 ? 25.356 12.265 -5.944 1.00 85.06 814 ALA A CA 1
ATOM 6438 C C . ALA A 1 814 ? 24.216 12.966 -5.184 1.00 85.06 814 ALA A C 1
ATOM 6440 O O . ALA A 1 814 ? 23.199 13.326 -5.784 1.00 85.06 814 ALA A O 1
ATOM 6441 N N . ARG A 1 815 ? 24.399 13.192 -3.880 1.00 87.19 815 ARG A N 1
ATOM 6442 C CA . ARG A 1 815 ? 23.393 13.830 -3.019 1.00 87.19 815 ARG A CA 1
ATOM 6443 C C . ARG A 1 815 ? 22.968 15.206 -3.556 1.00 87.19 815 ARG A C 1
ATOM 6445 O O . ARG A 1 815 ? 23.816 15.975 -4.005 1.00 87.19 815 ARG A O 1
ATOM 6452 N N . GLY A 1 816 ? 21.672 15.507 -3.516 1.00 87.50 816 GLY A N 1
ATOM 6453 C CA . GLY A 1 816 ? 21.085 16.724 -4.081 1.00 87.50 816 GLY A CA 1
ATOM 6454 C C . GLY A 1 816 ? 20.895 16.696 -5.603 1.00 87.50 816 GLY A C 1
ATOM 6455 O O . GLY A 1 816 ? 20.472 17.697 -6.181 1.00 87.50 816 GLY A O 1
ATOM 6456 N N . SER A 1 817 ? 21.185 15.578 -6.283 1.00 88.44 817 SER A N 1
ATOM 6457 C CA . SER A 1 817 ? 20.843 15.424 -7.705 1.00 88.44 817 SER A CA 1
ATOM 6458 C C . SER A 1 817 ? 19.322 15.371 -7.879 1.00 88.44 817 SER A C 1
ATOM 6460 O O . SER A 1 817 ? 18.638 14.654 -7.150 1.00 88.44 817 SER A O 1
ATOM 6462 N N . ASN A 1 818 ? 18.792 16.081 -8.882 1.00 89.88 818 ASN A N 1
ATOM 6463 C CA . ASN A 1 818 ? 17.371 16.030 -9.245 1.00 89.88 818 ASN A CA 1
ATOM 6464 C C . ASN A 1 818 ? 16.923 14.570 -9.438 1.00 89.88 818 ASN A C 1
ATOM 6466 O O . ASN A 1 818 ? 17.431 13.896 -10.333 1.00 89.88 818 ASN A O 1
ATOM 6470 N N . ILE A 1 819 ? 15.957 14.115 -8.632 1.00 92.88 819 ILE A N 1
ATOM 6471 C CA . ILE A 1 819 ? 15.498 12.715 -8.555 1.00 92.88 819 ILE A CA 1
ATOM 6472 C C . ILE A 1 819 ? 15.037 12.114 -9.900 1.00 92.88 819 ILE A C 1
ATOM 6474 O O . ILE A 1 819 ? 15.099 10.902 -10.091 1.00 92.88 819 ILE A O 1
ATOM 6478 N N . PHE A 1 820 ? 14.624 12.943 -10.865 1.00 91.75 820 PHE A N 1
ATOM 6479 C CA . PHE A 1 820 ? 14.222 12.497 -12.208 1.00 91.75 820 PHE A CA 1
ATOM 6480 C C . PHE A 1 820 ? 15.394 12.307 -13.190 1.00 91.75 820 PHE A C 1
ATOM 6482 O O . PHE A 1 820 ? 15.197 11.739 -14.264 1.00 91.75 820 PHE A O 1
ATOM 6489 N N . GLY A 1 821 ? 16.586 12.798 -12.836 1.00 88.06 821 GLY A N 1
ATOM 6490 C CA . GLY A 1 821 ? 17.749 12.943 -13.711 1.00 88.06 821 GLY A CA 1
ATOM 6491 C C . GLY A 1 821 ? 18.576 11.672 -13.931 1.00 88.06 821 GLY A C 1
ATOM 6492 O O . GLY A 1 821 ? 18.049 10.567 -14.069 1.00 88.06 821 GLY A O 1
ATOM 6493 N N . PHE A 1 822 ? 19.901 11.841 -13.989 1.00 85.88 822 PHE A N 1
ATOM 6494 C CA . PHE A 1 822 ? 20.884 10.785 -14.262 1.00 85.88 822 PHE A CA 1
ATOM 6495 C C . PHE A 1 822 ? 21.856 10.581 -13.088 1.00 85.88 822 PHE A C 1
ATOM 6497 O O . PHE A 1 822 ? 22.100 11.510 -12.320 1.00 85.88 822 PHE A O 1
ATOM 6504 N N . GLY A 1 823 ? 22.441 9.383 -12.977 1.00 77.75 823 GLY A N 1
ATOM 6505 C CA . GLY A 1 823 ? 23.530 9.092 -12.033 1.00 77.75 823 GLY A CA 1
ATOM 6506 C C . GLY A 1 823 ? 24.800 9.919 -12.298 1.00 77.75 823 GLY A C 1
ATOM 6507 O O . GLY A 1 823 ? 25.102 10.253 -13.446 1.00 77.75 823 GLY A O 1
ATOM 6508 N N . THR A 1 824 ? 25.539 10.264 -11.237 1.00 62.81 824 THR A N 1
ATOM 6509 C CA . THR A 1 824 ? 26.550 11.350 -11.250 1.00 62.81 824 THR A CA 1
ATOM 6510 C C . THR A 1 824 ? 27.867 11.028 -10.523 1.00 62.81 824 THR A C 1
ATOM 6512 O O . THR A 1 824 ? 28.645 11.934 -10.226 1.00 62.81 824 THR A O 1
ATOM 6515 N N . LEU A 1 825 ? 28.160 9.749 -10.254 1.00 51.34 825 LEU A N 1
ATOM 6516 C CA . LEU A 1 825 ? 29.473 9.310 -9.757 1.00 51.34 825 LEU A CA 1
ATOM 6517 C C . LEU A 1 825 ? 30.602 9.701 -10.726 1.00 51.34 825 LEU A C 1
ATOM 6519 O O . LEU A 1 825 ? 30.602 9.275 -11.881 1.00 51.34 825 LEU A O 1
ATOM 6523 N N . GLU A 1 826 ? 31.602 10.451 -10.252 1.00 46.34 826 GLU A N 1
ATOM 6524 C CA . GLU A 1 826 ? 32.713 10.923 -11.088 1.00 46.34 826 GLU A CA 1
ATOM 6525 C C . GLU A 1 826 ? 33.417 9.765 -11.825 1.00 46.34 826 GLU A C 1
ATOM 6527 O O . GLU A 1 826 ? 33.865 8.791 -11.220 1.00 46.34 826 GLU A O 1
ATOM 6532 N N . ASN A 1 827 ? 33.552 9.906 -13.150 1.00 45.38 827 ASN A N 1
ATOM 6533 C CA . ASN A 1 827 ? 34.019 8.889 -14.113 1.00 45.38 827 ASN A CA 1
ATOM 6534 C C . ASN A 1 827 ? 33.031 7.740 -14.429 1.00 45.38 827 ASN A C 1
ATOM 6536 O O . ASN A 1 827 ? 33.364 6.876 -15.241 1.00 45.38 827 ASN A O 1
ATOM 6540 N N . ALA A 1 828 ? 31.818 7.743 -13.865 1.00 52.09 828 ALA A N 1
ATOM 6541 C CA . ALA A 1 828 ? 30.816 6.680 -14.009 1.00 52.09 828 ALA A CA 1
ATOM 6542 C C . ALA A 1 828 ? 29.386 7.171 -14.349 1.00 52.09 828 ALA A C 1
ATOM 6544 O O . ALA A 1 828 ? 28.438 6.400 -14.230 1.00 52.09 828 ALA A O 1
ATOM 6545 N N . ASN A 1 829 ? 29.214 8.401 -14.859 1.00 63.47 829 ASN A N 1
ATOM 6546 C CA . ASN A 1 829 ? 27.924 8.980 -15.308 1.00 63.47 829 ASN A CA 1
ATOM 6547 C C . ASN A 1 829 ? 27.226 8.223 -16.471 1.00 63.47 829 ASN A C 1
ATOM 6549 O O . ASN A 1 829 ? 26.299 8.748 -17.090 1.00 63.47 829 ASN A O 1
ATOM 6553 N N . VAL A 1 830 ? 27.700 7.033 -16.848 1.00 73.88 830 VAL A N 1
ATOM 6554 C CA . VAL A 1 830 ? 27.227 6.249 -17.991 1.00 73.88 830 VAL A CA 1
ATOM 6555 C C . VAL A 1 830 ? 27.265 4.750 -17.696 1.00 73.88 830 VAL A C 1
ATOM 6557 O O . VAL A 1 830 ? 28.134 4.267 -16.973 1.00 73.88 830 VAL A O 1
ATOM 6560 N N . SER A 1 831 ? 26.359 3.997 -18.319 1.00 78.25 831 SER A N 1
ATOM 6561 C CA . SER A 1 831 ? 26.344 2.532 -18.269 1.00 78.25 831 SER A CA 1
ATOM 6562 C C . SER A 1 831 ? 27.682 1.955 -18.735 1.00 78.25 831 SER A C 1
ATOM 6564 O O . SER A 1 831 ? 28.255 2.372 -19.748 1.00 78.25 831 SER A O 1
ATOM 6566 N N . SER A 1 832 ? 28.173 0.949 -18.011 1.00 79.81 832 SER A N 1
ATOM 6567 C CA . SER A 1 832 ? 29.423 0.257 -18.329 1.00 79.81 832 SER A CA 1
ATOM 6568 C C . SER A 1 832 ? 29.376 -0.478 -19.674 1.00 79.81 832 SER A C 1
ATOM 6570 O O . SER A 1 832 ? 30.438 -0.705 -20.257 1.00 79.81 832 SER A O 1
ATOM 6572 N N . ILE A 1 833 ? 28.180 -0.783 -20.187 1.00 83.75 833 ILE A N 1
ATOM 6573 C CA . ILE A 1 833 ? 27.940 -1.526 -21.428 1.00 83.75 833 ILE A CA 1
ATOM 6574 C C . ILE A 1 833 ? 27.850 -0.559 -22.618 1.00 83.75 833 ILE A C 1
ATOM 6576 O O . ILE A 1 833 ? 28.718 -0.554 -23.486 1.00 83.75 833 ILE A O 1
ATOM 6580 N N . ASP A 1 834 ? 26.821 0.291 -22.635 1.00 82.88 834 ASP A N 1
ATOM 6581 C CA . ASP A 1 834 ? 26.450 1.145 -23.778 1.00 82.88 834 ASP A CA 1
ATOM 6582 C C . ASP A 1 834 ? 27.083 2.549 -23.773 1.00 82.88 834 ASP A C 1
ATOM 6584 O O . ASP A 1 834 ? 26.990 3.269 -24.767 1.00 82.88 834 ASP A O 1
ATOM 6588 N N . LYS A 1 835 ? 27.746 2.940 -22.676 1.00 82.56 835 LYS A N 1
ATOM 6589 C CA . LYS A 1 835 ? 28.373 4.261 -22.474 1.00 82.56 835 LYS A CA 1
ATOM 6590 C C . LYS A 1 835 ? 27.412 5.454 -22.587 1.00 82.56 835 LYS A C 1
ATOM 6592 O O . LYS A 1 835 ? 27.857 6.571 -22.850 1.00 82.56 835 LYS A O 1
ATOM 6597 N N . MET A 1 836 ? 26.120 5.255 -22.326 1.00 80.25 836 MET A N 1
ATOM 6598 C CA . MET A 1 836 ? 25.124 6.327 -22.250 1.00 80.25 836 MET A CA 1
ATOM 6599 C C . MET A 1 836 ? 24.659 6.580 -20.809 1.00 80.25 836 MET A C 1
ATOM 6601 O O . MET A 1 836 ? 24.717 5.656 -19.990 1.00 80.25 836 MET A O 1
ATOM 6605 N N . PRO A 1 837 ? 24.158 7.789 -20.483 1.00 81.62 837 PRO A N 1
ATOM 6606 C CA . PRO A 1 837 ? 23.581 8.093 -19.176 1.00 81.62 837 PRO A CA 1
ATOM 6607 C C . PRO A 1 837 ? 22.559 7.059 -18.688 1.00 81.62 837 PRO A C 1
ATOM 6609 O O . PRO A 1 837 ? 21.835 6.439 -19.478 1.00 81.62 837 PRO A O 1
ATOM 6612 N N . VAL A 1 838 ? 22.526 6.867 -17.371 1.00 83.75 838 VAL A N 1
ATOM 6613 C CA . VAL A 1 838 ? 21.592 5.972 -16.675 1.00 83.75 838 VAL A CA 1
ATOM 6614 C C . VAL A 1 838 ? 20.660 6.839 -15.844 1.00 83.75 838 VAL A C 1
ATOM 6616 O O . VAL A 1 838 ? 21.128 7.610 -15.005 1.00 83.75 838 VAL A O 1
ATOM 6619 N N . ASN A 1 839 ? 19.356 6.755 -16.111 1.00 87.19 839 ASN A N 1
ATOM 6620 C CA . ASN A 1 839 ? 18.346 7.471 -15.337 1.00 87.19 839 ASN A CA 1
ATOM 6621 C C . ASN A 1 839 ? 18.362 7.003 -13.881 1.00 87.19 839 ASN A C 1
ATOM 6623 O O . ASN A 1 839 ? 18.533 5.815 -13.617 1.00 87.19 839 ASN A O 1
ATOM 6627 N N . ILE A 1 840 ? 18.156 7.936 -12.952 1.00 91.00 840 ILE A N 1
ATOM 6628 C CA . ILE A 1 840 ? 18.026 7.620 -11.528 1.00 91.00 840 ILE A CA 1
ATOM 6629 C C . ILE A 1 840 ? 16.799 6.734 -11.327 1.00 91.00 840 ILE A C 1
ATOM 6631 O O . ILE A 1 840 ? 16.914 5.697 -10.690 1.00 91.00 840 ILE A O 1
ATOM 6635 N N . ILE A 1 841 ? 15.660 7.108 -11.917 1.00 93.62 841 ILE A N 1
ATOM 6636 C CA . ILE A 1 841 ? 14.412 6.337 -11.896 1.00 93.62 841 ILE A CA 1
ATOM 6637 C C . ILE A 1 841 ? 14.323 5.385 -13.097 1.00 93.62 841 ILE A C 1
ATOM 6639 O O . ILE A 1 841 ? 14.543 5.796 -14.240 1.00 93.62 841 ILE A O 1
ATOM 6643 N N . ALA A 1 842 ? 13.890 4.149 -12.840 1.00 93.25 842 ALA A N 1
ATOM 6644 C CA . ALA A 1 842 ? 13.511 3.160 -13.848 1.00 93.25 842 ALA A CA 1
ATOM 6645 C C . ALA A 1 842 ? 12.380 2.247 -13.336 1.00 93.25 842 ALA A C 1
ATOM 6647 O O . ALA A 1 842 ? 12.205 2.078 -12.127 1.00 93.25 842 ALA A O 1
ATOM 6648 N N . TYR A 1 843 ? 11.635 1.632 -14.254 1.00 96.12 843 TYR A N 1
ATOM 6649 C CA . TYR A 1 843 ? 10.560 0.687 -13.940 1.00 96.12 843 TYR A CA 1
ATOM 6650 C C . TYR A 1 843 ? 10.907 -0.748 -14.368 1.00 96.12 843 TYR A C 1
ATOM 6652 O O . TYR A 1 843 ? 11.602 -0.963 -15.363 1.00 96.12 843 TYR A O 1
ATOM 6660 N N . GLY A 1 844 ? 10.394 -1.748 -13.650 1.00 96.44 844 GLY A N 1
ATOM 6661 C CA . GLY A 1 844 ? 10.548 -3.163 -14.006 1.00 96.44 844 GLY A CA 1
ATOM 6662 C C . GLY A 1 844 ? 9.801 -3.540 -15.291 1.00 96.44 844 GLY A C 1
ATOM 6663 O O . GLY A 1 844 ? 10.282 -4.350 -16.080 1.00 96.44 844 GLY A O 1
ATOM 6664 N N . ASN A 1 845 ? 8.658 -2.907 -15.548 1.00 95.75 845 ASN A N 1
ATOM 6665 C CA . ASN A 1 845 ? 7.843 -3.090 -16.747 1.00 95.75 845 ASN A CA 1
ATOM 6666 C C . ASN A 1 845 ? 7.050 -1.806 -17.078 1.00 95.75 845 ASN A C 1
ATOM 6668 O O . ASN A 1 845 ? 7.093 -0.838 -16.319 1.00 95.75 845 ASN A O 1
ATOM 6672 N N . GLY A 1 846 ? 6.394 -1.760 -18.242 1.00 95.44 846 GLY A N 1
ATOM 6673 C CA . GLY A 1 846 ? 5.505 -0.660 -18.636 1.00 95.44 846 GLY A CA 1
ATOM 6674 C C . GLY A 1 846 ? 5.715 -0.119 -20.061 1.00 95.44 846 GLY A C 1
ATOM 6675 O O . GLY A 1 846 ? 6.529 -0.647 -20.829 1.00 95.44 846 GLY A O 1
ATOM 6676 N N . PRO A 1 847 ? 4.988 0.952 -20.439 1.00 89.62 847 PRO A N 1
ATOM 6677 C CA . PRO A 1 847 ? 4.875 1.414 -21.828 1.00 89.62 847 PRO A CA 1
ATOM 6678 C C . PRO A 1 847 ? 6.139 2.009 -22.452 1.00 89.62 847 PRO A C 1
ATOM 6680 O O . PRO A 1 847 ? 6.180 2.183 -23.668 1.00 89.62 847 PRO A O 1
ATOM 6683 N N . ASN A 1 848 ? 7.173 2.325 -21.669 1.00 87.00 848 ASN A N 1
ATOM 6684 C CA . ASN A 1 848 ? 8.391 2.970 -22.172 1.00 87.00 848 ASN A CA 1
ATOM 6685 C C . ASN A 1 848 ? 9.602 2.024 -22.323 1.00 87.00 848 ASN A C 1
ATOM 6687 O O . ASN A 1 848 ? 10.755 2.463 -22.367 1.00 87.00 848 ASN A O 1
ATOM 6691 N N . PHE A 1 849 ? 9.346 0.716 -22.427 1.00 81.94 849 PHE A N 1
ATOM 6692 C CA . PHE A 1 849 ? 10.368 -0.287 -22.752 1.00 81.94 849 PHE A CA 1
ATOM 6693 C C . PHE A 1 849 ? 11.020 -0.037 -24.117 1.00 81.94 849 PHE A C 1
ATOM 6695 O O . PHE A 1 849 ? 12.238 -0.079 -24.251 1.00 81.94 849 PHE A O 1
ATOM 6702 N N . ALA A 1 850 ? 10.213 0.282 -25.132 1.00 63.97 850 ALA A N 1
ATOM 6703 C CA . ALA A 1 850 ? 10.673 0.476 -26.508 1.00 63.97 850 ALA A CA 1
ATOM 6704 C C . ALA A 1 850 ? 11.368 1.834 -26.751 1.00 63.97 850 ALA A C 1
ATOM 6706 O O . ALA A 1 850 ? 11.521 2.256 -27.900 1.00 63.97 850 ALA A O 1
ATOM 6707 N N . SER A 1 851 ? 11.786 2.540 -25.692 1.00 61.56 851 SER A N 1
ATOM 6708 C CA . SER A 1 851 ? 12.597 3.745 -25.844 1.00 61.56 851 SER A CA 1
ATOM 6709 C C . SER A 1 851 ? 13.941 3.366 -26.471 1.00 61.56 851 SER A C 1
ATOM 6711 O O . SER A 1 851 ? 14.744 2.633 -25.896 1.00 61.56 851 SER A O 1
ATOM 6713 N N . ASN A 1 852 ? 14.196 3.864 -27.685 1.00 61.72 852 ASN A N 1
ATOM 6714 C CA . ASN A 1 852 ? 15.491 3.722 -28.348 1.00 61.72 852 ASN A CA 1
ATOM 6715 C C . ASN A 1 852 ? 16.529 4.532 -27.562 1.00 61.72 852 ASN A C 1
ATOM 6717 O O . ASN A 1 852 ? 16.815 5.672 -27.928 1.00 61.72 852 ASN A O 1
ATOM 6721 N N . ARG A 1 853 ? 1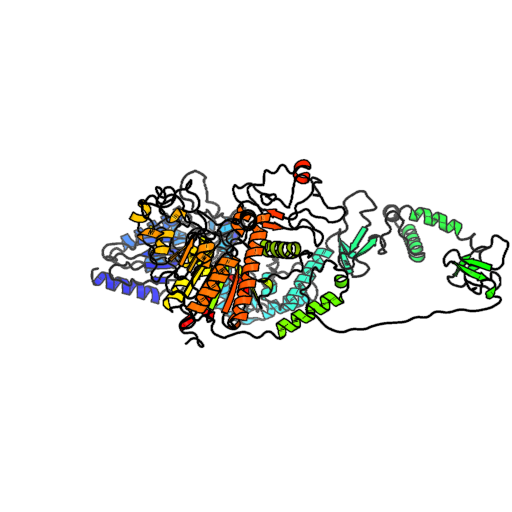7.063 3.958 -26.474 1.00 70.69 853 ARG A N 1
ATOM 6722 C CA . ARG A 1 853 ? 18.052 4.566 -25.578 1.00 70.69 853 ARG A CA 1
ATOM 6723 C C . ARG A 1 853 ? 19.331 4.848 -26.364 1.00 70.69 853 ARG A C 1
ATOM 6725 O O . ARG A 1 853 ? 20.220 4.015 -26.493 1.00 70.69 853 ARG A O 1
ATOM 6732 N N . ASN A 1 854 ? 19.347 6.039 -26.946 1.00 71.25 854 ASN A N 1
ATOM 6733 C CA . ASN A 1 854 ? 20.390 6.604 -27.780 1.00 71.25 854 ASN A CA 1
ATOM 6734 C C . ASN A 1 854 ? 20.704 8.017 -27.273 1.00 71.25 854 ASN A C 1
ATOM 6736 O O . ASN A 1 854 ? 19.886 8.633 -26.584 1.00 71.25 854 ASN A O 1
ATOM 6740 N N . LYS A 1 855 ? 21.877 8.546 -27.628 1.00 68.81 855 LYS A N 1
ATOM 6741 C CA . LYS A 1 855 ? 22.317 9.846 -27.116 1.00 68.81 855 LYS A CA 1
ATOM 6742 C C . LYS A 1 855 ? 21.342 10.987 -27.444 1.00 68.81 855 LYS A C 1
ATOM 6744 O O . LYS A 1 855 ? 21.058 11.782 -26.564 1.00 68.81 855 LYS A O 1
ATOM 6749 N N . THR A 1 856 ? 20.774 11.040 -28.648 1.00 70.38 856 THR A N 1
ATOM 6750 C CA . THR A 1 856 ? 19.824 12.094 -29.048 1.00 70.38 856 THR A CA 1
ATOM 6751 C C . THR A 1 856 ? 18.532 12.070 -28.229 1.00 70.38 856 THR A C 1
ATOM 6753 O O . THR A 1 856 ? 18.016 13.130 -27.897 1.00 70.38 856 THR A O 1
ATOM 6756 N N . TYR A 1 857 ? 18.029 10.886 -27.861 1.00 68.50 857 TYR A N 1
ATOM 6757 C CA . TYR A 1 857 ? 16.889 10.759 -26.945 1.00 68.50 857 TYR A CA 1
ATOM 6758 C C . TYR A 1 857 ? 17.242 11.273 -25.542 1.00 68.50 857 TYR A C 1
ATOM 6760 O O . TYR A 1 857 ? 16.516 12.097 -24.993 1.00 68.50 857 TYR A O 1
ATOM 6768 N N . LEU A 1 858 ? 18.383 10.853 -24.988 1.00 73.81 858 LEU A N 1
ATOM 6769 C CA . LEU A 1 858 ? 18.806 11.236 -23.634 1.00 73.81 858 LEU A CA 1
ATOM 6770 C C . LEU A 1 858 ? 19.157 12.729 -23.520 1.00 73.81 858 LEU A C 1
ATOM 6772 O O . LEU A 1 858 ? 18.761 13.367 -22.549 1.00 73.81 858 LEU A O 1
ATOM 6776 N N . ASP A 1 859 ? 19.811 13.298 -24.537 1.00 72.69 859 ASP A N 1
ATOM 6777 C CA . ASP A 1 859 ? 20.099 14.735 -24.659 1.00 72.69 859 ASP A CA 1
ATOM 6778 C C . ASP A 1 859 ? 18.812 15.580 -24.858 1.00 72.69 859 ASP A C 1
ATOM 6780 O O . ASP A 1 859 ? 18.865 16.804 -24.750 1.00 72.69 859 ASP A O 1
ATOM 6784 N N . SER A 1 860 ? 17.659 14.952 -25.147 1.00 68.81 860 SER A N 1
ATOM 6785 C CA . SER A 1 860 ? 16.353 15.619 -25.324 1.00 68.81 860 SER A CA 1
ATOM 6786 C C . SER A 1 860 ? 15.422 15.554 -24.103 1.00 68.81 860 SER A C 1
ATOM 6788 O O . SER A 1 860 ? 14.324 16.108 -24.151 1.00 68.81 860 SER A O 1
ATOM 6790 N N . LEU A 1 861 ? 15.829 14.889 -23.013 1.00 74.69 861 LEU A N 1
ATOM 6791 C CA . LEU A 1 861 ? 14.990 14.737 -21.820 1.00 74.69 861 LEU A CA 1
ATOM 6792 C C . LEU A 1 861 ? 14.946 16.022 -20.980 1.00 74.69 861 LEU A C 1
ATOM 6794 O O . LEU A 1 861 ? 15.893 16.357 -20.270 1.00 74.69 861 LEU A O 1
ATOM 6798 N N . ASP A 1 862 ? 13.803 16.704 -21.007 1.00 78.00 862 ASP A N 1
ATOM 6799 C CA . ASP A 1 862 ? 13.490 17.806 -20.097 1.00 78.00 862 ASP A CA 1
ATOM 6800 C C . ASP A 1 862 ? 12.737 17.287 -18.865 1.00 78.00 862 ASP A C 1
ATOM 6802 O O . ASP A 1 862 ? 11.528 17.049 -18.893 1.00 78.00 862 ASP A O 1
ATOM 6806 N N . PHE A 1 863 ? 13.457 17.141 -17.754 1.00 75.12 863 PHE A N 1
ATOM 6807 C CA . PHE A 1 863 ? 12.913 16.653 -16.483 1.00 75.12 863 PHE A CA 1
ATOM 6808 C C . PHE A 1 863 ? 11.907 17.605 -15.808 1.00 75.12 863 PHE A C 1
ATOM 6810 O O . PHE A 1 863 ? 11.345 17.254 -14.769 1.00 75.12 863 PHE A O 1
ATOM 6817 N N . ASN A 1 864 ? 11.661 18.793 -16.370 1.00 72.88 864 ASN A N 1
ATOM 6818 C CA . ASN A 1 864 ? 10.592 19.684 -15.919 1.00 72.88 864 ASN A CA 1
ATOM 6819 C C . ASN A 1 864 ? 9.243 19.361 -16.586 1.00 72.88 864 ASN A C 1
ATOM 6821 O O . ASN A 1 864 ? 8.203 19.744 -16.049 1.00 72.88 864 ASN A O 1
ATOM 6825 N N . GLN A 1 865 ? 9.234 18.649 -17.720 1.00 76.88 865 GLN A N 1
ATOM 6826 C CA . GLN A 1 865 ? 8.002 18.299 -18.431 1.00 76.88 865 GLN A CA 1
ATOM 6827 C C . GLN A 1 865 ? 7.254 17.168 -17.721 1.00 76.88 865 GLN A C 1
ATOM 6829 O O . GLN A 1 865 ? 7.782 16.081 -17.489 1.00 76.88 865 GLN A O 1
ATOM 6834 N N . THR A 1 866 ? 5.983 17.422 -17.409 1.00 74.62 866 THR A N 1
ATOM 6835 C CA . THR A 1 866 ? 5.108 16.509 -16.659 1.00 74.62 866 THR A CA 1
ATOM 6836 C C . THR A 1 866 ? 4.873 15.183 -17.378 1.00 74.62 866 THR A C 1
ATOM 6838 O O . THR A 1 866 ? 4.894 14.125 -16.756 1.00 74.62 866 THR A O 1
ATOM 6841 N N . GLY A 1 867 ? 4.743 15.228 -18.706 1.00 75.00 867 GLY A N 1
ATOM 6842 C CA . GLY A 1 867 ? 4.496 14.057 -19.544 1.00 75.00 867 GLY A CA 1
ATOM 6843 C C . GLY A 1 867 ? 5.649 13.048 -19.641 1.00 75.00 867 GLY A C 1
ATOM 6844 O O . GLY A 1 867 ? 5.426 11.972 -20.200 1.00 75.00 867 GLY A O 1
ATOM 6845 N N . TYR A 1 868 ? 6.847 13.354 -19.121 1.00 83.38 868 TYR A N 1
ATOM 6846 C CA . TYR A 1 868 ? 8.026 12.484 -19.207 1.00 83.38 868 TYR A CA 1
ATOM 6847 C C . TYR A 1 868 ? 7.757 11.068 -18.670 1.00 83.38 868 TYR A C 1
ATOM 6849 O O . TYR A 1 868 ? 7.297 10.887 -17.540 1.00 83.38 868 TYR A O 1
ATOM 6857 N N . ARG A 1 869 ? 8.104 10.060 -19.480 1.00 88.44 869 ARG A N 1
ATOM 6858 C CA . ARG A 1 869 ? 8.078 8.642 -19.107 1.00 88.44 869 ARG A CA 1
ATOM 6859 C C . ARG A 1 869 ? 9.496 8.146 -18.838 1.00 88.44 869 ARG A C 1
ATOM 6861 O O . ARG A 1 869 ? 10.370 8.279 -19.691 1.00 88.44 869 ARG A O 1
ATOM 6868 N N . ALA A 1 870 ? 9.717 7.551 -17.672 1.00 90.00 870 ALA A N 1
ATOM 6869 C CA . ALA A 1 870 ? 10.980 6.901 -17.322 1.00 90.00 870 ALA A CA 1
ATOM 6870 C C . ALA A 1 870 ? 11.149 5.569 -18.079 1.00 90.00 870 ALA A C 1
ATOM 6872 O O . ALA A 1 870 ? 10.149 5.014 -18.535 1.00 90.00 870 ALA A O 1
ATOM 6873 N N . PRO A 1 871 ? 12.374 5.047 -18.271 1.00 89.88 871 PRO A N 1
ATOM 6874 C CA . PRO A 1 871 ? 12.581 3.772 -18.962 1.00 89.88 871 PRO A CA 1
ATOM 6875 C C . PRO A 1 871 ? 11.990 2.588 -18.179 1.00 89.88 871 PRO A C 1
ATOM 6877 O O . PRO A 1 871 ? 12.006 2.583 -16.947 1.00 89.88 871 PRO A O 1
ATOM 6880 N N . ALA A 1 872 ? 11.524 1.567 -18.903 1.00 92.56 872 ALA A N 1
ATOM 6881 C CA . ALA A 1 872 ? 11.016 0.311 -18.346 1.00 92.56 872 ALA A CA 1
ATOM 6882 C C . ALA A 1 872 ? 11.823 -0.900 -18.850 1.00 92.56 872 ALA A C 1
ATOM 6884 O O . ALA A 1 872 ? 12.283 -0.894 -19.991 1.00 92.56 872 ALA A O 1
ATOM 6885 N N . ALA A 1 873 ? 11.985 -1.945 -18.032 1.00 92.31 873 ALA A N 1
ATOM 6886 C CA . ALA A 1 873 ? 12.797 -3.120 -18.374 1.00 92.31 873 ALA A CA 1
ATOM 6887 C C . ALA A 1 873 ? 12.043 -4.237 -19.132 1.00 92.31 873 ALA A C 1
ATOM 6889 O O . ALA A 1 873 ? 12.690 -5.081 -19.749 1.00 92.31 873 ALA A O 1
ATOM 6890 N N . LEU A 1 874 ? 10.703 -4.220 -19.153 1.00 93.12 874 LEU A N 1
ATOM 6891 C CA . LEU A 1 874 ? 9.844 -5.136 -19.925 1.00 93.12 874 LEU A CA 1
ATOM 6892 C C . LEU A 1 874 ? 8.634 -4.394 -20.540 1.00 93.12 874 LEU A C 1
ATOM 6894 O O . LEU A 1 874 ? 8.106 -3.476 -19.908 1.00 93.12 874 LEU A O 1
ATOM 6898 N N . PRO A 1 875 ? 8.156 -4.767 -21.744 1.00 92.75 875 PRO A N 1
ATOM 6899 C CA . PRO A 1 875 ? 7.046 -4.082 -22.407 1.00 92.75 875 PRO A CA 1
ATOM 6900 C C . PRO A 1 875 ? 5.679 -4.482 -21.839 1.00 92.75 875 PRO A C 1
ATOM 6902 O O . PRO A 1 875 ? 5.302 -5.650 -21.883 1.00 92.75 875 PRO A O 1
ATOM 6905 N N . MET A 1 876 ? 4.900 -3.493 -21.398 1.00 92.69 876 MET A N 1
ATOM 6906 C CA . MET A 1 876 ? 3.467 -3.618 -21.083 1.00 92.69 876 MET A CA 1
ATOM 6907 C C . MET A 1 876 ? 2.739 -2.327 -21.498 1.00 92.69 876 MET A C 1
ATOM 6909 O O . MET A 1 876 ? 3.390 -1.305 -21.688 1.00 92.69 876 MET A O 1
ATOM 6913 N N . SER A 1 877 ? 1.412 -2.334 -21.655 1.00 92.25 877 SER A N 1
ATOM 6914 C CA . SER A 1 877 ? 0.637 -1.103 -21.924 1.00 92.25 877 SER A CA 1
ATOM 6915 C C . SER A 1 877 ? 0.644 -0.138 -20.735 1.00 92.25 877 SER A C 1
ATOM 6917 O O . SER A 1 877 ? 0.737 1.076 -20.914 1.00 92.25 877 SER A O 1
ATOM 6919 N N . GLU A 1 878 ? 0.603 -0.707 -19.535 1.00 95.31 878 GLU A N 1
ATOM 6920 C CA . GLU A 1 878 ? 0.682 -0.072 -18.222 1.00 95.31 878 GLU A CA 1
ATOM 6921 C C . GLU A 1 878 ? 1.659 -0.908 -17.376 1.00 95.31 878 GLU A C 1
ATOM 6923 O O . GLU A 1 878 ? 1.750 -2.123 -17.564 1.00 95.31 878 GLU A O 1
ATOM 6928 N N . ALA A 1 879 ? 2.452 -0.277 -16.510 1.00 96.25 879 ALA A N 1
ATOM 6929 C CA . ALA A 1 879 ? 3.318 -0.977 -15.564 1.00 96.25 879 ALA A CA 1
ATOM 6930 C C . ALA A 1 879 ? 2.473 -1.755 -14.545 1.00 96.25 879 ALA A C 1
ATOM 6932 O O . ALA A 1 879 ? 1.374 -1.325 -14.200 1.00 96.25 879 ALA A O 1
ATOM 6933 N N . SER A 1 880 ? 2.973 -2.882 -14.044 1.00 96.94 880 SER A N 1
ATOM 6934 C CA . SER A 1 880 ? 2.297 -3.618 -12.978 1.00 96.94 880 SER A CA 1
ATOM 6935 C C . SER A 1 880 ? 2.526 -2.964 -11.615 1.00 96.94 880 SER A C 1
ATOM 6937 O O . SER A 1 880 ? 3.565 -2.344 -11.363 1.00 96.94 880 SER A O 1
ATOM 6939 N N . HIS A 1 881 ? 1.615 -3.249 -10.687 1.00 98.44 881 HIS A N 1
ATOM 6940 C CA . HIS A 1 881 ? 1.908 -3.157 -9.260 1.00 98.44 881 HIS A CA 1
ATOM 6941 C C . HIS A 1 881 ? 3.121 -4.043 -8.907 1.00 98.44 881 HIS A C 1
ATOM 6943 O O . HIS A 1 881 ? 3.561 -4.883 -9.706 1.00 98.44 881 HIS A O 1
ATOM 6949 N N . ALA A 1 882 ? 3.635 -3.903 -7.690 1.00 97.75 882 ALA A N 1
ATOM 6950 C CA . ALA A 1 882 ? 4.625 -4.812 -7.125 1.00 97.75 882 ALA A CA 1
ATOM 6951 C C . ALA A 1 882 ? 4.168 -5.340 -5.753 1.00 97.75 882 ALA A C 1
ATOM 6953 O O . ALA A 1 882 ? 3.385 -4.701 -5.046 1.00 97.75 882 ALA A O 1
ATOM 6954 N N . GLY A 1 883 ? 4.574 -6.577 -5.453 1.00 97.25 883 GLY A N 1
ATOM 6955 C CA . GLY A 1 883 ? 4.058 -7.387 -4.341 1.00 97.25 883 GLY A CA 1
ATOM 6956 C C . GLY A 1 883 ? 4.956 -7.435 -3.105 1.00 97.25 883 GLY A C 1
ATOM 6957 O O . GLY A 1 883 ? 4.829 -8.368 -2.316 1.00 97.25 883 GLY A O 1
ATOM 6958 N N . GLU A 1 884 ? 5.899 -6.505 -2.950 1.00 98.38 884 GLU A N 1
ATOM 6959 C CA . GLU A 1 884 ? 6.643 -6.353 -1.702 1.00 98.38 884 GLU A CA 1
ATOM 6960 C C . GLU A 1 884 ? 5.812 -5.669 -0.602 1.00 98.38 884 GLU A C 1
ATOM 6962 O O . GLU A 1 884 ? 4.741 -5.097 -0.839 1.00 98.38 884 GLU A O 1
ATOM 6967 N N . ASP A 1 885 ? 6.322 -5.746 0.626 1.00 98.75 885 ASP A N 1
ATOM 6968 C CA . ASP A 1 885 ? 5.698 -5.137 1.795 1.00 98.75 885 ASP A CA 1
ATOM 6969 C C . ASP A 1 885 ? 5.706 -3.603 1.708 1.00 98.75 885 ASP A C 1
ATOM 6971 O O . ASP A 1 885 ? 6.720 -2.977 1.390 1.00 98.75 885 ASP A O 1
ATOM 6975 N N . VAL A 1 886 ? 4.584 -2.987 2.080 1.00 98.81 886 VAL A N 1
ATOM 6976 C CA . VAL A 1 886 ? 4.411 -1.525 2.106 1.00 98.81 886 VAL A CA 1
ATOM 6977 C C . VAL A 1 886 ? 4.489 -0.969 3.527 1.00 98.81 886 VAL A C 1
ATOM 6979 O O . VAL A 1 886 ? 4.205 -1.664 4.503 1.00 98.81 886 VAL A O 1
ATOM 6982 N N . ALA A 1 887 ? 4.880 0.299 3.660 1.00 98.56 887 ALA A N 1
ATOM 6983 C CA . ALA A 1 887 ? 5.005 0.958 4.958 1.00 98.56 887 ALA A CA 1
ATOM 6984 C C . ALA A 1 887 ? 3.640 1.246 5.610 1.00 98.56 887 ALA A C 1
ATOM 6986 O O . ALA A 1 887 ? 2.661 1.573 4.936 1.00 98.56 887 ALA A O 1
ATOM 6987 N N . VAL A 1 888 ? 3.593 1.179 6.942 1.00 98.88 888 VAL A N 1
ATOM 6988 C CA . VAL A 1 888 ? 2.447 1.582 7.768 1.00 98.88 888 VAL A CA 1
ATOM 6989 C C . VAL A 1 888 ? 2.935 2.550 8.840 1.00 98.88 888 VAL A C 1
ATOM 6991 O O . VAL A 1 888 ? 3.630 2.136 9.765 1.00 98.88 888 VAL A O 1
ATOM 6994 N N . PHE A 1 889 ? 2.574 3.824 8.728 1.00 98.81 889 PHE A N 1
ATOM 6995 C CA . PHE A 1 889 ? 2.888 4.870 9.702 1.00 98.81 889 PHE A CA 1
ATOM 6996 C C . PHE A 1 889 ? 1.677 5.105 10.615 1.00 98.81 889 PHE A C 1
ATOM 6998 O O . PHE A 1 889 ? 0.555 5.210 10.118 1.00 98.81 889 PHE A O 1
ATOM 7005 N N . ALA A 1 890 ? 1.867 5.222 11.934 1.00 98.69 890 ALA A N 1
ATOM 7006 C CA . ALA A 1 890 ? 0.768 5.474 12.875 1.00 98.69 890 ALA A CA 1
ATOM 7007 C C . ALA A 1 890 ? 1.110 6.482 13.988 1.00 98.69 890 ALA A C 1
ATOM 7009 O O . ALA A 1 890 ? 2.191 6.451 14.578 1.00 98.69 890 ALA A O 1
ATOM 7010 N N . GLN A 1 891 ? 0.144 7.343 14.321 1.00 97.31 891 GLN A N 1
ATOM 7011 C CA . GLN A 1 891 ? 0.211 8.336 15.398 1.00 97.31 891 GLN A CA 1
ATOM 7012 C C . GLN A 1 891 ? -1.134 8.408 16.146 1.00 97.31 891 GLN A C 1
ATOM 7014 O O . GLN A 1 891 ? -2.187 8.164 15.565 1.00 97.31 891 GLN A O 1
ATOM 7019 N N . GLY A 1 892 ? -1.108 8.745 17.440 1.00 97.38 892 GLY A N 1
ATOM 7020 C CA . GLY A 1 892 ? -2.311 8.869 18.276 1.00 97.38 892 GLY A CA 1
ATOM 7021 C C . GLY A 1 892 ? -2.623 7.607 19.099 1.00 97.38 892 GLY A C 1
ATOM 7022 O O . GLY A 1 892 ? -1.724 6.782 19.321 1.00 97.38 892 GLY A O 1
ATOM 7023 N N . PRO A 1 893 ? -3.862 7.446 19.598 1.00 97.88 893 PRO A N 1
ATOM 7024 C CA . PRO A 1 893 ? -4.247 6.330 20.463 1.00 97.88 893 PRO A CA 1
ATOM 7025 C C . PRO A 1 893 ? -4.008 4.957 19.817 1.00 97.88 893 PRO A C 1
ATOM 7027 O O . PRO A 1 893 ? -4.389 4.718 18.677 1.00 97.88 893 PRO A O 1
ATOM 7030 N N . TRP A 1 894 ? -3.355 4.048 20.547 1.00 97.88 894 TRP A N 1
ATOM 7031 C CA . TRP A 1 894 ? -2.978 2.690 20.110 1.00 97.88 894 TRP A CA 1
ATOM 7032 C C . TRP A 1 894 ? -2.083 2.587 18.860 1.00 97.88 894 TRP A C 1
ATOM 7034 O O . TRP A 1 894 ? -1.839 1.485 18.371 1.00 97.88 894 TRP A O 1
ATOM 7044 N N . SER A 1 895 ? -1.471 3.690 18.414 1.00 98.12 895 SER A N 1
ATOM 7045 C CA . SER A 1 895 ? -0.468 3.692 17.329 1.00 98.12 895 SER A CA 1
ATOM 7046 C C . SER A 1 895 ? 0.704 2.715 17.549 1.00 98.12 895 SER A C 1
ATOM 7048 O O . SER A 1 895 ? 1.235 2.160 16.591 1.00 98.12 895 SER A O 1
ATOM 7050 N N . HIS A 1 896 ? 1.035 2.395 18.804 1.00 97.44 896 HIS A N 1
ATOM 7051 C CA . HIS A 1 896 ? 2.044 1.395 19.181 1.00 97.44 896 HIS A CA 1
ATOM 7052 C C . HIS A 1 896 ? 1.721 -0.057 18.770 1.00 97.44 896 HIS A C 1
ATOM 7054 O O . HIS A 1 896 ? 2.589 -0.919 18.871 1.00 97.44 896 HIS A O 1
ATOM 7060 N N . LEU A 1 897 ? 0.516 -0.340 18.257 1.00 97.81 897 LEU A N 1
ATOM 7061 C CA . LEU A 1 897 ? 0.171 -1.633 17.647 1.00 97.81 897 LEU A CA 1
ATOM 7062 C C . LEU A 1 897 ? 0.646 -1.766 16.185 1.00 97.81 897 LEU A C 1
ATOM 7064 O O . LEU A 1 897 ? 0.663 -2.872 15.637 1.00 97.81 897 LEU A O 1
ATOM 7068 N N . PHE A 1 898 ? 1.022 -0.666 15.531 1.00 98.31 898 PHE A N 1
ATOM 7069 C CA . PHE A 1 898 ? 1.441 -0.621 14.126 1.00 98.31 898 PHE A CA 1
ATOM 7070 C C . PHE A 1 898 ? 2.973 -0.678 14.013 1.00 98.31 898 PHE A C 1
ATOM 7072 O O . PHE A 1 898 ? 3.617 0.238 13.514 1.00 98.31 898 PHE A O 1
ATOM 7079 N N . ILE A 1 899 ? 3.555 -1.765 14.527 1.00 96.44 899 ILE A N 1
ATOM 7080 C CA . ILE A 1 899 ? 5.000 -2.029 14.518 1.00 96.44 899 ILE A CA 1
ATOM 7081 C C . ILE A 1 899 ? 5.304 -3.438 13.998 1.00 96.44 899 ILE A C 1
ATOM 7083 O O . ILE A 1 899 ? 4.464 -4.335 14.092 1.00 96.44 899 ILE A O 1
ATOM 7087 N N . GLY A 1 900 ? 6.519 -3.637 13.480 1.00 96.88 900 GLY A N 1
ATOM 7088 C CA . GLY A 1 900 ? 6.961 -4.916 12.909 1.00 96.88 900 GLY A CA 1
ATOM 7089 C C . GLY A 1 900 ? 6.301 -5.241 11.564 1.00 96.88 900 GLY A C 1
ATOM 7090 O O . GLY A 1 900 ? 5.722 -4.366 10.924 1.00 96.88 900 GLY A O 1
ATOM 7091 N N . VAL A 1 901 ? 6.403 -6.502 11.134 1.00 98.44 901 VAL A N 1
ATOM 7092 C CA . VAL A 1 901 ? 5.759 -7.014 9.910 1.00 98.44 901 VAL A CA 1
ATOM 7093 C C . VAL A 1 901 ? 4.388 -7.594 10.261 1.00 98.44 901 VAL A C 1
ATOM 7095 O O . VAL A 1 901 ? 4.267 -8.349 11.227 1.00 98.44 901 VAL A O 1
ATOM 7098 N N . MET A 1 902 ? 3.355 -7.263 9.487 1.00 98.38 902 MET A N 1
ATOM 7099 C CA . MET A 1 902 ? 1.970 -7.679 9.727 1.00 98.38 902 MET A CA 1
ATOM 7100 C C . MET A 1 902 ? 1.242 -8.051 8.427 1.00 98.38 902 MET A C 1
ATOM 7102 O O . MET A 1 902 ? 1.627 -7.627 7.340 1.00 98.38 902 MET A O 1
ATOM 7106 N N . GLU A 1 903 ? 0.160 -8.827 8.517 1.00 98.75 903 GLU A N 1
ATOM 7107 C CA . GLU A 1 903 ? -0.781 -8.925 7.394 1.00 98.75 903 GLU A CA 1
ATOM 7108 C C . GLU A 1 903 ? -1.519 -7.595 7.231 1.00 98.75 903 GLU A C 1
ATOM 7110 O O . GLU A 1 903 ? -1.963 -7.010 8.224 1.00 98.75 903 GLU A O 1
ATOM 7115 N N . GLN A 1 904 ? -1.696 -7.142 5.988 1.00 98.38 904 GLN A N 1
ATOM 7116 C CA . GLN A 1 904 ? -2.420 -5.908 5.667 1.00 98.38 904 GLN A CA 1
ATOM 7117 C C . GLN A 1 904 ? -3.840 -5.875 6.260 1.00 98.38 904 GLN A C 1
ATOM 7119 O O . GLN A 1 904 ? -4.280 -4.843 6.763 1.00 98.38 904 GLN A O 1
ATOM 7124 N N . SER A 1 905 ? -4.513 -7.028 6.321 1.00 98.50 905 SER A N 1
ATOM 7125 C CA . SER A 1 905 ? -5.823 -7.189 6.962 1.00 98.50 905 SER A CA 1
ATOM 7126 C C . SER A 1 905 ? -5.844 -6.813 8.449 1.00 98.50 905 SER A C 1
ATOM 7128 O O . SER A 1 905 ? -6.881 -6.424 8.979 1.00 98.50 905 SER A O 1
ATOM 7130 N N . THR A 1 906 ? -4.706 -6.851 9.150 1.00 98.31 906 THR A N 1
ATOM 7131 C CA . THR A 1 906 ? -4.654 -6.433 10.562 1.00 98.31 906 THR A CA 1
ATOM 7132 C C . THR A 1 906 ? -4.790 -4.922 10.759 1.00 98.31 906 THR A C 1
ATOM 7134 O O . THR A 1 906 ? -5.020 -4.492 11.886 1.00 98.31 906 THR A O 1
ATOM 7137 N N . ILE A 1 907 ? -4.682 -4.104 9.705 1.00 98.81 907 ILE A N 1
ATOM 7138 C CA . ILE A 1 907 ? -4.791 -2.640 9.798 1.00 98.81 907 ILE A CA 1
ATOM 7139 C C . ILE A 1 907 ? -6.231 -2.237 10.158 1.00 98.81 907 ILE A C 1
ATOM 7141 O O . ILE A 1 907 ? -6.413 -1.496 11.127 1.00 98.81 907 ILE A O 1
ATOM 7145 N N . ALA A 1 908 ? -7.244 -2.806 9.489 1.00 98.69 908 ALA A N 1
ATOM 7146 C CA . ALA A 1 908 ? -8.660 -2.633 9.840 1.00 98.69 908 ALA A CA 1
ATOM 7147 C C . ALA A 1 908 ? -8.924 -2.985 11.315 1.00 98.69 908 ALA A C 1
ATOM 7149 O O . ALA A 1 908 ? -9.477 -2.190 12.077 1.00 98.69 908 ALA A O 1
ATOM 7150 N N . HIS A 1 909 ? -8.441 -4.159 11.738 1.00 98.62 909 HIS A N 1
ATOM 7151 C CA . HIS A 1 909 ? -8.585 -4.665 13.105 1.00 98.62 909 HIS A CA 1
ATOM 7152 C C . HIS A 1 909 ? -7.909 -3.774 14.150 1.00 98.62 909 HIS A C 1
ATOM 7154 O O . HIS A 1 909 ? -8.491 -3.523 15.201 1.00 98.62 909 HIS A O 1
ATOM 7160 N N . LYS A 1 910 ? -6.713 -3.241 13.872 1.00 98.62 910 LYS A N 1
ATOM 7161 C CA . LYS A 1 910 ? -6.006 -2.327 14.787 1.00 98.62 910 LYS A CA 1
ATOM 7162 C C . LYS A 1 910 ? -6.703 -0.969 14.903 1.00 98.62 910 LYS A C 1
ATOM 7164 O O . LYS A 1 910 ? -6.775 -0.432 16.007 1.00 98.62 910 LYS A O 1
ATOM 7169 N N . MET A 1 911 ? -7.260 -0.441 13.809 1.00 98.81 911 MET A N 1
ATOM 7170 C CA . MET A 1 911 ? -8.085 0.774 13.841 1.00 98.81 911 MET A CA 1
ATOM 7171 C C . MET A 1 911 ? -9.372 0.556 14.653 1.00 98.81 911 MET A C 1
ATOM 7173 O O . MET A 1 911 ? -9.667 1.335 15.560 1.00 98.81 911 MET A O 1
ATOM 7177 N N . ALA A 1 912 ? -10.090 -0.543 14.405 1.00 98.31 912 ALA A N 1
ATOM 7178 C CA . ALA A 1 912 ? -11.301 -0.899 15.143 1.00 98.31 912 ALA A CA 1
ATOM 7179 C C . ALA A 1 912 ? -11.028 -1.151 16.640 1.00 98.31 912 ALA A C 1
ATOM 7181 O O . ALA A 1 912 ? -11.765 -0.661 17.494 1.00 98.31 912 ALA A O 1
ATOM 7182 N N . TYR A 1 913 ? -9.928 -1.829 16.980 1.00 98.25 913 TYR A N 1
ATOM 7183 C CA . TYR A 1 913 ? -9.475 -2.036 18.360 1.00 98.25 913 TYR A CA 1
ATOM 7184 C C . TYR A 1 913 ? -9.198 -0.710 19.089 1.00 98.25 913 TYR A C 1
ATOM 7186 O O . TYR A 1 913 ? -9.565 -0.553 20.257 1.00 98.25 913 TYR A O 1
ATOM 7194 N N . ALA A 1 914 ? -8.563 0.251 18.408 1.00 97.94 914 ALA A N 1
ATOM 7195 C CA . ALA A 1 914 ? -8.247 1.561 18.970 1.00 97.94 914 ALA A CA 1
ATOM 7196 C C . ALA A 1 914 ? -9.503 2.398 19.261 1.00 97.94 914 ALA A C 1
ATOM 7198 O O . ALA A 1 914 ? -9.545 3.099 20.273 1.00 97.94 914 ALA A O 1
ATOM 7199 N N . ALA A 1 915 ? -10.515 2.307 18.393 1.00 97.44 915 ALA A N 1
ATOM 7200 C CA . ALA A 1 915 ? -11.761 3.071 18.469 1.00 97.44 915 ALA A CA 1
ATOM 7201 C C . ALA A 1 915 ? -12.933 2.328 19.147 1.00 97.44 915 ALA A C 1
ATOM 7203 O O . ALA A 1 915 ? -14.010 2.900 19.295 1.00 97.44 915 ALA A O 1
ATOM 7204 N N . CYS A 1 916 ? -12.724 1.084 19.602 1.00 96.75 916 CYS A N 1
ATOM 7205 C CA . CYS A 1 916 ? -13.745 0.212 20.204 1.00 96.75 916 CYS A CA 1
ATOM 7206 C C . CYS A 1 916 ? -14.895 -0.190 19.255 1.00 96.75 916 CYS A C 1
ATOM 7208 O O . CYS A 1 916 ? -16.041 -0.314 19.682 1.00 96.75 916 CYS A O 1
ATOM 7210 N N . TRP A 1 917 ? -14.597 -0.413 17.973 1.00 96.94 917 TRP A N 1
ATOM 7211 C CA . TRP A 1 917 ? -15.573 -0.800 16.944 1.00 96.94 917 TRP A CA 1
ATOM 7212 C C . TRP A 1 917 ? -15.564 -2.307 16.647 1.00 96.94 917 TRP A C 1
ATOM 7214 O O . TRP A 1 917 ? -14.627 -3.021 17.011 1.00 96.94 917 TRP A O 1
ATOM 7224 N N . GLY A 1 918 ? -16.607 -2.795 15.965 1.00 94.50 918 GLY A N 1
ATOM 7225 C CA . GLY A 1 918 ? -16.731 -4.208 15.582 1.00 94.50 918 GLY A CA 1
ATOM 7226 C C . GLY A 1 918 ? -16.709 -5.130 16.805 1.00 94.50 918 GLY A C 1
ATOM 7227 O O . GLY A 1 918 ? -17.274 -4.790 17.848 1.00 94.50 918 GLY A O 1
ATOM 7228 N N . ASP A 1 919 ? -16.011 -6.260 16.717 1.00 93.69 919 ASP A N 1
ATOM 7229 C CA . ASP A 1 919 ? -15.880 -7.220 17.825 1.00 93.69 919 ASP A CA 1
ATOM 7230 C C . ASP A 1 919 ? -15.152 -6.651 19.060 1.00 93.69 919 ASP A C 1
ATOM 7232 O O . ASP A 1 919 ? -15.308 -7.151 20.179 1.00 93.69 919 ASP A O 1
ATOM 7236 N N . TYR A 1 920 ? -14.393 -5.560 18.898 1.00 95.81 920 TYR A N 1
ATOM 7237 C CA . TYR A 1 920 ? -13.594 -4.961 19.968 1.00 95.81 920 TYR A CA 1
ATOM 7238 C C . TYR A 1 920 ? -14.401 -4.112 20.960 1.00 95.81 920 TYR A C 1
ATOM 7240 O O . TYR A 1 920 ? -13.845 -3.702 21.979 1.00 95.81 920 TYR A O 1
ATOM 7248 N N . GLN A 1 921 ? -15.705 -3.904 20.736 1.00 93.12 921 GLN A N 1
ATOM 7249 C CA . GLN A 1 921 ? -16.606 -3.192 21.660 1.00 93.12 921 GLN A CA 1
ATOM 7250 C C . GLN A 1 921 ? -16.526 -3.711 23.106 1.00 93.12 921 GLN A C 1
ATOM 7252 O O . GLN A 1 921 ? -16.535 -2.931 24.051 1.00 93.12 921 GLN A O 1
ATOM 7257 N N . LYS A 1 922 ? -16.399 -5.031 23.301 1.00 89.44 922 LYS A N 1
ATOM 7258 C CA . LYS A 1 922 ? -16.384 -5.672 24.634 1.00 89.44 922 LYS A CA 1
ATOM 7259 C C . LYS A 1 922 ? -15.015 -5.627 25.334 1.00 89.44 922 LYS A C 1
ATOM 7261 O O . LYS A 1 922 ? -14.830 -6.247 26.382 1.00 89.44 922 LYS A O 1
ATOM 7266 N N . ARG A 1 923 ? -14.025 -4.936 24.760 1.00 90.56 923 ARG A N 1
ATOM 7267 C CA . ARG A 1 923 ? -12.666 -4.837 25.305 1.00 90.56 923 ARG A CA 1
ATOM 7268 C C . ARG A 1 923 ? -12.643 -3.975 26.571 1.00 90.56 923 ARG A C 1
ATOM 7270 O O . ARG A 1 923 ? -13.204 -2.887 26.617 1.00 90.56 923 ARG A O 1
ATOM 7277 N N . LYS A 1 924 ? -11.900 -4.412 27.592 1.00 82.31 924 LYS A N 1
ATOM 7278 C CA . LYS A 1 924 ? -11.678 -3.636 28.824 1.00 82.31 924 LYS A CA 1
ATOM 7279 C C . LYS A 1 924 ? -11.060 -2.263 28.506 1.00 82.31 924 LYS A C 1
ATOM 7281 O O . LYS A 1 924 ? -9.913 -2.199 28.068 1.00 82.31 924 LYS A O 1
ATOM 7286 N N . GLY A 1 925 ? -11.803 -1.187 28.773 1.00 80.44 925 GLY A N 1
ATOM 7287 C CA . GLY A 1 925 ? -11.432 0.197 28.436 1.00 80.44 925 GLY A CA 1
ATOM 7288 C C . GLY A 1 925 ? -12.303 0.827 27.340 1.00 80.44 925 GLY A C 1
ATOM 7289 O O . GLY A 1 925 ? -12.239 2.036 27.143 1.00 80.44 925 GLY A O 1
ATOM 7290 N N . CYS A 1 926 ? -13.133 0.028 26.672 1.00 86.12 926 CYS A N 1
ATOM 7291 C CA . CYS A 1 926 ? -14.313 0.494 25.951 1.00 86.12 926 CYS A CA 1
ATOM 7292 C C . CYS A 1 926 ? -15.474 0.752 26.935 1.00 86.12 926 CYS A C 1
ATOM 7294 O O . CYS A 1 926 ? -15.375 0.373 28.108 1.00 86.12 926 CYS A O 1
ATOM 7296 N N . ALA A 1 927 ? -16.510 1.457 26.468 1.00 61.69 927 ALA A N 1
ATOM 7297 C CA . ALA A 1 927 ? -17.637 1.941 27.274 1.00 61.69 927 ALA A CA 1
ATOM 7298 C C . ALA A 1 927 ? -18.750 0.892 27.450 1.00 61.69 927 ALA A C 1
ATOM 7300 O O . ALA A 1 927 ? -19.004 0.152 26.475 1.00 61.69 927 ALA A O 1
#

Foldseek 3Di:
DPPVQVVQVVVVLVVCPVVDDPVQKDWDDDPDPVDWTKIKGWAWAQAPPQAWEAAPPGDIDGFGTFGTKIKIWTDDPCPQADDDIDIAIDDLLDDPVLSVLLVVVLVVQCVVVRPHDCPVVSRVCCRYCSCVSSVNDRYRYLPPDDDDDDDDDDDPDDHSVRSVVVRLVVRVVVLLVVQQCDWDQAPQPRDIDRSVQWAADSQPRFIHGLVRVQVVLLVCLVVLNLPQCWDPRDPVTSDGDDLVSSPVRYDPVSSVSSVVSVVVVVQVPDPQWDAQLPPRDIWGQPPDDPQPQRNQWTADPVPRQIGGRLANHGDDGPDFDDDDPVVVVVLVVVLVPDDPVVVVVSCVSRPPVVVVVVVVVVVVVPPPPAWDAQLPPRDTDGDPDDDQFDADPPPRWTAGNPPNHTADPVPRCCVVPDDDDDDDDDDDDDDDDDPDPDQEPADCPVVVDVVVVVVVVVVVVVVLVPDDAFAAFFLEEEEEAAAQCFPQNVQLLQQVLCVVRNYLRNPGAFLLNPFPFKAWAFQAAPPGLFAHLQQLLLLQFLLAGDDHQWAQFHPQAAALQLLRRVPGGRQTLLNQQVVQVAAEAEFELFACLANNVLSNFHGDSHSVLQAQADPRDHDVSVVSPDDRSLLSQLPDVVHHQYYAYAALQRQADQVDADPVGSVDGHGHPVRDHSVPPGHDFAEAAFQVVLVVDDALDPGGYDYHPYNGRHDQVVVCVVVVGRHDALLSRLLSVLRNQVSVDPVHRGHYYYGYLNCLQVCQQAQQSLRNSVSSSSSSVSSVSSCVVCVVVPNQQSYKYKYKYSFHFQKHFAQQADRSPNRQAFHDPVVRQADPPPRATDTRIEGQEHAQQPPPRDNVSNVPDDPVDRSDHHHYNYYDPTTGTDRGIMMMGIHHHQSVVNHYYDHSSCNSVSSCCSNCTDPNVPPDNHD